Protein AF-0000000072276148 (afdb_homodimer)

Solvent-accessible surface area (backbone atoms only — not comparable to full-atom values): 43138 Å² total; per-residue (Å²): 123,101,56,58,67,70,31,41,59,42,46,55,75,47,72,65,39,39,53,39,23,54,68,40,35,65,61,44,64,75,42,45,64,61,46,51,49,53,49,53,50,50,36,64,71,32,66,78,55,33,60,55,54,71,42,72,66,45,47,52,51,50,51,52,50,47,49,47,44,43,62,66,23,56,39,57,48,39,60,72,63,38,56,58,48,28,49,54,49,24,50,54,32,53,76,50,64,52,43,68,56,45,54,50,20,49,49,49,41,50,49,34,50,49,51,30,50,59,47,56,46,83,88,65,53,46,66,56,46,18,48,37,50,32,32,53,51,37,49,53,49,53,52,50,48,52,24,48,54,41,52,56,51,51,54,40,50,54,40,30,51,53,41,46,52,52,43,52,54,47,52,53,51,53,52,54,50,43,50,53,47,44,52,42,31,51,51,46,45,53,46,29,53,53,48,48,53,49,39,52,53,49,53,54,47,43,52,52,49,51,52,39,38,52,51,38,54,53,34,48,51,50,34,53,53,27,50,50,51,35,49,54,30,48,52,51,38,52,52,37,38,51,49,46,44,49,43,33,52,52,47,47,53,52,49,53,52,46,54,53,46,42,52,51,44,51,53,33,39,49,51,34,49,53,34,37,50,51,35,37,52,47,22,53,51,43,28,50,52,18,50,52,40,34,52,53,17,59,71,52,48,83,83,13,54,70,48,31,52,52,19,50,50,46,28,53,49,20,52,50,38,39,51,31,34,51,51,34,51,53,35,39,52,52,40,50,54,46,44,53,52,45,51,52,52,50,53,52,46,53,54,45,36,54,51,44,48,53,36,36,51,52,37,52,51,31,50,52,52,32,51,54,28,48,52,52,34,56,54,32,50,52,52,39,54,53,38,40,53,50,49,52,51,47,45,53,50,52,49,55,49,40,52,53,49,46,52,45,32,52,51,46,43,53,41,33,52,52,45,47,52,48,39,54,49,48,55,52,50,52,52,53,44,44,54,50,45,52,54,45,41,98,126,102,58,58,66,69,30,41,60,42,46,53,75,46,75,65,38,39,53,39,25,54,68,41,35,66,60,46,63,75,43,44,64,60,48,52,48,55,48,52,50,52,35,64,70,31,63,78,55,32,61,55,52,70,43,71,67,46,46,52,50,50,52,51,50,49,49,48,43,44,60,68,22,56,40,56,49,38,60,72,65,38,56,59,48,28,47,53,47,25,51,52,30,55,76,49,65,53,42,70,55,45,54,51,18,48,49,49,41,51,50,33,49,50,54,30,49,59,47,55,47,84,90,64,52,45,66,59,47,19,49,38,50,33,32,53,52,39,49,53,49,55,52,51,47,52,25,48,54,40,52,56,52,52,53,42,52,54,38,30,52,53,39,46,54,51,41,52,55,47,51,53,51,52,52,53,50,42,50,53,47,45,52,43,32,51,50,46,45,52,46,30,52,51,48,49,52,49,40,52,53,48,51,55,48,43,52,52,48,52,52,38,38,51,51,38,53,53,34,47,51,50,33,52,54,26,51,50,51,35,50,52,30,48,52,50,38,52,52,37,38,52,50,44,44,50,45,31,53,52,46,46,53,51,49,53,53,46,53,51,47,42,53,53,43,51,53,33,40,50,51,34,49,52,34,39,51,51,35,36,51,49,22,52,51,42,29,50,52,17,50,52,40,34,52,53,17,56,73,50,46,84,81,13,54,72,49,31,52,50,20,50,50,44,28,52,48,20,52,51,37,39,51,30,35,51,52,32,50,52,34,40,52,49,40,51,52,48,44,52,52,43,52,54,51,49,54,53,46,52,54,45,36,54,50,44,47,53,36,38,52,52,38,53,53,30,50,54,51,34,52,56,28,50,53,51,34,54,54,32,49,53,51,38,54,53,38,39,50,50,48,52,52,47,43,54,50,52,50,53,48,39,52,53,48,47,53,46,33,52,52,44,42,52,41,36,52,51,45,46,52,48,40,52,49,50,54,52,50,52,52,52,43,44,53,50,46,52,55,46,41,97

Radius of gyration: 80.83 Å; Cα contacts (8 Å, |Δi|>4): 989; chains: 2; bounding box: 40×241×129 Å

Secondary structure (DSSP, 8-state):
--S-HHHHHHHT-SHHHHHHHHHHHHHHHHHHHHHHHHHHHHHHHSHHHHHHH-SHHHHHHHHHHHHHHIIIIITTT-HHHHHHHHHHHHHHHHHHT--HHHHHHHHHHHHHHHHHHHHH-TT--HHHHHHHHHHHHHHHHHHHHHHHHHHHHHHHHHHHHHHHHHHHHHHHHHHHHHHHHHHHHHHHHHHHHHHHHHHHHHHHHHHHHHHHHHHHHHHHHHHHHHHHHHHHHHHHHHHHHHHHHHHHHHHHHHHHHHHHHHHHHHHHHHHHHHHHHHHHHHHHHHHHHHHHHHHHHHHTGGGGHHHHHHHHHHHHHHHHHHHHHHHHHHHHHHHHHHHHHHHHHHHHHHHHHHHHHHHHHHHHHHHHHHHHHHHHHHHHHHHHHHHHHHHHHHHHHHHHHHHHHHHHHHHHHHHHHHHHHHHHHHHHHHHHHHHHHHHHH-/--S-HHHHHHHT-SHHHHHHHHHHHHHHHHHHHHHHHHHHHHHHHSHHHHHHH-SHHHHHHHHHHHHHHIIIIITTT-HHHHHHHHHHHHHHHHHHT--HHHHHHHHHHHHHHHHHHHHH-TT--HHHHHHHHHHHHHHHHHHHHHHHHHHHHHHHHHHHHHHHHHHHHHHHHHHHHHHHHHHHHHHHHHHHHHHHHHHHHHHHHHHHHHHHHHHHHHHHHHHHHHHHHHHHHHHHHHHHHHHHHHHHHHHHHHHHHHHHHHHHHHHHHHHHHHHHHHHHHHHHHHHHHHHHHHHHHHHTGGGGHHHHHHHHHHHHHHHHHHHHHHHHHHHHHHHHHHHHHHHHHHHHHHHHHHHHHHHHHHHHHHHHHHHHHHHHHHHHHHHHHHHHHHHHHHHHHHHHHHHHHHHHHHHHHHHHHHHHHHHHHHHHHHHHHHHHHHHHH-

Sequence (884 aa):
MYMPNPTLSLLKADARLTEDLNEIHPLMVSMIDDLLGEFYDTVSRTPELYAMFGSAQSVERARLAQRRHWVEVLFKGDWKAHASQAQRIGKAHVDRGITPSIYFAAYSHVLCGLTGRMAQAKGLRSEALARGLRAAIRAVYIDMLAVLDVYFAEERDRASIKITGHANSFQDTVLTLTGEVAEAGTTLDQTAGAMARDAETLEARLHDLEQNATETAMAMNTVAGATEEISASMGEIARQNSLAAEIASEASERTGALAGVVAKLTEAAKGISDATRFIDTISRQTHLLALNATIEAARAGEAGRGFAVVAGEVKTLAQQTAGGTAQVEEKVANIQKTVAEAALSIGEIIGTVQKLDLVTEQVAAAVTEQQAAQGEIMRNIGQVATSVDAISQATADVRALSRTSSASVGLMSRATTSLVERIGSLRANAGCFLSAVLAAAKMYMPNPTLSLLKADARLTEDLNEIHPLMVSMIDDLLGEFYDTVSRTPELYAMFGSAQSVERARLAQRRHWVEVLFKGDWKAHASQAQRIGKAHVDRGITPSIYFAAYSHVLCGLTGRMAQAKGLRSEALARGLRAAIRAVYIDMLAVLDVYFAEERDRASIKITGHANSFQDTVLTLTGEVAEAGTTLDQTAGAMARDAETLEARLHDLEQNATETAMAMNTVAGATEEISASMGEIARQNSLAAEIASEASERTGALAGVVAKLTEAAKGISDATRFIDTISRQTHLLALNATIEAARAGEAGRGFAVVAGEVKTLAQQTAGGTAQVEEKVANIQKTVAEAALSIGEIIGTVQKLDLVTEQVAAAVTEQQAAQGEIMRNIGQVATSVDAISQATADVRALSRTSSASVGLMSRATTSLVERIGSLRANAGCFLSAVLAAAK

Organism: Rhodospirillum rubrum (strain ATCC 11170 / ATH 1.1.1 / DSM 467 / LMG 4362 / NCIMB 8255 / S1) (NCBI:txid269796)

Structure (mmCIF, N/CA/C/O backbone):
data_AF-0000000072276148-model_v1
#
loop_
_entity.id
_entity.type
_entity.pdbx_description
1 polymer 'Chemotaxis sensory transducer'
#
loop_
_atom_site.group_PDB
_atom_site.id
_atom_site.type_symbol
_atom_site.label_atom_id
_atom_site.label_alt_id
_atom_site.label_comp_id
_atom_site.label_asym_id
_atom_site.label_entity_id
_atom_site.label_seq_id
_atom_site.pdbx_PDB_ins_code
_atom_site.Cartn_x
_atom_site.Cartn_y
_atom_site.Cartn_z
_atom_site.occupancy
_atom_site.B_iso_or_equiv
_atom_site.auth_seq_id
_atom_site.auth_comp_id
_atom_site.auth_asym_id
_atom_site.auth_atom_id
_atom_site.pdbx_PDB_model_num
ATOM 1 N N . MET A 1 1 ? 15.719 76.375 35.781 1 50.19 1 MET A N 1
ATOM 2 C CA . MET A 1 1 ? 14.273 76.188 35.969 1 50.19 1 MET A CA 1
ATOM 3 C C . MET A 1 1 ? 13.695 75.125 35.062 1 50.19 1 MET A C 1
ATOM 5 O O . MET A 1 1 ? 14.203 74.938 33.969 1 50.19 1 MET A O 1
ATOM 9 N N . TYR A 1 2 ? 12.961 74.25 35.75 1 66.31 2 TYR A N 1
ATOM 10 C CA . TYR A 1 2 ? 12.484 73 35.25 1 66.31 2 TYR A CA 1
ATOM 11 C C . TYR A 1 2 ? 11.312 73.188 34.281 1 66.31 2 TYR A C 1
ATOM 13 O O . TYR A 1 2 ? 10.555 72.25 34.031 1 66.31 2 TYR A O 1
ATOM 21 N N . MET A 1 3 ? 11.18 74.438 33.875 1 73.38 3 MET A N 1
ATOM 22 C CA . MET A 1 3 ? 10.102 74.75 32.938 1 73.38 3 MET A CA 1
ATOM 23 C C . MET A 1 3 ? 10.664 75.25 31.609 1 73.38 3 MET A C 1
ATOM 25 O O . MET A 1 3 ? 11.758 75.812 31.562 1 73.38 3 MET A O 1
ATOM 29 N N . PRO A 1 4 ? 10.008 75 30.562 1 75.19 4 PRO A N 1
ATOM 30 C CA . PRO A 1 4 ? 10.508 75.5 29.266 1 75.19 4 PRO A CA 1
ATOM 31 C C . PRO A 1 4 ? 10.672 77 29.188 1 75.19 4 PRO A C 1
ATOM 33 O O . PRO A 1 4 ? 9.961 77.75 29.875 1 75.19 4 PRO A O 1
ATOM 36 N N . ASN A 1 5 ? 11.57 77.438 28.359 1 73.88 5 ASN A N 1
ATOM 37 C CA . ASN A 1 5 ? 12.008 78.812 28.234 1 73.88 5 ASN A CA 1
ATOM 38 C C . ASN A 1 5 ? 10.836 79.75 27.984 1 73.88 5 ASN A C 1
ATOM 40 O O . ASN A 1 5 ? 10.711 80.812 28.641 1 73.88 5 ASN A O 1
ATOM 44 N N . PRO A 1 6 ? 9.906 79.312 27.109 1 79.06 6 PRO A N 1
ATOM 45 C CA . PRO A 1 6 ? 8.812 80.312 26.859 1 79.06 6 PRO A CA 1
ATOM 46 C C . PRO A 1 6 ? 7.926 80.5 28.094 1 79.06 6 PRO A C 1
ATOM 48 O O . PRO A 1 6 ? 7.438 81.625 28.312 1 79.06 6 PRO A O 1
ATOM 51 N N . THR A 1 7 ? 7.793 79.5 28.797 1 84.19 7 THR A N 1
ATOM 52 C CA . THR A 1 7 ? 6.988 79.562 30.016 1 84.19 7 THR A CA 1
ATOM 53 C C . THR A 1 7 ? 7.66 80.5 31.062 1 84.19 7 THR A C 1
ATOM 55 O O . THR A 1 7 ? 7.012 81.375 31.656 1 84.19 7 THR A O 1
ATOM 58 N N . LEU A 1 8 ? 8.891 80.375 31.156 1 81.5 8 LEU A N 1
ATOM 59 C CA . LEU A 1 8 ? 9.648 81.125 32.125 1 81.5 8 LEU A CA 1
ATOM 60 C C . LEU A 1 8 ? 9.656 82.625 31.75 1 81.5 8 LEU A C 1
ATOM 62 O O . LEU A 1 8 ? 9.594 83.5 32.625 1 81.5 8 LEU A O 1
ATOM 66 N N . SER A 1 9 ? 9.75 82.875 30.5 1 82.06 9 SER A N 1
ATOM 67 C CA . SER A 1 9 ? 9.766 84.25 30.016 1 82.06 9 SER A CA 1
ATOM 68 C C . SER A 1 9 ? 8.438 84.938 30.281 1 82.06 9 SER A C 1
ATOM 70 O O . SER A 1 9 ? 8.414 86.062 30.719 1 82.06 9 SER A O 1
ATOM 72 N N . LEU A 1 10 ? 7.465 84.125 30.109 1 87.75 10 LEU A N 1
ATOM 73 C CA . LEU A 1 10 ? 6.137 84.75 30.312 1 87.75 10 LEU A CA 1
ATOM 74 C C . LEU A 1 10 ? 5.855 84.938 31.781 1 87.75 10 LEU A C 1
ATOM 76 O O . LEU A 1 10 ? 5.168 85.938 32.156 1 87.75 10 LEU A O 1
ATOM 80 N N . LEU A 1 11 ? 6.465 84.188 32.594 1 86.56 11 LEU A N 1
ATOM 81 C CA . LEU A 1 11 ? 6.262 84.25 34.031 1 86.56 11 LEU A CA 1
ATOM 82 C C . LEU A 1 11 ? 7.195 85.312 34.625 1 86.56 11 LEU A C 1
ATOM 84 O O . LEU A 1 11 ? 7.055 85.688 35.812 1 86.56 11 LEU A O 1
ATOM 88 N N . LYS A 1 12 ? 8.102 85.875 33.875 1 85.62 12 LYS A N 1
ATOM 89 C CA . LYS A 1 12 ? 9.133 86.812 34.344 1 85.62 12 LYS A CA 1
ATOM 90 C C . LYS A 1 12 ? 9.789 86.25 35.625 1 85.62 12 LYS A C 1
ATOM 92 O O . LYS A 1 12 ? 9.914 87 36.594 1 85.62 12 LYS A O 1
ATOM 97 N N . ALA A 1 13 ? 10.094 85 35.562 1 82.12 13 ALA A N 1
ATOM 98 C CA . ALA A 1 13 ? 10.758 84.375 36.688 1 82.12 13 ALA A CA 1
ATOM 99 C C . ALA A 1 13 ? 12.25 84.688 36.719 1 82.12 13 ALA A C 1
ATOM 101 O O . ALA A 1 13 ? 13.07 83.875 36.312 1 82.12 13 ALA A O 1
ATOM 102 N N . ASP A 1 14 ? 12.547 85.875 37.156 1 84.12 14 ASP A N 1
ATOM 103 C CA . ASP A 1 14 ? 13.93 86.375 37.156 1 84.12 14 ASP A CA 1
ATOM 104 C C . ASP A 1 14 ? 14.32 86.812 38.562 1 84.12 14 ASP A C 1
ATOM 106 O O . ASP A 1 14 ? 13.617 86.562 39.531 1 84.12 14 ASP A O 1
ATOM 110 N N . ALA A 1 15 ? 15.516 87.438 38.625 1 86.56 15 ALA A N 1
ATOM 111 C CA . ALA A 1 15 ? 16.078 87.875 39.875 1 86.56 15 ALA A CA 1
ATOM 112 C C . ALA A 1 15 ? 15.203 88.938 40.531 1 86.56 15 ALA A C 1
ATOM 114 O O . ALA A 1 15 ? 15.109 89.062 41.75 1 86.56 15 ALA A O 1
ATOM 115 N N . ARG A 1 16 ? 14.562 89.688 39.75 1 91.69 16 ARG A N 1
ATOM 116 C CA . ARG A 1 16 ? 13.688 90.75 40.281 1 91.69 16 ARG A CA 1
ATOM 117 C C . ARG A 1 16 ? 12.5 90.125 41 1 91.69 16 ARG A C 1
ATOM 119 O O . ARG A 1 16 ? 12.039 90.688 42 1 91.69 16 ARG A O 1
ATOM 126 N N . LEU A 1 17 ? 12.031 89.062 40.5 1 92.31 17 LEU A N 1
ATOM 127 C CA . LEU A 1 17 ? 10.922 88.375 41.156 1 92.31 17 LEU A CA 1
ATOM 128 C C . LEU A 1 17 ? 11.32 87.938 42.562 1 92.31 17 LEU A C 1
ATOM 130 O O . LEU A 1 17 ? 10.562 88.188 43.531 1 92.31 17 LEU A O 1
ATOM 134 N N . THR A 1 18 ? 12.469 87.438 42.719 1 92 18 THR A N 1
ATOM 135 C CA . THR A 1 18 ? 12.945 87 44.031 1 92 18 THR A CA 1
ATOM 136 C C . THR A 1 18 ? 13.07 88.188 44.969 1 92 18 THR A C 1
ATOM 138 O O . THR A 1 18 ? 12.734 88.062 46.156 1 92 18 THR A O 1
ATOM 141 N N . GLU A 1 19 ? 13.484 89.25 44.438 1 92.94 19 GLU A N 1
ATOM 142 C CA . GLU A 1 19 ? 13.609 90.438 45.281 1 92.94 19 GLU A CA 1
ATOM 143 C C . GLU A 1 19 ? 12.242 90.938 45.75 1 92.94 19 GLU A C 1
ATOM 145 O O . GLU A 1 19 ? 12.078 91.312 46.906 1 92.94 19 GLU A O 1
ATOM 150 N N . ASP A 1 20 ? 11.359 90.938 44.812 1 93.81 20 ASP A N 1
ATOM 151 C CA . ASP A 1 20 ? 10.008 91.438 45.125 1 93.81 20 ASP A CA 1
ATOM 152 C C . ASP A 1 20 ? 9.352 90.438 46.156 1 93.81 20 ASP A C 1
ATOM 154 O O . ASP A 1 20 ? 8.617 90.938 47.031 1 93.81 20 ASP A O 1
ATOM 158 N N . LEU A 1 21 ? 9.586 89.188 46.062 1 93.69 21 LEU A N 1
ATOM 159 C CA . LEU A 1 21 ? 9.023 88.188 46.969 1 93.69 21 LEU A CA 1
ATOM 160 C C . LEU A 1 21 ? 9.586 88.375 48.375 1 93.69 21 LEU A C 1
ATOM 162 O O . LEU A 1 21 ? 8.859 88.25 49.375 1 93.69 21 LEU A O 1
ATOM 166 N N . ASN A 1 22 ? 10.805 88.688 48.406 1 91.62 22 ASN A N 1
ATOM 167 C CA . ASN A 1 22 ? 11.43 88.938 49.688 1 91.62 22 ASN A CA 1
ATOM 168 C C . ASN A 1 22 ? 10.836 90.125 50.375 1 91.62 22 ASN A C 1
ATOM 170 O O . ASN A 1 22 ? 10.711 90.188 51.625 1 91.62 22 ASN A O 1
ATOM 174 N N . GLU A 1 23 ? 10.5 91.062 49.594 1 90.81 23 GLU A N 1
ATOM 175 C CA . GLU A 1 23 ? 9.93 92.312 50.125 1 90.81 23 GLU A CA 1
ATOM 176 C C . GLU A 1 23 ? 8.547 92.062 50.75 1 90.81 23 GLU A C 1
ATOM 178 O O . GLU A 1 23 ? 8.18 92.625 51.75 1 90.81 23 GLU A O 1
ATOM 183 N N . ILE A 1 24 ? 7.844 91.188 50.156 1 89.75 24 ILE A N 1
ATOM 184 C CA . ILE A 1 24 ? 6.48 91 50.625 1 89.75 24 ILE A CA 1
ATOM 185 C C . ILE A 1 24 ? 6.441 89.812 51.594 1 89.75 24 ILE A C 1
ATOM 187 O O . ILE A 1 24 ? 5.398 89.5 52.188 1 89.75 24 ILE A O 1
ATOM 191 N N . HIS A 1 25 ? 7.5 89.188 51.812 1 93 25 HIS A N 1
ATOM 192 C CA . HIS A 1 25 ? 7.578 87.938 52.594 1 93 25 HIS A CA 1
ATOM 193 C C . HIS A 1 25 ? 7.059 88.188 54.031 1 93 25 HIS A C 1
ATOM 195 O O . HIS A 1 25 ? 6.258 87.375 54.531 1 93 25 HIS A O 1
ATOM 201 N N . PRO A 1 26 ? 7.492 89.25 54.688 1 90.06 26 PRO A N 1
ATOM 202 C CA . PRO A 1 26 ? 6.977 89.5 56.031 1 90.06 26 PRO A CA 1
ATOM 203 C C . PRO A 1 26 ? 5.461 89.688 56.062 1 90.06 26 PRO A C 1
ATOM 205 O O . PRO A 1 26 ? 4.801 89.25 57 1 90.06 26 PRO A O 1
ATOM 208 N N . LEU A 1 27 ? 5.027 90.312 55.031 1 88.81 27 LEU A N 1
ATOM 209 C CA . LEU A 1 27 ? 3.586 90.5 54.938 1 88.81 27 LEU A CA 1
ATOM 210 C C . LEU A 1 27 ? 2.875 89.188 54.75 1 88.81 27 LEU A C 1
ATOM 212 O O . LEU A 1 27 ? 1.823 88.938 55.344 1 88.81 27 LEU A O 1
ATOM 216 N N . MET A 1 28 ? 3.43 88.312 54.031 1 89.19 28 MET A N 1
ATOM 217 C CA . MET A 1 28 ? 2.869 87 53.781 1 89.19 28 MET A CA 1
ATOM 218 C C . MET A 1 28 ? 2.859 86.188 55.062 1 89.19 28 MET A C 1
ATOM 220 O O . MET A 1 28 ? 1.877 85.5 55.375 1 89.19 28 MET A O 1
ATOM 224 N N . VAL A 1 29 ? 3.844 86.25 55.781 1 92.44 29 VAL A N 1
ATOM 225 C CA . VAL A 1 29 ? 3.963 85.5 57 1 92.44 29 VAL A CA 1
ATOM 226 C C . VAL A 1 29 ? 2.881 85.938 58 1 92.44 29 VAL A C 1
ATOM 228 O O . VAL A 1 29 ? 2.316 85.125 58.719 1 92.44 29 VAL A O 1
ATOM 231 N N . SER A 1 30 ? 2.635 87.188 58 1 91.62 30 SER A N 1
ATOM 232 C CA . SER A 1 30 ? 1.673 87.688 58.969 1 91.62 30 SER A CA 1
ATOM 233 C C . SER A 1 30 ? 0.248 87.312 58.594 1 91.62 30 SER A C 1
ATOM 235 O O . SER A 1 30 ? -0.635 87.312 59.469 1 91.62 30 SER A O 1
ATOM 237 N N . MET A 1 31 ? -0.001 86.875 57.344 1 91 31 MET A N 1
ATOM 238 C CA . MET A 1 31 ? -1.38 86.625 56.938 1 91 31 MET A CA 1
ATOM 239 C C . MET A 1 31 ? -1.627 85.125 56.656 1 91 31 MET A C 1
ATOM 241 O O . MET A 1 31 ? -2.777 84.688 56.594 1 91 31 MET A O 1
ATOM 245 N N . ILE A 1 32 ? -0.605 84.438 56.5 1 91.5 32 ILE A N 1
ATOM 246 C CA . ILE A 1 32 ? -0.695 83.125 55.906 1 91.5 32 ILE A CA 1
ATOM 247 C C . ILE A 1 32 ? -1.515 82.188 56.812 1 91.5 32 ILE A C 1
ATOM 249 O O . ILE A 1 32 ? -2.279 81.375 56.344 1 91.5 32 ILE A O 1
ATOM 253 N N . ASP A 1 33 ? -1.357 82.312 58.031 1 93.69 33 ASP A N 1
ATOM 254 C CA . ASP A 1 33 ? -2.064 81.375 58.969 1 93.69 33 ASP A CA 1
ATOM 255 C C . ASP A 1 33 ? -3.574 81.625 58.875 1 93.69 33 ASP A C 1
ATOM 257 O O . ASP A 1 33 ? -4.348 80.688 58.875 1 93.69 33 ASP A O 1
ATOM 261 N N . ASP A 1 34 ? -3.943 82.812 58.812 1 93.56 34 ASP A N 1
ATOM 262 C CA . ASP A 1 34 ? -5.363 83.125 58.656 1 93.56 34 ASP A CA 1
ATOM 263 C C . ASP A 1 34 ? -5.906 82.688 57.312 1 93.56 34 ASP A C 1
ATOM 265 O O . ASP A 1 34 ? -7.016 82.125 57.25 1 93.56 34 ASP A O 1
ATOM 269 N N . LEU A 1 35 ? -5.125 82.875 56.375 1 92.38 35 LEU A N 1
ATOM 270 C CA . LEU A 1 35 ? -5.523 82.5 55.031 1 92.38 35 LEU A CA 1
ATOM 271 C C . LEU A 1 35 ? -5.73 81 54.938 1 92.38 35 LEU A C 1
ATOM 273 O O . LEU A 1 35 ? -6.758 80.562 54.406 1 92.38 35 LEU A O 1
ATOM 277 N N . LEU A 1 36 ? -4.816 80.312 55.375 1 94.38 36 LEU A N 1
ATOM 278 C CA . LEU A 1 36 ? -4.891 78.875 55.312 1 94.38 36 LEU A CA 1
ATOM 279 C C . LEU A 1 36 ? -5.961 78.312 56.25 1 94.38 36 LEU A C 1
ATOM 281 O O . LEU A 1 36 ? -6.598 77.312 55.969 1 94.38 36 LEU A O 1
ATOM 285 N N . GLY A 1 37 ? -6.051 79.062 57.344 1 93.62 37 GLY A N 1
ATOM 286 C CA . GLY A 1 37 ? -7.133 78.688 58.25 1 93.62 37 GLY A CA 1
ATOM 287 C C . GLY A 1 37 ? -8.5 78.75 57.594 1 93.62 37 GLY A C 1
ATOM 288 O O . GLY A 1 37 ? -9.305 77.812 57.719 1 93.62 37 GLY A O 1
ATOM 289 N N . GLU A 1 38 ? -8.781 79.75 56.875 1 92.25 38 GLU A N 1
ATOM 290 C CA . GLU A 1 38 ? -10.055 79.938 56.188 1 92.25 38 GLU A CA 1
ATOM 291 C C . GLU A 1 38 ? -10.227 78.875 55.094 1 92.25 38 GLU A C 1
ATOM 293 O O . GLU A 1 38 ? -11.32 78.312 54.906 1 92.25 38 GLU A O 1
ATOM 298 N N . PHE A 1 39 ? -9.242 78.625 54.438 1 91.5 39 PHE A N 1
ATOM 299 C CA . PHE A 1 39 ? -9.281 77.688 53.344 1 91.5 39 PHE A CA 1
ATOM 300 C C . PHE A 1 39 ? -9.602 76.312 53.875 1 91.5 39 PHE A C 1
ATOM 302 O O . PHE A 1 39 ? -10.508 75.625 53.375 1 91.5 39 PHE A O 1
ATOM 309 N N . TYR A 1 40 ? -8.883 75.875 54.812 1 93.88 40 TYR A N 1
ATOM 310 C CA . TYR A 1 40 ? -9.055 74.5 55.281 1 93.88 40 TYR A CA 1
ATOM 311 C C . TYR A 1 40 ? -10.336 74.375 56.094 1 93.88 40 TYR A C 1
ATOM 313 O O . TYR A 1 40 ? -10.852 73.25 56.25 1 93.88 40 TYR A O 1
ATOM 321 N N . ASP A 1 41 ? -10.844 75.562 56.531 1 91.94 41 ASP A N 1
ATOM 322 C CA . ASP A 1 41 ? -12.203 75.5 57.094 1 91.94 41 ASP A CA 1
ATOM 323 C C . ASP A 1 41 ? -13.219 75.188 56 1 91.94 41 ASP A C 1
ATOM 325 O O . ASP A 1 41 ? -14.156 74.438 56.219 1 91.94 41 ASP A O 1
ATOM 329 N N . THR A 1 42 ? -13.031 75.75 54.875 1 89.5 42 THR A N 1
ATOM 330 C CA . THR A 1 42 ? -13.891 75.5 53.75 1 89.5 42 THR A CA 1
ATOM 331 C C . THR A 1 42 ? -13.758 74.062 53.312 1 89.5 42 THR A C 1
ATOM 333 O O . THR A 1 42 ? -14.758 73.375 52.969 1 89.5 42 THR A O 1
ATOM 336 N N . VAL A 1 43 ? -12.531 73.562 53.281 1 90.81 43 VAL A N 1
ATOM 337 C CA . VAL A 1 43 ? -12.258 72.188 52.906 1 90.81 43 VAL A CA 1
ATOM 338 C C . VAL A 1 43 ? -12.984 71.25 53.844 1 90.81 43 VAL A C 1
ATOM 340 O O . VAL A 1 43 ? -13.586 70.25 53.438 1 90.81 43 VAL A O 1
ATOM 343 N N . SER A 1 44 ? -12.977 71.625 55.094 1 91.5 44 SER A N 1
ATOM 344 C CA . SER A 1 44 ? -13.578 70.75 56.125 1 91.5 44 SER A CA 1
ATOM 345 C C . SER A 1 44 ? -15.102 70.75 56.031 1 91.5 44 SER A C 1
ATOM 347 O O . SER A 1 44 ? -15.766 69.812 56.375 1 91.5 44 SER A O 1
ATOM 349 N N . ARG A 1 45 ? -15.641 71.812 55.5 1 89.38 45 ARG A N 1
ATOM 350 C CA . ARG A 1 45 ? -17.094 71.938 55.438 1 89.38 45 ARG A CA 1
ATOM 351 C C . ARG A 1 45 ? -17.641 71.375 54.125 1 89.38 45 ARG A C 1
ATOM 353 O O . ARG A 1 45 ? -18.859 71.25 53.969 1 89.38 45 ARG A O 1
ATOM 360 N N . THR A 1 46 ? -16.812 71.125 53.25 1 89.56 46 THR A N 1
ATOM 361 C CA . THR A 1 46 ? -17.219 70.562 51.969 1 89.56 46 THR A CA 1
ATOM 362 C C . THR A 1 46 ? -16.953 69.062 51.938 1 89.56 46 THR A C 1
ATOM 364 O O . THR A 1 46 ? -15.812 68.625 51.781 1 89.56 46 THR A O 1
ATOM 367 N N . PRO A 1 47 ? -17.922 68.312 51.906 1 89.69 47 PRO A N 1
ATOM 368 C CA . PRO A 1 47 ? -17.781 66.812 52.062 1 89.69 47 PRO A CA 1
ATOM 369 C C . PRO A 1 47 ? -16.875 66.188 51 1 89.69 47 PRO A C 1
ATOM 371 O O . PRO A 1 47 ? -16.031 65.375 51.344 1 89.69 47 PRO A O 1
ATOM 374 N N . GLU A 1 48 ? -16.953 66.625 49.812 1 88.88 48 GLU A N 1
ATOM 375 C CA . GLU A 1 48 ? -16.172 66.062 48.719 1 88.88 48 GLU A CA 1
ATOM 376 C C . GLU A 1 48 ? -14.68 66.375 48.906 1 88.88 48 GLU A C 1
ATOM 378 O O . GLU A 1 48 ? -13.844 65.5 48.594 1 88.88 48 GLU A O 1
ATOM 383 N N . LEU A 1 49 ? -14.391 67.438 49.406 1 89.31 49 LEU A N 1
ATOM 384 C CA . LEU A 1 49 ? -13.008 67.875 49.625 1 89.31 49 LEU A CA 1
ATOM 385 C C . LEU A 1 49 ? -12.438 67.188 50.875 1 89.31 49 LEU A C 1
ATOM 387 O O . LEU A 1 49 ? -11.297 66.75 50.875 1 89.31 49 LEU A O 1
ATOM 391 N N . TYR A 1 50 ? -13.32 67.188 51.844 1 91.5 50 TYR A N 1
ATOM 392 C CA . TYR A 1 50 ? -12.883 66.562 53.094 1 91.5 50 TYR A CA 1
ATOM 393 C C . TYR A 1 50 ? -12.555 65.125 52.906 1 91.5 50 TYR A C 1
ATOM 395 O O . TYR A 1 50 ? -11.609 64.562 53.531 1 91.5 50 TYR A O 1
ATOM 403 N N . ALA A 1 51 ? -13.297 64.438 52.094 1 91.81 51 ALA A N 1
ATOM 404 C CA . ALA A 1 51 ? -13.125 63 51.844 1 91.81 51 ALA A CA 1
ATOM 405 C C . ALA A 1 51 ? -11.75 62.719 51.25 1 91.81 51 ALA A C 1
ATOM 407 O O . ALA A 1 51 ? -11.203 61.625 51.406 1 91.81 51 ALA A O 1
ATOM 408 N N . MET A 1 52 ? -11.148 63.625 50.594 1 88.5 52 MET A N 1
ATOM 409 C CA . MET A 1 52 ? -9.852 63.469 49.938 1 88.5 52 MET A CA 1
ATOM 410 C C . MET A 1 52 ? -8.734 63.438 50.969 1 88.5 52 MET A C 1
ATOM 412 O O . MET A 1 52 ? -7.645 62.906 50.719 1 88.5 52 MET A O 1
ATOM 416 N N . PHE A 1 53 ? -8.961 63.938 52.125 1 88.94 53 PHE A N 1
ATOM 417 C CA . PHE A 1 53 ? -7.973 63.938 53.188 1 88.94 53 PHE A CA 1
ATOM 418 C C . PHE A 1 53 ? -8.242 62.812 54.188 1 88.94 53 PHE A C 1
ATOM 420 O O . PHE A 1 53 ? -7.312 62.281 54.781 1 88.94 53 PHE A O 1
ATOM 427 N N . GLY A 1 54 ? -9.547 62.531 54.5 1 86 54 GLY A N 1
ATOM 428 C CA . GLY A 1 54 ? -9.945 61.344 55.25 1 86 54 GLY A CA 1
ATOM 429 C C . GLY A 1 54 ? -10.055 61.594 56.75 1 86 54 GLY A C 1
ATOM 430 O O . GLY A 1 54 ? -10.727 60.875 57.438 1 86 54 GLY A O 1
ATOM 431 N N . SER A 1 55 ? -9.227 62.594 57.312 1 92 55 SER A N 1
ATOM 432 C CA . SER A 1 55 ? -9.266 62.812 58.75 1 92 55 SER A CA 1
ATOM 433 C C . SER A 1 55 ? -8.906 64.25 59.062 1 92 55 SER A C 1
ATOM 435 O O . SER A 1 55 ? -8.297 64.938 58.25 1 92 55 SER A O 1
ATOM 437 N N . ALA A 1 56 ? -9.258 64.688 60.219 1 92.44 56 ALA A N 1
ATOM 438 C CA . ALA A 1 56 ? -8.938 66 60.688 1 92.44 56 ALA A CA 1
ATOM 439 C C . ALA A 1 56 ? -7.434 66.188 60.875 1 92.44 56 ALA A C 1
ATOM 441 O O . ALA A 1 56 ? -6.895 67.25 60.625 1 92.44 56 ALA A O 1
ATOM 442 N N . GLN A 1 57 ? -6.879 65.125 61.219 1 93.31 57 GLN A N 1
ATOM 443 C CA . GLN A 1 57 ? -5.434 65.125 61.406 1 93.31 57 GLN A CA 1
ATOM 444 C C . GLN A 1 57 ? -4.719 65.312 60.062 1 93.31 57 GLN A C 1
ATOM 446 O O . GLN A 1 57 ? -3.742 66.062 60 1 93.31 57 GLN A O 1
ATOM 451 N N . SER A 1 58 ? -5.262 64.75 59.125 1 92.25 58 SER A N 1
ATOM 452 C CA . SER A 1 58 ? -4.672 64.875 57.781 1 92.25 58 SER A CA 1
ATOM 453 C C . SER A 1 58 ? -4.859 66.25 57.25 1 92.25 58 SER A C 1
ATOM 455 O O . SER A 1 58 ? -3.984 66.812 56.562 1 92.25 58 SER A O 1
ATOM 457 N N . VAL A 1 59 ? -5.93 66.812 57.531 1 93 59 VAL A N 1
ATOM 458 C CA . VAL A 1 59 ? -6.207 68.188 57.125 1 93 59 VAL A CA 1
ATOM 459 C C . VAL A 1 59 ? -5.223 69.125 57.812 1 93 59 VAL A C 1
ATOM 461 O O . VAL A 1 59 ? -4.676 70.062 57.156 1 93 59 VAL A O 1
ATOM 464 N N . GLU A 1 60 ? -5.051 68.938 59.062 1 93.81 60 GLU A N 1
ATOM 465 C CA . GLU A 1 60 ? -4.125 69.75 59.781 1 93.81 60 GLU A CA 1
AT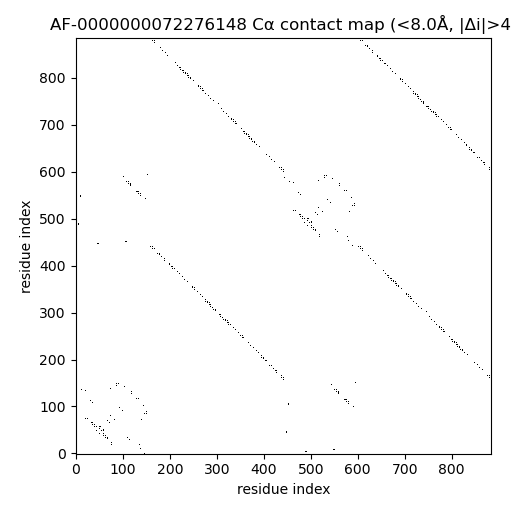OM 466 C C . GLU A 1 60 ? -2.691 69.562 59.312 1 93.81 60 GLU A C 1
ATOM 468 O O . GLU A 1 60 ? -1.936 70.562 59.219 1 93.81 60 GLU A O 1
ATOM 473 N N . ARG A 1 61 ? -2.316 68.375 59.031 1 93.5 61 ARG A N 1
ATOM 474 C CA . ARG A 1 61 ? -0.99 68.125 58.469 1 93.5 61 ARG A CA 1
ATOM 475 C C . ARG A 1 61 ? -0.812 68.812 57.125 1 93.5 61 ARG A C 1
ATOM 477 O O . ARG A 1 61 ? 0.253 69.375 56.844 1 93.5 61 ARG A O 1
ATOM 484 N N . ALA A 1 62 ? -1.81 68.75 56.312 1 92.12 62 ALA A N 1
ATOM 485 C CA . ALA A 1 62 ? -1.767 69.438 55 1 92.12 62 ALA A CA 1
ATOM 486 C C . ALA A 1 62 ? -1.642 70.938 55.156 1 92.12 62 ALA A C 1
ATOM 488 O O . ALA A 1 62 ? -0.916 71.562 54.406 1 92.12 62 ALA A O 1
ATOM 489 N N . ARG A 1 63 ? -2.344 71.438 56.094 1 93.88 63 ARG A N 1
ATOM 490 C CA . ARG A 1 63 ? -2.291 72.875 56.375 1 93.88 63 ARG A CA 1
ATOM 491 C C . ARG A 1 63 ? -0.882 73.312 56.781 1 93.88 63 ARG A C 1
ATOM 493 O O . ARG A 1 63 ? -0.362 74.312 56.25 1 93.88 63 ARG A O 1
ATOM 500 N N . LEU A 1 64 ? -0.301 72.562 57.625 1 93.38 64 LEU A N 1
ATOM 501 C CA . LEU A 1 64 ? 1.046 72.875 58.094 1 93.38 64 LEU A CA 1
ATOM 502 C C . LEU A 1 64 ? 2.062 72.688 56.969 1 93.38 64 LEU A C 1
ATOM 504 O O . LEU A 1 64 ? 2.994 73.5 56.844 1 93.38 64 LEU A O 1
ATOM 508 N N . ALA A 1 65 ? 1.881 71.688 56.25 1 92 65 ALA A N 1
ATOM 509 C CA . ALA A 1 65 ? 2.779 71.438 55.094 1 92 65 ALA A CA 1
ATOM 510 C C . ALA A 1 65 ? 2.682 72.625 54.094 1 92 65 ALA A C 1
ATOM 512 O O . ALA A 1 65 ? 3.693 73 53.531 1 92 65 ALA A O 1
ATOM 513 N N . GLN A 1 66 ? 1.507 73 53.812 1 91.56 66 GLN A N 1
ATOM 514 C CA . GLN A 1 66 ? 1.31 74.062 52.875 1 91.56 66 GLN A CA 1
ATOM 515 C C . GLN A 1 66 ? 1.923 75.375 53.406 1 91.56 66 GLN A C 1
ATOM 517 O O . GLN A 1 66 ? 2.508 76.125 52.625 1 91.56 66 GLN A O 1
ATOM 522 N N . ARG A 1 67 ? 1.717 75.625 54.656 1 94.12 67 ARG A N 1
ATOM 523 C CA . ARG A 1 67 ? 2.326 76.812 55.25 1 94.12 67 ARG A CA 1
ATOM 524 C C . ARG A 1 67 ? 3.84 76.812 55.094 1 94.12 67 ARG A C 1
ATOM 526 O O . ARG A 1 67 ? 4.426 77.812 54.656 1 94.12 67 ARG A O 1
ATOM 533 N N . ARG A 1 68 ? 4.402 75.688 55.375 1 92.5 68 ARG A N 1
ATOM 534 C CA . ARG A 1 68 ? 5.848 75.562 55.25 1 92.5 68 ARG A CA 1
ATOM 535 C C . ARG A 1 68 ? 6.27 75.75 53.781 1 92.5 68 ARG A C 1
ATOM 537 O O . ARG A 1 68 ? 7.27 76.438 53.5 1 92.5 68 ARG A O 1
ATOM 544 N N . HIS A 1 69 ? 5.543 75.188 52.906 1 92.19 69 HIS A N 1
ATOM 545 C CA . HIS A 1 69 ? 5.859 75.312 51.5 1 92.19 69 HIS A CA 1
ATOM 546 C C . HIS A 1 69 ? 5.789 76.75 51 1 92.19 69 HIS A C 1
ATOM 548 O O . HIS A 1 69 ? 6.703 77.25 50.344 1 92.19 69 HIS A O 1
ATOM 554 N N . TRP A 1 70 ? 4.77 77.375 51.344 1 90.88 70 TRP A N 1
ATOM 555 C CA . TRP A 1 70 ? 4.566 78.75 50.844 1 90.88 70 TRP A CA 1
ATOM 556 C C . TRP A 1 70 ? 5.535 79.75 51.5 1 90.88 70 TRP A C 1
ATOM 558 O O . TRP A 1 70 ? 6.164 80.562 50.812 1 90.88 70 TRP A O 1
ATOM 568 N N . VAL A 1 71 ? 5.691 79.562 52.781 1 92.06 71 VAL A N 1
ATOM 569 C CA . VAL A 1 71 ? 6.465 80.562 53.531 1 92.06 71 VAL A CA 1
ATOM 570 C C . VAL A 1 71 ? 7.957 80.25 53.375 1 92.06 71 VAL A C 1
ATOM 572 O O . VAL A 1 71 ? 8.75 81.188 53.188 1 92.06 71 VAL A O 1
ATOM 575 N N . GLU A 1 72 ? 8.305 79 53.312 1 92.12 72 GLU A N 1
ATOM 576 C CA . GLU A 1 72 ? 9.727 78.688 53.375 1 92.12 72 GLU A CA 1
ATOM 577 C C . GLU A 1 72 ? 10.305 78.438 52 1 92.12 72 GLU A C 1
ATOM 579 O O . GLU A 1 72 ? 11.523 78.438 51.844 1 92.12 72 GLU A O 1
ATOM 584 N N . VAL A 1 73 ? 9.5 78.25 51.125 1 91.75 73 VAL A N 1
ATOM 585 C CA . VAL A 1 73 ? 10.062 77.875 49.844 1 91.75 73 VAL A CA 1
ATOM 586 C C . VAL A 1 73 ? 9.578 78.812 48.75 1 91.75 73 VAL A C 1
ATOM 588 O O . VAL A 1 73 ? 10.367 79.562 48.188 1 91.75 73 VAL A O 1
ATOM 591 N N . LEU A 1 74 ? 8.273 78.875 48.5 1 89.44 74 LEU A N 1
ATOM 592 C CA . LEU A 1 74 ? 7.707 79.562 47.375 1 89.44 74 LEU A CA 1
ATOM 593 C C . LEU A 1 74 ? 7.988 81.062 47.469 1 89.44 74 LEU A C 1
ATOM 595 O O . LEU A 1 74 ? 8.562 81.625 46.562 1 89.44 74 LEU A O 1
ATOM 599 N N . PHE A 1 75 ? 7.684 81.625 48.625 1 91 75 PHE A N 1
ATOM 600 C CA . PHE A 1 75 ? 7.781 83.062 48.719 1 91 75 PHE A CA 1
ATOM 601 C C . PHE A 1 75 ? 9.18 83.5 49.156 1 91 75 PHE A C 1
ATOM 603 O O . PHE A 1 75 ? 9.492 84.688 49.188 1 91 75 PHE A O 1
ATOM 610 N N . LYS A 1 76 ? 9.977 82.5 49.406 1 89.69 76 LYS A N 1
ATOM 611 C CA . LYS A 1 76 ? 11.391 82.812 49.625 1 89.69 76 LYS A CA 1
ATOM 612 C C . LYS A 1 76 ? 12.156 82.75 48.312 1 89.69 76 LYS A C 1
ATOM 614 O O . LYS A 1 76 ? 13.32 83.188 48.25 1 89.69 76 LYS A O 1
ATOM 619 N N . GLY A 1 77 ? 11.539 82.312 47.344 1 87.81 77 GLY A N 1
ATOM 620 C CA . GLY A 1 77 ? 12.148 82.25 46.031 1 87.81 77 GLY A CA 1
ATOM 621 C C . GLY A 1 77 ? 13.195 81.125 45.906 1 87.81 77 GLY A C 1
ATOM 622 O O . GLY A 1 77 ? 14.148 81.312 45.156 1 87.81 77 GLY A O 1
ATOM 623 N N . ASP A 1 78 ? 13.164 80.125 46.656 1 88 78 ASP A N 1
ATOM 624 C CA . ASP A 1 78 ? 14.055 79 46.531 1 88 78 ASP A CA 1
ATOM 625 C C . ASP A 1 78 ? 13.586 78.062 45.469 1 88 78 ASP A C 1
ATOM 627 O O . ASP A 1 78 ? 12.953 77 45.75 1 88 78 ASP A O 1
ATOM 631 N N . TRP A 1 79 ? 14 78.375 44.344 1 86 79 TRP A N 1
ATOM 632 C CA . TRP A 1 79 ? 13.445 77.688 43.188 1 86 79 TRP A CA 1
ATOM 633 C C . TRP A 1 79 ? 14.008 76.25 43.094 1 86 79 TRP A C 1
ATOM 635 O O . TRP A 1 79 ? 13.359 75.375 42.531 1 86 79 TRP A O 1
ATOM 645 N N . LYS A 1 80 ? 15.18 76.062 43.562 1 87.19 80 LYS A N 1
ATOM 646 C CA . LYS A 1 80 ? 15.734 74.688 43.562 1 87.19 80 LYS A CA 1
ATOM 647 C C . LYS A 1 80 ? 14.914 73.75 44.469 1 87.19 80 LYS A C 1
ATOM 649 O O . LYS A 1 80 ? 14.539 72.688 44.062 1 87.19 80 LYS A O 1
ATOM 654 N N . ALA A 1 81 ? 14.742 74.188 45.594 1 88.75 81 ALA A N 1
ATOM 655 C CA . ALA A 1 81 ? 13.93 73.438 46.531 1 88.75 81 ALA A CA 1
ATOM 656 C C . ALA A 1 81 ? 12.492 73.312 46.031 1 88.75 81 ALA A C 1
ATOM 658 O O . ALA A 1 81 ? 11.844 72.312 46.25 1 88.75 81 ALA A O 1
ATOM 659 N N . HIS A 1 82 ? 12.07 74.25 45.375 1 90.19 82 HIS A N 1
ATOM 660 C CA . HIS A 1 82 ? 10.695 74.312 44.875 1 90.19 82 HIS A CA 1
ATOM 661 C C . HIS A 1 82 ? 10.453 73.188 43.844 1 90.19 82 HIS A C 1
ATOM 663 O O . HIS A 1 82 ? 9.406 72.562 43.875 1 90.19 82 HIS A O 1
ATOM 669 N N . ALA A 1 83 ? 11.352 73.062 43.031 1 87.25 83 ALA A N 1
ATOM 670 C CA . ALA A 1 83 ? 11.203 72.062 41.969 1 87.25 83 ALA A CA 1
ATOM 671 C C . ALA A 1 83 ? 11.016 70.625 42.562 1 87.25 83 ALA A C 1
ATOM 673 O O . ALA A 1 83 ? 10.141 69.875 42.125 1 87.25 83 ALA A O 1
ATOM 674 N N . SER A 1 84 ? 11.805 70.375 43.469 1 88.88 84 SER A N 1
ATOM 675 C CA . SER A 1 84 ? 11.734 69.062 44.125 1 88.88 84 SER A CA 1
ATOM 676 C C . SER A 1 84 ? 10.438 68.875 44.906 1 88.88 84 SER A C 1
ATOM 678 O O . SER A 1 84 ? 9.812 67.812 44.875 1 88.88 84 SER A O 1
ATOM 680 N N . GLN A 1 85 ? 10.062 69.875 45.531 1 89.56 85 GLN A N 1
ATOM 681 C CA . GLN A 1 85 ? 8.859 69.875 46.344 1 89.56 85 GLN A CA 1
ATOM 682 C C . GLN A 1 85 ? 7.602 69.75 45.469 1 89.56 85 GLN A C 1
ATOM 684 O O . GLN A 1 85 ? 6.641 69.062 45.844 1 89.56 85 GLN A O 1
ATOM 689 N N . ALA A 1 86 ? 7.68 70.438 44.406 1 87.88 86 ALA A N 1
ATOM 690 C CA . ALA A 1 86 ? 6.539 70.438 43.5 1 87.88 86 ALA A CA 1
ATOM 691 C C . ALA A 1 86 ? 6.289 69.062 42.938 1 87.88 86 ALA A C 1
ATOM 693 O O . ALA A 1 86 ? 5.137 68.625 42.812 1 87.88 86 ALA A O 1
ATOM 694 N N . GLN A 1 87 ? 7.309 68.375 42.688 1 88.81 87 GLN A N 1
ATOM 695 C CA . GLN A 1 87 ? 7.203 67 42.219 1 88.81 87 GLN A CA 1
ATOM 696 C C . GLN A 1 87 ? 6.539 66.125 43.281 1 88.81 87 GLN A C 1
ATOM 698 O O . GLN A 1 87 ? 5.656 65.312 42.969 1 88.81 87 GLN A O 1
ATOM 703 N N . ARG A 1 88 ? 7.016 66.312 44.469 1 89.88 88 ARG A N 1
ATOM 704 C CA . ARG A 1 88 ? 6.473 65.5 45.594 1 89.88 88 ARG A CA 1
ATOM 705 C C . ARG A 1 88 ? 5.008 65.875 45.844 1 89.88 88 ARG A C 1
ATOM 707 O O . ARG A 1 88 ? 4.188 64.938 46.062 1 89.88 88 ARG A O 1
ATOM 714 N N . ILE A 1 89 ? 4.68 67 45.688 1 89.31 89 ILE A N 1
ATOM 715 C CA . ILE A 1 89 ? 3.316 67.5 45.906 1 89.31 89 ILE A CA 1
ATOM 716 C C . ILE A 1 89 ? 2.408 67 44.812 1 89.31 89 ILE A C 1
ATOM 718 O O . ILE A 1 89 ? 1.328 66.438 45.062 1 89.31 89 ILE A O 1
ATOM 722 N N . GLY A 1 90 ? 2.865 67.125 43.625 1 87.75 90 GLY A N 1
ATOM 723 C CA . GLY A 1 90 ? 2.096 66.625 42.5 1 87.75 90 GLY A CA 1
ATOM 724 C C . GLY A 1 90 ? 1.768 65.125 42.594 1 87.75 90 GLY A C 1
ATOM 725 O O . GLY A 1 90 ? 0.619 64.75 42.406 1 87.75 90 GLY A O 1
ATOM 726 N N . LYS A 1 91 ? 2.75 64.438 42.969 1 89.88 91 LYS A N 1
ATOM 727 C CA . LYS A 1 91 ? 2.559 63 43.094 1 89.88 91 LYS A CA 1
ATOM 728 C C . LYS A 1 91 ? 1.591 62.656 44.219 1 89.88 91 LYS A C 1
ATOM 730 O O . LYS A 1 91 ? 0.725 61.812 44.094 1 89.88 91 LYS A O 1
ATOM 735 N N . ALA A 1 92 ? 1.759 63.312 45.281 1 88.56 92 ALA A N 1
ATOM 736 C CA . ALA A 1 92 ? 0.882 63.094 46.438 1 88.56 92 ALA A CA 1
ATOM 737 C C . ALA A 1 92 ? -0.567 63.438 46.094 1 88.56 92 ALA A C 1
ATOM 739 O O . ALA A 1 92 ? -1.49 62.75 46.531 1 88.56 92 ALA A O 1
ATOM 740 N N . HIS A 1 93 ? -0.814 64.375 45.281 1 89.38 93 HIS A N 1
ATOM 741 C CA . HIS A 1 93 ? -2.164 64.812 44.906 1 89.38 93 HIS A CA 1
ATOM 742 C C . HIS A 1 93 ? -2.795 63.781 43.969 1 89.38 93 HIS A C 1
ATOM 744 O O . HIS A 1 93 ? -3.973 63.438 44.094 1 89.38 93 HIS A O 1
ATOM 750 N N . VAL A 1 94 ? -1.937 63.406 43.125 1 88.25 94 VAL A N 1
ATOM 751 C CA . VAL A 1 94 ? -2.43 62.375 42.219 1 88.25 94 VAL A CA 1
ATOM 752 C C . VAL A 1 94 ? -2.832 61.125 42.969 1 88.25 94 VAL A C 1
ATOM 754 O O . VAL A 1 94 ? -3.895 60.562 42.75 1 88.25 94 VAL A O 1
ATOM 757 N N . ASP A 1 95 ? -2.053 60.719 43.938 1 86.69 95 ASP A N 1
ATOM 758 C CA . ASP A 1 95 ? -2.309 59.531 44.719 1 86.69 95 ASP A CA 1
ATOM 759 C C . ASP A 1 95 ? -3.592 59.688 45.562 1 86.69 95 ASP A C 1
ATOM 761 O O . ASP A 1 95 ? -4.301 58.688 45.781 1 86.69 95 ASP A O 1
ATOM 765 N N . ARG A 1 96 ? -3.949 60.875 45.906 1 86.56 96 ARG A N 1
ATOM 766 C CA . ARG A 1 96 ? -5.109 61.125 46.75 1 86.56 96 ARG A CA 1
ATOM 767 C C . ARG A 1 96 ? -6.348 61.406 45.906 1 86.56 96 ARG A C 1
ATOM 769 O O . ARG A 1 96 ? -7.438 61.625 46.438 1 86.56 96 ARG A O 1
ATOM 776 N N . GLY A 1 97 ? -6.094 61.562 44.625 1 86.12 97 GLY A N 1
ATOM 777 C CA . GLY A 1 97 ? -7.23 61.75 43.719 1 86.12 97 GLY A CA 1
ATOM 778 C C . GLY A 1 97 ? -7.613 63.219 43.562 1 86.12 97 GLY A C 1
ATOM 779 O O . GLY A 1 97 ? -8.734 63.531 43.188 1 86.12 97 GLY A O 1
ATOM 780 N N . ILE A 1 98 ? -6.773 64.062 43.938 1 88.5 98 ILE A N 1
ATOM 781 C CA . ILE A 1 98 ? -7.023 65.5 43.75 1 88.5 98 ILE A CA 1
ATOM 782 C C . ILE A 1 98 ? -6.773 65.875 42.281 1 88.5 98 ILE A C 1
ATOM 784 O O . ILE A 1 98 ? -5.645 65.75 41.812 1 88.5 98 ILE A O 1
ATOM 788 N N . THR A 1 99 ? -7.762 66.25 41.719 1 88.88 99 THR A N 1
ATOM 789 C CA . THR A 1 99 ? -7.648 66.625 40.312 1 88.88 99 THR A CA 1
ATOM 790 C C . THR A 1 99 ? -7 68 40.156 1 88.88 99 THR A C 1
ATOM 792 O O . THR A 1 99 ? -7.012 68.812 41.094 1 88.88 99 THR A O 1
ATOM 795 N N . PRO A 1 100 ? -6.387 68.188 38.969 1 88.25 100 PRO A N 1
ATOM 796 C CA . PRO A 1 100 ? -5.801 69.5 38.719 1 88.25 100 PRO A CA 1
ATOM 797 C C . PRO A 1 100 ? -6.816 70.625 38.875 1 88.25 100 PRO A C 1
ATOM 799 O O . PRO A 1 100 ? -6.469 71.688 39.375 1 88.25 100 PRO A O 1
ATOM 802 N N . SER A 1 101 ? -8.016 70.312 38.531 1 89.5 101 SER A N 1
ATOM 803 C CA . SER A 1 101 ? -9.047 71.375 38.625 1 89.5 101 SER A CA 1
ATOM 804 C C . SER A 1 101 ? -9.281 71.75 40.094 1 89.5 101 SER A C 1
ATOM 806 O O . SER A 1 101 ? -9.391 72.938 40.406 1 89.5 101 SER A O 1
ATOM 808 N N . ILE A 1 102 ? -9.328 70.75 40.969 1 90 102 ILE A N 1
ATOM 809 C CA . ILE A 1 102 ? -9.523 71 42.375 1 90 102 ILE A CA 1
ATOM 810 C C . ILE A 1 102 ? -8.305 71.75 42.969 1 90 102 ILE A C 1
ATOM 812 O O . ILE A 1 102 ? -8.453 72.75 43.688 1 90 102 ILE A O 1
ATOM 816 N N . TYR A 1 103 ? -7.184 71.25 42.531 1 90.62 103 TYR A N 1
ATOM 817 C CA . TYR A 1 103 ? -5.938 71.812 43.031 1 90.62 103 TYR A CA 1
ATOM 818 C C . TYR A 1 103 ? -5.844 73.25 42.594 1 90.62 103 TYR A C 1
ATOM 820 O O . TYR A 1 103 ? -5.539 74.125 43.438 1 90.62 103 TYR A O 1
ATOM 828 N N . PHE A 1 104 ? -6.141 73.562 41.406 1 91.75 104 PHE A N 1
ATOM 829 C CA . PHE A 1 104 ? -6.02 74.938 40.906 1 91.75 104 PHE A CA 1
ATOM 830 C C . PHE A 1 104 ? -7.117 75.812 41.469 1 91.75 104 PHE A C 1
ATOM 832 O O . PHE A 1 104 ? -6.895 77 41.719 1 91.75 104 PHE A O 1
ATOM 839 N N . ALA A 1 105 ? -8.266 75.312 41.719 1 91.56 105 ALA A N 1
ATOM 840 C CA . ALA A 1 105 ? -9.328 76.062 42.375 1 91.56 105 ALA A CA 1
ATOM 841 C C . ALA A 1 105 ? -8.938 76.438 43.781 1 91.56 105 ALA A C 1
ATOM 843 O O . ALA A 1 105 ? -9.25 77.562 44.25 1 91.56 105 ALA A O 1
ATOM 844 N N . ALA A 1 106 ? -8.289 75.5 44.406 1 91.38 106 ALA A N 1
ATOM 845 C CA . ALA A 1 106 ? -7.797 75.812 45.75 1 91.38 106 ALA A CA 1
ATOM 846 C C . ALA A 1 106 ? -6.805 76.938 45.75 1 91.38 106 ALA A C 1
ATOM 848 O O . ALA A 1 106 ? -6.859 77.812 46.625 1 91.38 106 ALA A O 1
ATOM 849 N N . TYR A 1 107 ? -5.996 76.938 44.781 1 92.31 107 TYR A N 1
ATOM 850 C CA . TYR A 1 107 ? -5 78 44.688 1 92.31 107 TYR A CA 1
ATOM 851 C C . TYR A 1 107 ? -5.664 79.312 44.375 1 92.31 107 TYR A C 1
ATOM 853 O O . TYR A 1 107 ? -5.219 80.375 44.875 1 92.31 107 TYR A O 1
ATOM 861 N N . SER A 1 108 ? -6.66 79.312 43.594 1 91.44 108 SER A N 1
ATOM 862 C CA . SER A 1 108 ? -7.43 80.5 43.375 1 91.44 108 SER A CA 1
ATOM 863 C C . SER A 1 108 ? -7.996 81.062 44.656 1 91.44 108 SER A C 1
ATOM 865 O O . SER A 1 108 ? -7.957 82.25 44.875 1 91.44 108 SER A O 1
ATOM 867 N N . HIS A 1 109 ? -8.477 80.25 45.469 1 89.88 109 HIS A N 1
ATOM 868 C CA . HIS A 1 109 ? -9.062 80.688 46.75 1 89.88 109 HIS A CA 1
ATOM 869 C C . HIS A 1 109 ? -8.031 81.375 47.625 1 89.88 109 HIS A C 1
ATOM 871 O O . HIS A 1 109 ? -8.297 82.438 48.188 1 89.88 109 HIS A O 1
ATOM 877 N N . VAL A 1 110 ? -6.934 80.75 47.719 1 87.75 110 VAL A N 1
ATOM 878 C CA . VAL A 1 110 ? -5.891 81.312 48.594 1 87.75 110 VAL A CA 1
ATOM 879 C C . VAL A 1 110 ? -5.348 82.625 48 1 87.75 110 VAL A C 1
ATOM 881 O O . VAL A 1 110 ? -5.086 83.562 48.719 1 87.75 110 VAL A O 1
ATOM 884 N N . LEU A 1 111 ? -5.184 82.562 46.719 1 90.69 111 LEU A N 1
ATOM 885 C CA . LEU A 1 111 ? -4.676 83.75 46.062 1 90.69 111 LEU A CA 1
ATOM 886 C C . LEU A 1 111 ? -5.648 84.938 46.219 1 90.69 111 LEU A C 1
ATOM 888 O O . LEU A 1 111 ? -5.23 86.062 46.438 1 90.69 111 LEU A O 1
ATOM 892 N N . CYS A 1 112 ? -6.902 84.688 46.125 1 92 112 CYS A N 1
ATOM 893 C CA . CYS A 1 112 ? -7.922 85.688 46.375 1 92 112 CYS A CA 1
ATOM 894 C C . CYS A 1 112 ? -7.824 86.25 47.781 1 92 112 CYS A C 1
ATOM 896 O O . CYS A 1 112 ? -7.902 87.5 47.969 1 92 112 CYS A O 1
ATOM 898 N N . GLY A 1 113 ? -7.633 85.375 48.719 1 89.5 113 GLY A N 1
ATOM 899 C CA . GLY A 1 113 ? -7.461 85.812 50.094 1 89.5 113 GLY A CA 1
ATOM 900 C C . GLY A 1 113 ? -6.223 86.688 50.281 1 89.5 113 GLY A C 1
ATOM 901 O O . GLY A 1 113 ? -6.273 87.688 50.969 1 89.5 113 GLY A O 1
ATOM 902 N N . LEU A 1 114 ? -5.211 86.25 49.656 1 89.94 114 LEU A N 1
ATOM 903 C CA . LEU A 1 114 ? -3.934 86.938 49.781 1 89.94 114 LEU A CA 1
ATOM 904 C C . LEU A 1 114 ? -4.008 88.375 49.188 1 89.94 114 LEU A C 1
ATOM 906 O O . LEU A 1 114 ? -3.646 89.312 49.812 1 89.94 114 LEU A O 1
ATOM 910 N N . THR A 1 115 ? -4.496 88.438 48 1 91.5 115 THR A N 1
ATOM 911 C CA . THR A 1 115 ? -4.551 89.688 47.281 1 91.5 115 THR A CA 1
ATOM 912 C C . THR A 1 115 ? -5.559 90.688 47.938 1 91.5 115 THR A C 1
ATOM 914 O O . THR A 1 115 ? -5.328 91.875 48 1 91.5 115 THR A O 1
ATOM 917 N N . GLY A 1 116 ? -6.652 90.125 48.438 1 89.69 116 GLY A N 1
ATOM 918 C CA . GLY A 1 116 ? -7.609 90.938 49.156 1 89.69 116 GLY A CA 1
ATOM 919 C C . GLY A 1 116 ? -7.035 91.562 50.438 1 89.69 116 GLY A C 1
ATOM 920 O O . GLY A 1 116 ? -7.234 92.75 50.688 1 89.69 116 GLY A O 1
ATOM 921 N N . ARG A 1 117 ? -6.293 90.812 51.094 1 90.44 117 ARG A N 1
ATOM 922 C CA . ARG A 1 117 ? -5.691 91.312 52.344 1 90.44 117 ARG A CA 1
ATOM 923 C C . ARG A 1 117 ? -4.57 92.312 52.062 1 90.44 117 ARG A C 1
ATOM 925 O O . ARG A 1 117 ? -4.391 93.25 52.812 1 90.44 117 ARG A O 1
ATOM 932 N N . MET A 1 118 ? -3.842 92.062 51.062 1 90.75 118 MET A N 1
ATOM 933 C CA . MET A 1 118 ? -2.797 93 50.656 1 90.75 118 MET A CA 1
ATOM 934 C C . MET A 1 118 ? -3.395 94.312 50.25 1 90.75 118 MET A C 1
ATOM 936 O O . MET A 1 118 ? -2.852 95.375 50.594 1 90.75 118 MET A O 1
ATOM 940 N N . ALA A 1 119 ? -4.508 94.25 49.562 1 90.12 119 ALA A N 1
ATOM 941 C CA . ALA A 1 119 ? -5.176 95.5 49.125 1 90.12 119 ALA A CA 1
ATOM 942 C C . ALA A 1 119 ? -5.711 96.312 50.312 1 90.12 119 ALA A C 1
ATOM 944 O O . ALA A 1 119 ? -5.855 97.5 50.219 1 90.12 119 ALA A O 1
ATOM 945 N N . GLN A 1 120 ? -5.891 95.562 51.375 1 87.62 120 GLN A N 1
ATOM 946 C CA . GLN A 1 120 ? -6.477 96.25 52.531 1 87.62 120 GLN A CA 1
ATOM 947 C C . GLN A 1 120 ? -5.418 96.562 53.594 1 87.62 120 GLN A C 1
ATOM 949 O O . GLN A 1 120 ? -5.715 97.188 54.625 1 87.62 120 GLN A O 1
ATOM 954 N N . ALA A 1 121 ? -4.246 96.125 53.312 1 84.38 121 ALA A N 1
ATOM 955 C CA . ALA A 1 121 ? -3.164 96.375 54.281 1 84.38 121 ALA A CA 1
ATOM 956 C C . ALA A 1 121 ? -2.842 97.812 54.375 1 84.38 121 ALA A C 1
ATOM 958 O O . ALA A 1 121 ? -2.82 98.562 53.375 1 84.38 121 ALA A O 1
ATOM 959 N N . LYS A 1 122 ? -2.715 98.438 55.594 1 78.25 122 LYS A N 1
ATOM 960 C CA . LYS A 1 122 ? -2.473 99.812 55.844 1 78.25 122 LYS A CA 1
ATOM 961 C C . LYS A 1 122 ? -1.013 100.188 55.594 1 78.25 122 LYS A C 1
ATOM 963 O O . LYS A 1 122 ? -0.115 99.375 55.844 1 78.25 122 LYS A O 1
ATOM 968 N N . GLY A 1 123 ? -0.784 101.25 54.969 1 74.06 123 GLY A N 1
ATOM 969 C CA . GLY A 1 123 ? 0.547 101.812 54.875 1 74.06 123 GLY A CA 1
ATOM 970 C C . GLY A 1 123 ? 1.262 101.5 53.594 1 74.06 123 GLY A C 1
ATOM 971 O O . GLY A 1 123 ? 2.396 101.938 53.375 1 74.06 123 GLY A O 1
ATOM 972 N N . LEU A 1 124 ? 0.687 100.688 52.656 1 78.06 124 LEU A N 1
ATOM 973 C CA . LEU A 1 124 ? 1.365 100.312 51.406 1 78.06 124 LEU A CA 1
ATOM 974 C C . LEU A 1 124 ? 1.053 101.375 50.312 1 78.06 124 LEU A C 1
ATOM 976 O O . LEU A 1 124 ? -0.116 101.625 50.031 1 78.06 124 LEU A O 1
ATOM 980 N N . ARG A 1 125 ? 2.164 102 49.844 1 87.62 125 ARG A N 1
ATOM 981 C CA . ARG A 1 125 ? 1.979 102.875 48.688 1 87.62 125 ARG A CA 1
ATOM 982 C C . ARG A 1 125 ? 1.483 102.062 47.469 1 87.62 125 ARG A C 1
ATOM 984 O O . ARG A 1 125 ? 1.741 100.875 47.344 1 87.62 125 ARG A O 1
ATOM 991 N N . SER A 1 126 ? 0.751 102.688 46.562 1 87.88 126 SER A N 1
ATOM 992 C CA . SER A 1 126 ? 0.121 102.125 45.406 1 87.88 126 SER A CA 1
ATOM 993 C C . SER A 1 126 ? 1.142 101.375 44.562 1 87.88 126 SER A C 1
ATOM 995 O O . SER A 1 126 ? 0.864 100.25 44.062 1 87.88 126 SER A O 1
ATOM 997 N N . GLU A 1 127 ? 2.307 101.812 44.438 1 89.62 127 GLU A N 1
ATOM 998 C CA . GLU A 1 127 ? 3.344 101.188 43.625 1 89.62 127 GLU A CA 1
ATOM 999 C C . GLU A 1 127 ? 3.881 99.938 44.312 1 89.62 127 GLU A C 1
ATOM 1001 O O . GLU A 1 127 ? 4.148 98.938 43.656 1 89.62 127 GLU A O 1
ATOM 1006 N N . ALA A 1 128 ? 4.062 100 45.531 1 89.44 128 ALA A N 1
ATOM 1007 C CA . ALA A 1 128 ? 4.535 98.875 46.312 1 89.44 128 ALA A CA 1
ATOM 1008 C C . ALA A 1 128 ? 3.492 97.75 46.312 1 89.44 128 ALA A C 1
ATOM 1010 O O . ALA A 1 128 ? 3.838 96.562 46.219 1 89.44 128 ALA A O 1
ATOM 1011 N N . LEU A 1 129 ? 2.258 98.125 46.438 1 91.88 129 LEU A N 1
ATOM 1012 C CA . LEU A 1 129 ? 1.172 97.188 46.375 1 91.88 129 LEU A CA 1
ATOM 1013 C C . LEU A 1 129 ? 1.146 96.438 45 1 91.88 129 LEU A C 1
ATOM 1015 O O . LEU A 1 129 ? 1.031 95.25 44.938 1 91.88 129 LEU A O 1
ATOM 1019 N N . ALA A 1 130 ? 1.26 97.25 43.969 1 93.12 130 ALA A N 1
ATOM 1020 C CA . ALA A 1 130 ? 1.255 96.688 42.625 1 93.12 130 ALA A CA 1
ATOM 1021 C C . ALA A 1 130 ? 2.395 95.688 42.438 1 93.12 130 ALA A C 1
ATOM 1023 O O . ALA A 1 130 ? 2.197 94.625 41.875 1 93.12 130 ALA A O 1
ATOM 1024 N N . ARG A 1 131 ? 3.531 96 42.906 1 92.81 131 ARG A N 1
ATOM 1025 C CA . ARG A 1 131 ? 4.699 95.125 42.812 1 92.81 131 ARG A CA 1
ATOM 1026 C C . ARG A 1 131 ? 4.508 93.875 43.594 1 92.81 131 ARG A C 1
ATOM 1028 O O . ARG A 1 131 ? 4.867 92.812 43.156 1 92.81 131 ARG A O 1
ATOM 1035 N N . GLY A 1 132 ? 4.008 94 44.75 1 92.19 132 GLY A N 1
ATOM 1036 C CA . GLY A 1 132 ? 3.748 92.875 45.594 1 92.19 132 GLY A CA 1
ATOM 1037 C C . GLY A 1 132 ? 2.713 91.938 45 1 92.19 132 GLY A C 1
ATOM 1038 O O . GLY A 1 132 ? 2.879 90.688 45.062 1 92.19 132 GLY A O 1
ATOM 1039 N N . LEU A 1 133 ? 1.664 92.438 44.469 1 93.19 133 LEU A N 1
ATOM 1040 C CA . LEU A 1 133 ? 0.62 91.625 43.844 1 93.19 133 LEU A CA 1
ATOM 1041 C C . LEU A 1 133 ? 1.179 90.875 42.656 1 93.19 133 LEU A C 1
ATOM 1043 O O . LEU A 1 133 ? 0.921 89.625 42.562 1 93.19 133 LEU A O 1
ATOM 1047 N N . ARG A 1 134 ? 1.926 91.5 41.875 1 94 134 ARG A N 1
ATOM 1048 C CA . ARG A 1 134 ? 2.535 90.812 40.719 1 94 134 ARG A CA 1
ATOM 1049 C C . ARG A 1 134 ? 3.428 89.688 41.188 1 94 134 ARG A C 1
ATOM 1051 O O . ARG A 1 134 ? 3.373 88.562 40.625 1 94 134 ARG A O 1
ATOM 1058 N N . ALA A 1 135 ? 4.199 89.938 42.156 1 94.19 135 ALA A N 1
ATOM 1059 C CA . ALA A 1 135 ? 5.117 88.938 42.656 1 94.19 135 ALA A CA 1
ATOM 1060 C C . ALA A 1 135 ? 4.355 87.75 43.219 1 94.19 135 ALA A C 1
ATOM 1062 O O . ALA A 1 135 ? 4.719 86.562 42.938 1 94.19 135 ALA A O 1
ATOM 1063 N N . ALA A 1 136 ? 3.303 87.938 43.969 1 92.75 136 ALA A N 1
ATOM 1064 C CA . ALA A 1 136 ? 2.498 86.875 44.531 1 92.75 136 ALA A CA 1
ATOM 1065 C C . ALA A 1 136 ? 1.84 86.062 43.438 1 92.75 136 ALA A C 1
ATOM 1067 O O . ALA A 1 136 ? 1.879 84.812 43.5 1 92.75 136 ALA A O 1
ATOM 1068 N N . ILE A 1 137 ? 1.302 86.688 42.5 1 93.81 137 ILE A N 1
ATOM 1069 C CA . ILE A 1 137 ? 0.62 86 41.406 1 93.81 137 ILE A CA 1
ATOM 1070 C C . ILE A 1 137 ? 1.617 85.125 40.625 1 93.81 137 ILE A C 1
ATOM 1072 O O . ILE A 1 137 ? 1.366 83.938 40.375 1 93.81 137 ILE A O 1
ATOM 1076 N N . ARG A 1 138 ? 2.693 85.75 40.312 1 93.81 138 ARG A N 1
ATOM 1077 C CA . ARG A 1 138 ? 3.705 85 39.562 1 93.81 138 ARG A CA 1
ATOM 1078 C C . ARG A 1 138 ? 4.184 83.75 40.344 1 93.81 138 ARG A C 1
ATOM 1080 O O . ARG A 1 138 ? 4.328 82.688 39.781 1 93.81 138 ARG A O 1
ATOM 1087 N N . ALA A 1 139 ? 4.438 83.938 41.594 1 92.5 139 ALA A N 1
ATOM 1088 C CA . ALA A 1 139 ? 4.898 82.812 42.406 1 92.5 139 ALA A CA 1
ATOM 1089 C C . ALA A 1 139 ? 3.879 81.688 42.438 1 92.5 139 ALA A C 1
ATOM 1091 O O . ALA A 1 139 ? 4.238 80.5 42.281 1 92.5 139 ALA A O 1
ATOM 1092 N N . VAL A 1 140 ? 2.654 82 42.594 1 92.69 140 VAL A N 1
ATOM 1093 C CA . VAL A 1 140 ? 1.586 81 42.656 1 92.69 140 VAL A CA 1
ATOM 1094 C C . VAL A 1 140 ? 1.476 80.25 41.312 1 92.69 140 VAL A C 1
ATOM 1096 O O . VAL A 1 140 ? 1.321 79.062 41.281 1 92.69 140 VAL A O 1
ATOM 1099 N N . TYR A 1 141 ? 1.604 81 40.281 1 93.25 141 TYR A N 1
ATOM 1100 C CA . TYR A 1 141 ? 1.514 80.375 38.969 1 93.25 141 TYR A CA 1
ATOM 1101 C C . TYR A 1 141 ? 2.705 79.438 38.688 1 93.25 141 TYR A C 1
ATOM 1103 O O . TYR A 1 141 ? 2.559 78.375 38.094 1 93.25 141 TYR A O 1
ATOM 1111 N N . ILE A 1 142 ? 3.869 79.875 39.125 1 91.75 142 ILE A N 1
ATOM 1112 C CA . ILE A 1 142 ? 5.039 79.062 38.969 1 91.75 142 ILE A CA 1
ATOM 1113 C C . ILE A 1 142 ? 4.812 77.75 39.719 1 91.75 142 ILE A C 1
ATOM 1115 O O . ILE A 1 142 ? 5.109 76.688 39.188 1 91.75 142 ILE A O 1
ATOM 1119 N N . ASP A 1 143 ? 4.234 77.812 40.844 1 92 143 ASP A N 1
ATOM 1120 C CA . ASP A 1 143 ? 3.936 76.625 41.656 1 92 143 ASP A CA 1
ATOM 1121 C C . ASP A 1 143 ? 2.914 75.75 40.969 1 92 143 ASP A C 1
ATOM 1123 O O . ASP A 1 143 ? 3.121 74.5 40.844 1 92 143 ASP A O 1
ATOM 1127 N N . MET A 1 144 ? 1.908 76.312 40.438 1 91.69 144 MET A N 1
ATOM 1128 C CA . MET A 1 144 ? 0.818 75.562 39.812 1 91.69 144 MET A CA 1
ATOM 1129 C C . MET A 1 144 ? 1.311 74.812 38.562 1 91.69 144 MET A C 1
ATOM 1131 O O . MET A 1 144 ? 0.971 73.688 38.344 1 91.69 144 MET A O 1
ATOM 1135 N N . LEU A 1 145 ? 2.096 75.5 37.812 1 91.06 145 LEU A N 1
ATOM 1136 C CA . LEU A 1 145 ? 2.564 74.938 36.531 1 91.06 145 LEU A CA 1
ATOM 1137 C C . LEU A 1 145 ? 3.521 73.75 36.781 1 91.06 145 LEU A C 1
ATOM 1139 O O . LEU A 1 145 ? 3.52 72.812 36.031 1 91.06 145 LEU A O 1
ATOM 1143 N N . ALA A 1 146 ? 4.359 73.875 37.844 1 90.06 146 ALA A N 1
ATOM 1144 C CA . ALA A 1 146 ? 5.266 72.812 38.188 1 90.06 146 ALA A CA 1
ATOM 1145 C C . ALA A 1 146 ? 4.488 71.562 38.562 1 90.06 146 ALA A C 1
ATOM 1147 O O . ALA A 1 146 ? 4.871 70.438 38.156 1 90.06 146 ALA A O 1
ATOM 1148 N N . VAL A 1 147 ? 3.379 71.688 39.188 1 90.62 147 VAL A N 1
ATOM 1149 C CA . VAL A 1 147 ? 2.57 70.562 39.656 1 90.62 147 VAL A CA 1
ATOM 1150 C C . VAL A 1 147 ? 1.756 70 38.469 1 90.62 147 VAL A C 1
ATOM 1152 O O . VAL A 1 147 ? 1.539 68.812 38.375 1 90.62 147 VAL A O 1
ATOM 1155 N N . LEU A 1 148 ? 1.341 70.875 37.562 1 89.56 148 LEU A N 1
ATOM 1156 C CA . LEU A 1 148 ? 0.565 70.438 36.406 1 89.56 148 LEU A CA 1
ATOM 1157 C C . LEU A 1 148 ? 1.348 69.5 35.531 1 89.56 148 LEU A C 1
ATOM 1159 O O . LEU A 1 148 ? 0.791 68.5 35.062 1 89.56 148 LEU A O 1
ATOM 1163 N N . ASP A 1 149 ? 2.584 69.75 35.344 1 87 149 ASP A N 1
ATOM 1164 C CA . ASP A 1 149 ? 3.449 68.875 34.562 1 87 149 ASP A CA 1
ATOM 1165 C C . ASP A 1 149 ? 3.498 67.438 35.156 1 87 149 ASP A C 1
ATOM 1167 O O . ASP A 1 149 ? 3.566 66.5 34.438 1 87 149 ASP A O 1
ATOM 1171 N N . VAL A 1 150 ? 3.467 67.5 36.469 1 87.88 150 VAL A N 1
ATOM 1172 C CA . VAL A 1 150 ? 3.504 66.188 37.156 1 87.88 150 VAL A CA 1
ATOM 1173 C C . VAL A 1 150 ? 2.205 65.438 36.906 1 87.88 150 VAL A C 1
ATOM 1175 O O . VAL A 1 150 ? 2.223 64.188 36.688 1 87.88 150 VAL A O 1
ATOM 1178 N N . TYR A 1 151 ? 1.014 66.062 36.844 1 86.62 151 TYR A N 1
ATOM 1179 C CA . TYR A 1 151 ? -0.278 65.438 36.562 1 86.62 151 TYR A CA 1
ATOM 1180 C C . TYR A 1 151 ? -0.293 64.812 35.188 1 86.62 151 TYR A C 1
ATOM 1182 O O . TYR A 1 151 ? -0.743 63.656 35.031 1 86.62 151 TYR A O 1
ATOM 1190 N N . PHE A 1 152 ? 0.264 65.438 34.219 1 83 152 PHE A N 1
ATOM 1191 C CA . PHE A 1 152 ? 0.294 64.938 32.844 1 83 152 PHE A CA 1
ATOM 1192 C C . PHE A 1 152 ? 1.211 63.719 32.75 1 83 152 PHE A C 1
ATOM 1194 O O . PHE A 1 152 ? 0.862 62.75 32.094 1 83 152 PHE A O 1
ATOM 1201 N N . ALA A 1 153 ? 2.332 63.844 33.406 1 84 153 ALA A N 1
ATOM 1202 C CA . ALA A 1 153 ? 3.303 62.75 33.375 1 84 153 ALA A CA 1
ATOM 1203 C C . ALA A 1 153 ? 2.744 61.5 34.031 1 84 153 ALA A C 1
ATOM 1205 O O . ALA A 1 153 ? 2.9 60.406 33.531 1 84 153 ALA A O 1
ATOM 1206 N N . GLU A 1 154 ? 2.045 61.656 35.156 1 85.06 154 GLU A N 1
ATOM 1207 C CA . GLU A 1 154 ? 1.503 60.531 35.906 1 85.06 154 GLU A CA 1
ATOM 1208 C C . GLU A 1 154 ? 0.369 59.844 35.125 1 85.06 154 GLU A C 1
ATOM 1210 O O . GLU A 1 154 ? 0.22 58.625 35.188 1 85.06 154 GLU A O 1
ATOM 1215 N N . GLU A 1 155 ? -0.453 60.531 34.469 1 80.31 155 GLU A N 1
ATOM 1216 C CA . GLU A 1 155 ? -1.536 59.969 33.688 1 80.31 155 GLU A CA 1
ATOM 1217 C C . GLU A 1 155 ? -0.993 59.125 32.531 1 80.31 155 GLU A C 1
ATOM 1219 O O . GLU A 1 155 ? -1.517 58.062 32.25 1 80.31 155 GLU A O 1
ATOM 1224 N N . ARG A 1 156 ? 0.023 59.656 31.906 1 79.62 156 ARG A N 1
ATOM 1225 C CA . ARG A 1 156 ? 0.664 58.938 30.828 1 79.62 156 ARG A CA 1
ATOM 1226 C C . ARG A 1 156 ? 1.281 57.625 31.328 1 79.62 156 ARG A C 1
ATOM 1228 O O . ARG A 1 156 ? 1.166 56.594 30.672 1 79.62 156 ARG A O 1
ATOM 1235 N N . ASP A 1 157 ? 1.919 57.75 32.438 1 82.75 157 ASP A N 1
ATOM 1236 C CA . ASP A 1 157 ? 2.588 56.594 33.031 1 82.75 157 ASP A CA 1
ATOM 1237 C C . ASP A 1 157 ? 1.578 55.5 33.406 1 82.75 157 ASP A C 1
ATOM 1239 O O . ASP A 1 157 ? 1.819 54.312 33.188 1 82.75 157 ASP A O 1
ATOM 1243 N N . ARG A 1 158 ? 0.429 55.875 33.969 1 79.56 158 ARG A N 1
ATOM 1244 C CA . ARG A 1 158 ? -0.591 54.906 34.375 1 79.56 158 ARG A CA 1
ATOM 1245 C C . ARG A 1 158 ? -1.188 54.219 33.156 1 79.56 158 ARG A C 1
ATOM 1247 O O . ARG A 1 158 ? -1.41 53 33.188 1 79.56 158 ARG A O 1
ATOM 1254 N N . ALA A 1 159 ? -1.442 54.875 32.094 1 75.75 159 ALA A N 1
ATOM 1255 C CA . ALA A 1 15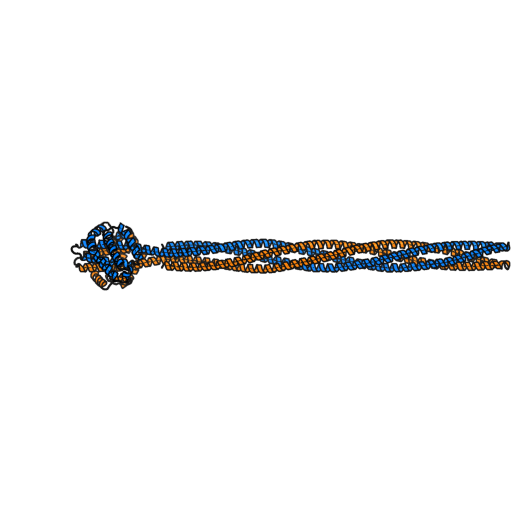9 ? -1.946 54.281 30.844 1 75.75 159 ALA A CA 1
ATOM 1256 C C . ALA A 1 159 ? -0.924 53.344 30.25 1 75.75 159 ALA A C 1
ATOM 1258 O O . ALA A 1 159 ? -1.281 52.25 29.781 1 75.75 159 ALA A O 1
ATOM 1259 N N . SER A 1 160 ? 0.316 53.75 30.266 1 79.31 160 SER A N 1
ATOM 1260 C CA . SER A 1 160 ? 1.397 52.938 29.719 1 79.31 160 SER A CA 1
ATOM 1261 C C . SER A 1 160 ? 1.534 51.625 30.469 1 79.31 160 SER A C 1
ATOM 1263 O O . SER A 1 160 ? 1.734 50.562 29.844 1 79.31 160 SER A O 1
ATOM 1265 N N . ILE A 1 161 ? 1.365 51.656 31.781 1 80.94 161 ILE A N 1
ATOM 1266 C CA . ILE A 1 161 ? 1.507 50.469 32.594 1 80.94 161 ILE A CA 1
ATOM 1267 C C . ILE A 1 161 ? 0.38 49.469 32.281 1 80.94 161 ILE A C 1
ATOM 1269 O O . ILE A 1 161 ? 0.619 48.281 32.125 1 80.94 161 ILE A O 1
ATOM 1273 N N . LYS A 1 162 ? -0.84 49.938 32.156 1 79.44 162 LYS A N 1
ATOM 1274 C CA . LYS A 1 162 ? -1.981 49.094 31.828 1 79.44 162 LYS A CA 1
ATOM 1275 C C . LYS A 1 162 ? -1.827 48.469 30.453 1 79.44 162 LYS A C 1
ATOM 1277 O O . LYS A 1 162 ? -2.047 47.25 30.297 1 79.44 162 LYS A O 1
ATOM 1282 N N . ILE A 1 163 ? -1.403 49.188 29.516 1 76.81 163 ILE A N 1
ATOM 1283 C CA . ILE A 1 163 ? -1.252 48.719 28.156 1 76.81 163 ILE A CA 1
ATOM 1284 C C . ILE A 1 163 ? -0.117 47.688 28.078 1 76.81 163 ILE A C 1
ATOM 1286 O O . ILE A 1 163 ? -0.241 46.656 27.422 1 76.81 163 ILE A O 1
ATOM 1290 N N . THR A 1 164 ? 0.954 48 28.828 1 79.56 164 THR A N 1
ATOM 1291 C CA . THR A 1 164 ? 2.092 47.094 28.875 1 79.56 164 THR A CA 1
ATOM 1292 C C . THR A 1 164 ? 1.69 45.75 29.469 1 79.56 164 THR A C 1
ATOM 1294 O O . THR A 1 164 ? 2.107 44.688 28.984 1 79.56 164 THR A O 1
ATOM 1297 N N . GLY A 1 165 ? 0.876 45.781 30.5 1 82.12 165 GLY A N 1
ATOM 1298 C CA . GLY A 1 165 ? 0.398 44.562 31.109 1 82.12 165 GLY A CA 1
ATOM 1299 C C . GLY A 1 165 ? -0.405 43.688 30.156 1 82.12 165 GLY A C 1
ATOM 1300 O O . GLY A 1 165 ? -0.163 42.5 30.047 1 82.12 165 GLY A O 1
ATOM 1301 N N . HIS A 1 166 ? -1.285 44.25 29.391 1 76.38 166 HIS A N 1
ATOM 1302 C CA . HIS A 1 166 ? -2.092 43.531 28.406 1 76.38 166 HIS A CA 1
ATOM 1303 C C . HIS A 1 166 ? -1.237 43.031 27.25 1 76.38 166 HIS A C 1
ATOM 1305 O O . HIS A 1 166 ? -1.46 41.906 26.75 1 76.38 166 HIS A O 1
ATOM 1311 N N . ALA A 1 167 ? -0.278 43.844 26.875 1 74.31 167 ALA A N 1
ATOM 1312 C CA . ALA A 1 167 ? 0.617 43.469 25.766 1 74.31 167 ALA A CA 1
ATOM 1313 C C . ALA A 1 167 ? 1.463 42.25 26.141 1 74.31 167 ALA A C 1
ATOM 1315 O O . ALA A 1 167 ? 1.639 41.344 25.328 1 74.31 167 ALA A O 1
ATOM 1316 N N . ASN A 1 168 ? 1.913 42.219 27.375 1 80.06 168 ASN A N 1
ATOM 1317 C CA . ASN A 1 168 ? 2.719 41.094 27.828 1 80.06 168 ASN A CA 1
ATOM 1318 C C . ASN A 1 168 ? 1.904 39.812 27.875 1 80.06 168 ASN A C 1
ATOM 1320 O O . ASN A 1 168 ? 2.383 38.75 27.469 1 80.06 168 ASN A O 1
ATOM 1324 N N . SER A 1 169 ? 0.732 39.969 28.328 1 80.44 169 SER A N 1
ATOM 1325 C CA . SER A 1 169 ? -0.143 38.781 28.391 1 80.44 169 SER A CA 1
ATOM 1326 C C . SER A 1 169 ? -0.445 38.25 27 1 80.44 169 SER A C 1
ATOM 1328 O O . SER A 1 169 ? -0.458 37.031 26.781 1 80.44 169 SER A O 1
ATOM 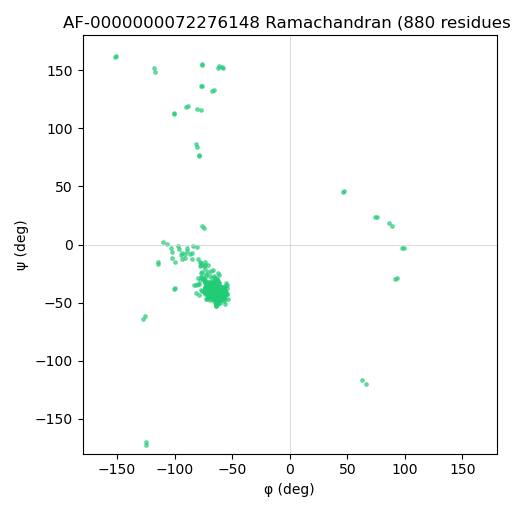1330 N N . PHE A 1 170 ? -0.603 39.062 26.094 1 77.75 170 PHE A N 1
ATOM 1331 C CA . PHE A 1 170 ? -0.875 38.656 24.719 1 77.75 170 PHE A CA 1
ATOM 1332 C C . PHE A 1 170 ? 0.35 38 24.078 1 77.75 170 PHE A C 1
ATOM 1334 O O . PHE A 1 170 ? 0.232 37 23.391 1 77.75 170 PHE A O 1
ATOM 1341 N N . GLN A 1 171 ? 1.474 38.625 24.312 1 77.12 171 GLN A N 1
ATOM 1342 C CA . GLN A 1 171 ? 2.721 38.062 23.812 1 77.12 171 GLN A CA 1
ATOM 1343 C C . GLN A 1 171 ? 2.922 36.625 24.297 1 77.12 171 GLN A C 1
ATOM 1345 O O . GLN A 1 171 ? 3.32 35.75 23.531 1 77.12 171 GLN A O 1
ATOM 1350 N N . ASP A 1 172 ? 2.611 36.375 25.516 1 83.56 172 ASP A N 1
ATOM 1351 C CA . ASP A 1 172 ? 2.748 35.031 26.094 1 83.56 172 ASP A CA 1
ATOM 1352 C C . ASP A 1 172 ? 1.806 34.062 25.422 1 83.56 172 ASP A C 1
ATOM 1354 O O . ASP A 1 172 ? 2.189 32.906 25.141 1 83.56 172 ASP A O 1
ATOM 1358 N N . THR A 1 173 ? 0.675 34.5 25.156 1 75.69 173 THR A N 1
ATOM 1359 C CA . THR A 1 173 ? -0.318 33.656 24.5 1 75.69 173 THR A CA 1
ATOM 1360 C C . THR A 1 173 ? 0.119 33.312 23.094 1 75.69 173 THR A C 1
ATOM 1362 O O . THR A 1 173 ? 0.019 32.156 22.672 1 75.69 173 THR A O 1
ATOM 1365 N N . VAL A 1 174 ? 0.619 34.281 22.359 1 75.62 174 VAL A N 1
ATOM 1366 C CA . VAL A 1 174 ? 1.066 34.062 21 1 75.62 174 VAL A CA 1
ATOM 1367 C C . VAL A 1 174 ? 2.25 33.094 20.984 1 75.62 174 VAL A C 1
ATOM 1369 O O . VAL A 1 174 ? 2.309 32.188 20.141 1 75.62 174 VAL A O 1
ATOM 1372 N N . LEU A 1 175 ? 3.115 33.281 21.938 1 80.06 175 LEU A N 1
ATOM 1373 C CA . LEU A 1 175 ? 4.293 32.406 22.016 1 80.06 175 LEU A CA 1
ATOM 1374 C C . LEU A 1 175 ? 3.893 30.969 22.281 1 80.06 175 LEU A C 1
ATOM 1376 O O . LEU A 1 175 ? 4.43 30.047 21.672 1 80.06 175 LEU A O 1
ATOM 1380 N N . THR A 1 176 ? 3.02 30.781 23.156 1 80.69 176 THR A N 1
ATOM 1381 C CA . THR A 1 176 ? 2.555 29.438 23.5 1 80.69 176 THR A CA 1
ATOM 1382 C C . THR A 1 176 ? 1.879 28.781 22.297 1 80.69 176 THR A C 1
ATOM 1384 O O . THR A 1 176 ? 2.188 27.641 21.938 1 80.69 176 THR A O 1
ATOM 1387 N N . LEU A 1 177 ? 1.061 29.516 21.672 1 72.31 177 LEU A N 1
ATOM 1388 C CA . LEU A 1 177 ? 0.306 28.969 20.547 1 72.31 177 LEU A CA 1
ATOM 1389 C C . LEU A 1 177 ? 1.225 28.688 19.359 1 72.31 177 LEU A C 1
ATOM 1391 O O . LEU A 1 177 ? 1.084 27.656 18.688 1 72.31 177 LEU A O 1
ATOM 1395 N N . THR A 1 178 ? 2.143 29.531 19.078 1 74.19 178 THR A N 1
ATOM 1396 C CA . THR A 1 178 ? 3.068 29.328 17.969 1 74.19 178 THR A CA 1
ATOM 1397 C C . THR A 1 178 ? 3.99 28.141 18.25 1 74.19 178 THR A C 1
ATOM 1399 O O . THR A 1 178 ? 4.367 27.406 17.328 1 74.19 178 THR A O 1
ATOM 1402 N N . GLY A 1 179 ? 4.316 27.969 19.469 1 79.19 179 GLY A N 1
ATOM 1403 C CA . GLY A 1 179 ? 5.086 26.781 19.859 1 79.19 179 GLY A CA 1
ATOM 1404 C C . GLY A 1 179 ? 4.344 25.484 19.609 1 79.19 179 GLY A C 1
ATOM 1405 O O . GLY A 1 179 ? 4.918 24.531 19.094 1 79.19 179 GLY A O 1
ATOM 1406 N N . GLU A 1 180 ? 3.143 25.438 19.938 1 74.38 180 GLU A N 1
ATOM 1407 C CA . GLU A 1 180 ? 2.316 24.25 19.75 1 74.38 180 GLU A CA 1
ATOM 1408 C C . GLU A 1 180 ? 2.133 23.953 18.266 1 74.38 180 GLU A C 1
ATOM 1410 O O . GLU A 1 180 ? 2.17 22.781 17.859 1 74.38 180 GLU A O 1
ATOM 1415 N N . VAL A 1 181 ? 1.94 24.922 17.484 1 71.06 181 VAL A N 1
ATOM 1416 C CA . VAL A 1 181 ? 1.775 24.75 16.047 1 71.06 181 VAL A CA 1
ATOM 1417 C C . VAL A 1 181 ? 3.08 24.234 15.43 1 71.06 181 VAL A C 1
ATOM 1419 O O . VAL A 1 181 ? 3.064 23.359 14.555 1 71.06 181 VAL A O 1
ATOM 1422 N N . ALA A 1 182 ? 4.176 24.781 15.93 1 72.94 182 ALA A N 1
ATOM 1423 C CA . ALA A 1 182 ? 5.48 24.328 15.453 1 72.94 182 ALA A CA 1
ATOM 1424 C C . ALA A 1 182 ? 5.691 22.859 15.75 1 72.94 182 ALA A C 1
ATOM 1426 O O . ALA A 1 182 ? 6.203 22.109 14.914 1 72.94 182 ALA A O 1
ATOM 1427 N N . GLU A 1 183 ? 5.293 22.406 16.875 1 78.81 183 GLU A N 1
ATOM 1428 C CA . GLU A 1 183 ? 5.414 21 17.266 1 78.81 183 GLU A CA 1
ATOM 1429 C C . GLU A 1 183 ? 4.535 20.109 16.391 1 78.81 183 GLU A C 1
ATOM 1431 O O . GLU A 1 183 ? 4.969 19.047 15.945 1 78.81 183 GLU A O 1
ATOM 1436 N N . ALA A 1 184 ? 3.352 20.547 16.203 1 71.5 184 ALA A N 1
ATOM 1437 C CA . ALA A 1 184 ? 2.445 19.812 15.328 1 71.5 184 ALA A CA 1
ATOM 1438 C C . ALA A 1 184 ? 3.006 19.719 13.906 1 71.5 184 ALA A C 1
ATOM 1440 O O . ALA A 1 184 ? 2.908 18.672 13.266 1 71.5 184 ALA A O 1
ATOM 1441 N N . GLY A 1 185 ? 3.605 20.812 13.453 1 71.31 185 GLY A N 1
ATOM 1442 C CA . GLY A 1 185 ? 4.234 20.812 12.148 1 71.31 185 GLY A CA 1
ATOM 1443 C C . GLY A 1 185 ? 5.383 19.828 12.031 1 71.31 185 GLY A C 1
ATOM 1444 O O . GLY A 1 185 ? 5.512 19.141 11.023 1 71.31 185 GLY A O 1
ATOM 1445 N N . THR A 1 186 ? 6.133 19.75 13.047 1 76.94 186 THR A N 1
ATOM 1446 C CA . THR A 1 186 ? 7.258 18.828 13.062 1 76.94 186 THR A CA 1
ATOM 1447 C C . THR A 1 186 ? 6.762 17.375 13.023 1 76.94 186 THR A C 1
ATOM 1449 O O . THR A 1 186 ? 7.309 16.547 12.289 1 76.94 186 THR A O 1
ATOM 1452 N N . THR A 1 187 ? 5.777 17.094 13.75 1 74.94 187 THR A N 1
ATOM 1453 C CA . THR A 1 187 ? 5.195 15.766 13.773 1 74.94 187 THR A CA 1
ATOM 1454 C C . THR A 1 187 ? 4.652 15.391 12.406 1 74.94 187 THR A C 1
ATOM 1456 O O . THR A 1 187 ? 4.867 14.273 11.93 1 74.94 187 THR A O 1
ATOM 1459 N N . LEU A 1 188 ? 3.957 16.281 11.773 1 71.62 188 LEU A N 1
ATOM 1460 C CA . LEU A 1 188 ? 3.402 16.047 10.445 1 71.62 188 LEU A CA 1
ATOM 1461 C C . LEU A 1 188 ? 4.512 15.797 9.43 1 71.62 188 LEU A C 1
ATOM 1463 O O . LEU A 1 188 ? 4.398 14.914 8.578 1 71.62 188 LEU A O 1
ATOM 1467 N N . ASP A 1 189 ? 5.559 16.547 9.562 1 75.38 189 ASP A N 1
ATOM 1468 C CA . ASP A 1 189 ? 6.703 16.391 8.672 1 75.38 189 ASP A CA 1
ATOM 1469 C C . ASP A 1 189 ? 7.328 15 8.828 1 75.38 189 ASP A C 1
ATOM 1471 O O . ASP A 1 189 ? 7.648 14.344 7.84 1 75.38 189 ASP A O 1
ATOM 1475 N N . GLN A 1 190 ? 7.484 14.555 10 1 79 190 GLN A N 1
ATOM 1476 C CA . GLN A 1 190 ? 8.055 13.234 10.273 1 79 190 GLN A CA 1
ATOM 1477 C C . GLN A 1 190 ? 7.152 12.125 9.75 1 79 190 GLN A C 1
ATOM 1479 O O . GLN A 1 190 ? 7.633 11.148 9.164 1 79 190 GLN A O 1
ATOM 1484 N N . THR A 1 191 ? 5.918 12.305 9.977 1 71.81 191 THR A N 1
ATOM 1485 C CA . THR A 1 191 ? 4.949 11.32 9.516 1 71.81 191 THR A CA 1
ATOM 1486 C C . THR A 1 191 ? 4.934 11.25 7.992 1 71.81 191 THR A C 1
ATOM 1488 O O . THR A 1 191 ? 4.914 10.156 7.418 1 71.81 191 THR A O 1
ATOM 1491 N N . ALA A 1 192 ? 4.965 12.383 7.34 1 70.81 192 ALA A N 1
ATOM 1492 C CA . ALA A 1 192 ? 5.008 12.43 5.883 1 70.81 192 ALA A CA 1
ATOM 1493 C C . ALA A 1 192 ? 6.273 11.758 5.348 1 70.81 192 ALA A C 1
ATOM 1495 O O . ALA A 1 192 ? 6.219 11.023 4.359 1 70.81 192 ALA A O 1
ATOM 1496 N N . GLY A 1 193 ? 7.383 12.039 6 1 74.44 193 GLY A N 1
ATOM 1497 C CA . GLY A 1 193 ? 8.625 11.391 5.613 1 74.44 193 GLY A CA 1
ATOM 1498 C C . GLY A 1 193 ? 8.57 9.875 5.727 1 74.44 193 GLY A C 1
ATOM 1499 O O . GLY A 1 193 ? 9.031 9.164 4.836 1 74.44 193 GLY A O 1
ATOM 1500 N N . ALA A 1 194 ? 8.039 9.367 6.746 1 74.25 194 ALA A N 1
ATOM 1501 C CA . ALA A 1 194 ? 7.887 7.93 6.953 1 74.25 194 ALA A CA 1
ATOM 1502 C C . ALA A 1 194 ? 6.973 7.32 5.895 1 74.25 194 ALA A C 1
ATOM 1504 O O . ALA A 1 194 ? 7.266 6.25 5.355 1 74.25 194 ALA A O 1
ATOM 1505 N N . MET A 1 195 ? 5.961 7.945 5.57 1 69 195 MET A N 1
ATOM 1506 C CA . MET A 1 195 ? 5.016 7.469 4.566 1 69 195 MET A CA 1
ATOM 1507 C C . MET A 1 195 ? 5.66 7.43 3.186 1 69 195 MET A C 1
ATOM 1509 O O . MET A 1 195 ? 5.406 6.512 2.402 1 69 195 MET A O 1
ATOM 1513 N N . ALA A 1 196 ? 6.449 8.43 2.924 1 70.94 196 ALA A N 1
ATOM 1514 C CA . ALA A 1 196 ? 7.168 8.445 1.65 1 70.94 196 ALA A CA 1
ATOM 1515 C C . ALA A 1 196 ? 8.094 7.238 1.528 1 70.94 196 ALA A C 1
ATOM 1517 O O . ALA A 1 196 ? 8.156 6.602 0.474 1 70.94 196 ALA A O 1
ATOM 1518 N N . ARG A 1 197 ? 8.758 6.844 2.525 1 79.81 197 ARG A N 1
ATOM 1519 C CA . ARG A 1 197 ? 9.641 5.68 2.541 1 79.81 197 ARG A CA 1
ATOM 1520 C C . ARG A 1 197 ? 8.844 4.391 2.389 1 79.81 197 ARG A C 1
ATOM 1522 O O . ARG A 1 197 ? 9.25 3.482 1.661 1 79.81 197 ARG A O 1
ATOM 1529 N N . ASP A 1 198 ? 7.742 4.387 3.086 1 70.25 198 ASP A N 1
ATOM 1530 C CA . ASP A 1 198 ? 6.867 3.221 2.982 1 70.25 198 ASP A CA 1
ATOM 1531 C C . ASP A 1 198 ? 6.363 3.039 1.553 1 70.25 198 ASP A C 1
ATOM 1533 O O . ASP A 1 198 ? 6.297 1.915 1.051 1 70.25 198 ASP A O 1
ATOM 1537 N N . ALA A 1 199 ? 6.047 4.094 0.923 1 69.25 199 ALA A N 1
ATOM 1538 C CA . ALA A 1 199 ? 5.566 4.051 -0.456 1 69.25 199 ALA A CA 1
ATOM 1539 C C . ALA A 1 199 ? 6.652 3.551 -1.4 1 69.25 199 ALA A C 1
ATOM 1541 O O . ALA A 1 199 ? 6.375 2.783 -2.326 1 69.25 199 ALA A O 1
ATOM 1542 N N . GLU A 1 200 ? 7.84 3.938 -1.149 1 75.06 200 GLU A N 1
ATOM 1543 C CA . GLU A 1 200 ? 8.961 3.475 -1.962 1 75.06 200 GLU A CA 1
ATOM 1544 C C . GLU A 1 200 ? 9.18 1.974 -1.799 1 75.06 200 GLU A C 1
ATOM 1546 O O . GLU A 1 200 ? 9.383 1.26 -2.783 1 75.06 200 GLU A O 1
ATOM 1551 N N . THR A 1 201 ? 9.156 1.55 -0.645 1 76.25 201 THR A N 1
ATOM 1552 C CA . THR A 1 201 ? 9.305 0.127 -0.359 1 76.25 201 THR A CA 1
ATOM 1553 C C . THR A 1 201 ? 8.18 -0.675 -1.005 1 76.25 201 THR A C 1
ATOM 1555 O O . THR A 1 201 ? 8.414 -1.737 -1.582 1 76.25 201 THR A O 1
ATOM 1558 N N . LEU A 1 202 ? 6.988 -0.176 -0.946 1 70.19 202 LEU A N 1
ATOM 1559 C CA . LEU A 1 202 ? 5.824 -0.824 -1.544 1 70.19 202 LEU A CA 1
ATOM 1560 C C . LEU A 1 202 ? 5.988 -0.942 -3.057 1 70.19 202 LEU A C 1
ATOM 1562 O O . LEU A 1 202 ? 5.676 -1.984 -3.637 1 70.19 202 LEU A O 1
ATOM 1566 N N . GLU A 1 203 ? 6.508 0.093 -3.619 1 74.62 203 GLU A N 1
ATOM 1567 C CA . GLU A 1 203 ? 6.727 0.072 -5.062 1 74.62 203 GLU A CA 1
ATOM 1568 C C . GLU A 1 203 ? 7.703 -1.032 -5.457 1 74.62 203 GLU A C 1
ATOM 1570 O O . GLU A 1 203 ? 7.488 -1.736 -6.445 1 74.62 203 GLU A O 1
ATOM 1575 N N . ALA A 1 204 ? 8.703 -1.171 -4.754 1 78.62 204 ALA A N 1
ATOM 1576 C CA . ALA A 1 204 ? 9.688 -2.215 -5.027 1 78.62 204 ALA A CA 1
ATOM 1577 C C . ALA A 1 204 ? 9.07 -3.604 -4.875 1 78.62 204 ALA A C 1
ATOM 1579 O O . ALA A 1 204 ? 9.305 -4.488 -5.703 1 78.62 204 ALA A O 1
ATOM 1580 N N . ARG A 1 205 ? 8.281 -3.775 -3.875 1 74.94 205 ARG A N 1
ATOM 1581 C CA . ARG A 1 205 ? 7.633 -5.059 -3.619 1 74.94 205 ARG A CA 1
ATOM 1582 C C . ARG A 1 205 ? 6.621 -5.387 -4.707 1 74.94 205 ARG A C 1
ATOM 1584 O O . ARG A 1 205 ? 6.477 -6.547 -5.098 1 74.94 205 ARG A O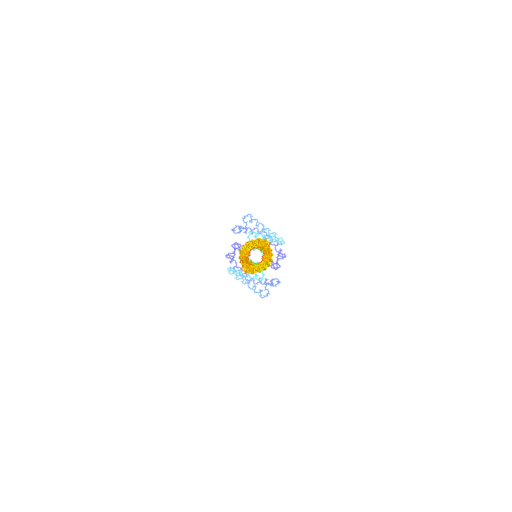 1
ATOM 1591 N N . LEU A 1 206 ? 5.957 -4.441 -5.191 1 73.94 206 LEU A N 1
ATOM 1592 C CA . LEU A 1 206 ? 4.98 -4.629 -6.262 1 73.94 206 LEU A CA 1
ATOM 1593 C C . LEU A 1 206 ? 5.672 -5.035 -7.559 1 73.94 206 LEU A C 1
ATOM 1595 O O . LEU A 1 206 ? 5.148 -5.855 -8.312 1 73.94 206 LEU A O 1
ATOM 1599 N N . HIS A 1 207 ? 6.797 -4.48 -7.77 1 81.19 207 HIS A N 1
ATOM 1600 C CA . HIS A 1 207 ? 7.578 -4.883 -8.938 1 81.19 207 HIS A CA 1
ATOM 1601 C C . HIS A 1 207 ? 7.973 -6.352 -8.859 1 81.19 207 HIS A C 1
ATOM 1603 O O . HIS A 1 207 ? 7.836 -7.09 -9.836 1 81.19 207 HIS A O 1
ATOM 1609 N N . ASP A 1 208 ? 8.375 -6.758 -7.738 1 80.81 208 ASP A N 1
ATOM 1610 C CA . ASP A 1 208 ? 8.742 -8.156 -7.516 1 80.81 208 ASP A CA 1
ATOM 1611 C C . ASP A 1 208 ? 7.535 -9.07 -7.719 1 80.81 208 ASP A C 1
ATOM 1613 O O . ASP A 1 208 ? 7.656 -10.141 -8.328 1 80.81 208 ASP A O 1
ATOM 1617 N N . LEU A 1 209 ? 6.441 -8.695 -7.23 1 75.5 209 LEU A N 1
ATOM 1618 C CA . LEU A 1 209 ? 5.215 -9.477 -7.355 1 75.5 209 LEU A CA 1
ATOM 1619 C C . LEU A 1 209 ? 4.812 -9.625 -8.82 1 75.5 209 LEU A C 1
ATOM 1621 O O . LEU A 1 209 ? 4.414 -10.711 -9.25 1 75.5 209 LEU A O 1
ATOM 1625 N N . GLU A 1 210 ? 4.941 -8.602 -9.523 1 80.88 210 GLU A N 1
ATOM 1626 C CA . GLU A 1 210 ? 4.617 -8.641 -10.953 1 80.88 210 GLU A CA 1
ATOM 1627 C C . GLU A 1 210 ? 5.531 -9.609 -11.695 1 80.88 210 GLU A C 1
ATOM 1629 O O . GLU A 1 210 ? 5.07 -10.383 -12.539 1 80.88 210 GLU A O 1
ATOM 1634 N N . GLN A 1 211 ? 6.77 -9.547 -11.391 1 83.56 211 GLN A N 1
ATOM 1635 C CA . GLN A 1 211 ? 7.734 -10.445 -12.016 1 83.56 211 GLN A CA 1
ATOM 1636 C C . GLN A 1 211 ? 7.438 -11.906 -11.656 1 83.56 211 GLN A C 1
ATOM 1638 O O . GLN A 1 211 ? 7.461 -12.773 -12.531 1 83.56 211 GLN A O 1
ATOM 1643 N N . ASN A 1 212 ? 7.121 -12.109 -10.422 1 80.81 212 ASN A N 1
ATOM 1644 C CA . ASN A 1 212 ? 6.797 -13.453 -9.969 1 80.81 212 ASN A CA 1
ATOM 1645 C C . ASN A 1 212 ? 5.523 -13.977 -10.617 1 80.81 212 ASN A C 1
ATOM 1647 O O . ASN A 1 212 ? 5.438 -15.156 -10.969 1 80.81 212 ASN A O 1
ATOM 1651 N N . ALA A 1 213 ? 4.562 -13.148 -10.766 1 79.56 213 ALA A N 1
ATOM 1652 C CA . ALA A 1 213 ? 3.32 -13.531 -11.43 1 79.56 213 ALA A CA 1
ATOM 1653 C C . ALA A 1 213 ? 3.572 -13.922 -12.883 1 79.56 213 ALA A C 1
ATOM 1655 O O . ALA A 1 213 ? 3.043 -14.922 -13.367 1 79.56 213 ALA A O 1
ATOM 1656 N N . THR A 1 214 ? 4.398 -13.148 -13.5 1 83 214 THR A N 1
ATOM 1657 C CA . THR A 1 214 ? 4.738 -13.43 -14.891 1 83 214 THR A CA 1
ATOM 1658 C C . THR A 1 214 ? 5.473 -14.758 -15.008 1 83 214 THR A C 1
ATOM 1660 O O . THR A 1 214 ? 5.16 -15.57 -15.883 1 83 214 THR A O 1
ATOM 1663 N N . GLU A 1 215 ? 6.383 -14.977 -14.141 1 83.62 215 GLU A N 1
ATOM 1664 C CA . GLU A 1 215 ? 7.145 -16.219 -14.141 1 83.62 215 GLU A CA 1
ATOM 1665 C C . GLU A 1 215 ? 6.246 -17.422 -13.852 1 83.62 215 GLU A C 1
ATOM 1667 O O . GLU A 1 215 ? 6.391 -18.469 -14.477 1 83.62 215 GLU A O 1
ATOM 1672 N N . THR A 1 216 ? 5.371 -17.25 -12.961 1 82.81 216 THR A N 1
ATOM 1673 C CA . THR A 1 216 ? 4.422 -18.312 -12.633 1 82.81 216 THR A CA 1
ATOM 1674 C C . THR A 1 216 ? 3.543 -18.641 -13.844 1 82.81 216 THR A C 1
ATOM 1676 O O . THR A 1 216 ? 3.338 -19.812 -14.172 1 82.81 216 THR A O 1
ATOM 1679 N N . ALA A 1 217 ? 3.08 -17.625 -14.508 1 82.44 217 ALA A N 1
ATOM 1680 C CA . ALA A 1 217 ? 2.258 -17.828 -15.703 1 82.44 217 ALA A CA 1
ATOM 1681 C C . ALA A 1 217 ? 3.02 -18.609 -16.766 1 82.44 217 ALA A C 1
ATOM 1683 O O . ALA A 1 217 ? 2.479 -19.531 -17.391 1 82.44 217 ALA A O 1
ATOM 1684 N N . MET A 1 218 ? 4.266 -18.281 -16.969 1 87.88 218 MET A N 1
ATOM 1685 C CA . MET A 1 218 ? 5.098 -18.953 -17.953 1 87.88 218 MET A CA 1
ATOM 1686 C C . MET A 1 218 ? 5.336 -20.406 -17.578 1 87.88 218 MET A C 1
ATOM 1688 O O . MET A 1 218 ? 5.262 -21.297 -18.422 1 87.88 218 MET A O 1
ATOM 1692 N N . ALA A 1 219 ? 5.59 -20.578 -16.281 1 85.75 219 ALA A N 1
ATOM 1693 C CA . ALA A 1 219 ? 5.797 -21.938 -15.773 1 85.75 219 ALA A CA 1
ATOM 1694 C C . ALA A 1 219 ? 4.547 -22.797 -15.977 1 85.75 219 ALA A C 1
ATOM 1696 O O . ALA A 1 219 ? 4.641 -23.953 -16.391 1 85.75 219 ALA A O 1
ATOM 1697 N N . MET A 1 220 ? 3.428 -22.266 -15.836 1 84.25 220 MET A N 1
ATOM 1698 C CA . MET A 1 220 ? 2.17 -22.984 -15.977 1 84.25 220 MET A CA 1
ATOM 1699 C C . MET A 1 220 ? 1.892 -23.328 -17.438 1 84.25 220 MET A C 1
ATOM 1701 O O . MET A 1 220 ? 1.35 -24.391 -17.734 1 84.25 220 MET A O 1
ATOM 1705 N N . ASN A 1 221 ? 2.279 -22.422 -18.266 1 89.5 221 ASN A N 1
ATOM 1706 C CA . ASN A 1 221 ? 2.154 -22.703 -19.688 1 89.5 221 ASN A CA 1
ATOM 1707 C C . ASN A 1 221 ? 3.029 -23.875 -20.109 1 89.5 221 ASN A C 1
ATOM 1709 O O . ASN A 1 221 ? 2.607 -24.719 -20.891 1 89.5 221 ASN A O 1
ATOM 1713 N N . THR A 1 222 ? 4.156 -23.891 -19.594 1 90.62 222 THR A N 1
ATOM 1714 C CA . THR A 1 222 ? 5.062 -25 -19.875 1 90.62 222 THR A CA 1
ATOM 1715 C C . THR A 1 222 ? 4.5 -26.312 -19.328 1 90.62 222 THR A C 1
ATOM 1717 O O . THR A 1 222 ? 4.543 -27.344 -20 1 90.62 222 THR A O 1
ATOM 1720 N N . VAL A 1 223 ? 3.953 -26.297 -18.125 1 89.12 223 VAL A N 1
ATOM 1721 C CA . VAL A 1 223 ? 3.34 -27.484 -17.547 1 89.12 223 VAL A CA 1
ATOM 1722 C C . VAL A 1 223 ? 2.176 -27.953 -18.406 1 89.12 223 VAL A C 1
ATOM 1724 O O . VAL A 1 223 ? 2.025 -29.141 -18.656 1 89.12 223 VAL A O 1
ATOM 1727 N N . ALA A 1 224 ? 1.367 -26.984 -18.828 1 89.06 224 ALA A N 1
ATOM 1728 C CA . ALA A 1 224 ? 0.246 -27.328 -19.703 1 89.06 224 ALA A CA 1
ATOM 1729 C C . ALA A 1 224 ? 0.73 -28.016 -20.984 1 89.06 224 ALA A C 1
ATOM 1731 O O . ALA A 1 224 ? 0.173 -29.047 -21.391 1 89.06 224 ALA A O 1
ATOM 1732 N N . GLY A 1 225 ? 1.74 -27.469 -21.594 1 92.44 225 GLY A N 1
ATOM 1733 C CA . GLY A 1 225 ? 2.309 -28.078 -22.797 1 92.44 225 GLY A CA 1
ATOM 1734 C C . GLY A 1 225 ? 2.861 -29.469 -22.562 1 92.44 225 GLY A C 1
ATOM 1735 O O . GLY A 1 225 ? 2.613 -30.391 -23.344 1 92.44 225 GLY A O 1
ATOM 1736 N N . ALA A 1 226 ? 3.578 -29.609 -21.469 1 92.31 226 ALA A N 1
ATOM 1737 C CA . ALA A 1 226 ? 4.145 -30.906 -21.109 1 92.31 226 ALA A CA 1
ATOM 1738 C C . ALA A 1 226 ? 3.049 -31.938 -20.828 1 92.31 226 ALA A C 1
ATOM 1740 O O . ALA A 1 226 ? 3.18 -33.094 -21.172 1 92.31 226 ALA A O 1
ATOM 1741 N N . THR A 1 227 ? 2.035 -31.516 -20.219 1 91.12 227 THR A N 1
ATOM 1742 C CA . THR A 1 227 ? 0.915 -32.406 -19.922 1 91.12 227 THR A CA 1
ATOM 1743 C C . THR A 1 227 ? 0.232 -32.875 -21.219 1 91.12 227 THR A C 1
ATOM 1745 O O . THR A 1 227 ? -0.187 -34.031 -21.328 1 91.12 227 THR A O 1
ATOM 1748 N N . GLU A 1 228 ? 0.128 -32 -22.172 1 92.25 228 GLU A N 1
ATOM 1749 C CA . GLU A 1 228 ? -0.419 -32.375 -23.469 1 92.25 228 GLU A CA 1
ATOM 1750 C C . GLU A 1 228 ? 0.456 -33.406 -24.156 1 92.25 228 GLU A C 1
ATOM 1752 O O . GLU A 1 228 ? -0.056 -34.344 -24.797 1 92.25 228 GLU A O 1
ATOM 1757 N N . GLU A 1 229 ? 1.706 -33.219 -24.031 1 92.75 229 GLU A N 1
ATOM 1758 C CA . GLU A 1 229 ? 2.635 -34.188 -24.594 1 92.75 229 GLU A CA 1
ATOM 1759 C C . GLU A 1 229 ? 2.457 -35.562 -23.953 1 92.75 229 GLU A C 1
ATOM 1761 O O . GLU A 1 229 ? 2.455 -36.594 -24.641 1 92.75 229 GLU A O 1
ATOM 1766 N N . ILE A 1 230 ? 2.316 -35.594 -22.656 1 92 230 ILE A N 1
ATOM 1767 C CA . ILE A 1 230 ? 2.076 -36.844 -21.938 1 92 230 ILE A CA 1
ATOM 1768 C C . ILE A 1 230 ? 0.773 -37.469 -22.422 1 92 230 ILE A C 1
ATOM 1770 O O . ILE A 1 230 ? 0.708 -38.688 -22.641 1 92 230 ILE A O 1
ATOM 1774 N N . SER A 1 231 ? -0.209 -36.656 -22.609 1 92.81 231 SER A N 1
ATOM 1775 C CA . SER A 1 231 ? -1.497 -37.156 -23.094 1 92.81 231 SER A CA 1
ATOM 1776 C C . SER A 1 231 ? -1.355 -37.812 -24.453 1 92.81 231 SER A C 1
ATOM 1778 O O . SER A 1 231 ? -1.891 -38.906 -24.672 1 92.81 231 SER A O 1
ATOM 1780 N N . ALA A 1 232 ? -0.657 -37.188 -25.344 1 93.94 232 ALA A N 1
ATOM 1781 C CA . ALA A 1 232 ? -0.432 -37.75 -26.672 1 93.94 232 ALA A CA 1
ATOM 1782 C C . ALA A 1 232 ? 0.311 -39.094 -26.594 1 93.94 232 ALA A C 1
ATOM 1784 O O . ALA A 1 232 ? -0.045 -40.062 -27.281 1 93.94 232 ALA A O 1
ATOM 1785 N N . SER A 1 233 ? 1.293 -39.062 -25.766 1 93.88 233 SER A N 1
ATOM 1786 C CA . SER A 1 233 ? 2.082 -40.25 -25.594 1 93.88 233 SER A CA 1
ATOM 1787 C C . SER A 1 233 ? 1.244 -41.375 -24.984 1 93.88 233 SER A C 1
ATOM 1789 O O . SER A 1 233 ? 1.396 -42.562 -25.359 1 93.88 233 SER A O 1
ATOM 1791 N N . MET A 1 234 ? 0.377 -41.062 -24.078 1 92.94 234 MET A N 1
ATOM 1792 C CA . MET A 1 234 ? -0.542 -42.031 -23.5 1 92.94 234 MET A CA 1
ATOM 1793 C C . MET A 1 234 ? -1.452 -42.625 -24.578 1 92.94 234 MET A C 1
ATOM 1795 O O . MET A 1 234 ? -1.719 -43.844 -24.562 1 92.94 234 MET A O 1
ATOM 1799 N N . GLY A 1 235 ? -1.934 -41.781 -25.453 1 93.38 235 GLY A N 1
ATOM 1800 C CA . GLY A 1 235 ? -2.74 -42.281 -26.562 1 93.38 235 GLY A CA 1
ATOM 1801 C C . GLY A 1 235 ? -2.004 -43.25 -27.438 1 93.38 235 GLY A C 1
ATOM 1802 O O . GLY A 1 235 ? -2.566 -44.281 -27.844 1 93.38 235 GLY A O 1
ATOM 1803 N N . GLU A 1 236 ? -0.789 -42.938 -27.703 1 94.81 236 GLU A N 1
ATOM 1804 C CA . GLU A 1 236 ? 0.038 -43.844 -28.5 1 94.81 236 GLU A CA 1
ATOM 1805 C C . GLU A 1 236 ? 0.252 -45.188 -27.797 1 94.81 236 GLU A C 1
ATOM 1807 O O . GLU A 1 236 ? 0.137 -46.219 -28.422 1 94.81 236 GLU A O 1
ATOM 1812 N N . ILE A 1 237 ? 0.507 -45.156 -26.547 1 95.19 237 ILE A N 1
ATOM 1813 C CA . ILE A 1 237 ? 0.702 -46.375 -25.766 1 95.19 237 ILE A CA 1
ATOM 1814 C C . ILE A 1 237 ? -0.578 -47.219 -25.781 1 95.19 237 ILE A C 1
ATOM 1816 O O . ILE A 1 237 ? -0.531 -48.438 -25.969 1 95.19 237 ILE A O 1
ATOM 1820 N N . ALA A 1 238 ? -1.663 -46.531 -25.594 1 93.69 238 ALA A N 1
ATOM 1821 C CA . ALA A 1 238 ? -2.945 -47.219 -25.609 1 93.69 238 ALA A CA 1
ATOM 1822 C C . ALA A 1 238 ? -3.184 -47.906 -26.953 1 93.69 238 ALA A C 1
ATOM 1824 O O . ALA A 1 238 ? -3.617 -49.062 -27 1 93.69 238 ALA A O 1
ATOM 1825 N N . ARG A 1 239 ? -2.924 -47.25 -28.047 1 95.12 239 ARG A N 1
ATOM 1826 C CA . ARG A 1 239 ? -3.088 -47.812 -29.391 1 95.12 239 ARG A CA 1
ATOM 1827 C C . ARG A 1 239 ? -2.182 -49 -29.594 1 95.12 239 ARG A C 1
ATOM 1829 O O . ARG A 1 239 ? -2.631 -50.062 -30.078 1 95.12 239 ARG A O 1
ATOM 1836 N N . GLN A 1 240 ? -0.963 -48.812 -29.234 1 94 240 GLN A N 1
ATOM 1837 C CA . GLN A 1 240 ? -0.001 -49.906 -29.375 1 94 240 GLN A CA 1
ATOM 1838 C C . GLN A 1 240 ? -0.384 -51.094 -28.516 1 94 240 GLN A C 1
ATOM 1840 O O . GLN A 1 240 ? -0.21 -52.25 -28.906 1 94 240 GLN A O 1
ATOM 1845 N N . ASN A 1 241 ? -0.81 -50.844 -27.359 1 94.56 241 ASN A N 1
ATOM 1846 C CA . ASN A 1 241 ? -1.252 -51.906 -26.453 1 94.56 241 ASN A CA 1
ATOM 1847 C C . ASN A 1 241 ? -2.434 -52.656 -27.031 1 94.56 241 ASN A C 1
ATOM 1849 O O . ASN A 1 241 ? -2.504 -53.875 -26.906 1 94.56 241 ASN A O 1
ATOM 1853 N N . SER A 1 242 ? -3.385 -52 -27.625 1 94.75 242 SER A N 1
ATOM 1854 C CA . SER A 1 242 ? -4.512 -52.656 -28.281 1 94.75 242 SER A CA 1
ATOM 1855 C C . SER A 1 242 ? -4.035 -53.562 -29.406 1 94.75 242 SER A C 1
ATOM 1857 O O . SER A 1 242 ? -4.523 -54.688 -29.562 1 94.75 242 SER A O 1
ATOM 1859 N N . LEU A 1 243 ? -3.094 -53.094 -30.156 1 93.62 243 LEU A N 1
ATOM 1860 C CA . LEU A 1 243 ? -2.512 -53.906 -31.219 1 93.62 243 LEU A CA 1
ATOM 1861 C C . LEU A 1 243 ? -1.832 -55.125 -30.641 1 93.62 243 LEU A C 1
ATOM 1863 O O . LEU A 1 243 ? -1.988 -56.25 -31.172 1 93.62 243 LEU A O 1
ATOM 1867 N N . ALA A 1 244 ? -1.121 -54.906 -29.594 1 92.5 244 ALA A N 1
ATOM 1868 C CA . ALA A 1 244 ? -0.459 -56.031 -28.938 1 92.5 244 ALA A CA 1
ATOM 1869 C C . ALA A 1 244 ? -1.476 -57.062 -28.469 1 92.5 244 ALA A C 1
ATOM 1871 O O . ALA A 1 244 ? -1.25 -58.281 -28.594 1 92.5 244 ALA A O 1
ATOM 1872 N N . ALA A 1 245 ? -2.559 -56.594 -27.922 1 91.31 245 ALA A N 1
ATOM 1873 C CA . ALA A 1 245 ? -3.623 -57.5 -27.484 1 91.31 245 ALA A CA 1
ATOM 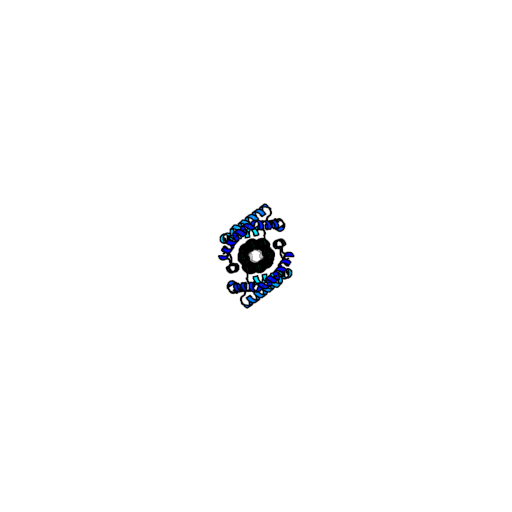1874 C C . ALA A 1 245 ? -4.207 -58.281 -28.656 1 91.31 245 ALA A C 1
ATOM 1876 O O . ALA A 1 245 ? -4.473 -59.469 -28.531 1 91.31 245 ALA A O 1
ATOM 1877 N N . GLU A 1 246 ? -4.387 -57.688 -29.781 1 92.56 246 GLU A N 1
ATOM 1878 C CA . GLU A 1 246 ? -4.871 -58.375 -30.984 1 92.56 246 GLU A CA 1
ATOM 1879 C C . GLU A 1 246 ? -3.879 -59.406 -31.469 1 92.56 246 GLU A C 1
ATOM 1881 O O . GLU A 1 246 ? -4.273 -60.531 -31.844 1 92.56 246 GLU A O 1
ATOM 1886 N N . ILE A 1 247 ? -2.654 -59 -31.453 1 88.44 247 ILE A N 1
ATOM 1887 C CA . ILE A 1 247 ? -1.586 -59.906 -31.859 1 88.44 247 ILE A CA 1
ATOM 1888 C C . ILE A 1 247 ? -1.598 -61.156 -30.969 1 88.44 247 ILE A C 1
ATOM 1890 O O . ILE A 1 247 ? -1.481 -62.281 -31.453 1 88.44 247 ILE A O 1
ATOM 1894 N N . ALA A 1 248 ? -1.753 -60.906 -29.688 1 87.5 248 ALA A N 1
ATOM 1895 C CA . ALA A 1 248 ? -1.807 -62.031 -28.734 1 87.5 248 ALA A CA 1
ATOM 1896 C C . ALA A 1 248 ? -2.99 -62.938 -29.031 1 87.5 248 ALA A C 1
ATOM 1898 O O . ALA A 1 248 ? -2.852 -64.188 -29.016 1 87.5 248 ALA A O 1
ATOM 1899 N N . SER A 1 249 ? -4.129 -62.406 -29.312 1 90.62 249 SER A N 1
ATOM 1900 C CA . SER A 1 249 ? -5.328 -63.188 -29.625 1 90.62 249 SER A CA 1
ATOM 1901 C C . SER A 1 249 ? -5.145 -64 -30.906 1 90.62 249 SER A C 1
ATOM 1903 O O . SER A 1 249 ? -5.473 -65.188 -30.938 1 90.62 249 SER A O 1
ATOM 1905 N N . GLU A 1 250 ? -4.609 -63.438 -31.906 1 88.75 250 GLU A N 1
ATOM 1906 C CA . GLU A 1 250 ? -4.344 -64.125 -33.156 1 88.75 250 GLU A CA 1
ATOM 1907 C C . GLU A 1 250 ? -3.342 -65.25 -32.969 1 88.75 250 GLU A C 1
ATOM 1909 O O . GLU A 1 250 ? -3.527 -66.375 -33.5 1 88.75 250 GLU A O 1
ATOM 1914 N N . ALA A 1 251 ? -2.344 -64.938 -32.219 1 84.81 251 ALA A N 1
ATOM 1915 C CA . ALA A 1 251 ? -1.327 -65.938 -31.953 1 84.81 251 ALA A CA 1
ATOM 1916 C C . ALA A 1 251 ? -1.925 -67.125 -31.203 1 84.81 251 ALA A C 1
ATOM 1918 O O . ALA A 1 251 ? -1.591 -68.25 -31.484 1 84.81 251 ALA A O 1
ATOM 1919 N N . SER A 1 252 ? -2.775 -66.875 -30.266 1 87 252 SER A N 1
ATOM 1920 C CA . SER A 1 252 ? -3.451 -67.875 -29.516 1 87 252 SER A CA 1
ATOM 1921 C C . SER A 1 252 ? -4.27 -68.812 -30.438 1 87 252 SER A C 1
ATOM 1923 O O . SER A 1 252 ? -4.195 -70 -30.344 1 87 252 SER A O 1
ATOM 1925 N N . GLU A 1 253 ? -4.992 -68.312 -31.359 1 88.88 253 GLU A N 1
ATOM 1926 C CA . GLU A 1 253 ? -5.816 -69.062 -32.312 1 88.88 253 GLU A CA 1
ATOM 1927 C C . GLU A 1 253 ? -4.953 -69.875 -33.219 1 88.88 253 GLU A C 1
ATOM 1929 O O . GLU A 1 253 ? -5.246 -71.062 -33.438 1 88.88 253 GLU A O 1
ATOM 1934 N N . ARG A 1 254 ? -3.936 -69.312 -33.688 1 84.94 254 ARG A N 1
ATOM 1935 C CA . ARG A 1 254 ? -3.068 -70.062 -34.625 1 84.94 254 ARG A CA 1
ATOM 1936 C C . ARG A 1 254 ? -2.334 -71.188 -33.938 1 84.94 254 ARG A C 1
ATOM 1938 O O . ARG A 1 254 ? -2.156 -72.25 -34.531 1 84.94 254 ARG A O 1
ATOM 1945 N N . THR A 1 255 ? -1.948 -70.875 -32.75 1 85.06 255 THR A N 1
ATOM 1946 C CA . THR A 1 255 ? -1.261 -71.938 -31.984 1 85.06 255 THR A CA 1
ATOM 1947 C C . THR A 1 255 ? -2.213 -73.062 -31.641 1 85.06 255 THR A C 1
ATOM 1949 O O . THR A 1 255 ? -1.82 -74.25 -31.656 1 85.06 255 THR A O 1
ATOM 1952 N N . GLY A 1 256 ? -3.465 -72.75 -31.359 1 85.69 256 GLY A N 1
ATOM 1953 C CA . GLY A 1 256 ? -4.473 -73.812 -31.172 1 85.69 256 GLY A CA 1
ATOM 1954 C C . GLY A 1 256 ? -4.676 -74.625 -32.406 1 85.69 256 GLY A C 1
ATOM 1955 O O . GLY A 1 256 ? -4.762 -75.875 -32.312 1 85.69 256 GLY A O 1
ATOM 1956 N N . ALA A 1 257 ? -4.688 -74.062 -33.531 1 87 257 ALA A N 1
ATOM 1957 C CA . ALA A 1 257 ? -4.828 -74.812 -34.781 1 87 257 ALA A CA 1
ATOM 1958 C C . ALA A 1 257 ? -3.637 -75.688 -35.031 1 87 257 ALA A C 1
ATOM 1960 O O . ALA A 1 257 ? -3.801 -76.812 -35.469 1 87 257 ALA A O 1
ATOM 1961 N N . LEU A 1 258 ? -2.488 -75.25 -34.656 1 87.75 258 LEU A N 1
ATOM 1962 C CA . LEU A 1 258 ? -1.272 -76 -34.844 1 87.75 258 LEU A CA 1
ATOM 1963 C C . LEU A 1 258 ? -1.285 -77.25 -33.938 1 87.75 258 LEU A C 1
ATOM 1965 O O . LEU A 1 258 ? -0.802 -78.312 -34.344 1 87.75 258 LEU A O 1
ATOM 1969 N N . ALA A 1 259 ? -1.868 -77.062 -32.75 1 87.5 259 ALA A N 1
ATOM 1970 C CA . ALA A 1 259 ? -2.014 -78.188 -31.844 1 87.5 259 ALA A CA 1
ATOM 1971 C C . ALA A 1 259 ? -2.871 -79.312 -32.469 1 87.5 259 ALA A C 1
ATOM 1973 O O . ALA A 1 259 ? -2.568 -80.5 -32.344 1 87.5 259 ALA A O 1
ATOM 1974 N N . GLY A 1 260 ? -3.881 -78.938 -33.219 1 89.19 260 GLY A N 1
ATOM 1975 C CA . GLY A 1 260 ? -4.711 -79.875 -33.938 1 89.19 260 GLY A CA 1
ATOM 1976 C C . GLY A 1 260 ? -3.971 -80.562 -35.062 1 89.19 260 GLY A C 1
ATOM 1977 O O . GLY A 1 260 ? -4.145 -81.812 -35.25 1 89.19 260 GLY A O 1
ATOM 1978 N N . VAL A 1 261 ? -3.176 -79.812 -35.688 1 88.5 261 VAL A N 1
ATOM 1979 C CA . VAL A 1 261 ? -2.381 -80.375 -36.781 1 88.5 261 VAL A CA 1
ATOM 1980 C C . VAL A 1 261 ? -1.439 -81.438 -36.25 1 88.5 261 VAL A C 1
ATOM 1982 O O . VAL A 1 261 ? -1.317 -82.5 -36.812 1 88.5 261 VAL A O 1
ATOM 1985 N N . VAL A 1 262 ? -0.87 -81.25 -35.094 1 88.19 262 VAL A N 1
ATOM 1986 C CA . VAL A 1 262 ? 0.056 -82.188 -34.469 1 88.19 262 VAL A CA 1
ATOM 1987 C C . VAL A 1 262 ? -0.687 -83.438 -34.062 1 88.19 262 VAL A C 1
ATOM 1989 O O . VAL A 1 262 ? -0.171 -84.562 -34.25 1 88.19 262 VAL A O 1
ATOM 1992 N N . ALA A 1 263 ? -1.865 -83.312 -33.656 1 89.81 263 ALA A N 1
ATOM 1993 C CA . ALA A 1 263 ? -2.68 -84.438 -33.312 1 89.81 263 ALA A CA 1
ATOM 1994 C C . ALA A 1 263 ? -2.98 -85.312 -34.531 1 89.81 263 ALA A C 1
ATOM 1996 O O . ALA A 1 263 ? -2.891 -86.562 -34.469 1 89.81 263 ALA A O 1
ATOM 1997 N N . LYS A 1 264 ? -3.238 -84.75 -35.625 1 91.69 264 LYS A N 1
ATOM 1998 C CA . LYS A 1 264 ? -3.498 -85.438 -36.875 1 91.69 264 LYS A CA 1
ATOM 1999 C C . LYS A 1 264 ? -2.256 -86.188 -37.344 1 91.69 264 LYS A C 1
ATOM 2001 O O . LYS A 1 264 ? -2.352 -87.312 -37.844 1 91.69 264 LYS A O 1
ATOM 2006 N N . LEU A 1 265 ? -1.18 -85.5 -37.156 1 90.94 265 LEU A N 1
ATOM 2007 C CA . LEU A 1 265 ? 0.079 -86.125 -37.562 1 90.94 265 LEU A CA 1
ATOM 2008 C C . LEU A 1 265 ? 0.399 -87.375 -36.719 1 90.94 265 LEU A C 1
ATOM 2010 O O . LEU A 1 265 ? 0.881 -88.375 -37.25 1 90.94 265 LEU A O 1
ATOM 2014 N N . THR A 1 266 ? 0.106 -87.25 -35.469 1 90.38 266 THR A N 1
ATOM 2015 C CA . THR A 1 266 ? 0.314 -88.375 -34.594 1 90.38 266 THR A CA 1
ATOM 2016 C C . THR A 1 266 ? -0.537 -89.562 -35 1 90.38 266 THR A C 1
ATOM 2018 O O . THR A 1 266 ? -0.039 -90.688 -35.094 1 90.38 266 THR A O 1
ATOM 2021 N N . GLU A 1 267 ? -1.753 -89.375 -35.375 1 92.81 267 GLU A N 1
ATOM 2022 C CA . GLU A 1 267 ? -2.666 -90.375 -35.781 1 92.81 267 GLU A CA 1
ATOM 2023 C C . GLU A 1 267 ? -2.234 -91 -37.125 1 92.81 267 GLU A C 1
ATOM 2025 O O . GLU A 1 267 ? -2.271 -92.188 -37.312 1 92.81 267 GLU A O 1
ATOM 2030 N N . ALA A 1 268 ? -1.832 -90.125 -37.969 1 91 268 ALA A N 1
ATOM 2031 C CA . ALA A 1 268 ? -1.388 -90.562 -39.281 1 91 268 ALA A CA 1
ATOM 2032 C C . ALA A 1 268 ? -0.142 -91.438 -39.156 1 91 268 ALA A C 1
ATOM 2034 O O . ALA A 1 268 ? -0.041 -92.5 -39.812 1 91 268 ALA A O 1
ATOM 2035 N N . ALA A 1 269 ? 0.744 -91 -38.312 1 91.94 269 ALA A N 1
ATOM 2036 C CA . ALA A 1 269 ? 1.971 -91.812 -38.125 1 91.94 269 ALA A CA 1
ATOM 2037 C C . ALA A 1 269 ? 1.666 -93.188 -37.531 1 91.94 269 ALA A C 1
ATOM 2039 O O . ALA A 1 269 ? 2.258 -94.188 -37.938 1 91.94 269 ALA A O 1
ATOM 2040 N N . LYS A 1 270 ? 0.734 -93.25 -36.688 1 93.75 270 LYS A N 1
ATOM 2041 C CA . LYS A 1 270 ? 0.304 -94.5 -36.125 1 93.75 270 LYS A CA 1
ATOM 2042 C C . LYS A 1 270 ? -0.307 -95.438 -37.188 1 93.75 270 LYS A C 1
ATOM 2044 O O . LYS A 1 270 ? -0.048 -96.625 -37.219 1 93.75 270 LYS A O 1
ATOM 2049 N N . GLY A 1 271 ? -1.07 -94.875 -38.031 1 93.81 271 GLY A N 1
ATOM 2050 C CA . GLY A 1 271 ? -1.656 -95.625 -39.125 1 93.81 271 GLY A CA 1
ATOM 2051 C C . GLY A 1 271 ? -0.621 -96.188 -40.094 1 93.81 271 GLY A C 1
ATOM 2052 O O . GLY A 1 271 ? -0.761 -97.312 -40.531 1 93.81 271 GLY A O 1
ATOM 2053 N N . ILE A 1 272 ? 0.384 -95.438 -40.25 1 95.31 272 ILE A N 1
ATOM 2054 C CA . ILE A 1 272 ? 1.463 -95.938 -41.094 1 95.31 272 ILE A CA 1
ATOM 2055 C C . ILE A 1 272 ? 2.178 -97.062 -40.438 1 95.31 272 ILE A C 1
ATOM 2057 O O . ILE A 1 272 ? 2.48 -98.125 -41.062 1 95.31 272 ILE A O 1
ATOM 2061 N N . SER A 1 273 ? 2.391 -96.875 -39.219 1 94.81 273 SER A N 1
ATOM 2062 C CA . SER A 1 273 ? 3.035 -97.938 -38.469 1 94.81 273 SER A CA 1
ATOM 2063 C C . SER A 1 273 ? 2.232 -99.25 -38.5 1 94.81 273 SER A C 1
ATOM 2065 O O . SER A 1 273 ? 2.791 -100.312 -38.75 1 94.81 273 SER A O 1
ATOM 2067 N N . ASP A 1 274 ? 0.982 -99.188 -38.406 1 95.38 274 ASP A N 1
ATOM 2068 C CA . ASP A 1 274 ? 0.11 -100.375 -38.438 1 95.38 274 ASP A CA 1
ATOM 2069 C C . ASP A 1 274 ? 0.125 -101 -39.812 1 95.38 274 ASP A C 1
ATOM 2071 O O . ASP A 1 274 ? 0.25 -102.25 -39.906 1 95.38 274 ASP A O 1
ATOM 2075 N N . ALA A 1 275 ? 0.033 -100.188 -40.75 1 95.31 275 ALA A N 1
ATOM 2076 C CA . ALA A 1 275 ? 0.036 -100.75 -42.094 1 95.31 275 ALA A CA 1
ATOM 2077 C C . ALA A 1 275 ? 1.37 -101.375 -42.438 1 95.31 275 ALA A C 1
ATOM 2079 O O . ALA A 1 275 ? 1.407 -102.438 -43.094 1 95.31 275 ALA A O 1
ATOM 2080 N N . THR A 1 276 ? 2.363 -100.812 -41.938 1 96.06 276 THR A N 1
ATOM 2081 C CA . THR A 1 276 ? 3.699 -101.375 -42.188 1 96.06 276 THR A CA 1
ATOM 2082 C C . THR A 1 276 ? 3.904 -102.688 -41.469 1 96.06 276 THR A C 1
ATOM 2084 O O . THR A 1 276 ? 4.492 -103.625 -42.031 1 96.06 276 THR A O 1
ATOM 2087 N N . ARG A 1 277 ? 3.391 -102.812 -40.375 1 95.06 277 ARG A N 1
ATOM 2088 C CA . ARG A 1 277 ? 3.459 -104.062 -39.625 1 95.06 277 ARG A CA 1
ATOM 2089 C C . ARG A 1 277 ? 2.684 -105.188 -40.344 1 95.06 277 ARG A C 1
ATOM 2091 O O . ARG A 1 277 ? 3.102 -106.312 -40.312 1 95.06 277 ARG A O 1
ATOM 2098 N N . PHE A 1 278 ? 1.648 -104.812 -40.906 1 94.56 278 PHE A N 1
ATOM 2099 C CA . PHE A 1 278 ? 0.854 -105.75 -41.688 1 94.56 278 PHE A CA 1
ATOM 2100 C C . PHE A 1 278 ? 1.641 -106.25 -42.875 1 94.56 278 PHE A C 1
ATOM 2102 O O . PHE A 1 278 ? 1.714 -107.5 -43.125 1 94.56 278 PHE A O 1
ATOM 2109 N N . ILE A 1 279 ? 2.293 -105.375 -43.438 1 96.56 279 ILE A N 1
ATOM 2110 C CA . ILE A 1 279 ? 3.09 -105.688 -44.594 1 96.56 279 ILE A CA 1
ATOM 2111 C C . ILE A 1 279 ? 4.25 -106.625 -44.188 1 96.56 279 ILE A C 1
ATOM 2113 O O . ILE A 1 279 ? 4.594 -107.562 -44.875 1 96.56 279 ILE A O 1
ATOM 2117 N N . ASP A 1 280 ? 4.777 -106.25 -43.156 1 96.12 280 ASP A N 1
ATOM 2118 C CA . ASP A 1 280 ? 5.887 -107.062 -42.625 1 96.12 280 ASP A CA 1
ATOM 2119 C C . ASP A 1 280 ? 5.445 -108.5 -42.312 1 96.12 280 ASP A C 1
ATOM 2121 O O . ASP A 1 280 ? 6.172 -109.438 -42.594 1 96.12 280 ASP A O 1
ATOM 2125 N N . THR A 1 281 ? 4.328 -108.625 -41.781 1 96.5 281 THR A N 1
ATOM 2126 C CA . THR A 1 281 ? 3.777 -109.938 -41.5 1 96.5 281 THR A CA 1
ATOM 2127 C C . THR A 1 281 ? 3.574 -110.75 -42.781 1 96.5 281 THR A C 1
ATOM 2129 O O . THR A 1 281 ? 3.896 -111.938 -42.844 1 96.5 281 THR A O 1
ATOM 2132 N N . ILE A 1 282 ? 3.123 -110.062 -43.656 1 96.25 282 ILE A N 1
ATOM 2133 C CA . ILE A 1 282 ? 2.891 -110.688 -44.969 1 96.25 282 ILE A CA 1
ATOM 2134 C C . ILE A 1 282 ? 4.223 -111.125 -45.562 1 96.25 282 ILE A C 1
ATOM 2136 O O . ILE A 1 282 ? 4.328 -112.25 -46.125 1 96.25 282 ILE A O 1
ATOM 2140 N N . SER A 1 283 ? 5.141 -110.375 -45.438 1 95.88 283 SER A N 1
ATOM 2141 C CA . SER A 1 283 ? 6.465 -110.688 -45.969 1 95.88 283 SER A CA 1
ATOM 2142 C C . SER A 1 283 ? 7.07 -111.938 -45.312 1 95.88 283 SER A C 1
ATOM 2144 O O . SER A 1 283 ? 7.676 -112.75 -45.969 1 95.88 283 SER A O 1
ATOM 2146 N N . ARG A 1 284 ? 6.914 -112.188 -44.094 1 94.44 284 ARG A N 1
ATOM 2147 C CA . ARG A 1 284 ? 7.43 -113.312 -43.375 1 94.44 284 ARG A CA 1
ATOM 2148 C C . ARG A 1 284 ? 6.703 -114.562 -43.781 1 94.44 284 ARG A C 1
ATOM 2150 O O . ARG A 1 284 ? 7.324 -115.625 -43.875 1 94.44 284 ARG A O 1
ATOM 2157 N N . GLN A 1 285 ? 5.48 -114.25 -43.938 1 96.25 285 GLN A N 1
ATOM 2158 C CA . GLN A 1 285 ? 4.688 -115.375 -44.406 1 96.25 285 GLN A CA 1
ATOM 2159 C C . GLN A 1 285 ? 5.09 -115.812 -45.812 1 96.25 285 GLN A C 1
ATOM 2161 O O . GLN A 1 285 ? 5.199 -117 -46.062 1 96.25 285 GLN A O 1
ATOM 2166 N N . THR A 1 286 ? 5.336 -114.812 -46.562 1 95.81 286 THR A N 1
ATOM 2167 C CA . THR A 1 286 ? 5.777 -115.125 -47.938 1 95.81 286 THR A CA 1
ATOM 2168 C C . THR A 1 286 ? 7.152 -115.75 -47.938 1 95.81 286 THR A C 1
ATOM 2170 O O . THR A 1 286 ? 7.398 -116.688 -48.719 1 95.81 286 THR A O 1
ATOM 2173 N N . HIS A 1 287 ? 7.945 -115.312 -47.125 1 95 287 HIS A N 1
ATOM 2174 C CA . HIS A 1 287 ? 9.281 -115.938 -47 1 95 287 HIS A CA 1
ATOM 2175 C C . HIS A 1 287 ? 9.203 -117.375 -46.562 1 95 287 HIS A C 1
ATOM 2177 O O . HIS A 1 287 ? 9.898 -118.25 -47.125 1 95 287 HIS A O 1
ATOM 2183 N N . LEU A 1 288 ? 8.383 -117.688 -45.719 1 95.25 288 LEU A N 1
ATOM 2184 C CA . LEU A 1 288 ? 8.211 -119.062 -45.219 1 95.25 288 LEU A CA 1
ATOM 2185 C C . LEU A 1 288 ? 7.617 -120 -46.281 1 95.25 288 LEU A C 1
ATOM 2187 O O . LEU A 1 288 ? 8.031 -121.125 -46.438 1 95.25 288 LEU A O 1
ATOM 2191 N N . LEU A 1 289 ? 6.734 -119.438 -46.938 1 94.56 289 LEU A N 1
ATOM 2192 C CA . LEU A 1 289 ? 6.125 -120.188 -48.031 1 94.56 289 LEU A CA 1
ATOM 2193 C C . LEU A 1 289 ? 7.152 -120.5 -49.125 1 94.56 289 LEU A C 1
ATOM 2195 O O . LEU A 1 289 ? 7.18 -121.625 -49.656 1 94.56 289 LEU A O 1
ATOM 2199 N N . ALA A 1 290 ? 7.957 -119.5 -49.375 1 93.94 290 ALA A N 1
ATOM 2200 C CA . ALA A 1 290 ? 9.008 -119.688 -50.375 1 93.94 290 ALA A CA 1
ATOM 2201 C C . ALA A 1 290 ? 10.055 -120.688 -49.906 1 93.94 290 ALA A C 1
ATOM 2203 O O . ALA A 1 290 ? 10.547 -121.5 -50.688 1 93.94 290 ALA A O 1
ATOM 2204 N N . LEU A 1 291 ? 10.344 -120.75 -48.719 1 92.88 291 LEU A N 1
ATOM 2205 C CA . LEU A 1 291 ? 11.297 -121.688 -48.156 1 92.88 291 LEU A CA 1
ATOM 2206 C C . LEU A 1 291 ? 10.758 -123.125 -48.25 1 92.88 291 LEU A C 1
ATOM 2208 O O . LEU A 1 291 ? 11.469 -124.062 -48.688 1 92.88 291 LEU A O 1
ATOM 2212 N N . ASN A 1 292 ? 9.625 -123.25 -47.938 1 91 292 ASN A N 1
ATOM 2213 C CA . ASN A 1 292 ? 9 -124.562 -48.031 1 91 292 ASN A CA 1
ATOM 2214 C C . ASN A 1 292 ? 8.891 -125.062 -49.469 1 91 292 ASN A C 1
ATOM 2216 O O . ASN A 1 292 ? 9.07 -126.25 -49.75 1 91 292 ASN A O 1
ATOM 2220 N N . ALA A 1 293 ? 8.617 -124.062 -50.25 1 89.94 293 ALA A N 1
ATOM 2221 C CA . ALA A 1 293 ? 8.531 -124.375 -51.688 1 89.94 293 ALA A CA 1
ATOM 2222 C C . ALA A 1 293 ? 9.891 -124.812 -52.25 1 89.94 293 ALA A C 1
ATOM 2224 O O . ALA A 1 293 ? 9.977 -125.688 -53.094 1 89.94 293 ALA A O 1
ATOM 2225 N N . THR A 1 294 ? 10.875 -124.25 -51.75 1 89.5 294 THR A N 1
ATOM 2226 C CA . THR A 1 294 ? 12.227 -124.625 -52.156 1 89.5 294 THR A CA 1
ATOM 2227 C C . THR A 1 294 ? 12.547 -126 -51.719 1 89.5 294 THR A C 1
ATOM 2229 O O . THR A 1 294 ? 13.156 -126.812 -52.469 1 89.5 294 THR A O 1
ATOM 2232 N N . ILE A 1 295 ? 12.109 -126.438 -50.688 1 86.44 295 ILE A N 1
ATOM 2233 C CA . ILE A 1 295 ? 12.352 -127.75 -50.156 1 86.44 295 ILE A CA 1
ATOM 2234 C C . ILE A 1 295 ? 11.578 -128.75 -50.969 1 86.44 295 ILE A C 1
ATOM 2236 O O . ILE A 1 295 ? 12.117 -129.875 -51.344 1 86.44 295 ILE A O 1
ATOM 2240 N N . GLU A 1 296 ? 10.383 -128.5 -51.219 1 82.94 296 GLU A N 1
ATOM 2241 C CA . GLU A 1 296 ? 9.539 -129.375 -52 1 82.94 296 GLU A CA 1
ATOM 2242 C C . GLU A 1 296 ? 10.047 -129.5 -53.406 1 82.94 296 GLU A C 1
ATOM 2244 O O . GLU A 1 296 ? 10.016 -130.625 -53.969 1 82.94 296 GLU A O 1
ATOM 2249 N N . ALA A 1 297 ? 10.508 -128.5 -53.938 1 85.88 297 ALA A N 1
ATOM 2250 C CA . ALA A 1 297 ? 11.062 -128.5 -55.281 1 85.88 297 ALA A CA 1
ATOM 2251 C C . ALA A 1 297 ? 12.312 -129.375 -55.344 1 85.88 297 ALA A C 1
ATOM 2253 O O . ALA A 1 297 ? 12.539 -130.125 -56.312 1 85.88 297 ALA A O 1
ATOM 2254 N N . ALA A 1 298 ? 13.07 -129.375 -54.375 1 85.06 298 ALA A N 1
ATOM 2255 C CA . ALA A 1 298 ? 14.266 -130.25 -54.281 1 85.06 298 ALA A CA 1
ATOM 2256 C C . ALA A 1 298 ? 13.891 -131.75 -54.156 1 85.06 298 ALA A C 1
ATOM 2258 O O . ALA A 1 298 ? 14.547 -132.625 -54.75 1 85.06 298 ALA A O 1
ATOM 2259 N N . ARG A 1 299 ? 12.93 -132 -53.531 1 83.06 299 ARG A N 1
ATOM 2260 C CA . ARG A 1 299 ? 12.461 -133.375 -53.312 1 83.06 299 ARG A CA 1
ATOM 2261 C C . ARG A 1 299 ? 11.922 -134 -54.594 1 83.06 299 ARG A C 1
ATOM 2263 O O . ARG A 1 299 ? 12.008 -135.125 -54.781 1 83.06 299 ARG A O 1
ATOM 2270 N N . ALA A 1 300 ? 11.438 -133 -55.438 1 81 300 ALA A N 1
ATOM 2271 C CA . ALA A 1 300 ? 10.82 -133.5 -56.688 1 81 300 ALA A CA 1
ATOM 2272 C C . ALA A 1 300 ? 11.867 -133.75 -57.75 1 81 300 ALA A C 1
ATOM 2274 O O . ALA A 1 300 ? 11.539 -134.25 -58.875 1 81 300 ALA A O 1
ATOM 2275 N N . GLY A 1 301 ? 13.164 -133.5 -57.5 1 80.69 301 GLY A N 1
ATOM 2276 C CA . GLY A 1 301 ? 14.281 -133.875 -58.375 1 80.69 301 GLY A CA 1
ATOM 2277 C C . GLY A 1 301 ? 14.266 -133.125 -59.688 1 80.69 301 GLY A C 1
ATOM 2278 O O . GLY A 1 301 ? 14.172 -131.875 -59.656 1 80.69 301 GLY A O 1
ATOM 2279 N N . GLU A 1 302 ? 14.18 -133.75 -60.875 1 79.88 302 GLU A N 1
ATOM 2280 C CA . GLU A 1 302 ? 14.281 -133.25 -62.188 1 79.88 302 GLU A CA 1
ATOM 2281 C C . GLU A 1 302 ? 12.992 -132.5 -62.562 1 79.88 302 GLU A C 1
ATOM 2283 O O . GLU A 1 302 ? 13.016 -131.5 -63.281 1 79.88 302 GLU A O 1
ATOM 2288 N N . ALA A 1 303 ? 11.93 -132.875 -62.031 1 75.88 303 ALA A N 1
ATOM 2289 C CA . ALA A 1 303 ? 10.625 -132.375 -62.344 1 75.88 303 ALA A CA 1
ATOM 2290 C C . ALA A 1 303 ? 10.422 -131 -61.594 1 75.88 303 ALA A C 1
ATOM 2292 O O . ALA A 1 303 ? 9.578 -130.125 -61.969 1 75.88 303 ALA A O 1
ATOM 2293 N N . GLY A 1 304 ? 11.352 -130.75 -60.656 1 81.12 304 GLY A N 1
ATOM 2294 C CA . GLY A 1 304 ? 11.156 -129.625 -59.812 1 81.12 304 GLY A CA 1
ATOM 2295 C C . GLY A 1 304 ? 12.156 -128.5 -60.094 1 81.12 304 GLY A C 1
ATOM 2296 O O . GLY A 1 304 ? 12.141 -127.5 -59.406 1 81.12 304 GLY A O 1
ATOM 2297 N N . ARG A 1 305 ? 12.938 -128.625 -60.969 1 85.81 305 ARG A N 1
ATOM 2298 C CA . ARG A 1 305 ? 14.023 -127.688 -61.188 1 85.81 305 ARG A CA 1
ATOM 2299 C C . ARG A 1 305 ? 13.469 -126.312 -61.531 1 85.81 305 ARG A C 1
ATOM 2301 O O . ARG A 1 305 ? 13.969 -125.312 -61 1 85.81 305 ARG A O 1
ATOM 2308 N N . GLY A 1 306 ? 12.469 -126.125 -62.375 1 82.19 306 GLY A N 1
ATOM 2309 C CA . GLY A 1 306 ? 11.867 -124.875 -62.688 1 82.19 306 GLY A CA 1
ATOM 2310 C C . GLY A 1 306 ? 11.195 -124.188 -61.531 1 82.19 306 GLY A C 1
ATOM 2311 O O . GLY A 1 306 ? 11.32 -123 -61.344 1 82.19 306 GLY A O 1
ATOM 2312 N N . PHE A 1 307 ? 10.68 -125.062 -60.656 1 85.25 307 PHE A N 1
ATOM 2313 C CA . PHE A 1 307 ? 9.969 -124.5 -59.469 1 85.25 307 PHE A CA 1
ATOM 2314 C C . PHE A 1 307 ? 10.961 -124.062 -58.406 1 85.25 307 PHE A C 1
ATOM 2316 O O . PHE A 1 307 ? 10.688 -123.125 -57.688 1 85.25 307 PHE A O 1
ATOM 2323 N N . ALA A 1 308 ? 12.055 -124.688 -58.375 1 88.69 308 ALA A N 1
ATOM 2324 C CA . ALA A 1 308 ? 13.102 -124.312 -57.438 1 88.69 308 ALA A CA 1
ATOM 2325 C C . ALA A 1 308 ? 13.609 -122.938 -57.719 1 88.69 308 ALA A C 1
ATOM 2327 O O . ALA A 1 308 ? 13.883 -122.125 -56.812 1 88.69 308 ALA A O 1
ATOM 2328 N N . VAL A 1 309 ? 13.555 -122.5 -59 1 89.94 309 VAL A N 1
ATOM 2329 C CA . VAL A 1 309 ? 14.008 -121.188 -59.438 1 89.94 309 VAL A CA 1
ATOM 2330 C C . VAL A 1 309 ? 12.969 -120.125 -59.031 1 89.94 309 VAL A C 1
ATOM 2332 O O . VAL A 1 309 ? 13.32 -119.125 -58.469 1 89.94 309 VAL A O 1
ATOM 2335 N N . VAL A 1 310 ? 11.766 -120.5 -59.188 1 90.88 310 VAL A N 1
ATOM 2336 C CA . VAL A 1 310 ? 10.688 -119.562 -58.844 1 90.88 310 VAL A CA 1
ATOM 2337 C C . VAL A 1 310 ? 10.641 -119.375 -57.312 1 90.88 310 VAL A C 1
ATOM 2339 O O . VAL A 1 310 ? 10.531 -118.25 -56.844 1 90.88 310 VAL A O 1
ATOM 2342 N N . ALA A 1 311 ? 10.75 -120.438 -56.594 1 92.06 311 ALA A N 1
ATOM 2343 C CA . ALA A 1 311 ? 10.727 -120.375 -55.125 1 92.06 311 ALA A CA 1
ATOM 2344 C C . ALA A 1 311 ? 11.891 -119.562 -54.594 1 92.06 311 ALA A C 1
ATOM 2346 O O . ALA A 1 311 ? 11.727 -118.812 -53.625 1 92.06 311 ALA A O 1
ATOM 2347 N N . GLY A 1 312 ? 13.008 -119.688 -55.188 1 93.31 312 GLY A N 1
ATOM 2348 C CA . GLY A 1 312 ? 14.172 -118.938 -54.812 1 93.31 312 GLY A CA 1
ATOM 2349 C C . GLY A 1 312 ? 14 -117.438 -55.062 1 93.31 312 GLY A C 1
ATOM 2350 O O . GLY A 1 312 ? 14.406 -116.625 -54.219 1 93.31 312 GLY A O 1
ATOM 2351 N N . GLU A 1 313 ? 13.367 -117.125 -56.125 1 94.56 313 GLU A N 1
ATOM 2352 C CA . GLU A 1 313 ? 13.133 -115.75 -56.469 1 94.56 313 GLU A CA 1
ATOM 2353 C C . GLU A 1 313 ? 12.109 -115.125 -55.5 1 94.56 313 GLU A C 1
ATOM 2355 O O . GLU A 1 313 ? 12.289 -114 -55.062 1 94.56 313 GLU A O 1
ATOM 2360 N N . VAL A 1 314 ? 11.086 -115.812 -55.219 1 95 314 VAL A N 1
ATOM 2361 C CA . VAL A 1 314 ? 10.062 -115.312 -54.281 1 95 314 VAL A CA 1
ATOM 2362 C C . VAL A 1 314 ? 10.68 -115.125 -52.906 1 95 314 VAL A C 1
ATOM 2364 O O . VAL A 1 314 ? 10.344 -114.188 -52.188 1 95 314 VAL A O 1
ATOM 2367 N N . LYS A 1 315 ? 11.508 -116.062 -52.562 1 95 315 LYS A N 1
ATOM 2368 C CA . LYS A 1 315 ? 12.211 -115.938 -51.281 1 95 315 LYS A CA 1
ATOM 2369 C C . LYS A 1 315 ? 13.016 -114.625 -51.219 1 95 315 LYS A C 1
ATOM 2371 O O . LYS A 1 315 ? 12.961 -113.938 -50.219 1 95 315 LYS A O 1
ATOM 2376 N N . THR A 1 316 ? 13.695 -114.312 -52.281 1 95.38 316 THR A N 1
ATOM 2377 C CA . THR A 1 316 ? 14.516 -113.125 -52.344 1 95.38 316 THR A CA 1
ATOM 2378 C C . THR A 1 316 ? 13.641 -111.875 -52.312 1 95.38 316 THR A C 1
ATOM 2380 O O . THR A 1 316 ? 13.961 -110.875 -51.625 1 95.38 316 THR A O 1
ATOM 2383 N N . LEU A 1 317 ? 12.562 -111.938 -52.906 1 95.31 317 LEU A N 1
ATOM 2384 C CA . LEU A 1 317 ? 11.648 -110.75 -52.938 1 95.31 317 LEU A CA 1
ATOM 2385 C C . LEU A 1 317 ? 11 -110.562 -51.594 1 95.31 317 LEU A C 1
ATOM 2387 O O . LEU A 1 317 ? 10.805 -109.438 -51.156 1 95.31 317 LEU A O 1
ATOM 2391 N N . ALA A 1 318 ? 10.688 -111.562 -50.938 1 95.81 318 ALA A N 1
ATOM 2392 C CA . ALA A 1 318 ? 10.148 -111.438 -49.562 1 95.81 318 ALA A CA 1
ATOM 2393 C C . ALA A 1 318 ? 11.164 -110.812 -48.625 1 95.81 318 ALA A C 1
ATOM 2395 O O . ALA A 1 318 ? 10.797 -110 -47.781 1 95.81 318 ALA A O 1
ATOM 2396 N N . GLN A 1 319 ? 12.406 -111.188 -48.844 1 95.12 319 GLN A N 1
ATOM 2397 C CA . GLN A 1 319 ? 13.469 -110.562 -48.031 1 95.12 319 GLN A CA 1
ATOM 2398 C C . GLN A 1 319 ? 13.641 -109.062 -48.344 1 95.12 319 GLN A C 1
ATOM 2400 O O . GLN A 1 319 ? 13.875 -108.312 -47.438 1 95.12 319 GLN A O 1
ATOM 2405 N N . GLN A 1 320 ? 13.477 -108.75 -49.531 1 94.88 320 GLN A N 1
ATOM 2406 C CA . GLN A 1 320 ? 13.547 -107.375 -49.906 1 94.88 320 GLN A CA 1
ATOM 2407 C C . GLN A 1 320 ? 12.367 -106.562 -49.344 1 94.88 320 GLN A C 1
ATOM 2409 O O . GLN A 1 320 ? 12.531 -105.438 -48.906 1 94.88 320 GLN A O 1
ATOM 2414 N N . THR A 1 321 ? 11.219 -107.125 -49.312 1 95.38 321 THR A N 1
ATOM 2415 C CA . THR A 1 321 ? 10.047 -106.5 -48.719 1 95.38 321 THR A CA 1
ATOM 2416 C C . THR A 1 321 ? 10.25 -106.25 -47.219 1 95.38 321 THR A C 1
ATOM 2418 O O . THR A 1 321 ? 9.922 -105.188 -46.719 1 95.38 321 THR A O 1
ATOM 2421 N N . ALA A 1 322 ? 10.766 -107.312 -46.594 1 94.94 322 ALA A N 1
ATOM 2422 C CA . ALA A 1 322 ? 11.062 -107.188 -45.156 1 94.94 322 ALA A CA 1
ATOM 2423 C C . ALA A 1 322 ? 12.039 -106 -44.906 1 94.94 322 ALA A C 1
ATOM 2425 O O . ALA A 1 322 ? 11.891 -105.25 -43.938 1 94.94 322 ALA A O 1
ATOM 2426 N N . GLY A 1 323 ? 13.039 -105.875 -45.75 1 94.75 323 GLY A N 1
ATOM 2427 C CA . GLY A 1 323 ? 13.961 -104.75 -45.656 1 94.75 323 GLY A CA 1
ATOM 2428 C C . GLY A 1 323 ? 13.289 -103.375 -45.875 1 94.75 323 GLY A C 1
ATOM 2429 O O . GLY A 1 323 ? 13.562 -102.438 -45.188 1 94.75 323 GLY A O 1
ATOM 2430 N N . GLY A 1 324 ? 12.453 -103.375 -46.844 1 94.25 324 GLY A N 1
ATOM 2431 C CA . GLY A 1 324 ? 11.68 -102.125 -47.094 1 94.25 324 GLY A CA 1
ATOM 2432 C C . GLY A 1 324 ? 10.797 -101.75 -45.906 1 94.25 324 GLY A C 1
ATOM 2433 O O . GLY A 1 324 ? 10.711 -100.562 -45.562 1 94.25 324 GLY A O 1
ATOM 2434 N N . THR A 1 325 ? 10.102 -102.688 -45.312 1 96 325 THR A N 1
ATOM 2435 C CA . THR A 1 325 ? 9.219 -102.375 -44.188 1 96 325 THR A CA 1
ATOM 2436 C C . THR A 1 325 ? 10.016 -101.875 -42.969 1 96 325 THR A C 1
ATOM 2438 O O . THR A 1 325 ? 9.555 -101.062 -42.219 1 96 325 THR A O 1
ATOM 2441 N N . ALA A 1 326 ? 11.203 -102.5 -42.906 1 95.38 326 ALA A N 1
ATOM 2442 C CA . ALA A 1 326 ? 12.07 -102.062 -41.812 1 95.38 326 ALA A CA 1
ATOM 2443 C C . ALA A 1 326 ? 12.469 -100.625 -42 1 95.38 326 ALA A C 1
ATOM 2445 O O . ALA A 1 326 ? 12.523 -99.812 -41.031 1 95.38 326 ALA A O 1
ATOM 2446 N N . GLN A 1 327 ? 12.688 -100.188 -43.219 1 94.62 327 GLN A N 1
ATOM 2447 C CA . GLN A 1 327 ? 13.016 -98.812 -43.5 1 94.62 327 GLN A CA 1
ATOM 2448 C C . GLN A 1 327 ? 11.836 -97.875 -43.219 1 94.62 327 GLN A C 1
ATOM 2450 O O . GLN A 1 327 ? 12.008 -96.812 -42.656 1 94.62 327 GLN A O 1
ATOM 2455 N N . VAL A 1 328 ? 10.688 -98.25 -43.531 1 95.88 328 VAL A N 1
ATOM 2456 C CA . VAL A 1 328 ? 9.492 -97.438 -43.281 1 95.88 328 VAL A CA 1
ATOM 2457 C C . VAL A 1 328 ? 9.273 -97.312 -41.75 1 95.88 328 VAL A C 1
ATOM 2459 O O . VAL A 1 328 ? 8.984 -96.188 -41.281 1 95.88 328 VAL A O 1
ATOM 2462 N N . GLU A 1 329 ? 9.43 -98.438 -41.094 1 95.19 329 GLU A N 1
ATOM 2463 C CA . GLU A 1 329 ? 9.242 -98.375 -39.656 1 95.19 329 GLU A CA 1
ATOM 2464 C C . GLU A 1 329 ? 10.211 -97.375 -39 1 95.19 329 GLU A C 1
ATOM 2466 O O . GLU A 1 329 ? 9.828 -96.688 -38.062 1 95.19 329 GLU A O 1
ATOM 2471 N N . GLU A 1 330 ? 11.438 -97.312 -39.5 1 95 330 GLU A N 1
ATOM 2472 C CA . GLU A 1 330 ? 12.43 -96.375 -38.969 1 95 330 GLU A CA 1
ATOM 2473 C C . GLU A 1 330 ? 12.031 -94.938 -39.219 1 95 330 GLU A C 1
ATOM 2475 O O . GLU A 1 330 ? 12.125 -94.125 -38.344 1 95 330 GLU A O 1
ATOM 2480 N N . LYS A 1 331 ? 11.562 -94.688 -40.344 1 93.31 331 LYS A N 1
ATOM 2481 C CA . LYS A 1 331 ? 11.156 -93.312 -40.719 1 93.31 331 LYS A CA 1
ATOM 2482 C C . LYS A 1 331 ? 9.914 -92.938 -39.938 1 93.31 331 LYS A C 1
ATOM 2484 O O . LYS A 1 331 ? 9.805 -91.75 -39.531 1 93.31 331 LYS A O 1
ATOM 2489 N N . VAL A 1 332 ? 9.016 -93.812 -39.719 1 95.12 332 VAL A N 1
ATOM 2490 C CA . VAL A 1 332 ? 7.801 -93.5 -38.969 1 95.12 332 VAL A CA 1
ATOM 2491 C C . VAL A 1 332 ? 8.141 -93.188 -37.531 1 95.12 332 VAL A C 1
ATOM 2493 O O . VAL A 1 332 ? 7.566 -92.312 -36.906 1 95.12 332 VAL A O 1
ATOM 2496 N N . ALA A 1 333 ? 9.094 -94 -37.062 1 93.62 333 ALA A N 1
ATOM 2497 C CA . ALA A 1 333 ? 9.539 -93.75 -35.688 1 93.62 333 ALA A CA 1
ATOM 2498 C C . ALA A 1 333 ? 10.141 -92.375 -35.562 1 93.62 333 ALA A C 1
ATOM 2500 O O . ALA A 1 333 ? 9.906 -91.688 -34.562 1 93.62 333 ALA A O 1
ATOM 2501 N N . ASN A 1 334 ? 10.844 -91.938 -36.531 1 91.5 334 ASN A N 1
ATOM 2502 C CA . ASN A 1 334 ? 11.414 -90.562 -36.562 1 91.5 334 ASN A CA 1
ATOM 2503 C C . ASN A 1 334 ? 10.336 -89.5 -36.656 1 91.5 334 ASN A C 1
ATOM 2505 O O . ASN A 1 334 ? 10.422 -88.5 -35.969 1 91.5 334 ASN A O 1
ATOM 2509 N N . ILE A 1 335 ? 9.328 -89.75 -37.344 1 91.75 335 ILE A N 1
ATOM 2510 C CA . ILE A 1 335 ? 8.203 -88.812 -37.469 1 91.75 335 ILE A CA 1
ATOM 2511 C C . ILE A 1 335 ? 7.504 -88.688 -36.125 1 91.75 335 ILE A C 1
ATOM 2513 O O . ILE A 1 335 ? 7.195 -87.562 -35.688 1 91.75 335 ILE A O 1
ATOM 2517 N N . GLN A 1 336 ? 7.254 -89.875 -35.531 1 92.38 336 GLN A N 1
ATOM 2518 C CA . GLN A 1 336 ? 6.57 -89.812 -34.25 1 92.38 336 GLN A CA 1
ATOM 2519 C C . GLN A 1 336 ? 7.363 -89.062 -33.219 1 92.38 336 GLN A C 1
ATOM 2521 O O . GLN A 1 336 ? 6.793 -88.25 -32.469 1 92.38 336 GLN A O 1
ATOM 2526 N N . LYS A 1 337 ? 8.711 -89.125 -33.25 1 92.75 337 LYS A N 1
ATOM 2527 C CA . LYS A 1 337 ? 9.57 -88.375 -32.344 1 92.75 337 LYS A CA 1
ATOM 2528 C C . LYS A 1 337 ? 9.539 -86.938 -32.625 1 92.75 337 LYS A C 1
ATOM 2530 O O . LYS A 1 337 ? 9.414 -86.062 -31.719 1 92.75 337 LYS A O 1
ATOM 2535 N N . THR A 1 338 ? 9.57 -86.625 -33.844 1 90.44 338 THR A N 1
ATOM 2536 C CA . THR A 1 338 ? 9.594 -85.188 -34.281 1 90.44 338 THR A CA 1
ATOM 2537 C C . THR A 1 338 ? 8.258 -84.5 -33.969 1 90.44 338 THR A C 1
ATOM 2539 O O . THR A 1 338 ? 8.219 -83.375 -33.562 1 90.44 338 THR A O 1
ATOM 2542 N N . VAL A 1 339 ? 7.164 -85.188 -34.156 1 91.19 339 VAL A N 1
ATOM 2543 C CA . VAL A 1 339 ? 5.832 -84.688 -33.875 1 91.19 339 VAL A CA 1
ATOM 2544 C C . VAL A 1 339 ? 5.672 -84.438 -32.375 1 91.19 339 VAL A C 1
ATOM 2546 O O . VAL A 1 339 ? 5.086 -83.438 -31.969 1 91.19 339 VAL A O 1
ATOM 2549 N N . ALA A 1 340 ? 6.219 -85.312 -31.625 1 91.25 340 ALA A N 1
ATOM 2550 C CA . ALA A 1 340 ? 6.172 -85.125 -30.172 1 91.25 340 ALA A CA 1
ATOM 2551 C C . ALA A 1 340 ? 6.938 -83.875 -29.75 1 91.25 340 ALA A C 1
ATOM 2553 O O . ALA A 1 340 ? 6.488 -83.188 -28.875 1 91.25 340 ALA A O 1
ATOM 2554 N N . GLU A 1 341 ? 8.07 -83.625 -30.391 1 88.56 341 GLU A N 1
ATOM 2555 C CA . GLU A 1 341 ? 8.859 -82.438 -30.125 1 88.56 341 GLU A CA 1
ATOM 2556 C C . GLU A 1 341 ? 8.086 -81.188 -30.531 1 88.56 341 GLU A C 1
ATOM 2558 O O . GLU A 1 341 ? 8.117 -80.188 -29.812 1 88.56 341 GLU A O 1
ATOM 2563 N N . ALA A 1 342 ? 7.414 -81.25 -31.578 1 87.56 342 ALA A N 1
ATOM 2564 C CA . ALA A 1 342 ? 6.613 -80.125 -32.031 1 87.56 342 ALA A CA 1
ATOM 2565 C C . ALA A 1 342 ? 5.477 -79.812 -31.078 1 87.56 342 ALA A C 1
ATOM 2567 O O . ALA A 1 342 ? 5.203 -78.625 -30.781 1 87.56 342 ALA A O 1
ATOM 2568 N N . ALA A 1 343 ? 4.82 -80.875 -30.625 1 88.56 343 ALA A N 1
ATOM 2569 C CA . ALA A 1 343 ? 3.719 -80.75 -29.672 1 88.56 343 ALA A CA 1
ATOM 2570 C C . ALA A 1 343 ? 4.18 -80 -28.422 1 88.56 343 ALA A C 1
ATOM 2572 O O . ALA A 1 343 ? 3.488 -79.125 -27.906 1 88.56 343 ALA A O 1
ATOM 2573 N N . LEU A 1 344 ? 5.414 -80.25 -27.938 1 88.75 344 LEU A N 1
ATOM 2574 C CA . LEU A 1 344 ? 5.973 -79.625 -26.75 1 88.75 344 LEU A CA 1
ATOM 2575 C C . LEU A 1 344 ? 6.258 -78.188 -27.016 1 88.75 344 LEU A C 1
ATOM 2577 O O . LEU A 1 344 ? 5.945 -77.312 -26.188 1 88.75 344 LEU A O 1
ATOM 2581 N N . SER A 1 345 ? 6.812 -77.875 -28.172 1 86.06 345 SER A N 1
ATOM 2582 C CA . SER A 1 345 ? 7.137 -76.5 -28.531 1 86.06 345 SER A CA 1
ATOM 2583 C C . SER A 1 345 ? 5.875 -75.688 -28.656 1 86.06 345 SER A C 1
ATOM 2585 O O . SER A 1 345 ? 5.855 -74.5 -28.219 1 86.06 345 SER A O 1
ATOM 2587 N N . ILE A 1 346 ? 4.844 -76.25 -29.188 1 87.31 346 ILE A N 1
ATOM 2588 C CA . ILE A 1 346 ? 3.576 -75.562 -29.344 1 87.31 346 ILE A CA 1
ATOM 2589 C C . ILE A 1 346 ? 2.98 -75.25 -27.984 1 87.31 346 ILE A C 1
ATOM 2591 O O . ILE A 1 346 ? 2.453 -74.188 -27.75 1 87.31 346 ILE A O 1
ATOM 2595 N N . GLY A 1 347 ? 3.078 -76.188 -27.062 1 87.88 347 GLY A N 1
ATOM 2596 C CA . GLY A 1 347 ? 2.646 -75.938 -25.703 1 87.88 347 GLY A CA 1
ATOM 2597 C C . GLY A 1 347 ? 3.359 -74.75 -25.047 1 87.88 347 GLY A C 1
ATOM 2598 O O . GLY A 1 347 ? 2.734 -73.938 -24.359 1 87.88 347 GLY A O 1
ATOM 2599 N N . GLU A 1 348 ? 4.602 -74.625 -25.312 1 87.06 348 GLU A N 1
ATOM 2600 C CA . GLU A 1 348 ? 5.387 -73.5 -24.766 1 87.06 348 GLU A CA 1
ATOM 2601 C C . GLU A 1 348 ? 4.961 -72.188 -25.375 1 87.06 348 GLU A C 1
ATOM 2603 O O . GLU A 1 348 ? 4.93 -71.125 -24.688 1 87.06 348 GLU A O 1
ATOM 2608 N N . ILE A 1 349 ? 4.641 -72.188 -26.609 1 84.75 349 ILE A N 1
ATOM 2609 C CA . ILE A 1 349 ? 4.195 -71 -27.281 1 84.75 349 ILE A CA 1
ATOM 2610 C C . ILE A 1 349 ? 2.852 -70.562 -26.703 1 84.75 349 ILE A C 1
ATOM 2612 O O . ILE A 1 349 ? 2.623 -69.375 -26.516 1 84.75 349 ILE A O 1
ATOM 2616 N N . ILE A 1 350 ? 1.995 -71.5 -26.484 1 86.75 350 ILE A N 1
ATOM 2617 C CA . ILE A 1 350 ? 0.7 -71.188 -25.875 1 86.75 350 ILE A CA 1
ATOM 2618 C C . ILE A 1 350 ? 0.905 -70.438 -24.547 1 86.75 350 ILE A C 1
ATOM 2620 O O . ILE A 1 350 ? 0.25 -69.438 -24.266 1 86.75 350 ILE A O 1
ATOM 2624 N N . GLY A 1 351 ? 1.863 -70.875 -23.719 1 88.38 351 GLY A N 1
ATOM 2625 C CA . GLY A 1 351 ? 2.186 -70.25 -22.453 1 88.38 351 GLY A CA 1
ATOM 2626 C C . GLY A 1 351 ? 2.717 -68.875 -22.609 1 88.38 351 GLY A C 1
ATOM 2627 O O . GLY A 1 351 ? 2.352 -67.938 -21.859 1 88.38 351 GLY A O 1
ATOM 2628 N N . THR A 1 352 ? 3.502 -68.688 -23.562 1 86 352 THR A N 1
ATOM 2629 C CA . THR A 1 352 ? 4.09 -67.375 -23.828 1 86 352 THR A CA 1
ATOM 2630 C C . THR A 1 352 ? 3.012 -66.375 -24.25 1 86 352 THR A C 1
ATOM 2632 O O . THR A 1 352 ? 3.021 -65.188 -23.812 1 86 352 THR A O 1
ATOM 2635 N N . VAL A 1 353 ? 2.09 -66.75 -25.047 1 86.56 353 VAL A N 1
ATOM 2636 C CA . VAL A 1 353 ? 1.006 -65.875 -25.5 1 86.56 353 VAL A CA 1
ATOM 2637 C C . VAL A 1 353 ? 0.113 -65.5 -24.328 1 86.56 353 VAL A C 1
ATOM 2639 O O . VAL A 1 353 ? -0.351 -64.375 -24.25 1 86.56 353 VAL A O 1
ATOM 2642 N N . GLN A 1 354 ? -0.063 -66.375 -23.422 1 89.62 354 GLN A N 1
ATOM 2643 C CA . GLN A 1 354 ? -0.857 -66.125 -22.234 1 89.62 354 GLN A CA 1
ATOM 2644 C C . GLN A 1 354 ? -0.189 -65.062 -21.375 1 89.62 354 GLN A C 1
ATOM 2646 O O . GLN A 1 354 ? -0.864 -64.188 -20.812 1 89.62 354 GLN A O 1
ATOM 2651 N N . LYS A 1 355 ? 1.088 -65.062 -21.297 1 91.25 355 LYS A N 1
ATOM 2652 C CA . LYS A 1 355 ? 1.832 -64.062 -20.578 1 91.25 355 LYS A CA 1
ATOM 2653 C C . LYS A 1 355 ? 1.646 -62.688 -21.219 1 91.25 355 LYS A C 1
ATOM 2655 O O . LYS A 1 355 ? 1.516 -61.656 -20.531 1 91.25 355 LYS A O 1
ATOM 2660 N N . LEU A 1 356 ? 1.638 -62.656 -22.484 1 90.5 356 LEU A N 1
ATOM 2661 C CA . LEU A 1 356 ? 1.467 -61.406 -23.219 1 90.5 356 LEU A CA 1
ATOM 2662 C C . LEU A 1 356 ? 0.094 -60.812 -22.938 1 90.5 356 LEU A C 1
ATOM 2664 O O . LEU A 1 356 ? -0.036 -59.594 -22.812 1 90.5 356 LEU A O 1
ATOM 2668 N N . ASP A 1 357 ? -0.862 -61.625 -22.859 1 91 357 ASP A N 1
ATOM 2669 C CA . ASP A 1 357 ? -2.205 -61.156 -22.531 1 91 357 ASP A CA 1
ATOM 2670 C C . ASP A 1 357 ? -2.225 -60.438 -21.188 1 91 357 ASP A C 1
ATOM 2672 O O . ASP A 1 357 ? -2.842 -59.375 -21.047 1 91 357 ASP A O 1
ATOM 2676 N N . LEU A 1 358 ? -1.508 -60.969 -20.266 1 92.44 358 LEU A N 1
ATOM 2677 C CA . LEU A 1 358 ? -1.449 -60.344 -18.938 1 92.44 358 LEU A CA 1
ATOM 2678 C C . LEU A 1 358 ? -0.711 -59.031 -18.969 1 92.44 358 LEU A C 1
ATOM 2680 O O . LEU A 1 358 ? -1.12 -58.062 -18.312 1 92.44 358 LEU A O 1
ATOM 2684 N N . VAL A 1 359 ? 0.301 -59 -19.75 1 93.88 359 VAL A N 1
ATOM 2685 C CA . VAL A 1 359 ? 1.087 -57.781 -19.906 1 93.88 359 VAL A CA 1
ATOM 2686 C C . VAL A 1 359 ? 0.218 -56.656 -20.484 1 93.88 359 VAL A C 1
ATOM 2688 O O . VAL A 1 359 ? 0.21 -55.531 -19.984 1 93.88 359 VAL A O 1
ATOM 2691 N N . THR A 1 360 ? -0.492 -56.938 -21.5 1 94.06 360 THR A N 1
ATOM 2692 C CA . THR A 1 360 ? -1.324 -55.969 -22.156 1 94.06 360 THR A CA 1
ATOM 2693 C C . THR A 1 360 ? -2.414 -55.438 -21.219 1 94.06 360 THR A C 1
ATOM 2695 O O . THR A 1 360 ? -2.768 -54.25 -21.266 1 94.06 360 THR A O 1
ATOM 2698 N N . GLU A 1 361 ? -2.898 -56.312 -20.375 1 93.31 361 GLU A N 1
ATOM 2699 C CA . GLU A 1 361 ? -3.902 -55.906 -19.391 1 93.31 361 GLU A CA 1
ATOM 2700 C C . GLU A 1 361 ? -3.314 -54.938 -18.359 1 93.31 361 GLU A C 1
ATOM 2702 O O . GLU A 1 361 ? -3.949 -53.938 -18 1 93.31 361 GLU A O 1
ATOM 2707 N N . GLN A 1 362 ? -2.152 -55.219 -17.969 1 94.31 362 GLN A N 1
ATOM 2708 C CA . GLN A 1 362 ? -1.497 -54.375 -16.969 1 94.31 362 GLN A CA 1
ATOM 2709 C C . GLN A 1 362 ? -1.15 -53.031 -17.562 1 94.31 362 GLN A C 1
ATOM 2711 O O . GLN A 1 362 ? -1.273 -52 -16.875 1 94.31 362 GLN A O 1
ATOM 2716 N N . VAL A 1 363 ? -0.723 -52.969 -18.766 1 95.25 363 VAL A N 1
ATOM 2717 C CA . VAL A 1 363 ? -0.416 -51.688 -19.422 1 95.25 363 VAL A CA 1
ATOM 2718 C C . VAL A 1 363 ? -1.692 -50.875 -19.578 1 95.25 363 VAL A C 1
ATOM 2720 O O . VAL A 1 363 ? -1.691 -49.656 -19.328 1 95.25 363 VAL A O 1
ATOM 2723 N N . ALA A 1 364 ? -2.75 -51.531 -19.984 1 93.88 364 ALA A N 1
ATOM 2724 C CA . ALA A 1 364 ? -4.023 -50.812 -20.125 1 93.88 364 ALA A CA 1
ATOM 2725 C C . ALA A 1 364 ? -4.449 -50.188 -18.812 1 93.88 364 ALA A C 1
ATOM 2727 O O . ALA A 1 364 ? -4.895 -49.031 -18.797 1 93.88 364 ALA A O 1
ATOM 2728 N N . ALA A 1 365 ? -4.262 -50.906 -17.734 1 94.5 365 ALA A N 1
ATOM 2729 C CA . ALA A 1 365 ? -4.613 -50.375 -16.422 1 94.5 365 ALA A CA 1
ATOM 2730 C C . ALA A 1 365 ? -3.742 -49.156 -16.062 1 94.5 365 ALA A C 1
ATOM 2732 O O . ALA A 1 365 ? -4.238 -48.156 -15.539 1 94.5 365 ALA A O 1
ATOM 2733 N N . ALA A 1 366 ? -2.521 -49.281 -16.344 1 94.31 366 ALA A N 1
ATOM 2734 C CA . ALA A 1 366 ? -1.589 -48.188 -16.047 1 94.31 366 ALA A CA 1
ATOM 2735 C C . ALA A 1 366 ? -1.921 -46.938 -16.844 1 94.31 366 ALA A C 1
ATOM 2737 O O . ALA A 1 366 ? -1.856 -45.812 -16.328 1 94.31 366 ALA A O 1
ATOM 2738 N N . VAL A 1 367 ? -2.264 -47.094 -18.062 1 93.81 367 VAL A N 1
ATOM 2739 C CA . VAL A 1 367 ? -2.613 -45.969 -18.922 1 93.81 367 VAL A CA 1
ATOM 2740 C C . VAL A 1 367 ? -3.883 -45.312 -18.406 1 93.81 367 VAL A C 1
ATOM 2742 O O . VAL A 1 367 ? -3.986 -44.062 -18.391 1 93.81 367 VAL A O 1
ATOM 2745 N N . THR A 1 368 ? -4.785 -46.094 -17.938 1 93.69 368 THR A N 1
ATOM 2746 C CA . THR A 1 368 ? -6.012 -45.531 -17.375 1 93.69 368 THR A CA 1
ATOM 2747 C C . THR A 1 368 ? -5.699 -44.688 -16.125 1 93.69 368 THR A C 1
ATOM 2749 O O . THR A 1 368 ? -6.258 -43.625 -15.953 1 93.69 368 THR A O 1
ATOM 2752 N N . GLU A 1 369 ? -4.828 -45.156 -15.352 1 93.25 369 GLU A N 1
ATOM 2753 C CA . GLU A 1 369 ? -4.395 -44.406 -14.18 1 93.25 369 GLU A CA 1
ATOM 2754 C C . GLU A 1 369 ? -3.721 -43.125 -14.578 1 93.25 369 GLU A C 1
ATOM 2756 O O . GLU A 1 369 ? -3.965 -42.062 -13.969 1 93.25 369 GLU A O 1
ATOM 2761 N N . GLN A 1 370 ? -2.941 -43.125 -15.562 1 91.69 370 GLN A N 1
ATOM 2762 C CA . GLN A 1 370 ? -2.268 -41.938 -16.062 1 91.69 370 GLN A CA 1
ATOM 2763 C C . GLN A 1 370 ? -3.277 -40.906 -16.531 1 91.69 370 GLN A C 1
ATOM 2765 O O . GLN A 1 370 ? -3.111 -39.688 -16.281 1 91.69 370 GLN A O 1
ATOM 2770 N N . GLN A 1 371 ? -4.25 -41.375 -17.172 1 92.62 371 GLN A N 1
ATOM 2771 C CA . GLN A 1 371 ? -5.266 -40.469 -17.703 1 92.62 371 GLN A CA 1
ATOM 2772 C C . GLN A 1 371 ? -5.988 -39.75 -16.562 1 92.62 371 GLN A C 1
ATOM 2774 O O . GLN A 1 371 ? -6.27 -38.562 -16.672 1 92.62 371 GLN A O 1
ATOM 2779 N N . ALA A 1 372 ? -6.262 -40.438 -15.523 1 92.88 372 ALA A N 1
ATOM 2780 C CA . ALA A 1 372 ? -6.91 -39.812 -14.367 1 92.88 372 ALA A CA 1
ATOM 2781 C C . ALA A 1 372 ? -6.012 -38.75 -13.734 1 92.88 372 ALA A C 1
ATOM 2783 O O . ALA A 1 372 ? -6.465 -37.656 -13.422 1 92.88 372 ALA A O 1
ATOM 2784 N N . ALA A 1 373 ? -4.781 -39.094 -13.562 1 92.5 373 ALA A N 1
ATOM 2785 C CA . ALA A 1 373 ? -3.816 -38.188 -12.984 1 92.5 373 ALA A CA 1
ATOM 2786 C C . ALA A 1 373 ? -3.633 -36.938 -13.875 1 92.5 373 ALA A C 1
ATOM 2788 O O . ALA A 1 373 ? -3.514 -35.812 -13.375 1 92.5 373 ALA A O 1
ATOM 2789 N N . GLN A 1 374 ? -3.605 -37.156 -15.133 1 91.56 374 GLN A N 1
ATOM 2790 C CA . GLN A 1 374 ? -3.48 -36.062 -16.094 1 91.56 374 GLN A CA 1
ATOM 2791 C C . GLN A 1 374 ? -4.664 -35.094 -16 1 91.56 374 GLN A C 1
ATOM 2793 O O . GLN A 1 374 ? -4.492 -33.875 -16.094 1 91.56 374 GLN A O 1
ATOM 2798 N N . GLY A 1 375 ? -5.82 -35.656 -15.859 1 91.75 375 GLY A N 1
ATOM 2799 C CA . GLY A 1 375 ? -6.992 -34.812 -15.656 1 91.75 375 GLY A CA 1
ATOM 2800 C C . GLY A 1 375 ? -6.883 -33.906 -14.445 1 91.75 375 GLY A C 1
ATOM 2801 O O . GLY A 1 375 ? -7.27 -32.75 -14.492 1 91.75 375 GLY A O 1
ATOM 2802 N N . GLU A 1 376 ? -6.371 -34.438 -13.406 1 92.06 376 GLU A N 1
ATOM 2803 C CA . GLU A 1 376 ? -6.156 -33.656 -12.188 1 92.06 376 GLU A CA 1
ATOM 2804 C C . GLU A 1 376 ? -5.156 -32.531 -12.422 1 92.06 376 GLU A C 1
ATOM 2806 O O . GLU A 1 376 ? -5.371 -31.391 -11.969 1 92.06 376 GLU A O 1
ATOM 2811 N N . ILE A 1 377 ? -4.129 -32.812 -13.109 1 91.12 377 ILE A N 1
ATOM 2812 C CA . ILE A 1 377 ? -3.111 -31.797 -13.414 1 91.12 377 ILE A CA 1
ATOM 2813 C C . ILE A 1 377 ? -3.736 -30.656 -14.219 1 91.12 377 ILE A C 1
ATOM 2815 O O . ILE A 1 377 ? -3.566 -29.484 -13.875 1 91.12 377 ILE A O 1
ATOM 2819 N N . MET A 1 378 ? -4.504 -30.969 -15.203 1 90.56 378 MET A N 1
ATOM 2820 C CA . MET A 1 378 ? -5.105 -29.953 -16.078 1 90.56 378 MET A CA 1
ATOM 2821 C C . MET A 1 378 ? -6.066 -29.062 -15.289 1 90.56 378 MET A C 1
ATOM 2823 O O . MET A 1 378 ? -6.094 -27.859 -15.492 1 90.56 378 MET A O 1
ATOM 2827 N N . ARG A 1 379 ? -6.793 -29.594 -14.367 1 92.31 379 ARG A N 1
ATOM 2828 C CA . ARG A 1 379 ? -7.715 -28.828 -13.539 1 92.31 379 ARG A CA 1
ATOM 2829 C C . ARG A 1 379 ? -6.957 -27.844 -12.648 1 92.31 379 ARG A C 1
ATOM 2831 O O . ARG A 1 379 ? -7.336 -26.688 -12.531 1 92.31 379 ARG A O 1
ATOM 2838 N N . ASN A 1 380 ? -5.945 -28.375 -12.141 1 89.81 380 ASN A N 1
ATOM 2839 C CA . ASN A 1 380 ? -5.199 -27.547 -11.203 1 89.81 380 ASN A CA 1
ATOM 2840 C C . ASN A 1 380 ? -4.402 -26.453 -11.922 1 89.81 380 ASN A C 1
ATOM 2842 O O . ASN A 1 380 ? -4.234 -25.344 -11.398 1 89.81 380 ASN A O 1
ATOM 2846 N N . ILE A 1 381 ? -3.953 -26.703 -13.117 1 88.31 381 ILE A N 1
ATOM 2847 C CA . ILE A 1 381 ? -3.309 -25.688 -13.945 1 88.31 381 ILE A CA 1
ATOM 2848 C C . ILE A 1 381 ? -4.297 -24.562 -14.242 1 88.31 381 ILE A C 1
ATOM 2850 O O . ILE A 1 381 ? -3.932 -23.391 -14.211 1 88.31 381 ILE A O 1
ATOM 2854 N N . GLY A 1 382 ? -5.508 -24.953 -14.531 1 88.06 382 GLY A N 1
ATOM 2855 C CA . GLY A 1 382 ? -6.543 -23.938 -14.711 1 88.06 382 GLY A CA 1
ATOM 2856 C C . GLY A 1 382 ? -6.746 -23.062 -13.492 1 88.06 382 GLY A C 1
ATOM 2857 O O . GLY A 1 382 ? -6.875 -21.844 -13.609 1 88.06 382 GLY A O 1
ATOM 2858 N N . GLN A 1 383 ? -6.742 -23.656 -12.406 1 87.06 383 GLN A N 1
ATOM 2859 C CA . GLN A 1 383 ? -6.906 -22.938 -11.148 1 87.06 383 GLN A CA 1
ATOM 2860 C C . GLN A 1 383 ? -5.734 -21.984 -10.914 1 87.06 383 GLN A C 1
ATOM 2862 O O . GLN A 1 383 ? -5.934 -20.844 -10.492 1 87.06 383 GLN A O 1
ATOM 2867 N N . VAL A 1 384 ? -4.527 -22.344 -11.164 1 85 384 VAL A N 1
ATOM 2868 C CA . VAL A 1 384 ? -3.344 -21.516 -10.984 1 85 384 VAL A CA 1
ATOM 2869 C C . VAL A 1 384 ? -3.387 -20.328 -11.945 1 85 384 VAL A C 1
ATOM 2871 O O . VAL A 1 384 ? -3.055 -19.203 -11.57 1 85 384 VAL A O 1
ATOM 2874 N N . ALA A 1 385 ? -3.822 -20.641 -13.164 1 84.94 385 ALA A N 1
ATOM 2875 C CA . ALA A 1 385 ? -3.959 -19.562 -14.141 1 84.94 385 ALA A CA 1
ATOM 2876 C C . ALA A 1 385 ? -4.898 -18.469 -13.633 1 84.94 385 ALA A C 1
ATOM 2878 O O . ALA A 1 385 ? -4.59 -17.281 -13.734 1 84.94 385 ALA A O 1
ATOM 2879 N N . THR A 1 386 ? -5.977 -18.828 -13.016 1 85.12 386 THR A N 1
ATOM 2880 C CA . THR A 1 386 ? -6.934 -17.875 -12.445 1 85.12 386 THR A CA 1
ATOM 2881 C C . THR A 1 386 ? -6.309 -17.109 -11.281 1 85.12 386 THR A C 1
ATOM 2883 O O . THR A 1 386 ? -6.484 -15.898 -11.164 1 85.12 386 THR A O 1
ATOM 2886 N N . SER A 1 387 ? -5.566 -17.828 -10.516 1 80.19 387 SER A N 1
ATOM 2887 C CA . SER A 1 387 ? -4.918 -17.219 -9.367 1 80.19 387 SER A CA 1
ATOM 2888 C C . SER A 1 387 ? -3.869 -16.203 -9.797 1 80.19 387 SER A C 1
ATOM 2890 O O . SER A 1 387 ? -3.744 -15.133 -9.195 1 80.19 387 SER A O 1
ATOM 2892 N N . VAL A 1 388 ? -3.135 -16.438 -10.805 1 81.38 388 VAL A N 1
ATOM 2893 C CA . VAL A 1 388 ? -2.109 -15.539 -11.328 1 81.38 388 VAL A CA 1
ATOM 2894 C C . VAL A 1 388 ? -2.764 -14.281 -11.883 1 81.38 388 VAL A C 1
ATOM 2896 O O . VAL A 1 388 ? -2.252 -13.172 -11.695 1 81.38 388 VAL A O 1
ATOM 2899 N N . ASP A 1 389 ? -3.9 -14.422 -12.477 1 83.69 389 ASP A N 1
ATOM 2900 C CA . ASP A 1 389 ? -4.664 -13.273 -12.953 1 83.69 389 ASP A CA 1
ATOM 2901 C C . ASP A 1 389 ? -5.109 -12.383 -11.789 1 83.69 389 ASP A C 1
ATOM 2903 O O . ASP A 1 389 ? -5.027 -11.156 -11.867 1 83.69 389 ASP A O 1
ATOM 2907 N N . ALA A 1 390 ? -5.484 -13.062 -10.828 1 79.38 390 ALA A N 1
ATOM 2908 C CA . ALA A 1 390 ? -5.91 -12.328 -9.633 1 79.38 390 ALA A CA 1
ATOM 2909 C C . ALA A 1 390 ? -4.738 -11.594 -8.992 1 79.38 390 ALA A C 1
ATOM 2911 O O . ALA A 1 390 ? -4.879 -10.453 -8.555 1 79.38 390 ALA A O 1
ATOM 2912 N N . ILE A 1 391 ? -3.586 -12.102 -8.93 1 76.06 391 ILE A N 1
ATOM 2913 C CA . ILE A 1 391 ? -2.381 -11.492 -8.383 1 76.06 391 ILE A CA 1
ATOM 2914 C C . ILE A 1 391 ? -2 -10.273 -9.227 1 76.06 391 ILE A C 1
ATOM 2916 O O . ILE A 1 391 ? -1.688 -9.211 -8.68 1 76.06 391 ILE A O 1
ATOM 2920 N N . SER A 1 392 ? -2.082 -10.445 -10.508 1 80.12 392 SER A N 1
ATOM 2921 C CA . SER A 1 392 ? -1.779 -9.344 -11.414 1 80.12 392 SER A CA 1
ATOM 2922 C C . SER A 1 392 ? -2.719 -8.164 -11.18 1 80.12 392 SER A C 1
ATOM 2924 O O . SER A 1 392 ? -2.277 -7.016 -11.109 1 80.12 392 SER A O 1
ATOM 2926 N N . GLN A 1 393 ? -3.967 -8.461 -11.031 1 81 393 GLN A N 1
ATOM 2927 C CA . GLN A 1 393 ? -4.953 -7.414 -10.781 1 81 393 GLN A CA 1
ATOM 2928 C C . GLN A 1 393 ? -4.723 -6.754 -9.43 1 81 393 GLN A C 1
ATOM 2930 O O . GLN A 1 393 ? -4.773 -5.527 -9.312 1 81 393 GLN A O 1
ATOM 2935 N N . ALA A 1 394 ? -4.465 -7.586 -8.477 1 72.69 394 ALA A N 1
ATOM 2936 C CA . ALA A 1 394 ? -4.203 -7.062 -7.141 1 72.69 394 ALA A CA 1
ATOM 2937 C C . ALA A 1 394 ? -2.955 -6.184 -7.129 1 72.69 394 ALA A C 1
ATOM 2939 O O . ALA A 1 394 ? -2.936 -5.133 -6.484 1 72.69 394 ALA A O 1
ATOM 2940 N N . THR A 1 395 ? -1.959 -6.504 -7.816 1 74.12 395 THR A N 1
ATOM 2941 C CA . THR A 1 395 ? -0.724 -5.734 -7.922 1 74.12 395 THR A CA 1
ATOM 2942 C C . THR A 1 395 ? -0.982 -4.383 -8.586 1 74.12 395 THR A C 1
ATOM 2944 O O . THR A 1 395 ? -0.484 -3.354 -8.117 1 74.12 395 THR A O 1
ATOM 2947 N N . ALA A 1 396 ? -1.78 -4.449 -9.625 1 80.19 396 ALA A N 1
ATOM 2948 C CA . ALA A 1 396 ? -2.139 -3.205 -10.297 1 80.19 396 ALA A CA 1
ATOM 2949 C C . ALA A 1 396 ? -2.893 -2.27 -9.359 1 80.19 396 ALA A C 1
ATOM 2951 O O . ALA A 1 396 ? -2.629 -1.065 -9.328 1 80.19 396 ALA A O 1
ATOM 2952 N N . ASP A 1 397 ? -3.746 -2.783 -8.555 1 75.81 397 ASP A N 1
ATOM 2953 C CA . ASP A 1 397 ? -4.531 -1.996 -7.609 1 75.81 397 ASP A CA 1
ATOM 2954 C C . ASP A 1 397 ? -3.641 -1.393 -6.527 1 75.81 397 ASP A C 1
ATOM 2956 O O . ASP A 1 397 ? -3.779 -0.216 -6.188 1 75.81 397 ASP A O 1
ATOM 2960 N N . VAL A 1 398 ? -2.764 -2.104 -5.988 1 71.38 398 VAL A N 1
ATOM 2961 C CA . VAL A 1 398 ? -1.864 -1.645 -4.934 1 71.38 398 VAL A CA 1
ATOM 2962 C C . VAL A 1 398 ? -0.949 -0.548 -5.473 1 71.38 398 VAL A C 1
ATOM 2964 O O . VAL A 1 398 ? -0.667 0.431 -4.781 1 71.38 398 VAL A O 1
ATOM 2967 N N . ARG A 1 399 ? -0.584 -0.622 -6.691 1 80.06 399 ARG A N 1
ATOM 2968 C CA . ARG A 1 399 ? 0.239 0.4 -7.332 1 80.06 399 ARG A CA 1
ATOM 2969 C C . ARG A 1 399 ? -0.519 1.719 -7.449 1 80.06 399 ARG A C 1
ATOM 2971 O O . ARG A 1 399 ? 0.032 2.785 -7.168 1 80.06 399 ARG A O 1
ATOM 2978 N N . ALA A 1 400 ? -1.727 1.539 -7.879 1 77.75 400 ALA A N 1
ATOM 2979 C CA . ALA A 1 400 ? -2.555 2.736 -7.984 1 77.75 400 ALA A CA 1
ATOM 2980 C C . ALA A 1 400 ? -2.732 3.404 -6.625 1 77.75 400 ALA A C 1
ATOM 2982 O O . ALA A 1 400 ? -2.629 4.629 -6.508 1 77.75 400 ALA A O 1
ATOM 2983 N N . LEU A 1 401 ? -2.91 2.639 -5.637 1 68.25 401 LEU A N 1
ATOM 2984 C CA . LEU A 1 401 ? -3.078 3.15 -4.281 1 68.25 401 LEU A CA 1
ATOM 2985 C C . LEU A 1 401 ? -1.782 3.77 -3.77 1 68.25 401 LEU A C 1
ATOM 2987 O O . LEU A 1 401 ? -1.807 4.809 -3.104 1 68.25 401 LEU A O 1
ATOM 2991 N N . SER A 1 402 ? -0.655 3.18 -4.047 1 70.31 402 SER A N 1
ATOM 2992 C CA . SER A 1 402 ? 0.654 3.689 -3.652 1 70.31 402 SER A CA 1
ATOM 2993 C C . SER A 1 402 ? 0.93 5.051 -4.281 1 70.31 402 SER A C 1
ATOM 2995 O O . SER A 1 402 ? 1.442 5.953 -3.619 1 70.31 402 SER A O 1
ATOM 2997 N N . ARG A 1 403 ? 0.507 5.242 -5.527 1 75.19 403 ARG A N 1
ATOM 2998 C CA . ARG A 1 403 ? 0.683 6.52 -6.215 1 75.19 403 ARG A CA 1
ATOM 2999 C C . ARG A 1 403 ? -0.166 7.609 -5.566 1 75.19 403 ARG A C 1
ATOM 3001 O O . ARG A 1 403 ? 0.312 8.727 -5.344 1 75.19 403 ARG A O 1
ATOM 3008 N N . THR A 1 404 ? -1.347 7.285 -5.277 1 73.06 404 THR A N 1
ATOM 3009 C CA . THR A 1 404 ? -2.246 8.227 -4.621 1 73.06 404 THR A CA 1
ATOM 3010 C C . THR A 1 404 ? -1.726 8.586 -3.232 1 73.06 404 THR A C 1
ATOM 3012 O O . THR A 1 404 ? -1.745 9.758 -2.844 1 73.06 404 THR A O 1
ATOM 3015 N N . SER A 1 405 ? -1.251 7.586 -2.51 1 68.44 405 SER A N 1
ATOM 3016 C CA . SER A 1 405 ? -0.699 7.809 -1.178 1 68.44 405 SER A CA 1
ATOM 3017 C C . SER A 1 405 ? 0.539 8.703 -1.234 1 68.44 405 SER A C 1
ATOM 3019 O O . SER A 1 405 ? 0.694 9.609 -0.417 1 68.44 405 SER A O 1
ATOM 3021 N N . SER A 1 406 ? 1.406 8.477 -2.246 1 71.69 406 SER A N 1
ATOM 3022 C CA . SER A 1 406 ? 2.596 9.297 -2.43 1 71.69 406 SER A CA 1
ATOM 3023 C C . SER A 1 406 ? 2.223 10.75 -2.713 1 71.69 406 SER A C 1
ATOM 3025 O O . SER A 1 406 ? 2.842 11.672 -2.178 1 71.69 406 SER A O 1
ATOM 3027 N N . ALA A 1 407 ? 1.225 10.961 -3.508 1 77.06 407 ALA A N 1
ATOM 3028 C CA . ALA A 1 407 ? 0.74 12.305 -3.811 1 77.06 407 ALA A CA 1
ATOM 3029 C C . ALA A 1 407 ? 0.178 12.977 -2.562 1 77.06 407 ALA A C 1
ATOM 3031 O O . ALA A 1 407 ? 0.412 14.164 -2.334 1 77.06 407 ALA A O 1
ATOM 3032 N N . SER A 1 408 ? -0.526 12.195 -1.803 1 71.69 408 SER A N 1
ATOM 3033 C CA . SER A 1 408 ? -1.107 12.695 -0.564 1 71.69 408 SER A CA 1
ATOM 3034 C C . SER A 1 408 ? -0.025 13.117 0.426 1 71.69 408 SER A C 1
ATOM 3036 O O . SER A 1 408 ? -0.151 14.141 1.098 1 71.69 408 SER A O 1
ATOM 3038 N N . VAL A 1 409 ? 1.08 12.422 0.515 1 70.44 409 VAL A N 1
ATOM 3039 C CA . VAL A 1 409 ? 2.209 12.742 1.383 1 70.44 409 VAL A CA 1
ATOM 3040 C C . VAL A 1 409 ? 2.867 14.039 0.921 1 70.44 409 VAL A C 1
ATOM 3042 O O . VAL A 1 409 ? 3.248 14.875 1.744 1 70.44 409 VAL A O 1
ATOM 3045 N N . GLY A 1 410 ? 2.996 14.188 -0.373 1 74.5 410 GLY A N 1
ATOM 3046 C CA . GLY A 1 410 ? 3.514 15.438 -0.914 1 74.5 410 GLY A CA 1
ATOM 3047 C C . GLY A 1 410 ? 2.664 16.641 -0.553 1 74.5 410 GLY A C 1
ATOM 3048 O O . GLY A 1 410 ? 3.191 17.688 -0.152 1 74.5 410 GLY A O 1
ATOM 3049 N N . LEU A 1 411 ? 1.436 16.547 -0.637 1 72 411 LEU A N 1
ATOM 3050 C CA . LEU A 1 411 ? 0.502 17.625 -0.291 1 72 411 LEU A CA 1
ATOM 3051 C C . LEU A 1 411 ? 0.572 17.938 1.198 1 72 411 LEU A C 1
ATOM 3053 O O . LEU A 1 411 ? 0.565 19.109 1.587 1 72 411 LEU A O 1
ATOM 3057 N N . MET A 1 412 ? 0.674 16.922 1.962 1 68.19 412 MET A N 1
ATOM 3058 C CA . MET A 1 412 ? 0.772 17.109 3.408 1 68.19 412 MET A CA 1
ATOM 3059 C C . MET A 1 412 ? 2.055 17.844 3.783 1 68.19 412 MET A C 1
ATOM 3061 O O . MET A 1 412 ? 2.039 18.734 4.629 1 68.19 412 MET A O 1
ATOM 3065 N N . SER A 1 413 ? 3.1 17.469 3.189 1 72.38 413 SER A N 1
ATOM 3066 C CA . SER A 1 413 ? 4.383 18.125 3.434 1 72.38 413 SER A CA 1
ATOM 3067 C C . SER A 1 413 ? 4.336 19.594 3.076 1 72.38 413 SER A C 1
ATOM 3069 O O . SER A 1 413 ? 4.809 20.438 3.84 1 72.38 413 SER A O 1
ATOM 3071 N N . ARG A 1 414 ? 3.758 19.938 1.969 1 78.44 414 ARG A N 1
ATOM 3072 C CA . ARG A 1 414 ? 3.625 21.312 1.537 1 78.44 414 ARG A CA 1
ATOM 3073 C C . ARG A 1 414 ? 2.732 22.109 2.49 1 78.44 414 ARG A C 1
ATOM 3075 O O . ARG A 1 414 ? 3.035 23.25 2.828 1 78.44 414 ARG A O 1
ATOM 3082 N N . ALA A 1 415 ? 1.637 21.453 2.891 1 70.94 415 ALA A N 1
ATOM 3083 C CA . ALA A 1 415 ? 0.711 22.109 3.816 1 70.94 415 ALA A CA 1
ATOM 3084 C C . ALA A 1 415 ? 1.381 22.375 5.16 1 70.94 415 ALA A C 1
ATOM 3086 O O . ALA A 1 415 ? 1.202 23.453 5.746 1 70.94 415 ALA A O 1
ATOM 3087 N N . THR A 1 416 ? 2.162 21.484 5.613 1 71 416 THR A N 1
ATOM 3088 C CA . THR A 1 416 ? 2.867 21.625 6.883 1 71 416 THR A CA 1
ATOM 3089 C C . THR A 1 416 ? 3.908 22.734 6.801 1 71 416 THR A C 1
ATOM 3091 O O . THR A 1 416 ? 4.023 23.562 7.715 1 71 416 THR A O 1
ATOM 3094 N N . THR A 1 417 ? 4.621 22.766 5.734 1 75.38 417 THR A N 1
ATOM 3095 C CA . THR A 1 417 ? 5.617 23.812 5.527 1 75.38 417 THR A CA 1
ATOM 3096 C C . THR A 1 417 ? 4.961 25.188 5.508 1 75.38 417 THR A C 1
ATOM 3098 O O . THR A 1 417 ? 5.453 26.125 6.141 1 75.38 417 THR A O 1
ATOM 3101 N N . SER A 1 418 ? 3.906 25.281 4.836 1 75.75 418 SER A N 1
ATOM 3102 C CA . SER A 1 418 ? 3.164 26.531 4.77 1 75.75 418 SER A CA 1
ATOM 3103 C C . SER A 1 418 ? 2.668 26.953 6.148 1 75.75 418 SER A C 1
ATOM 3105 O O . SER A 1 418 ? 2.754 28.125 6.512 1 75.75 418 SER A O 1
ATOM 3107 N N . LEU A 1 419 ? 2.27 26.016 6.902 1 70.12 419 LEU A N 1
ATOM 3108 C CA . LEU A 1 419 ? 1.773 26.281 8.25 1 70.12 419 LEU A CA 1
ATOM 3109 C C . LEU A 1 419 ? 2.889 26.812 9.148 1 70.12 419 LEU A C 1
ATOM 3111 O O . LEU A 1 419 ? 2.693 27.781 9.875 1 70.12 419 LEU A O 1
ATOM 3115 N N . VAL A 1 420 ? 4.016 26.234 9.086 1 72.5 420 VAL A N 1
ATOM 3116 C CA . VAL A 1 420 ? 5.16 26.656 9.898 1 72.5 420 VAL A CA 1
ATOM 3117 C C . VAL A 1 420 ? 5.578 28.062 9.523 1 72.5 420 VAL A C 1
ATOM 3119 O O . VAL A 1 420 ? 5.867 28.891 10.398 1 72.5 420 VAL A O 1
ATOM 3122 N N . GLU A 1 421 ? 5.539 28.359 8.266 1 79.62 421 GLU A N 1
ATOM 3123 C CA . GLU A 1 421 ? 5.902 29.688 7.789 1 79.62 421 GLU A CA 1
ATOM 3124 C C . GLU A 1 421 ? 4.906 30.734 8.273 1 79.62 421 GLU A C 1
ATOM 3126 O O . GLU A 1 421 ? 5.301 31.828 8.688 1 79.62 421 GLU A O 1
ATOM 3131 N N . ARG A 1 422 ? 3.678 30.391 8.242 1 72.56 422 ARG A N 1
ATOM 3132 C CA . ARG A 1 422 ? 2.633 31.328 8.641 1 72.56 422 ARG A CA 1
ATOM 3133 C C . ARG A 1 422 ? 2.662 31.578 10.141 1 72.56 422 ARG A C 1
ATOM 3135 O O . ARG A 1 422 ? 2.434 32.719 10.594 1 72.56 422 ARG A O 1
ATOM 3142 N N . ILE A 1 423 ? 3.039 30.609 10.828 1 72 423 ILE A N 1
ATOM 3143 C CA . ILE A 1 423 ? 3.15 30.75 12.273 1 72 423 ILE A CA 1
ATOM 3144 C C . ILE A 1 423 ? 4.348 31.641 12.617 1 72 423 ILE A C 1
ATOM 3146 O O . ILE A 1 423 ? 4.277 32.469 13.531 1 72 423 ILE A O 1
ATOM 3150 N N . GLY A 1 424 ? 5.383 31.375 11.898 1 76.31 424 GLY A N 1
ATOM 3151 C CA . GLY A 1 424 ? 6.523 32.25 12.055 1 76.31 424 GLY A CA 1
ATOM 3152 C C . GLY A 1 424 ? 6.191 33.719 11.789 1 76.31 424 GLY A C 1
ATOM 3153 O O . GLY A 1 424 ? 6.59 34.594 12.547 1 76.31 424 GLY A O 1
ATOM 3154 N N . SER A 1 425 ? 5.41 33.969 10.82 1 78.5 425 SER A N 1
ATOM 3155 C CA . SER A 1 425 ? 4.98 35.344 10.469 1 78.5 425 SER A CA 1
ATOM 3156 C C . SER A 1 425 ? 4.074 35.906 11.539 1 78.5 425 SER A C 1
ATOM 3158 O O . SER A 1 425 ? 4.176 37.094 11.867 1 78.5 425 SER A O 1
ATOM 3160 N N . LEU A 1 426 ? 3.262 35.125 12.102 1 71.81 426 LEU A N 1
ATOM 3161 C CA . LEU A 1 426 ? 2.365 35.594 13.164 1 71.81 426 LEU A CA 1
ATOM 3162 C C . LEU A 1 426 ? 3.15 36 14.406 1 71.81 426 LEU A C 1
ATOM 3164 O O . LEU A 1 426 ? 2.852 37.031 15.023 1 71.81 426 LEU A O 1
ATOM 3168 N N . ARG A 1 427 ? 4.168 35.25 14.68 1 76.12 427 ARG A N 1
ATOM 3169 C CA . ARG A 1 427 ? 5.027 35.531 15.82 1 76.12 427 ARG A CA 1
ATOM 3170 C C . ARG A 1 427 ? 5.734 36.875 15.625 1 76.12 427 ARG A C 1
ATOM 3172 O O . ARG A 1 427 ? 5.77 37.719 16.531 1 76.12 427 ARG A O 1
ATOM 3179 N N . ALA A 1 428 ? 6.125 37.094 14.445 1 79.75 428 ALA A N 1
ATOM 3180 C CA . ALA A 1 428 ? 6.84 38.312 14.133 1 79.75 428 ALA A CA 1
ATOM 3181 C C . ALA A 1 428 ? 5.902 39.531 14.195 1 79.75 428 ALA A C 1
ATOM 3183 O O . ALA A 1 428 ? 6.25 40.562 14.766 1 79.75 428 ALA A O 1
ATOM 3184 N N . ASN A 1 429 ? 4.746 39.344 13.695 1 74.75 429 ASN A N 1
ATOM 3185 C CA . ASN A 1 429 ? 3.783 40.438 13.648 1 74.75 429 ASN A CA 1
ATOM 3186 C C . ASN A 1 429 ? 3.252 40.781 15.039 1 74.75 429 ASN A C 1
ATOM 3188 O O . ASN A 1 429 ? 3.006 41.969 15.352 1 74.75 429 ASN A O 1
ATOM 3192 N N . ALA A 1 430 ? 3.086 39.781 15.828 1 74.19 430 ALA A N 1
ATOM 3193 C CA . ALA A 1 430 ? 2.664 40 17.203 1 74.19 430 ALA A CA 1
ATOM 3194 C C . ALA A 1 430 ? 3.709 40.812 17.969 1 74.19 430 ALA A C 1
ATOM 3196 O O . ALA A 1 430 ? 3.365 41.719 18.734 1 74.19 430 ALA A O 1
ATOM 3197 N N . GLY A 1 431 ? 4.973 40.469 17.703 1 75.44 431 GLY A N 1
ATOM 3198 C CA . GLY A 1 431 ? 6.051 41.219 18.312 1 75.44 431 GLY A CA 1
ATOM 3199 C C . GLY A 1 431 ? 6.07 42.688 17.891 1 75.44 431 GLY A C 1
ATOM 3200 O O . GLY A 1 431 ? 6.211 43.594 18.719 1 75.44 431 GLY A O 1
ATOM 3201 N N . CYS A 1 432 ? 5.871 43 16.672 1 76.44 432 CYS A N 1
ATOM 3202 C CA . CYS A 1 432 ? 5.863 44.375 16.141 1 76.44 432 CYS A CA 1
ATOM 3203 C C . CYS A 1 432 ? 4.68 45.156 16.672 1 76.44 432 CYS A C 1
ATOM 3205 O O . CYS A 1 432 ? 4.82 46.344 17.016 1 76.44 432 CYS A O 1
ATOM 3207 N N . PHE A 1 433 ? 3.572 44.562 16.859 1 76 433 PHE A N 1
ATOM 3208 C CA . PHE A 1 433 ? 2.369 45.188 17.375 1 76 433 PHE A CA 1
ATOM 3209 C C . PHE A 1 433 ? 2.566 45.625 18.812 1 76 433 PHE A C 1
ATOM 3211 O O . PHE A 1 433 ? 2.23 46.75 19.188 1 76 433 PHE A O 1
ATOM 3218 N N . LEU A 1 434 ? 3.17 44.656 19.484 1 74.38 434 LEU A N 1
ATOM 3219 C CA . LEU A 1 434 ? 3.395 44.969 20.891 1 74.38 434 LEU A CA 1
ATOM 3220 C C . LEU A 1 434 ? 4.336 46.156 21.047 1 74.38 434 LEU A C 1
ATOM 3222 O O . LEU A 1 434 ? 4.082 47.031 21.859 1 74.38 434 LEU A O 1
ATOM 3226 N N . SER A 1 435 ? 5.293 46.188 20.203 1 77.38 435 SER A N 1
ATOM 3227 C CA . SER A 1 435 ? 6.246 47.281 20.25 1 77.38 435 SER A CA 1
ATOM 3228 C C . SER A 1 435 ? 5.586 48.594 19.875 1 77.38 435 SER A C 1
ATOM 3230 O O . SER A 1 435 ? 5.844 49.625 20.484 1 77.38 435 SER A O 1
ATOM 3232 N N . ALA A 1 436 ? 4.684 48.531 18.938 1 75.31 436 ALA A N 1
ATOM 3233 C CA . ALA A 1 436 ? 4.012 49.719 18.453 1 75.31 436 ALA A CA 1
ATOM 3234 C C . ALA A 1 436 ? 3.018 50.25 19.469 1 75.31 436 ALA A C 1
ATOM 3236 O O . ALA A 1 436 ? 2.936 51.469 19.703 1 75.31 436 ALA A O 1
ATOM 3237 N N . VAL A 1 437 ? 2.334 49.375 20.125 1 74.88 437 VAL A N 1
ATOM 3238 C CA . VAL A 1 437 ? 1.336 49.781 21.125 1 74.88 437 VAL A CA 1
ATOM 3239 C C . VAL A 1 437 ? 2.027 50.375 22.344 1 74.88 437 VAL A C 1
ATOM 3241 O O . VAL A 1 437 ? 1.572 51.375 22.891 1 74.88 437 VAL A O 1
ATOM 3244 N N . LEU A 1 438 ? 3.201 49.812 22.625 1 73.25 438 LEU A N 1
ATOM 3245 C CA . LEU A 1 438 ? 3.965 50.344 23.766 1 73.25 438 LEU A CA 1
ATOM 3246 C C . LEU A 1 438 ? 4.539 51.719 23.453 1 73.25 438 LEU A C 1
ATOM 3248 O O . LEU A 1 438 ? 4.551 52.594 24.328 1 73.25 438 LEU A O 1
ATOM 3252 N N . ALA A 1 439 ? 4.891 51.938 22.219 1 74.81 439 ALA A N 1
ATOM 3253 C CA . ALA A 1 439 ? 5.426 53.219 21.812 1 74.81 439 ALA A CA 1
ATOM 3254 C C . ALA A 1 439 ? 4.328 54.281 21.781 1 74.81 439 ALA A C 1
ATOM 3256 O O . ALA A 1 439 ? 4.562 55.438 22.141 1 74.81 439 ALA A O 1
ATOM 3257 N N . ALA A 1 440 ? 3.168 53.844 21.453 1 72 440 ALA A N 1
ATOM 3258 C CA . ALA A 1 440 ? 2.055 54.781 21.344 1 72 440 ALA A CA 1
ATOM 3259 C C . ALA A 1 440 ? 1.532 55.156 22.719 1 72 440 ALA A C 1
ATOM 3261 O O . ALA A 1 440 ? 0.972 56.25 22.891 1 72 440 ALA A O 1
ATOM 3262 N N . ALA A 1 441 ? 1.691 54.281 23.656 1 67.12 441 ALA A N 1
ATOM 3263 C CA . ALA A 1 441 ? 1.226 54.531 25.016 1 67.12 441 ALA A CA 1
ATOM 3264 C C . ALA A 1 441 ? 2.184 55.469 25.75 1 67.12 441 ALA A C 1
ATOM 3266 O O . ALA A 1 441 ? 1.808 56.094 26.75 1 67.12 441 ALA A O 1
ATOM 3267 N N . LYS A 1 442 ? 3.479 55.625 25.203 1 64.88 442 LYS A N 1
ATOM 3268 C CA . LYS A 1 442 ? 4.449 56.531 25.797 1 64.88 442 LYS A CA 1
ATOM 3269 C C . LYS A 1 442 ? 4.355 57.938 25.188 1 64.88 442 LYS A C 1
ATOM 3271 O O . LYS A 1 442 ? 4.066 58.062 24 1 64.88 442 LYS A O 1
ATOM 3276 N N . MET B 1 1 ? -22.797 74.875 35.406 1 49.53 1 MET B N 1
ATOM 3277 C CA . MET B 1 1 ? -21.359 75.062 35.25 1 49.53 1 MET B CA 1
ATOM 3278 C C . MET B 1 1 ? -20.672 73.688 35.031 1 49.53 1 MET B C 1
ATOM 3280 O O . MET B 1 1 ? -21.125 72.688 35.562 1 49.53 1 MET B O 1
ATOM 3284 N N . TYR B 1 2 ? -19.906 73.688 33.938 1 65.94 2 TYR B N 1
ATOM 3285 C CA . TYR B 1 2 ? -19.328 72.5 33.281 1 65.94 2 TYR B CA 1
ATOM 3286 C C . TYR B 1 2 ? -18.141 72 34.062 1 65.94 2 TYR B C 1
ATOM 3288 O O . TYR B 1 2 ? -17.328 71.25 33.531 1 65.94 2 TYR B O 1
ATOM 3296 N N . MET B 1 3 ? -18.094 72.5 35.312 1 73.94 3 MET B N 1
ATOM 3297 C CA . MET B 1 3 ? -17 72.062 36.156 1 73.94 3 MET B CA 1
ATOM 3298 C C . MET B 1 3 ? -17.547 71.312 37.375 1 73.94 3 MET B C 1
ATOM 3300 O O . MET B 1 3 ? -18.672 71.562 37.812 1 73.94 3 MET B O 1
ATOM 3304 N N . PRO B 1 4 ? -16.828 70.438 37.906 1 75.31 4 PRO B N 1
ATOM 3305 C CA . PRO B 1 4 ? -17.312 69.688 39.094 1 75.31 4 PRO B CA 1
ATOM 3306 C C . PRO B 1 4 ? -17.578 70.562 40.281 1 75.31 4 PRO B C 1
ATOM 3308 O O . PRO B 1 4 ? -16.938 71.625 40.438 1 75.31 4 PRO B O 1
ATOM 3311 N N . ASN B 1 5 ? -18.469 70.125 41.156 1 73.62 5 ASN B N 1
ATOM 3312 C CA . ASN B 1 5 ? -19 70.875 42.281 1 73.62 5 ASN B CA 1
ATOM 3313 C C . ASN B 1 5 ? -17.891 71.375 43.188 1 73.62 5 ASN B C 1
ATOM 3315 O O . ASN B 1 5 ? -17.875 72.562 43.562 1 73.62 5 ASN B O 1
ATOM 3319 N N . PRO B 1 6 ? -16.906 70.5 43.469 1 78.88 6 PRO B N 1
ATOM 3320 C CA . PRO B 1 6 ? -15.883 71 44.375 1 78.88 6 PRO B CA 1
ATOM 3321 C C . PRO B 1 6 ? -15.062 72.125 43.781 1 78.88 6 PRO B C 1
ATOM 3323 O O . PRO B 1 6 ? -14.664 73.062 44.5 1 78.88 6 PRO B O 1
ATOM 3326 N N . THR B 1 7 ? -14.883 72.062 42.562 1 84.38 7 THR B N 1
ATOM 3327 C CA . THR B 1 7 ? -14.133 73.125 41.875 1 84.38 7 THR B CA 1
ATOM 3328 C C . THR B 1 7 ? -14.906 74.438 41.875 1 84.38 7 THR B C 1
ATOM 3330 O O . THR B 1 7 ? -14.344 75.5 42.156 1 84.38 7 THR B O 1
ATOM 3333 N N . LEU B 1 8 ? -16.125 74.312 41.688 1 81.5 8 LEU B N 1
ATOM 3334 C CA . LEU B 1 8 ? -16.969 75.5 41.625 1 81.5 8 LEU B CA 1
ATOM 3335 C C . LEU B 1 8 ? -17.078 76.188 43 1 81.5 8 LEU B C 1
ATOM 3337 O O . LEU B 1 8 ? -17.109 77.375 43.125 1 81.5 8 LEU B O 1
ATOM 3341 N N . SER B 1 9 ? -17.141 75.312 43.969 1 82.12 9 SER B N 1
ATOM 3342 C CA . SER B 1 9 ? -17.25 75.812 45.344 1 82.12 9 SER B CA 1
ATOM 3343 C C . SER B 1 9 ? -15.984 76.562 45.75 1 82.12 9 SER B C 1
ATOM 3345 O O . SER B 1 9 ? -16.062 77.688 46.375 1 82.12 9 SER B O 1
ATOM 3347 N N . LEU B 1 10 ? -14.945 76.062 45.312 1 87.88 10 LEU B N 1
ATOM 3348 C CA . LEU B 1 10 ? -13.672 76.625 45.656 1 87.88 10 LEU B CA 1
ATOM 3349 C C . LEU B 1 10 ? -13.453 77.938 44.906 1 87.88 10 LEU B C 1
ATOM 3351 O O . LEU B 1 10 ? -12.852 78.875 45.438 1 87.88 10 LEU B O 1
ATOM 3355 N N . LEU B 1 11 ? -14.023 78 43.75 1 86.75 11 LEU B N 1
ATOM 3356 C CA . LEU B 1 11 ? -13.883 79.188 42.938 1 86.75 11 LEU B CA 1
ATOM 3357 C C . LEU B 1 11 ? -14.906 80.25 43.312 1 86.75 11 LEU B C 1
ATOM 3359 O O . LEU B 1 11 ? -14.828 81.438 42.844 1 86.75 11 LEU B O 1
ATOM 3363 N N . LYS B 1 12 ? -15.836 79.938 44.156 1 85.38 12 LYS B N 1
ATOM 3364 C CA . LYS B 1 12 ? -16.938 80.812 44.531 1 85.38 12 LYS B CA 1
ATOM 3365 C C . LYS B 1 12 ? -17.594 81.438 43.312 1 85.38 12 LYS B C 1
ATOM 3367 O O . LYS B 1 12 ? -17.812 82.625 43.219 1 85.38 12 LYS B O 1
ATOM 3372 N N . ALA B 1 13 ? -17.812 80.562 42.375 1 81.94 13 ALA B N 1
ATOM 3373 C CA . ALA B 1 13 ? -18.469 81 41.125 1 81.94 13 ALA B CA 1
ATOM 3374 C C . ALA B 1 13 ? -19.969 81.125 41.312 1 81.94 13 ALA B C 1
ATOM 3376 O O . ALA B 1 13 ? -20.719 80.188 40.906 1 81.94 13 ALA B O 1
ATOM 3377 N N . ASP B 1 14 ? -20.375 82.188 41.969 1 83.81 14 ASP B N 1
ATOM 3378 C CA . ASP B 1 14 ? -21.781 82.375 42.25 1 83.81 14 ASP B CA 1
ATOM 3379 C C . ASP B 1 14 ? -22.266 83.75 41.719 1 83.81 14 ASP B C 1
ATOM 3381 O O . ASP B 1 14 ? -21.562 84.375 40.938 1 83.81 14 ASP B O 1
ATOM 3385 N N . ALA B 1 15 ? -23.484 84.062 42.125 1 86.5 15 ALA B N 1
ATOM 3386 C CA . ALA B 1 15 ? -24.125 85.312 41.625 1 86.5 15 ALA B CA 1
ATOM 3387 C C . ALA B 1 15 ? -23.344 86.562 42.062 1 86.5 15 ALA B C 1
ATOM 3389 O O . ALA B 1 15 ? -23.297 87.562 41.344 1 86.5 15 ALA B O 1
ATOM 3390 N N . ARG B 1 16 ? -22.734 86.438 43.156 1 91.38 16 ARG B N 1
ATOM 3391 C CA . ARG B 1 16 ? -21.953 87.562 43.656 1 91.38 16 ARG B CA 1
ATOM 3392 C C . ARG B 1 16 ? -20.75 87.812 42.781 1 91.38 16 ARG B C 1
ATOM 3394 O O . ARG B 1 16 ? -20.359 89 42.594 1 91.38 16 ARG B O 1
ATOM 3401 N N . LEU B 1 17 ? -20.203 86.812 42.281 1 92.38 17 LEU B N 1
ATOM 3402 C CA . LEU B 1 17 ? -19.078 87 41.375 1 92.38 17 LEU B CA 1
ATOM 3403 C C . LEU B 1 17 ? -19.484 87.75 40.125 1 92.38 17 LEU B C 1
ATOM 3405 O O . LEU B 1 17 ? -18.781 88.688 39.688 1 92.38 17 LEU B O 1
ATOM 3409 N N . THR B 1 18 ? -20.594 87.438 39.594 1 92 18 THR B N 1
ATOM 3410 C CA . THR B 1 18 ? -21.078 88.125 38.406 1 92 18 THR B CA 1
ATOM 3411 C C . THR B 1 18 ? -21.312 89.625 38.688 1 92 18 THR B C 1
ATOM 3413 O O . THR B 1 18 ? -21.016 90.5 37.844 1 92 18 THR B O 1
ATOM 3416 N N . GLU B 1 19 ? -21.781 89.875 39.812 1 92.94 19 GLU B N 1
ATOM 3417 C CA . GLU B 1 19 ? -22.031 91.25 40.219 1 92.94 19 GLU B CA 1
ATOM 3418 C C . GLU B 1 19 ? -20.719 92 40.344 1 92.94 19 GLU B C 1
ATOM 3420 O O . GLU B 1 19 ? -20.609 93.125 39.906 1 92.94 19 GLU B O 1
ATOM 3425 N N . ASP B 1 20 ? -19.812 91.375 41 1 93.81 20 ASP B N 1
ATOM 3426 C CA . ASP B 1 20 ? -18.5 92 41.188 1 93.81 20 ASP B CA 1
ATOM 3427 C C . ASP B 1 20 ? -17.812 92.25 39.844 1 93.81 20 ASP B C 1
ATOM 3429 O O . ASP B 1 20 ? -17.141 93.25 39.656 1 93.81 20 ASP B O 1
ATOM 3433 N N . LEU B 1 21 ? -17.953 91.375 38.906 1 93.75 21 LEU B N 1
ATOM 3434 C CA . LEU B 1 21 ? -17.359 91.438 37.594 1 93.75 21 LEU B CA 1
ATOM 3435 C C . LEU B 1 21 ? -17.969 92.625 36.812 1 93.75 21 LEU B C 1
ATOM 3437 O O . LEU B 1 21 ? -17.266 93.375 36.125 1 93.75 21 LEU B O 1
ATOM 3441 N N . ASN B 1 22 ? -19.203 92.75 36.969 1 91.56 22 ASN B N 1
ATOM 3442 C CA . ASN B 1 22 ? -19.891 93.812 36.281 1 91.56 22 ASN B CA 1
ATOM 3443 C C . ASN B 1 22 ? -19.406 95.188 36.812 1 91.56 22 ASN B C 1
ATOM 3445 O O . ASN B 1 22 ? -19.328 96.188 36.062 1 91.56 22 ASN B O 1
ATOM 3449 N N . GLU B 1 23 ? -19.125 95.188 38.031 1 90.75 23 GLU B N 1
ATOM 3450 C CA . GLU B 1 23 ? -18.656 96.438 38.656 1 90.75 23 GLU B CA 1
ATOM 3451 C C . GLU B 1 23 ? -17.281 96.812 38.125 1 90.75 23 GLU B C 1
ATOM 3453 O O . GLU B 1 23 ? -16.984 98 37.969 1 90.75 23 GLU B O 1
ATOM 3458 N N . ILE B 1 24 ? -16.484 95.875 37.875 1 89.75 24 ILE B N 1
ATOM 3459 C CA . ILE B 1 24 ? -15.125 96.25 37.469 1 89.75 24 ILE B CA 1
ATOM 3460 C C . ILE B 1 24 ? -15.039 96.25 35.938 1 89.75 24 ILE B C 1
ATOM 3462 O O . ILE B 1 24 ? -14 96.562 35.375 1 89.75 24 ILE B O 1
ATOM 3466 N N . HIS B 1 25 ? -16.047 95.875 35.281 1 93.06 25 HIS B N 1
ATOM 3467 C CA . HIS B 1 25 ? -16.062 95.75 33.844 1 93.06 25 HIS B CA 1
ATOM 3468 C C . HIS B 1 25 ? -15.617 97 33.125 1 93.06 25 HIS B C 1
ATOM 3470 O O . HIS B 1 25 ? -14.773 96.938 32.219 1 93.06 25 HIS B O 1
ATOM 3476 N N . PRO B 1 26 ? -16.156 98.188 33.531 1 90.06 26 PRO B N 1
ATOM 3477 C CA . PRO B 1 26 ? -15.695 99.375 32.875 1 90.06 26 PRO B CA 1
ATOM 3478 C C . PRO B 1 26 ? -14.203 99.625 33.031 1 90.06 26 PRO B C 1
ATOM 3480 O O . PRO B 1 26 ? -13.539 100.125 32.125 1 90.06 26 PRO B O 1
ATOM 3483 N N . LEU B 1 27 ? -13.781 99.312 34.188 1 88.88 27 LEU B N 1
ATOM 3484 C CA . LEU B 1 27 ? -12.352 99.438 34.438 1 88.88 27 LEU B CA 1
ATOM 3485 C C . LEU B 1 27 ? -11.539 98.5 33.562 1 88.88 27 LEU B C 1
ATOM 3487 O O . LEU B 1 27 ? -10.492 98.875 33.031 1 88.88 27 LEU B O 1
ATOM 3491 N N . MET B 1 28 ? -12.008 97.375 33.344 1 89.25 28 MET B N 1
ATOM 3492 C CA . MET B 1 28 ? -11.352 96.375 32.5 1 89.25 28 MET B CA 1
ATOM 3493 C C . MET B 1 28 ? -11.32 96.812 31.062 1 89.25 28 MET B C 1
ATOM 3495 O O . MET B 1 28 ? -10.305 96.688 30.375 1 89.25 28 MET B O 1
ATOM 3499 N N . VAL B 1 29 ? -12.328 97.375 30.656 1 92.44 29 VAL B N 1
ATOM 3500 C CA . VAL B 1 29 ? -12.438 97.812 29.281 1 92.44 29 VAL B CA 1
ATOM 3501 C C . VAL B 1 29 ? -11.422 98.938 29.031 1 92.44 29 VAL B C 1
ATOM 3503 O O . VAL B 1 29 ? -10.82 99 27.953 1 92.44 29 VAL B O 1
ATOM 3506 N N . SER B 1 30 ? -11.273 99.75 29.969 1 91.69 30 SER B N 1
ATOM 3507 C CA . SER B 1 30 ? -10.383 100.875 29.797 1 91.69 30 SER B CA 1
ATOM 3508 C C . SER B 1 30 ? -8.922 100.438 29.766 1 91.69 30 SER B C 1
ATOM 3510 O O . SER B 1 30 ? -8.07 101.188 29.25 1 91.69 30 SER B O 1
ATOM 3512 N N . MET B 1 31 ? -8.594 99.25 30.234 1 91 31 MET B N 1
ATOM 3513 C CA . MET B 1 31 ? -7.191 98.875 30.375 1 91 31 MET B CA 1
ATOM 3514 C C . MET B 1 31 ? -6.828 97.75 29.438 1 91 31 MET B C 1
ATOM 3516 O O . MET B 1 31 ? -5.648 97.5 29.188 1 91 31 MET B O 1
ATOM 3520 N N . ILE B 1 32 ? -7.797 97.125 28.922 1 91.5 32 ILE B N 1
ATOM 3521 C CA . ILE B 1 32 ? -7.594 95.812 28.281 1 91.5 32 ILE B CA 1
ATOM 3522 C C . ILE B 1 32 ? -6.738 96 27.031 1 91.5 32 ILE B C 1
ATOM 3524 O O . ILE B 1 32 ? -5.898 95.125 26.719 1 91.5 32 ILE B O 1
ATOM 3528 N N . ASP B 1 33 ? -6.926 97 26.328 1 93.75 33 ASP B N 1
ATOM 3529 C CA . ASP B 1 33 ? -6.188 97.188 25.078 1 93.75 33 ASP B CA 1
ATOM 3530 C C . ASP B 1 33 ? -4.695 97.375 25.344 1 93.75 33 ASP B C 1
ATOM 3532 O O . ASP B 1 33 ? -3.854 96.812 24.641 1 93.75 33 ASP B O 1
ATOM 3536 N N . ASP B 1 34 ? -4.422 98.062 26.328 1 93.56 34 ASP B N 1
ATOM 3537 C CA . ASP B 1 34 ? -3.025 98.25 26.703 1 93.56 34 ASP B CA 1
ATOM 3538 C C . ASP B 1 34 ? -2.408 97 27.219 1 93.56 34 ASP B C 1
ATOM 3540 O O . ASP B 1 34 ? -1.262 96.688 26.906 1 93.56 34 ASP B O 1
ATOM 3544 N N . LEU B 1 35 ? -3.162 96.312 27.969 1 92.44 35 LEU B N 1
ATOM 3545 C CA . LEU B 1 35 ? -2.697 95.062 28.547 1 92.44 35 LEU B CA 1
ATOM 3546 C C . LEU B 1 35 ? -2.377 94.062 27.469 1 92.44 35 LEU B C 1
ATOM 3548 O O . LEU B 1 35 ? -1.308 93.438 27.484 1 92.44 35 LEU B O 1
ATOM 3552 N N . LEU B 1 36 ? -3.262 93.875 26.609 1 94.44 36 LEU B N 1
ATOM 3553 C CA . LEU B 1 36 ? -3.078 92.938 25.547 1 94.44 36 LEU B CA 1
ATOM 3554 C C . LEU B 1 36 ? -2.008 93.375 24.562 1 94.44 36 LEU B C 1
ATOM 3556 O O . LEU B 1 36 ? -1.289 92.562 23.984 1 94.44 36 LEU B O 1
ATOM 3560 N N . GLY B 1 37 ? -1.996 94.688 24.406 1 93.62 37 GLY B N 1
ATOM 3561 C CA . GLY B 1 37 ? -0.923 95.25 23.594 1 93.62 37 GLY B CA 1
ATOM 3562 C C . GLY B 1 37 ? 0.458 94.875 24.109 1 93.62 37 GLY B C 1
ATOM 3563 O O . GLY B 1 37 ? 1.319 94.438 23.344 1 93.62 37 GLY B O 1
ATOM 3564 N N . GLU B 1 38 ? 0.685 95 25.344 1 92.31 38 GLU B N 1
ATOM 3565 C CA . GLU B 1 38 ? 1.961 94.625 25.969 1 92.31 38 GLU B CA 1
ATOM 3566 C C . GLU B 1 38 ? 2.242 93.125 25.859 1 92.31 38 GLU B C 1
ATOM 3568 O O . GLU B 1 38 ? 3.379 92.75 25.609 1 92.31 38 GLU B O 1
ATOM 3573 N N . PHE B 1 39 ? 1.302 92.438 26.062 1 91.44 39 PHE B N 1
ATOM 3574 C CA . PHE B 1 39 ? 1.441 91 26.031 1 91.44 39 PHE B CA 1
ATOM 3575 C C . PHE B 1 39 ? 1.843 90.5 24.641 1 91.44 39 PHE B C 1
ATOM 3577 O O . PHE B 1 39 ? 2.803 89.75 24.484 1 91.44 39 PHE B O 1
ATOM 3584 N N . TYR B 1 40 ? 1.121 90.938 23.703 1 93.88 40 TYR B N 1
ATOM 3585 C CA . TYR B 1 40 ? 1.372 90.438 22.359 1 93.88 40 TYR B CA 1
ATOM 3586 C C . TYR B 1 40 ? 2.637 91.062 21.781 1 93.88 40 TYR B C 1
ATOM 3588 O O . TYR B 1 40 ? 3.223 90.5 20.844 1 93.88 40 TYR B O 1
ATOM 3596 N N . ASP B 1 41 ? 3.043 92.188 22.391 1 91.94 41 ASP B N 1
ATOM 3597 C CA . ASP B 1 41 ? 4.379 92.688 22.062 1 91.94 41 ASP B CA 1
ATOM 3598 C C . ASP B 1 41 ? 5.453 91.688 22.562 1 91.94 41 ASP B C 1
ATOM 3600 O O . ASP B 1 41 ? 6.43 91.438 21.859 1 91.94 41 ASP B O 1
ATOM 3604 N N . THR B 1 42 ? 5.266 91.188 23.703 1 89.56 42 THR B N 1
ATOM 3605 C CA . THR B 1 42 ? 6.176 90.188 24.266 1 89.56 42 THR B CA 1
ATOM 3606 C C . THR B 1 42 ? 6.164 88.938 23.422 1 89.56 42 THR B C 1
ATOM 3608 O O . THR B 1 42 ? 7.215 88.312 23.172 1 89.56 42 THR B O 1
ATOM 3611 N N . VAL B 1 43 ? 4.973 88.562 23.016 1 90.81 43 VAL B N 1
ATOM 3612 C CA . VAL B 1 43 ? 4.812 87.375 22.188 1 90.81 43 VAL B CA 1
ATOM 3613 C C . VAL B 1 43 ? 5.578 87.562 20.875 1 90.81 43 VAL B C 1
ATOM 3615 O O . VAL B 1 43 ? 6.262 86.625 20.422 1 90.81 43 VAL B O 1
ATOM 3618 N N . SER B 1 44 ? 5.496 88.688 20.359 1 91.5 44 SER B N 1
ATOM 3619 C CA . SER B 1 44 ? 6.129 89 19.078 1 91.5 44 SER B CA 1
ATOM 3620 C C . SER B 1 44 ? 7.648 89.062 19.203 1 91.5 44 SER B C 1
ATOM 3622 O O . SER B 1 44 ? 8.375 88.75 18.266 1 91.5 44 SER B O 1
ATOM 3624 N N . ARG B 1 45 ? 8.133 89.312 20.344 1 89.44 45 ARG B N 1
ATOM 3625 C CA . ARG B 1 45 ? 9.57 89.438 20.547 1 89.44 45 ARG B CA 1
ATOM 3626 C C . ARG B 1 45 ? 10.203 88.125 20.984 1 89.44 45 ARG B C 1
ATOM 3628 O O . ARG B 1 45 ? 11.43 88 21.016 1 89.44 45 ARG B O 1
ATOM 3635 N N . THR B 1 46 ? 9.422 87.25 21.328 1 89.69 46 THR B N 1
ATOM 3636 C CA . THR B 1 46 ? 9.914 85.938 21.703 1 89.69 46 THR B CA 1
ATOM 3637 C C . THR B 1 46 ? 9.75 84.938 20.547 1 89.69 46 THR B C 1
ATOM 3639 O O . THR B 1 46 ? 8.648 84.438 20.297 1 89.69 46 THR B O 1
ATOM 3642 N N . PRO B 1 47 ? 10.789 84.5 20.016 1 89.88 47 PRO B N 1
ATOM 3643 C CA . PRO B 1 47 ? 10.734 83.688 18.797 1 89.88 47 PRO B CA 1
ATOM 3644 C C . PRO B 1 47 ? 9.906 82.438 18.969 1 89.88 47 PRO B C 1
ATOM 3646 O O . PRO B 1 47 ? 9.125 82.062 18.094 1 89.88 47 PRO B O 1
ATOM 3649 N N . GLU B 1 48 ? 10 81.75 20.078 1 89 48 GLU B N 1
ATOM 3650 C CA . GLU B 1 48 ? 9.297 80.5 20.297 1 89 48 GLU B CA 1
ATOM 3651 C C . GLU B 1 48 ? 7.785 80.688 20.359 1 89 48 GLU B C 1
ATOM 3653 O O . GLU B 1 48 ? 7.02 79.875 19.859 1 89 48 GLU B O 1
ATOM 3658 N N . LEU B 1 49 ? 7.414 81.812 20.859 1 89.38 49 LEU B N 1
ATOM 3659 C CA . LEU B 1 49 ? 5.996 82.125 20.984 1 89.38 49 LEU B CA 1
ATOM 3660 C C . LEU B 1 49 ? 5.438 82.625 19.641 1 89.38 49 LEU B C 1
ATOM 3662 O O . LEU B 1 49 ? 4.332 82.25 19.25 1 89.38 49 LEU B O 1
ATOM 3666 N N . TYR B 1 50 ? 6.273 83.438 19.047 1 91.5 50 TYR B N 1
ATOM 3667 C CA . TYR B 1 50 ? 5.844 83.938 17.766 1 91.5 50 TYR B CA 1
ATOM 3668 C C . TYR B 1 50 ? 5.629 82.875 16.75 1 91.5 50 TYR B C 1
ATOM 3670 O O . TYR B 1 50 ? 4.707 82.938 15.938 1 91.5 50 TYR B O 1
ATOM 3678 N N . ALA B 1 51 ? 6.453 81.875 16.797 1 91.88 51 ALA B N 1
ATOM 3679 C CA . ALA B 1 51 ? 6.391 80.75 15.852 1 91.88 51 ALA B CA 1
ATOM 3680 C C . ALA B 1 51 ? 5.062 80 15.969 1 91.88 51 ALA B C 1
ATOM 3682 O O . ALA B 1 51 ? 4.59 79.375 15 1 91.88 51 ALA B O 1
ATOM 3683 N N . MET B 1 52 ? 4.422 80.062 17.062 1 88.56 52 MET B N 1
ATOM 3684 C CA . MET B 1 52 ? 3.16 79.312 17.297 1 88.56 52 MET B CA 1
ATOM 3685 C C . MET B 1 52 ? 2.01 80.062 16.578 1 88.56 52 MET B C 1
ATOM 3687 O O . MET B 1 52 ? 0.974 79.438 16.312 1 88.56 52 MET B O 1
ATOM 3691 N N . PHE B 1 53 ? 2.166 81.25 16.25 1 88.88 53 PHE B N 1
ATOM 3692 C CA . PHE B 1 53 ? 1.14 82 15.531 1 88.88 53 PHE B CA 1
ATOM 3693 C C . PHE B 1 53 ? 1.454 82.062 14.039 1 88.88 53 PHE B C 1
ATOM 3695 O O . PHE B 1 53 ? 0.544 82.125 13.211 1 88.88 53 PHE B O 1
ATOM 3702 N N . GLY B 1 54 ? 2.758 82.188 13.672 1 86 54 GLY B N 1
ATOM 3703 C CA . GLY B 1 54 ? 3.207 82.062 12.297 1 86 54 GLY B CA 1
ATOM 3704 C C . GLY B 1 54 ? 3.254 83.375 11.547 1 86 54 GLY B C 1
ATOM 3705 O O . GLY B 1 54 ? 3.951 83.5 10.539 1 86 54 GLY B O 1
ATOM 3706 N N . SER B 1 55 ? 2.346 84.375 11.906 1 92 55 SER B N 1
ATOM 3707 C CA . SER B 1 55 ? 2.33 85.625 11.18 1 92 55 SER B CA 1
ATOM 3708 C C . SER B 1 55 ? 1.856 86.812 12.07 1 92 55 SER B C 1
ATOM 3710 O O . SER B 1 55 ? 1.226 86.562 13.109 1 92 55 SER B O 1
ATOM 3712 N N . ALA B 1 56 ? 2.135 87.938 11.648 1 92.44 56 ALA B N 1
ATOM 3713 C CA . ALA B 1 56 ? 1.703 89.188 12.367 1 92.44 56 ALA B CA 1
ATOM 3714 C C . ALA B 1 56 ? 0.184 89.312 12.328 1 92.44 56 ALA B C 1
ATOM 3716 O O . ALA B 1 56 ? -0.427 89.75 13.297 1 92.44 56 ALA B O 1
ATOM 3717 N N . GLN B 1 57 ? -0.297 88.875 11.234 1 93.31 57 GLN B N 1
ATOM 3718 C CA . GLN B 1 57 ? -1.748 88.875 11.086 1 93.31 57 GLN B CA 1
ATOM 3719 C C . GLN B 1 57 ? -2.434 87.938 12.078 1 93.31 57 GLN B C 1
ATOM 3721 O O . GLN B 1 57 ? -3.459 88.312 12.664 1 93.31 57 GLN B O 1
ATOM 3726 N N . SER B 1 58 ? -1.824 86.875 12.227 1 92.31 58 SER B N 1
ATOM 3727 C CA . SER B 1 58 ? -2.377 85.875 13.164 1 92.31 58 SER B CA 1
ATOM 3728 C C . SER B 1 58 ? -2.279 86.375 14.602 1 92.31 58 SER B C 1
ATOM 3730 O O . SER B 1 58 ? -3.168 86.125 15.414 1 92.31 58 SER B O 1
ATOM 3732 N N . VAL B 1 59 ? -1.253 87.062 14.883 1 93 59 VAL B N 1
ATOM 3733 C CA . VAL B 1 59 ? -1.064 87.625 16.219 1 93 59 VAL B CA 1
ATOM 3734 C C . VAL B 1 59 ? -2.135 88.688 16.484 1 93 59 VAL B C 1
ATOM 3736 O O . VAL B 1 59 ? -2.725 88.688 17.562 1 93 59 VAL B O 1
ATOM 3739 N N . GLU B 1 60 ? -2.332 89.5 15.5 1 93.81 60 GLU B N 1
ATOM 3740 C CA . GLU B 1 60 ? -3.338 90.5 15.641 1 93.81 60 GLU B CA 1
ATOM 3741 C C . GLU B 1 60 ? -4.738 89.938 15.773 1 93.81 60 GLU B C 1
ATOM 3743 O O . GLU B 1 60 ? -5.559 90.438 16.547 1 93.81 60 GLU B O 1
ATOM 3748 N N . ARG B 1 61 ? -5.012 88.938 15.016 1 93.62 61 ARG B N 1
ATOM 3749 C CA . ARG B 1 61 ? -6.301 88.25 15.125 1 93.62 61 ARG B CA 1
ATOM 3750 C C . ARG B 1 61 ? -6.484 87.688 16.516 1 93.62 61 ARG B C 1
ATOM 3752 O O . ARG B 1 61 ? -7.574 87.75 17.094 1 93.62 61 ARG B O 1
ATOM 3759 N N . ALA B 1 62 ? -5.465 87.062 17.016 1 92.19 62 ALA B N 1
ATOM 3760 C CA . ALA B 1 62 ? -5.512 86.438 18.344 1 92.19 62 ALA B CA 1
ATOM 3761 C C . ALA B 1 62 ? -5.754 87.562 19.406 1 92.19 62 ALA B C 1
ATOM 3763 O O . ALA B 1 62 ? -6.496 87.312 20.359 1 92.19 62 ALA B O 1
ATOM 3764 N N . ARG B 1 63 ? -5.113 88.625 19.25 1 93.94 63 ARG B N 1
ATOM 3765 C CA . ARG B 1 63 ? -5.273 89.75 20.172 1 93.94 63 ARG B CA 1
ATOM 3766 C C . ARG B 1 63 ? -6.723 90.25 20.203 1 93.94 63 ARG B C 1
ATOM 3768 O O . ARG B 1 63 ? -7.293 90.438 21.281 1 93.94 63 ARG B O 1
ATOM 3775 N N . LEU B 1 64 ? -7.289 90.375 19.047 1 93.44 64 LEU B N 1
ATOM 3776 C CA . LEU B 1 64 ? -8.664 90.812 18.953 1 93.44 64 LEU B CA 1
ATOM 3777 C C . LEU B 1 64 ? -9.633 89.812 19.5 1 93.44 64 LEU B C 1
ATOM 3779 O O . LEU B 1 64 ? -10.617 90.125 20.172 1 93.44 64 LEU B O 1
ATOM 3783 N N . ALA B 1 65 ? -9.344 88.625 19.219 1 92.06 65 ALA B N 1
ATOM 3784 C CA . ALA B 1 65 ? -10.188 87.5 19.719 1 92.06 65 ALA B CA 1
ATOM 3785 C C . ALA B 1 65 ? -10.141 87.438 21.25 1 92.06 65 ALA B C 1
ATOM 3787 O O . ALA B 1 65 ? -11.164 87.25 21.906 1 92.06 65 ALA B O 1
ATOM 3788 N N . GLN B 1 66 ? -8.992 87.562 21.75 1 91.75 66 GLN B N 1
ATOM 3789 C CA . GLN B 1 66 ? -8.844 87.562 23.203 1 91.75 66 GLN B CA 1
ATOM 3790 C C . GLN B 1 66 ? -9.562 88.75 23.844 1 91.75 66 GLN B C 1
ATOM 3792 O O . GLN B 1 66 ? -10.18 88.562 24.906 1 91.75 66 GLN B O 1
ATOM 3797 N N . ARG B 1 67 ? -9.422 89.875 23.25 1 94.25 67 ARG B N 1
ATOM 3798 C CA . ARG B 1 67 ? -10.133 91.062 23.75 1 94.25 67 ARG B CA 1
ATOM 3799 C C . ARG B 1 67 ? -11.633 90.812 23.797 1 94.25 67 ARG B C 1
ATOM 3801 O O . ARG B 1 67 ? -12.281 91.125 24.812 1 94.25 67 ARG B O 1
ATOM 3808 N N . ARG B 1 68 ? -12.125 90.312 22.734 1 92.69 68 ARG B N 1
ATOM 3809 C CA . ARG B 1 68 ? -13.555 90 22.688 1 92.69 68 ARG B CA 1
ATOM 3810 C C . ARG B 1 68 ? -13.945 89 23.75 1 92.69 68 ARG B C 1
ATOM 3812 O O . ARG B 1 68 ? -14.977 89.125 24.406 1 92.69 68 ARG B O 1
ATOM 3819 N N . HIS B 1 69 ? -13.148 88 23.922 1 92.38 69 HIS B N 1
ATOM 3820 C CA . HIS B 1 69 ? -13.43 87 24.891 1 92.38 69 HIS B CA 1
ATOM 3821 C C . HIS B 1 69 ? -13.445 87.5 26.312 1 92.38 69 HIS B C 1
ATOM 3823 O O . HIS B 1 69 ? -14.375 87.25 27.078 1 92.38 69 HIS B O 1
ATOM 3829 N N . TRP B 1 70 ? -12.477 88.25 26.625 1 91.12 70 TRP B N 1
ATOM 3830 C CA . TRP B 1 70 ? -12.352 88.75 28 1 91.12 70 TRP B CA 1
ATOM 3831 C C . TRP B 1 70 ? -13.406 89.812 28.297 1 91.12 70 TRP B C 1
ATOM 3833 O O . TRP B 1 70 ? -14.07 89.75 29.344 1 91.12 70 TRP B O 1
ATOM 3843 N N . VAL B 1 71 ? -13.602 90.688 27.344 1 92.38 71 VAL B N 1
ATOM 3844 C CA . VAL B 1 71 ? -14.461 91.812 27.594 1 92.38 71 VAL B CA 1
ATOM 3845 C C . VAL B 1 71 ? -15.922 91.438 27.438 1 92.38 71 VAL B C 1
ATOM 3847 O O . VAL B 1 71 ? -16.781 91.812 28.25 1 92.38 71 VAL B O 1
ATOM 3850 N N . GLU B 1 72 ? -16.172 90.562 26.516 1 92.19 72 GLU B N 1
ATOM 3851 C CA . GLU B 1 72 ? -17.578 90.312 26.156 1 92.19 72 GLU B CA 1
ATOM 3852 C C . GLU B 1 72 ? -18.094 89 26.797 1 92.19 72 GLU B C 1
ATOM 3854 O O . GLU B 1 72 ? -19.297 88.812 26.875 1 92.19 72 GLU B O 1
ATOM 3859 N N . VAL B 1 73 ? -17.25 88.312 27.281 1 91.88 73 VAL B N 1
ATOM 3860 C CA . VAL B 1 73 ? -17.734 87 27.766 1 91.88 73 VAL B CA 1
ATOM 3861 C C . VAL B 1 73 ? -17.297 86.812 29.219 1 91.88 73 VAL B C 1
ATOM 3863 O O . VAL B 1 73 ? -18.109 86.812 30.125 1 91.88 73 VAL B O 1
ATOM 3866 N N . LEU B 1 74 ? -15.984 86.75 29.438 1 89.56 74 LEU B N 1
ATOM 3867 C CA . LEU B 1 74 ? -15.438 86.375 30.734 1 89.56 74 LEU B CA 1
ATOM 3868 C C . LEU B 1 74 ? -15.828 87.375 31.812 1 89.56 74 LEU B C 1
ATOM 3870 O O . LEU B 1 74 ? -16.406 87 32.844 1 89.56 74 LEU B O 1
ATOM 3874 N N . PHE B 1 75 ? -15.602 88.625 31.516 1 91.06 75 PHE B N 1
ATOM 3875 C CA . PHE B 1 75 ? -15.797 89.625 32.562 1 91.06 75 PHE B CA 1
ATOM 3876 C C . PHE B 1 75 ? -17.234 90.125 32.562 1 91.06 75 PHE B C 1
ATOM 3878 O O . PHE B 1 75 ? -17.641 90.875 33.438 1 91.06 75 PHE B O 1
ATOM 3885 N N . LYS B 1 76 ? -17.984 89.688 31.609 1 89.81 76 LYS B N 1
ATOM 3886 C CA . LYS B 1 76 ? -19.422 89.875 31.656 1 89.81 76 LYS B CA 1
ATOM 3887 C C . LYS B 1 76 ? -20.141 88.812 32.438 1 89.81 76 LYS B C 1
ATOM 3889 O O . LYS B 1 76 ? -21.328 88.938 32.75 1 89.81 76 LYS B O 1
ATOM 3894 N N . GLY B 1 77 ? -19.469 87.812 32.719 1 88 77 GLY B N 1
ATOM 3895 C CA . GLY B 1 77 ? -20.016 86.75 33.5 1 88 77 GLY B CA 1
ATOM 3896 C C . GLY B 1 77 ? -20.984 85.875 32.688 1 88 77 GLY B C 1
ATOM 3897 O O . GLY B 1 77 ? -21.938 85.312 33.25 1 88 77 GLY B O 1
ATOM 3898 N N . ASP B 1 78 ? -20.906 85.812 31.438 1 88.19 78 ASP B N 1
ATOM 3899 C CA . ASP B 1 78 ? -21.703 84.938 30.594 1 88.19 78 ASP B CA 1
ATOM 3900 C C . ASP B 1 78 ? -21.125 83.5 30.562 1 88.19 78 ASP B C 1
ATOM 3902 O O . ASP B 1 78 ? -20.438 83.125 29.609 1 88.19 78 ASP B O 1
ATOM 3906 N N . TRP B 1 79 ? -21.531 82.875 31.516 1 86.19 79 TRP B N 1
ATOM 3907 C CA . TRP B 1 79 ? -20.891 81.562 31.75 1 86.19 79 TRP B CA 1
ATOM 3908 C C . TRP B 1 79 ? -21.344 80.5 30.703 1 86.19 79 TRP B C 1
ATOM 3910 O O . TRP B 1 79 ? -20.609 79.562 30.406 1 86.19 79 TRP B O 1
ATOM 3920 N N . LYS B 1 80 ? -22.516 80.688 30.188 1 87.19 80 LYS B N 1
ATOM 3921 C CA . LYS B 1 80 ? -22.969 79.812 29.125 1 87.19 80 LYS B CA 1
ATOM 3922 C C . LYS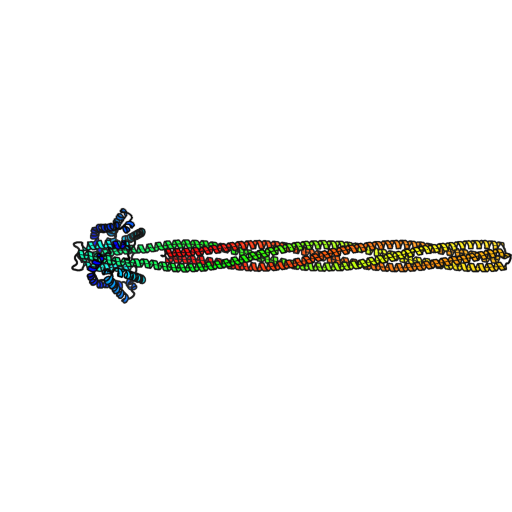 B 1 80 ? -22.109 79.938 27.875 1 87.19 80 LYS B C 1
ATOM 3924 O O . LYS B 1 80 ? -21.641 78.938 27.297 1 87.19 80 LYS B O 1
ATOM 3929 N N . ALA B 1 81 ? -22 81.125 27.5 1 88.94 81 ALA B N 1
ATOM 3930 C CA . ALA B 1 81 ? -21.172 81.438 26.328 1 88.94 81 ALA B CA 1
ATOM 3931 C C . ALA B 1 81 ? -19.719 81.062 26.594 1 88.94 81 ALA B C 1
ATOM 3933 O O . ALA B 1 81 ? -19 80.625 25.703 1 88.94 81 ALA B O 1
ATOM 3934 N N . HIS B 1 82 ? -19.328 81.125 27.75 1 90.25 82 HIS B N 1
ATOM 3935 C CA . HIS B 1 82 ? -17.953 80.875 28.156 1 90.25 82 HIS B CA 1
ATOM 3936 C C . HIS B 1 82 ? -17.594 79.438 27.984 1 90.25 82 HIS B C 1
ATOM 3938 O O . HIS B 1 82 ? -16.516 79.062 27.5 1 90.25 82 HIS B O 1
ATOM 3944 N N . ALA B 1 83 ? -18.469 78.625 28.359 1 87.25 83 ALA B N 1
ATOM 3945 C CA . ALA B 1 83 ? -18.219 77.188 28.281 1 87.25 83 ALA B CA 1
ATOM 3946 C C . ALA B 1 83 ? -17.938 76.75 26.828 1 87.25 83 ALA B C 1
ATOM 3948 O O . ALA B 1 83 ? -17 76 26.562 1 87.25 83 ALA B O 1
ATOM 3949 N N . SER B 1 84 ? -18.719 77.25 26 1 88.81 84 SER B N 1
ATOM 3950 C CA . SER B 1 84 ? -18.578 76.875 24.578 1 88.81 84 SER B CA 1
ATOM 3951 C C . SER B 1 84 ? -17.312 77.5 24 1 88.81 84 SER B C 1
ATOM 3953 O O . SER B 1 84 ? -16.609 76.875 23.219 1 88.81 84 SER B O 1
ATOM 3955 N N . GLN B 1 85 ? -17.016 78.625 24.391 1 89.75 85 GLN B N 1
ATOM 3956 C CA . GLN B 1 85 ? -15.844 79.312 23.859 1 89.75 85 GLN B CA 1
ATOM 3957 C C . GLN B 1 85 ? -14.555 78.688 24.406 1 89.75 85 GLN B C 1
ATOM 3959 O O . GLN B 1 85 ? -13.562 78.625 23.688 1 89.75 85 GLN B O 1
ATOM 3964 N N . ALA B 1 86 ? -14.648 78.312 25.625 1 88.06 86 ALA B N 1
ATOM 3965 C CA . ALA B 1 86 ? -13.484 77.688 26.234 1 88.06 86 ALA B CA 1
ATOM 3966 C C . ALA B 1 86 ? -13.109 76.375 25.516 1 88.06 86 ALA B C 1
ATOM 3968 O O . ALA B 1 86 ? -11.93 76.062 25.328 1 88.06 86 ALA B O 1
ATOM 3969 N N . GLN B 1 87 ? -14.07 75.688 25.156 1 88.94 87 GLN B N 1
ATOM 3970 C CA . GLN B 1 87 ? -13.844 74.5 24.391 1 88.94 87 GLN B CA 1
ATOM 3971 C C . GLN B 1 87 ? -13.156 74.75 23.062 1 88.94 87 GLN B C 1
ATOM 3973 O O . GLN B 1 87 ? -12.211 74.062 22.688 1 88.94 87 GLN B O 1
ATOM 3978 N N . ARG B 1 88 ? -13.68 75.75 22.391 1 90.12 88 ARG B N 1
ATOM 3979 C CA . ARG B 1 88 ? -13.117 76.125 21.094 1 90.12 88 ARG B CA 1
ATOM 3980 C C . ARG B 1 88 ? -11.695 76.625 21.25 1 90.12 88 ARG B C 1
ATOM 3982 O O . ARG B 1 88 ? -10.82 76.312 20.453 1 90.12 88 ARG B O 1
ATOM 3989 N N . ILE B 1 89 ? -11.453 77.312 22.266 1 89.69 89 ILE B N 1
ATOM 3990 C CA . ILE B 1 89 ? -10.141 77.875 22.531 1 89.69 89 ILE B CA 1
ATOM 3991 C C . ILE B 1 89 ? -9.156 76.75 22.875 1 89.69 89 ILE B C 1
ATOM 3993 O O . ILE B 1 89 ? -8.047 76.688 22.328 1 89.69 89 ILE B O 1
ATOM 3997 N N . GLY B 1 90 ? -9.578 75.938 23.703 1 88 90 GLY B N 1
ATOM 3998 C CA . GLY B 1 90 ? -8.734 74.812 24.078 1 88 90 GLY B CA 1
ATOM 3999 C C . GLY B 1 90 ? -8.297 73.938 22.891 1 88 90 GLY B C 1
ATOM 4000 O O . GLY B 1 90 ? -7.113 73.625 22.75 1 88 90 GLY B O 1
ATOM 4001 N N . LYS B 1 91 ? -9.242 73.688 22.078 1 90 91 LYS B N 1
ATOM 4002 C CA . LYS B 1 91 ? -8.945 72.875 20.891 1 90 91 LYS B CA 1
ATOM 4003 C C . LYS B 1 91 ? -8 73.625 19.953 1 90 91 LYS B C 1
ATOM 4005 O O . LYS B 1 91 ? -7.066 73.062 19.406 1 90 91 LYS B O 1
ATOM 4010 N N . ALA B 1 92 ? -8.242 74.812 19.75 1 88.81 92 ALA B N 1
ATOM 4011 C CA . ALA B 1 92 ? -7.391 75.688 18.891 1 88.81 92 ALA B CA 1
ATOM 4012 C C . ALA B 1 92 ? -5.961 75.688 19.422 1 88.81 92 ALA B C 1
ATOM 4014 O O . ALA B 1 92 ? -5.004 75.688 18.641 1 88.81 92 ALA B O 1
ATOM 4015 N N . HIS B 1 93 ? -5.762 75.688 20.672 1 89.62 93 HIS B N 1
ATOM 4016 C CA . HIS B 1 93 ? -4.434 75.75 21.266 1 89.62 93 HIS B CA 1
ATOM 4017 C C . HIS B 1 93 ? -3.695 74.438 21.125 1 89.62 93 HIS B C 1
ATOM 4019 O O . HIS B 1 93 ? -2.502 74.438 20.812 1 89.62 93 HIS B O 1
ATOM 4025 N N . VAL B 1 94 ? -4.496 73.5 21.344 1 88.5 94 VAL B N 1
ATOM 4026 C CA . VAL B 1 94 ? -3.9 72.188 21.172 1 88.5 94 VAL B CA 1
ATOM 4027 C C . VAL B 1 94 ? -3.432 72 19.719 1 88.5 94 VAL B C 1
ATOM 4029 O O . VAL B 1 94 ? -2.318 71.562 19.469 1 88.5 94 VAL B O 1
ATOM 4032 N N . ASP B 1 95 ? -4.207 72.438 18.766 1 86.94 95 ASP B N 1
ATOM 4033 C CA . ASP B 1 95 ? -3.891 72.312 17.359 1 86.94 95 ASP B CA 1
ATOM 4034 C C . ASP B 1 95 ? -2.65 73.125 17 1 86.94 95 ASP B C 1
ATOM 4036 O O . ASP B 1 95 ? -1.881 72.75 16.109 1 86.94 95 ASP B O 1
ATOM 4040 N N . ARG B 1 96 ? -2.389 74.188 17.703 1 86.88 96 ARG B N 1
ATOM 4041 C CA . ARG B 1 96 ? -1.28 75.062 17.406 1 86.88 96 ARG B CA 1
ATOM 4042 C C . ARG B 1 96 ? -0.039 74.688 18.203 1 86.88 96 ARG B C 1
ATOM 4044 O O . ARG B 1 96 ? 1.015 75.312 18.062 1 86.88 96 ARG B O 1
ATOM 4051 N N . GLY B 1 97 ? -0.255 73.75 19.125 1 86.25 97 GLY B N 1
ATOM 4052 C CA . GLY B 1 97 ? 0.893 73.312 19.891 1 86.25 97 GLY B CA 1
ATOM 4053 C C . GLY B 1 97 ? 1.168 74.188 21.125 1 86.25 97 GLY B C 1
ATOM 4054 O O . GLY B 1 97 ? 2.279 74.125 21.656 1 86.25 97 GLY B O 1
ATOM 4055 N N . ILE B 1 98 ? 0.256 74.875 21.5 1 88.69 98 ILE B N 1
ATOM 4056 C CA . ILE B 1 98 ? 0.406 75.688 22.719 1 88.69 98 ILE B CA 1
ATOM 4057 C C . ILE B 1 98 ? 0.174 74.75 23.938 1 88.69 98 ILE B C 1
ATOM 4059 O O . ILE B 1 98 ? -0.934 74.25 24.141 1 88.69 98 ILE B O 1
ATOM 4063 N N . THR B 1 99 ? 1.144 74.625 24.656 1 88.94 99 THR B N 1
ATOM 4064 C CA . THR B 1 99 ? 1.046 73.812 25.828 1 88.94 99 THR B CA 1
ATOM 4065 C C . THR B 1 99 ? 0.306 74.5 26.953 1 88.94 99 THR B C 1
ATOM 4067 O O . THR B 1 99 ? 0.226 75.75 26.984 1 88.94 99 THR B O 1
ATOM 4070 N N . PRO B 1 100 ? -0.273 73.625 27.828 1 88.31 100 PRO B N 1
ATOM 4071 C CA . PRO B 1 100 ? -0.943 74.25 28.984 1 88.31 100 PRO B CA 1
ATOM 4072 C C . PRO B 1 100 ? -0.022 75.188 29.781 1 88.31 100 PRO B C 1
ATOM 4074 O O . PRO B 1 100 ? -0.461 76.188 30.266 1 88.31 100 PRO B O 1
ATOM 4077 N N . SER B 1 101 ? 1.2 74.812 29.844 1 89.44 101 SER B N 1
ATOM 4078 C CA . SER B 1 101 ? 2.152 75.625 30.578 1 89.44 101 SER B CA 1
ATOM 4079 C C . SER B 1 101 ? 2.309 77 29.953 1 89.44 101 SER B C 1
ATOM 4081 O O . SER B 1 101 ? 2.32 78 30.656 1 89.44 101 SER B O 1
ATOM 4083 N N . ILE B 1 102 ? 2.393 77.062 28.641 1 90 102 ILE B N 1
ATOM 4084 C CA . ILE B 1 102 ? 2.523 78.312 27.938 1 90 102 ILE B CA 1
ATOM 4085 C C . ILE B 1 102 ? 1.242 79.125 28.094 1 90 102 ILE B C 1
ATOM 4087 O O . ILE B 1 102 ? 1.294 80.312 28.359 1 90 102 ILE B O 1
ATOM 4091 N N . TYR B 1 103 ? 0.183 78.375 27.906 1 90.69 103 TYR B N 1
ATOM 4092 C CA . TYR B 1 103 ? -1.118 79.062 28.016 1 90.69 103 TYR B CA 1
ATOM 4093 C C . TYR B 1 103 ? -1.308 79.625 29.406 1 90.69 103 TYR B C 1
ATOM 4095 O O . TYR B 1 103 ? -1.695 80.812 29.516 1 90.69 103 TYR B O 1
ATOM 4103 N N . PHE B 1 104 ? -0.992 78.938 30.422 1 91.75 104 PHE B N 1
ATOM 4104 C CA . PHE B 1 104 ? -1.193 79.438 31.781 1 91.75 104 PHE B CA 1
ATOM 4105 C C . PHE B 1 104 ? -0.183 80.5 32.125 1 91.75 104 PHE B C 1
ATOM 4107 O O . PHE B 1 104 ? -0.501 81.438 32.875 1 91.75 104 PHE B O 1
ATOM 4114 N N . ALA B 1 105 ? 0.979 80.438 31.641 1 91.56 105 ALA B N 1
ATOM 4115 C CA . ALA B 1 105 ? 1.967 81.5 31.828 1 91.56 105 ALA B CA 1
ATOM 4116 C C . ALA B 1 105 ? 1.499 82.812 31.188 1 91.56 105 ALA B C 1
ATOM 4118 O O . ALA B 1 105 ? 1.716 83.875 31.734 1 91.56 105 ALA B O 1
ATOM 4119 N N . ALA B 1 106 ? 0.903 82.625 30.047 1 91.44 106 ALA B N 1
ATOM 4120 C CA . ALA B 1 106 ? 0.351 83.812 29.375 1 91.44 106 ALA B CA 1
ATOM 4121 C C . ALA B 1 106 ? -0.721 84.5 30.234 1 91.44 106 ALA B C 1
ATOM 4123 O O . ALA B 1 106 ? -0.756 85.688 30.344 1 91.44 106 ALA B O 1
ATOM 4124 N N . TYR B 1 107 ? -1.507 83.688 30.812 1 92.31 107 TYR B N 1
ATOM 4125 C CA . TYR B 1 107 ? -2.57 84.188 31.672 1 92.31 107 TYR B CA 1
ATOM 4126 C C . TYR B 1 107 ? -1.994 84.875 32.906 1 92.31 107 TYR B C 1
ATOM 4128 O O . TYR B 1 107 ? -2.527 85.875 33.375 1 92.31 107 TYR B O 1
ATOM 4136 N N . SER B 1 108 ? -0.963 84.312 33.406 1 91.56 108 SER B N 1
ATOM 4137 C CA . SER B 1 108 ? -0.276 84.938 34.531 1 91.56 108 SER B CA 1
ATOM 4138 C C . SER B 1 108 ? 0.21 86.375 34.156 1 91.56 108 SER B C 1
ATOM 4140 O O . SER B 1 108 ? 0.074 87.312 34.938 1 91.56 108 SER B O 1
ATOM 4142 N N . HIS B 1 109 ? 0.713 86.5 33.031 1 90.12 109 HIS B N 1
ATOM 4143 C CA . HIS B 1 109 ? 1.229 87.75 32.531 1 90.12 109 HIS B CA 1
ATOM 4144 C C . HIS B 1 109 ? 0.124 88.812 32.469 1 90.12 109 HIS B C 1
ATOM 4146 O O . HIS B 1 109 ? 0.294 89.938 32.938 1 90.12 109 HIS B O 1
ATOM 4152 N N . VAL B 1 110 ? -0.932 88.438 31.922 1 87.94 110 VAL B N 1
ATOM 4153 C CA . VAL B 1 110 ? -2.035 89.375 31.734 1 87.94 110 VAL B CA 1
ATOM 4154 C C . VAL B 1 110 ? -2.656 89.688 33.094 1 87.94 110 VAL B C 1
ATOM 4156 O O . VAL B 1 110 ? -3.006 90.875 33.344 1 87.94 110 VAL B O 1
ATOM 4159 N N . LEU B 1 111 ? -2.779 88.688 33.875 1 90.69 111 LEU B N 1
ATOM 4160 C CA . LEU B 1 111 ? -3.354 88.938 35.188 1 90.69 111 LEU B CA 1
ATOM 4161 C C . LEU B 1 111 ? -2.473 89.875 36.031 1 90.69 111 LEU B C 1
ATOM 4163 O O . LEU B 1 111 ? -2.982 90.688 36.75 1 90.69 111 LEU B O 1
ATOM 4167 N N . CYS B 1 112 ? -1.203 89.75 35.938 1 92.12 112 CYS B N 1
ATOM 4168 C CA . CYS B 1 112 ? -0.272 90.625 36.625 1 92.12 112 CYS B CA 1
ATOM 4169 C C . CYS B 1 112 ? -0.452 92.062 36.156 1 92.12 112 CYS B C 1
ATOM 4171 O O . CYS B 1 112 ? -0.476 93 36.969 1 92.12 112 CYS B O 1
ATOM 4173 N N . GLY B 1 113 ? -0.608 92.188 34.844 1 89.56 113 GLY B N 1
ATOM 4174 C CA . GLY B 1 113 ? -0.856 93.562 34.312 1 89.56 113 GLY B CA 1
ATOM 4175 C C . GLY B 1 113 ? -2.16 94.125 34.812 1 89.56 113 GLY B C 1
ATOM 4176 O O . GLY B 1 113 ? -2.203 95.312 35.188 1 89.56 113 GLY B O 1
ATOM 4177 N N . LEU B 1 114 ? -3.115 93.312 34.844 1 90 114 LEU B N 1
ATOM 4178 C CA . LEU B 1 114 ? -4.441 93.75 35.281 1 90 114 LEU B CA 1
ATOM 4179 C C . LEU B 1 114 ? -4.441 94.188 36.719 1 90 114 LEU B C 1
ATOM 4181 O O . LEU B 1 114 ? -4.895 95.25 37.062 1 90 114 LEU B O 1
ATOM 4185 N N . THR B 1 115 ? -3.924 93.375 37.594 1 91.44 115 THR B N 1
ATOM 4186 C CA . THR B 1 115 ? -3.939 93.625 39.031 1 91.44 115 THR B CA 1
ATOM 4187 C C . THR B 1 115 ? -3.023 94.812 39.375 1 91.44 115 THR B C 1
ATOM 4189 O O . THR B 1 115 ? -3.338 95.625 40.25 1 91.44 115 THR B O 1
ATOM 4192 N N . GLY B 1 116 ? -1.909 94.938 38.656 1 89.69 116 GLY B N 1
ATOM 4193 C CA . GLY B 1 116 ? -1.035 96.062 38.844 1 89.69 116 GLY B CA 1
ATOM 4194 C C . GLY B 1 116 ? -1.692 97.375 38.5 1 89.69 116 GLY B C 1
ATOM 4195 O O . GLY B 1 116 ? -1.584 98.375 39.25 1 89.69 116 GLY B O 1
ATOM 4196 N N . ARG B 1 117 ? -2.402 97.375 37.469 1 90.44 117 ARG B N 1
ATOM 4197 C CA . ARG B 1 117 ? -3.076 98.625 37.031 1 90.44 117 ARG B CA 1
ATOM 4198 C C . ARG B 1 117 ? -4.254 98.938 37.938 1 90.44 117 ARG B C 1
ATOM 4200 O O . ARG B 1 117 ? -4.523 100.125 38.219 1 90.44 117 ARG B O 1
ATOM 4207 N N . MET B 1 118 ? -4.93 97.938 38.375 1 90.62 118 MET B N 1
ATOM 4208 C CA . MET B 1 118 ? -6.027 98.188 39.312 1 90.62 118 MET B CA 1
ATOM 4209 C C . MET B 1 118 ? -5.512 98.75 40.625 1 90.62 118 MET B C 1
ATOM 4211 O O . MET B 1 118 ? -6.141 99.688 41.219 1 90.62 118 MET B O 1
ATOM 4215 N N . ALA B 1 119 ? -4.359 98.312 41.062 1 90.06 119 ALA B N 1
ATOM 4216 C CA . ALA B 1 119 ? -3.766 98.75 42.312 1 90.06 119 ALA B CA 1
ATOM 4217 C C . ALA B 1 119 ? -3.332 100.25 42.188 1 90.06 119 ALA B C 1
ATOM 4219 O O . ALA B 1 119 ? -3.268 100.938 43.188 1 90.06 119 ALA B O 1
ATOM 4220 N N . GLN B 1 120 ? -3.137 100.625 40.969 1 87.62 120 GLN B N 1
ATOM 4221 C CA . GLN B 1 120 ? -2.635 101.938 40.75 1 87.62 120 GLN B CA 1
ATOM 4222 C C . GLN B 1 120 ? -3.752 102.875 40.312 1 87.62 120 GLN B C 1
ATOM 4224 O O . GLN B 1 120 ? -3.531 104.125 40.125 1 87.62 120 GLN B O 1
ATOM 4229 N N . ALA B 1 121 ? -4.867 102.312 40.094 1 83.88 121 ALA B N 1
ATOM 4230 C CA . ALA B 1 121 ? -5.992 103.125 39.625 1 83.88 121 ALA B CA 1
ATOM 4231 C C . ALA B 1 121 ? -6.422 104.125 40.719 1 83.88 121 ALA B C 1
ATOM 4233 O O . ALA B 1 121 ? -6.453 103.812 41.906 1 83.88 121 ALA B O 1
ATOM 4234 N N . LYS B 1 122 ? -6.629 105.438 40.406 1 78.38 122 LYS B N 1
ATOM 4235 C CA . LYS B 1 122 ? -6.977 106.5 41.312 1 78.38 122 LYS B CA 1
ATOM 4236 C C . LYS B 1 122 ? -8.453 106.438 41.688 1 78.38 122 LYS B C 1
ATOM 4238 O O . LYS B 1 122 ? -9.297 106.062 40.875 1 78.38 122 LYS B O 1
ATOM 4243 N N . GLY B 1 123 ? -8.727 106.625 42.938 1 73.94 123 GLY B N 1
ATOM 4244 C CA . GLY B 1 123 ? -10.094 106.812 43.406 1 73.94 123 GLY B CA 1
ATOM 4245 C C . GLY B 1 123 ? -10.742 105.562 43.938 1 73.94 123 GLY B C 1
ATOM 4246 O O . GLY B 1 123 ? -11.898 105.562 44.375 1 73.94 123 GLY B O 1
ATOM 4247 N N . LEU B 1 124 ? -1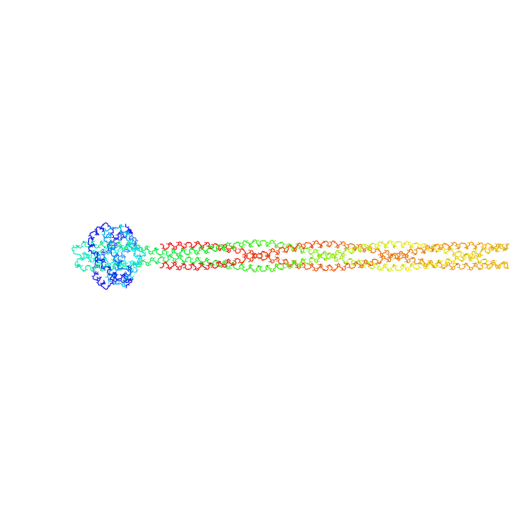0.102 104.375 43.906 1 77.69 124 LEU B N 1
ATOM 4248 C CA . LEU B 1 124 ? -10.719 103.188 44.406 1 77.69 124 LEU B CA 1
ATOM 4249 C C . LEU B 1 124 ? -10.445 102.938 45.875 1 77.69 124 LEU B C 1
ATOM 4251 O O . LEU B 1 124 ? -9.289 103 46.312 1 77.69 124 LEU B O 1
ATOM 4255 N N . ARG B 1 125 ? -11.578 102.938 46.656 1 86.81 125 ARG B N 1
ATOM 4256 C CA . ARG B 1 125 ? -11.422 102.562 48.062 1 86.81 125 ARG B CA 1
ATOM 4257 C C . ARG B 1 125 ? -10.828 101.188 48.25 1 86.81 125 ARG B C 1
ATOM 4259 O O . ARG B 1 125 ? -11 100.312 47.406 1 86.81 125 ARG B O 1
ATOM 4266 N N . SER B 1 126 ? -10.141 100.938 49.312 1 87.81 126 SER B N 1
ATOM 4267 C CA . SER B 1 126 ? -9.43 99.688 49.594 1 87.81 126 SER B CA 1
ATOM 4268 C C . SER B 1 126 ? -10.359 98.5 49.531 1 87.81 126 SER B C 1
ATOM 4270 O O . SER B 1 126 ? -9.992 97.438 49 1 87.81 126 SER B O 1
ATOM 4272 N N . GLU B 1 127 ? -11.555 98.625 49.938 1 89.56 127 GLU B N 1
ATOM 4273 C CA . GLU B 1 127 ? -12.516 97.5 49.906 1 89.56 127 GLU B CA 1
ATOM 4274 C C . GLU B 1 127 ? -12.984 97.188 48.5 1 89.56 127 GLU B C 1
ATOM 4276 O O . GLU B 1 127 ? -13.156 96.062 48.125 1 89.56 127 GLU B O 1
ATOM 4281 N N . ALA B 1 128 ? -13.219 98.188 47.781 1 89.38 128 ALA B N 1
ATOM 4282 C CA . ALA B 1 128 ? -13.625 98.062 46.375 1 89.38 128 ALA B CA 1
ATOM 4283 C C . ALA B 1 128 ? -12.508 97.438 45.562 1 89.38 128 ALA B C 1
ATOM 4285 O O . ALA B 1 128 ? -12.766 96.562 44.688 1 89.38 128 ALA B O 1
ATOM 4286 N N . LEU B 1 129 ? -11.305 97.812 45.812 1 91.88 129 LEU B N 1
ATOM 4287 C CA . LEU B 1 129 ? -10.148 97.25 45.125 1 91.88 129 LEU B CA 1
ATOM 4288 C C . LEU B 1 129 ? -10.031 95.75 45.469 1 91.88 129 LEU B C 1
ATOM 4290 O O . LEU B 1 129 ? -9.828 94.938 44.562 1 91.88 129 LEU B O 1
ATOM 4294 N N . ALA B 1 130 ? -10.18 95.438 46.719 1 93.12 130 ALA B N 1
ATOM 4295 C CA . ALA B 1 130 ? -10.086 94.062 47.125 1 93.12 130 ALA B CA 1
ATOM 4296 C C . ALA B 1 130 ? -11.141 93.188 46.438 1 93.12 130 ALA B C 1
ATOM 4298 O O . ALA B 1 130 ? -10.852 92.062 45.969 1 93.12 130 ALA B O 1
ATOM 4299 N N . ARG B 1 131 ? -12.312 93.688 46.375 1 92.75 131 ARG B N 1
ATOM 4300 C CA . ARG B 1 131 ? -13.414 92.938 45.75 1 92.75 131 ARG B CA 1
ATOM 4301 C C . ARG B 1 131 ? -13.156 92.812 44.25 1 92.75 131 ARG B C 1
ATOM 4303 O O . ARG B 1 131 ? -13.422 91.75 43.688 1 92.75 131 ARG B O 1
ATOM 4310 N N . GLY B 1 132 ? -12.695 93.812 43.656 1 92.12 132 GLY B N 1
ATOM 4311 C CA . GLY B 1 132 ? -12.383 93.75 42.25 1 92.12 132 GLY B CA 1
ATOM 4312 C C . GLY B 1 132 ? -11.266 92.75 41.906 1 92.12 132 GLY B C 1
ATOM 4313 O O . GLY B 1 132 ? -11.344 92 40.938 1 92.12 132 GLY B O 1
ATOM 4314 N N . LEU B 1 133 ? -10.242 92.75 42.719 1 93.25 133 LEU B N 1
ATOM 4315 C CA . LEU B 1 133 ? -9.125 91.875 42.531 1 93.25 133 LEU B CA 1
ATOM 4316 C C . LEU B 1 133 ? -9.578 90.375 42.625 1 93.25 133 LEU B C 1
ATOM 4318 O O . LEU B 1 133 ? -9.234 89.562 41.781 1 93.25 133 LEU B O 1
ATOM 4322 N N . ARG B 1 134 ? -10.352 90.125 43.594 1 94 134 ARG B N 1
ATOM 4323 C CA . ARG B 1 134 ? -10.867 88.812 43.781 1 94 134 ARG B CA 1
ATOM 4324 C C . ARG B 1 134 ? -11.695 88.312 42.594 1 94 134 ARG B C 1
ATOM 4326 O O . ARG B 1 134 ? -11.547 87.188 42.094 1 94 134 ARG B O 1
ATOM 4333 N N . ALA B 1 135 ? -12.523 89.188 42.156 1 94.25 135 ALA B N 1
ATOM 4334 C CA . ALA B 1 135 ? -13.383 88.875 41.031 1 94.25 135 ALA B CA 1
ATOM 4335 C C . ALA B 1 135 ? -12.555 88.625 39.781 1 94.25 135 ALA B C 1
ATOM 4337 O O . ALA B 1 135 ? -12.82 87.625 39.062 1 94.25 135 ALA B O 1
ATOM 4338 N N . ALA B 1 136 ? -11.539 89.375 39.531 1 92.81 136 ALA B N 1
ATOM 4339 C CA . ALA B 1 136 ? -10.68 89.188 38.344 1 92.81 136 ALA B CA 1
ATOM 4340 C C . ALA B 1 136 ? -9.93 87.875 38.406 1 92.81 136 ALA B C 1
ATOM 4342 O O . ALA B 1 136 ? -9.883 87.125 37.438 1 92.81 136 ALA B O 1
ATOM 4343 N N . ILE B 1 137 ? -9.406 87.625 39.531 1 93.81 137 ILE B N 1
ATOM 4344 C CA . ILE B 1 137 ? -8.648 86.375 39.75 1 93.81 137 ILE B CA 1
ATOM 4345 C C . ILE B 1 137 ? -9.555 85.188 39.531 1 93.81 137 ILE B C 1
ATOM 4347 O O . ILE B 1 137 ? -9.211 84.25 38.812 1 93.81 137 ILE B O 1
ATOM 4351 N N . ARG B 1 138 ? -10.656 85.25 40.156 1 93.88 138 ARG B N 1
ATOM 4352 C CA . ARG B 1 138 ? -11.586 84.125 40.031 1 93.88 138 ARG B CA 1
ATOM 4353 C C . ARG B 1 138 ? -12 83.875 38.594 1 93.88 138 ARG B C 1
ATOM 4355 O O . ARG B 1 138 ? -12.047 82.75 38.094 1 93.88 138 ARG B O 1
ATOM 4362 N N . ALA B 1 139 ? -12.305 84.938 37.906 1 92.69 139 ALA B N 1
ATOM 4363 C CA . ALA B 1 139 ? -12.719 84.812 36.5 1 92.69 139 ALA B CA 1
ATOM 4364 C C . ALA B 1 139 ? -11.617 84.188 35.656 1 92.69 139 ALA B C 1
ATOM 4366 O O . ALA B 1 139 ? -11.891 83.312 34.844 1 92.69 139 ALA B O 1
ATOM 4367 N N . VAL B 1 140 ? -10.422 84.625 35.812 1 92.75 140 VAL B N 1
ATOM 4368 C CA . VAL B 1 140 ? -9.289 84.125 35.062 1 92.75 140 VAL B CA 1
ATOM 4369 C C . VAL B 1 140 ? -9.078 82.625 35.344 1 92.75 140 VAL B C 1
ATOM 4371 O O . VAL B 1 140 ? -8.836 81.812 34.438 1 92.75 140 VAL B O 1
ATOM 4374 N N . TYR B 1 141 ? -9.219 82.25 36.562 1 93.31 141 TYR B N 1
ATOM 4375 C CA . TYR B 1 141 ? -9.039 80.875 36.938 1 93.31 141 TYR B CA 1
ATOM 4376 C C . TYR B 1 141 ? -10.148 80 36.344 1 93.31 141 TYR B C 1
ATOM 4378 O O . TYR B 1 141 ? -9.906 78.875 35.938 1 93.31 141 TYR B O 1
ATOM 4386 N N . ILE B 1 142 ? -11.352 80.5 36.375 1 91.75 142 ILE B N 1
ATOM 4387 C CA . ILE B 1 142 ? -12.461 79.75 35.781 1 91.75 142 ILE B CA 1
ATOM 4388 C C . ILE B 1 142 ? -12.164 79.5 34.312 1 91.75 142 ILE B C 1
ATOM 4390 O O . ILE B 1 142 ? -12.367 78.438 33.812 1 91.75 142 ILE B O 1
ATOM 4394 N N . ASP B 1 143 ? -11.633 80.5 33.656 1 92 143 ASP B N 1
ATOM 4395 C CA . ASP B 1 143 ? -11.281 80.375 32.25 1 92 143 ASP B CA 1
ATOM 4396 C C . ASP B 1 143 ? -10.172 79.375 32.031 1 92 143 ASP B C 1
ATOM 4398 O O . ASP B 1 143 ? -10.289 78.5 31.172 1 92 143 ASP B O 1
ATOM 4402 N N . MET B 1 144 ? -9.18 79.375 32.812 1 91.75 144 MET B N 1
ATOM 4403 C CA . MET B 1 144 ? -8.023 78.5 32.719 1 91.75 144 MET B CA 1
ATOM 4404 C C . MET B 1 144 ? -8.414 77.062 32.938 1 91.75 144 MET B C 1
ATOM 4406 O O . MET B 1 144 ? -7.984 76.125 32.219 1 91.75 144 MET B O 1
ATOM 4410 N N . LEU B 1 145 ? -9.227 76.812 33.875 1 91.12 145 LEU B N 1
ATOM 4411 C CA . LEU B 1 145 ? -9.602 75.438 34.25 1 91.12 145 LEU B CA 1
ATOM 4412 C C . LEU B 1 145 ? -10.484 74.812 33.188 1 91.12 145 LEU B C 1
ATOM 4414 O O . LEU B 1 145 ? -10.391 73.625 32.906 1 91.12 145 LEU B O 1
ATOM 4418 N N . ALA B 1 146 ? -11.367 75.688 32.562 1 90.19 146 ALA B N 1
ATOM 4419 C CA . ALA B 1 146 ? -12.203 75.188 31.484 1 90.19 146 ALA B CA 1
ATOM 4420 C C . ALA B 1 146 ? -11.352 74.688 30.312 1 90.19 146 ALA B C 1
ATOM 4422 O O . ALA B 1 146 ? -11.641 73.688 29.703 1 90.19 146 ALA B O 1
ATOM 4423 N N . VAL B 1 147 ? -10.281 75.375 30.047 1 90.69 147 VAL B N 1
ATOM 4424 C CA . VAL B 1 147 ? -9.406 75.062 28.922 1 90.69 147 VAL B CA 1
ATOM 4425 C C . VAL B 1 147 ? -8.516 73.875 29.281 1 90.69 147 VAL B C 1
ATOM 4427 O O . VAL B 1 147 ? -8.211 73.062 28.422 1 90.69 147 VAL B O 1
ATOM 4430 N N . LEU B 1 148 ? -8.133 73.75 30.5 1 89.62 148 LEU B N 1
ATOM 4431 C CA . LEU B 1 148 ? -7.289 72.625 30.984 1 89.62 148 LEU B CA 1
ATOM 4432 C C . LEU B 1 148 ? -7.969 71.312 30.75 1 89.62 148 LEU B C 1
ATOM 4434 O O . LEU B 1 148 ? -7.324 70.312 30.328 1 89.62 148 LEU B O 1
ATOM 4438 N N . ASP B 1 149 ? -9.203 71.25 31.016 1 87.19 149 ASP B N 1
ATOM 4439 C CA . ASP B 1 149 ? -9.977 70 30.812 1 87.19 149 ASP B CA 1
ATOM 4440 C C . ASP B 1 149 ? -9.938 69.562 29.359 1 87.19 149 ASP B C 1
ATOM 4442 O O . ASP B 1 149 ? -9.906 68.375 29.062 1 87.19 149 ASP B O 1
ATOM 4446 N N . VAL B 1 150 ? -9.961 70.625 28.516 1 88 150 VAL B N 1
ATOM 4447 C CA . VAL B 1 150 ? -9.914 70.312 27.094 1 88 150 VAL B CA 1
ATOM 4448 C C . VAL B 1 150 ? -8.555 69.688 26.734 1 88 150 VAL B C 1
ATOM 4450 O O . VAL B 1 150 ? -8.469 68.75 25.938 1 88 150 VAL B O 1
ATOM 4453 N N . TYR B 1 151 ? -7.414 70.125 27.297 1 86.88 151 TYR B N 1
ATOM 4454 C CA . TYR B 1 151 ? -6.07 69.625 27.047 1 86.88 151 TYR B CA 1
ATOM 4455 C C . TYR B 1 151 ? -5.965 68.188 27.453 1 86.88 151 TYR B C 1
ATOM 4457 O O . TYR B 1 151 ? -5.422 67.375 26.703 1 86.88 151 TYR B O 1
ATOM 4465 N N . PHE B 1 152 ? -6.539 67.812 28.562 1 83.19 152 PHE B N 1
ATOM 4466 C CA . PHE B 1 152 ? -6.484 66.438 29.031 1 83.19 152 PHE B CA 1
ATOM 4467 C C . PHE B 1 152 ? -7.301 65.5 28.141 1 83.19 152 PHE B C 1
ATOM 4469 O O . PHE B 1 152 ? -6.855 64.438 27.797 1 83.19 152 PHE B O 1
ATOM 4476 N N . ALA B 1 153 ? -8.453 66 27.766 1 84.12 153 ALA B N 1
ATOM 4477 C CA . ALA B 1 153 ? -9.336 65.25 26.906 1 84.12 153 ALA B CA 1
ATOM 4478 C C . ALA B 1 153 ? -8.703 65 25.547 1 84.12 153 ALA B C 1
ATOM 4480 O O . ALA B 1 153 ? -8.758 63.875 25.016 1 84.12 153 ALA B O 1
ATOM 4481 N N . GLU B 1 154 ? -8.055 65.938 24.953 1 85.12 154 GLU B N 1
ATOM 4482 C CA . GLU B 1 154 ? -7.449 65.875 23.625 1 85.12 154 GLU B CA 1
ATOM 4483 C C . GLU B 1 154 ? -6.242 64.938 23.641 1 85.12 154 GLU B C 1
ATOM 4485 O O . GLU B 1 154 ? -6 64.188 22.672 1 85.12 154 GLU B O 1
ATOM 4490 N N . GLU B 1 155 ? -5.457 64.938 24.641 1 80.31 155 GLU B N 1
ATOM 4491 C CA . GLU B 1 155 ? -4.305 64.062 24.766 1 80.31 155 GLU B CA 1
ATOM 4492 C C . GLU B 1 155 ? -4.742 62.562 24.828 1 80.31 155 GLU B C 1
ATOM 4494 O O . GLU B 1 155 ? -4.125 61.719 24.203 1 80.31 155 GLU B O 1
ATOM 4499 N N . ARG B 1 156 ? -5.766 62.344 25.594 1 79.75 156 ARG B N 1
ATOM 4500 C CA . ARG B 1 156 ? -6.309 61 25.703 1 79.75 156 ARG B CA 1
ATOM 4501 C C . ARG B 1 156 ? -6.84 60.5 24.359 1 79.75 156 ARG B C 1
ATOM 4503 O O . ARG B 1 156 ? -6.625 59.344 23.984 1 79.75 156 ARG B O 1
ATOM 4510 N N . ASP B 1 157 ? -7.531 61.406 23.688 1 82.81 157 ASP B N 1
ATOM 4511 C CA . ASP B 1 157 ? -8.125 61.062 22.406 1 82.81 157 ASP B CA 1
ATOM 4512 C C . ASP B 1 157 ? -7.047 60.719 21.375 1 82.81 157 ASP B C 1
ATOM 4514 O O . ASP B 1 157 ? -7.184 59.781 20.594 1 82.81 157 ASP B O 1
ATOM 4518 N N . ARG B 1 158 ? -5.945 61.469 21.359 1 79.56 158 ARG B N 1
ATOM 4519 C CA . ARG B 1 158 ? -4.863 61.25 20.406 1 79.56 158 ARG B CA 1
ATOM 4520 C C . ARG B 1 158 ? -4.176 59.906 20.672 1 79.56 158 ARG B C 1
ATOM 4522 O O . ARG B 1 158 ? -3.854 59.188 19.734 1 79.56 158 ARG B O 1
ATOM 4529 N N . ALA B 1 159 ? -3.945 59.531 21.875 1 75.56 159 ALA B N 1
ATOM 4530 C CA . ALA B 1 159 ? -3.357 58.25 22.234 1 75.56 159 ALA B CA 1
ATOM 4531 C C . ALA B 1 159 ? -4.277 57.094 21.844 1 75.56 159 ALA B C 1
ATOM 4533 O O . ALA B 1 159 ? -3.822 56.094 21.312 1 75.56 159 ALA B O 1
ATOM 4534 N N . SER B 1 160 ? -5.543 57.281 22.094 1 79.38 160 SER B N 1
ATOM 4535 C CA . SER B 1 160 ? -6.539 56.25 21.781 1 79.38 160 SER B CA 1
ATOM 4536 C C . SER B 1 160 ? -6.598 56 20.297 1 79.38 160 SER B C 1
ATOM 4538 O O . SER B 1 160 ? -6.691 54.844 19.875 1 79.38 160 SER B O 1
ATOM 4540 N N . ILE B 1 161 ? -6.477 57.031 19.484 1 81 161 ILE B N 1
ATOM 4541 C CA . ILE B 1 161 ? -6.547 56.875 18.031 1 81 161 ILE B CA 1
ATOM 4542 C C . ILE B 1 161 ? -5.336 56.094 17.531 1 81 161 ILE B C 1
ATOM 4544 O O . ILE B 1 161 ? -5.469 55.219 16.703 1 81 161 ILE B O 1
ATOM 4548 N N . LYS B 1 162 ? -4.148 56.375 18.031 1 79.5 162 LYS B N 1
ATOM 4549 C CA . LYS B 1 162 ? -2.934 55.688 17.625 1 79.5 162 LYS B CA 1
ATOM 4550 C C . LYS B 1 162 ? -2.986 54.219 18 1 79.5 162 LYS B C 1
ATOM 4552 O O . LYS B 1 162 ? -2.664 53.344 17.203 1 79.5 162 LYS B O 1
ATOM 4557 N N . ILE B 1 163 ? -3.438 53.938 19.141 1 76.81 163 ILE B N 1
ATOM 4558 C CA . ILE B 1 163 ? -3.506 52.562 19.641 1 76.81 163 ILE B CA 1
ATOM 4559 C C . ILE B 1 163 ? -4.551 51.75 18.859 1 76.81 163 ILE B C 1
ATOM 4561 O O . ILE B 1 163 ? -4.316 50.625 18.5 1 76.81 163 ILE B O 1
ATOM 4565 N N . THR B 1 164 ? -5.672 52.469 18.578 1 79.62 164 THR B N 1
ATOM 4566 C CA . THR B 1 164 ? -6.73 51.812 17.812 1 79.62 164 THR B CA 1
ATOM 4567 C C . THR B 1 164 ? -6.242 51.438 16.406 1 79.62 164 THR B C 1
ATOM 4569 O O . THR B 1 164 ? -6.559 50.375 15.898 1 79.62 164 THR B O 1
ATOM 4572 N N . GLY B 1 165 ? -5.477 52.344 15.812 1 82.19 165 GLY B N 1
ATOM 4573 C CA . GLY B 1 165 ? -4.922 52.031 14.5 1 82.19 165 GLY B CA 1
ATOM 4574 C C . GLY B 1 165 ? -4.02 50.812 14.484 1 82.19 165 GLY B C 1
ATOM 4575 O O . GLY B 1 165 ? -4.152 49.969 13.617 1 82.19 165 GLY B O 1
ATOM 4576 N N . HIS B 1 166 ? -3.156 50.656 15.422 1 76.31 166 HIS B N 1
ATOM 4577 C CA . HIS B 1 166 ? -2.26 49.5 15.531 1 76.31 166 HIS B CA 1
ATOM 4578 C C . HIS B 1 166 ? -3.031 48.219 15.852 1 76.31 166 HIS B C 1
ATOM 4580 O O . HIS B 1 166 ? -2.703 47.156 15.344 1 76.31 166 HIS B O 1
ATOM 4586 N N . ALA B 1 167 ? -4.043 48.375 16.672 1 74.38 167 ALA B N 1
ATOM 4587 C CA . ALA B 1 167 ? -4.867 47.219 17.062 1 74.38 167 ALA B CA 1
ATOM 4588 C C . ALA B 1 167 ? -5.621 46.656 15.859 1 74.38 167 ALA B C 1
ATOM 4590 O O . ALA B 1 167 ? -5.695 45.438 15.68 1 74.38 167 ALA B O 1
ATOM 4591 N N . ASN B 1 168 ? -6.113 47.562 15.047 1 79.94 168 ASN B N 1
ATOM 4592 C CA . ASN B 1 168 ? -6.836 47.156 13.852 1 79.94 168 ASN B CA 1
ATOM 4593 C C . ASN B 1 168 ? -5.922 46.406 12.867 1 79.94 168 ASN B C 1
ATOM 4595 O O . ASN B 1 168 ? -6.297 45.406 12.305 1 79.94 168 ASN B O 1
ATOM 4599 N N . SER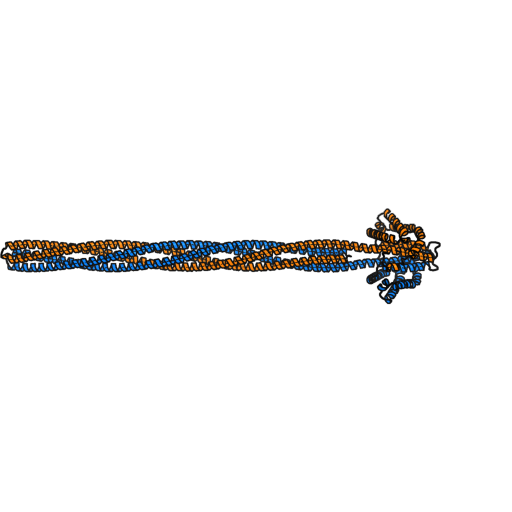 B 1 169 ? -4.785 46.969 12.727 1 80.38 169 SER B N 1
ATOM 4600 C CA . SER B 1 169 ? -3.82 46.312 11.828 1 80.38 169 SER B CA 1
ATOM 4601 C C . SER B 1 169 ? -3.432 44.938 12.328 1 80.38 169 SER B C 1
ATOM 4603 O O . SER B 1 169 ? -3.312 44 11.531 1 80.38 169 SER B O 1
ATOM 4605 N N . PHE B 1 170 ? -3.314 44.75 13.531 1 77.5 170 PHE B N 1
ATOM 4606 C CA . PHE B 1 170 ? -2.969 43.469 14.117 1 77.5 170 PHE B CA 1
ATOM 4607 C C . PHE B 1 170 ? -4.117 42.469 13.969 1 77.5 170 PHE B C 1
ATOM 4609 O O . PHE B 1 170 ? -3.896 41.312 13.648 1 77.5 170 PHE B O 1
ATOM 4616 N N . GLN B 1 171 ? -5.289 42.969 14.258 1 77.19 171 GLN B N 1
ATOM 4617 C CA . GLN B 1 171 ? -6.469 42.125 14.102 1 77.19 171 GLN B CA 1
ATOM 4618 C C . GLN B 1 171 ? -6.57 41.594 12.68 1 77.19 171 GLN B C 1
ATOM 4620 O O . GLN B 1 171 ? -6.875 40.406 12.492 1 77.19 171 GLN B O 1
ATOM 4625 N N . ASP B 1 172 ? -6.277 42.344 11.719 1 83.56 172 ASP B N 1
ATOM 4626 C CA . ASP B 1 172 ? -6.32 41.938 10.32 1 83.56 172 ASP B CA 1
ATOM 4627 C C . ASP B 1 172 ? -5.281 40.875 10.039 1 83.56 172 ASP B C 1
ATOM 4629 O O . ASP B 1 172 ? -5.562 39.906 9.328 1 83.56 172 ASP B O 1
ATOM 4633 N N . THR B 1 173 ? -4.184 41.031 10.594 1 75.5 173 THR B N 1
ATOM 4634 C CA . THR B 1 173 ? -3.105 40.062 10.406 1 75.5 173 THR B CA 1
ATOM 4635 C C . THR B 1 173 ? -3.469 38.719 11.031 1 75.5 173 THR B C 1
ATOM 4637 O O . THR B 1 173 ? -3.266 37.656 10.422 1 75.5 173 THR B O 1
ATOM 4640 N N . VAL B 1 174 ? -4.023 38.75 12.211 1 75.62 174 VAL B N 1
ATOM 4641 C CA . VAL B 1 174 ? -4.414 37.531 12.914 1 75.62 174 VAL B CA 1
ATOM 4642 C C . VAL B 1 174 ? -5.512 36.812 12.141 1 75.62 174 VAL B C 1
ATOM 4644 O O . VAL B 1 174 ? -5.477 35.594 11.984 1 75.62 174 VAL B O 1
ATOM 4647 N N . LEU B 1 175 ? -6.418 37.594 11.609 1 79.94 175 LEU B N 1
ATOM 4648 C CA . LEU B 1 175 ? -7.523 37.031 10.852 1 79.94 175 LEU B CA 1
ATOM 4649 C C . LEU B 1 175 ? -7.016 36.344 9.586 1 79.94 175 LEU B C 1
ATOM 4651 O O . LEU B 1 175 ? -7.453 35.219 9.258 1 79.94 175 LEU B O 1
ATOM 4655 N N . THR B 1 176 ? -6.156 36.938 8.914 1 80.56 176 THR B N 1
ATOM 4656 C CA . THR B 1 176 ? -5.594 36.375 7.691 1 80.56 176 THR B CA 1
ATOM 4657 C C . THR B 1 176 ? -4.828 35.094 7.996 1 80.56 176 THR B C 1
ATOM 4659 O O . THR B 1 176 ? -5.031 34.062 7.332 1 80.56 176 THR B O 1
ATOM 4662 N N . LEU B 1 177 ? -4.051 35.125 8.984 1 71.94 177 LEU B N 1
ATOM 4663 C CA . LEU B 1 177 ? -3.219 34 9.336 1 71.94 177 LEU B CA 1
ATOM 4664 C C . LEU B 1 177 ? -4.074 32.812 9.828 1 71.94 177 LEU B C 1
ATOM 4666 O O . LEU B 1 177 ? -3.826 31.672 9.477 1 71.94 177 LEU B O 1
ATOM 4670 N N . THR B 1 178 ? -5.051 33.094 10.625 1 74.19 178 THR B N 1
ATOM 4671 C CA . THR B 1 178 ? -5.918 32.031 11.133 1 74.19 178 THR B CA 1
ATOM 4672 C C . THR B 1 178 ? -6.746 31.422 10.008 1 74.19 178 THR B C 1
ATOM 4674 O O . THR B 1 178 ? -7.027 30.219 10.023 1 74.19 178 THR B O 1
ATOM 4677 N N . GLY B 1 179 ? -7.102 32.219 9.062 1 79 179 GLY B N 1
ATOM 4678 C CA . GLY B 1 179 ? -7.777 31.703 7.887 1 79 179 GLY B CA 1
ATOM 4679 C C . GLY B 1 179 ? -6.922 30.75 7.082 1 79 179 GLY B C 1
ATOM 4680 O O . GLY B 1 179 ? -7.398 29.688 6.66 1 79 179 GLY B O 1
ATOM 4681 N N . GLU B 1 180 ? -5.73 31.062 6.898 1 74.31 180 GLU B N 1
ATOM 4682 C CA . GLU B 1 180 ? -4.801 30.219 6.152 1 74.31 180 GLU B CA 1
ATOM 4683 C C . GLU B 1 180 ? -4.543 28.906 6.879 1 74.31 180 GLU B C 1
ATOM 4685 O O . GLU B 1 180 ? -4.465 27.859 6.25 1 74.31 180 GLU B O 1
ATOM 4690 N N . VAL B 1 181 ? -4.41 28.938 8.133 1 70.81 181 VAL B N 1
ATOM 4691 C CA . VAL B 1 181 ? -4.188 27.75 8.93 1 70.81 181 VAL B CA 1
ATOM 4692 C C . VAL B 1 181 ? -5.422 26.844 8.875 1 70.81 181 VAL B C 1
ATOM 4694 O O . VAL B 1 181 ? -5.309 25.625 8.781 1 70.81 181 VAL B O 1
ATOM 4697 N N . ALA B 1 182 ? -6.57 27.5 8.93 1 72.88 182 ALA B N 1
ATOM 4698 C CA . ALA B 1 182 ? -7.816 26.734 8.836 1 72.88 182 ALA B CA 1
ATOM 4699 C C . ALA B 1 182 ? -7.914 26 7.504 1 72.88 182 ALA B C 1
ATOM 4701 O O . ALA B 1 182 ? -8.336 24.844 7.453 1 72.88 182 ALA B O 1
ATOM 4702 N N . GLU B 1 183 ? -7.523 26.609 6.461 1 78.81 183 GLU B N 1
ATOM 4703 C CA . GLU B 1 183 ? -7.539 26 5.137 1 78.81 183 GLU B CA 1
ATOM 4704 C C . GLU B 1 183 ? -6.562 24.828 5.055 1 78.81 183 GLU B C 1
ATOM 4706 O O . GLU B 1 183 ? -6.895 23.781 4.504 1 78.81 183 GLU B O 1
ATOM 4711 N N . ALA B 1 184 ? -5.406 25.062 5.559 1 71.25 184 ALA B N 1
ATOM 4712 C CA . ALA B 1 184 ? -4.414 24 5.598 1 71.25 184 ALA B CA 1
ATOM 4713 C C . ALA B 1 184 ? -4.914 22.812 6.41 1 71.25 184 ALA B C 1
ATOM 4715 O O . ALA B 1 184 ? -4.711 21.656 6.027 1 71.25 184 ALA B O 1
ATOM 4716 N N . GLY B 1 185 ? -5.59 23.109 7.512 1 71.19 185 GLY B N 1
ATOM 4717 C CA . GLY B 1 185 ? -6.172 22.062 8.328 1 71.19 185 GLY B CA 1
ATOM 4718 C C . GLY B 1 185 ? -7.23 21.266 7.602 1 71.19 185 GLY B C 1
ATOM 4719 O O . GLY B 1 185 ? -7.262 20.031 7.707 1 71.19 185 GLY B O 1
ATOM 4720 N N . THR B 1 186 ? -8 21.922 6.848 1 76.88 186 THR B N 1
ATOM 4721 C CA . THR B 1 186 ? -9.039 21.25 6.074 1 76.88 186 THR B CA 1
ATOM 4722 C C . THR B 1 186 ? -8.43 20.344 5.02 1 76.88 186 THR B C 1
ATOM 4724 O O . THR B 1 186 ? -8.875 19.203 4.836 1 76.88 186 THR B O 1
ATOM 4727 N N . THR B 1 187 ? -7.445 20.797 4.383 1 74.94 187 THR B N 1
ATOM 4728 C CA . THR B 1 187 ? -6.754 20 3.371 1 74.94 187 THR B CA 1
ATOM 4729 C C . THR B 1 187 ? -6.133 18.766 3.992 1 74.94 187 THR B C 1
ATOM 4731 O O . THR B 1 187 ? -6.238 17.672 3.438 1 74.94 187 THR B O 1
ATOM 4734 N N . LEU B 1 188 ? -5.504 18.906 5.102 1 71.62 188 LEU B N 1
ATOM 4735 C CA . LEU B 1 188 ? -4.887 17.781 5.797 1 71.62 188 LEU B CA 1
ATOM 4736 C C . LEU B 1 188 ? -5.938 16.75 6.223 1 71.62 188 LEU B C 1
ATOM 4738 O O . LEU B 1 188 ? -5.719 15.547 6.105 1 71.62 188 LEU B O 1
ATOM 4742 N N . ASP B 1 189 ? -7.039 17.266 6.668 1 75.44 189 ASP B N 1
ATOM 4743 C CA . ASP B 1 189 ? -8.133 16.375 7.07 1 75.44 189 ASP B CA 1
ATOM 4744 C C . ASP B 1 189 ? -8.641 15.562 5.887 1 75.44 189 ASP B C 1
ATOM 4746 O O . ASP B 1 189 ? -8.867 14.359 6.008 1 75.44 189 ASP B O 1
ATOM 4750 N N . GLN B 1 190 ? -8.805 16.156 4.777 1 78.88 190 GLN B N 1
ATOM 4751 C CA . GLN B 1 190 ? -9.266 15.477 3.574 1 78.88 190 GLN B CA 1
ATOM 4752 C C . GLN B 1 190 ? -8.258 14.438 3.102 1 78.88 190 GLN B C 1
ATOM 4754 O O . GLN B 1 190 ? -8.633 13.328 2.713 1 78.88 190 GLN B O 1
ATOM 4759 N N . THR B 1 191 ? -7.047 14.836 3.139 1 71.75 191 THR B N 1
ATOM 4760 C CA . THR B 1 191 ? -5.984 13.93 2.723 1 71.75 191 THR B CA 1
ATOM 4761 C C . THR B 1 191 ? -5.906 12.719 3.65 1 71.75 191 THR B C 1
ATOM 4763 O O . THR B 1 191 ? -5.781 11.586 3.189 1 71.75 191 THR B O 1
ATOM 4766 N N . ALA B 1 192 ? -6.02 12.945 4.934 1 70.88 192 ALA B N 1
ATOM 4767 C CA . ALA B 1 192 ? -6.02 11.859 5.91 1 70.88 192 ALA B CA 1
ATOM 4768 C C . ALA B 1 192 ? -7.199 10.922 5.688 1 70.88 192 ALA B C 1
ATOM 4770 O O . ALA B 1 192 ? -7.051 9.695 5.766 1 70.88 192 ALA B O 1
ATOM 4771 N N . GLY B 1 193 ? -8.352 11.508 5.434 1 74.5 193 GLY B N 1
ATOM 4772 C CA . GLY B 1 193 ? -9.516 10.695 5.137 1 74.5 193 GLY B CA 1
ATOM 4773 C C . GLY B 1 193 ? -9.336 9.82 3.91 1 74.5 193 GLY B C 1
ATOM 4774 O O . GLY B 1 193 ? -9.711 8.641 3.918 1 74.5 193 GLY B O 1
ATOM 4775 N N . ALA B 1 194 ? -8.805 10.328 2.891 1 74.38 194 ALA B N 1
ATOM 4776 C CA . ALA B 1 194 ? -8.539 9.578 1.666 1 74.38 194 ALA B CA 1
ATOM 4777 C C . ALA B 1 194 ? -7.539 8.453 1.918 1 74.38 194 ALA B C 1
ATOM 4779 O O . ALA B 1 194 ? -7.723 7.328 1.438 1 74.38 194 ALA B O 1
ATOM 4780 N N . MET B 1 195 ? -6.57 8.68 2.65 1 69.06 195 MET B N 1
ATOM 4781 C CA . MET B 1 195 ? -5.555 7.68 2.967 1 69.06 195 MET B CA 1
ATOM 4782 C C . MET B 1 195 ? -6.141 6.547 3.803 1 69.06 195 MET B C 1
ATOM 4784 O O . MET B 1 195 ? -5.785 5.383 3.615 1 69.06 195 MET B O 1
ATOM 4788 N N . ALA B 1 196 ? -7 6.922 4.699 1 71.12 196 ALA B N 1
ATOM 4789 C CA . ALA B 1 196 ? -7.672 5.902 5.5 1 71.12 196 ALA B CA 1
ATOM 4790 C C . ALA B 1 196 ? -8.484 4.961 4.617 1 71.12 196 ALA B C 1
ATOM 4792 O O . ALA B 1 196 ? -8.461 3.742 4.809 1 71.12 196 ALA B O 1
ATOM 4793 N N . ARG B 1 197 ? -9.156 5.422 3.656 1 79.5 197 ARG B N 1
ATOM 4794 C CA . ARG B 1 197 ? -9.93 4.613 2.719 1 79.5 197 ARG B CA 1
ATOM 4795 C C . ARG B 1 197 ? -9.023 3.736 1.868 1 79.5 197 ARG B C 1
ATOM 4797 O O . ARG B 1 197 ? -9.32 2.566 1.628 1 79.5 197 ARG B O 1
ATOM 4804 N N . ASP B 1 198 ? -7.953 4.344 1.461 1 70.56 198 ASP B N 1
ATOM 4805 C CA . ASP B 1 198 ? -6.98 3.59 0.677 1 70.56 198 ASP B CA 1
ATOM 4806 C C . ASP B 1 198 ? -6.41 2.426 1.481 1 70.56 198 ASP B C 1
ATOM 4808 O O . ASP B 1 198 ? -6.23 1.327 0.951 1 70.56 198 ASP B O 1
ATOM 4812 N N . ALA B 1 199 ? -6.164 2.646 2.705 1 69.31 199 ALA B N 1
ATOM 4813 C CA . ALA B 1 199 ? -5.633 1.605 3.58 1 69.31 199 ALA B CA 1
ATOM 4814 C C . ALA B 1 199 ? -6.641 0.473 3.76 1 69.31 199 ALA B C 1
ATOM 4816 O O . ALA B 1 199 ? -6.266 -0.702 3.779 1 69.31 199 ALA B O 1
ATOM 4817 N N . GLU B 1 200 ? -7.859 0.822 3.838 1 75.25 200 GLU B N 1
ATOM 4818 C CA . GLU B 1 200 ? -8.906 -0.187 3.961 1 75.25 200 GLU B CA 1
ATOM 4819 C C . GLU B 1 200 ? -9 -1.042 2.699 1 75.25 200 GLU B C 1
ATOM 4821 O O . GLU B 1 200 ? -9.109 -2.268 2.781 1 75.25 200 GLU B O 1
ATOM 4826 N N . THR B 1 201 ? -8.977 -0.428 1.64 1 76.56 201 THR B N 1
ATOM 4827 C CA . THR B 1 201 ? -9.016 -1.132 0.363 1 76.56 201 THR B CA 1
ATOM 4828 C C . THR B 1 201 ? -7.805 -2.047 0.213 1 76.56 201 THR B C 1
ATOM 4830 O O . THR B 1 201 ? -7.934 -3.189 -0.235 1 76.56 201 THR B O 1
ATOM 4833 N N . LEU B 1 202 ? -6.672 -1.582 0.611 1 70.25 202 LEU B N 1
ATOM 4834 C CA . LEU B 1 202 ? -5.441 -2.359 0.549 1 70.25 202 LEU B CA 1
ATOM 4835 C C . LEU B 1 202 ? -5.539 -3.604 1.426 1 70.25 202 LEU B C 1
ATOM 4837 O O . LEU B 1 202 ? -5.121 -4.691 1.018 1 70.25 202 LEU B O 1
ATOM 4841 N N . GLU B 1 203 ? -6.113 -3.42 2.553 1 74.88 203 GLU B N 1
ATOM 4842 C CA . GLU B 1 203 ? -6.281 -4.555 3.457 1 74.88 203 GLU B CA 1
ATOM 4843 C C . GLU B 1 203 ? -7.145 -5.641 2.824 1 74.88 203 GLU B C 1
ATOM 4845 O O . GLU B 1 203 ? -6.836 -6.828 2.934 1 74.88 203 GLU B O 1
ATOM 4850 N N . ALA B 1 204 ? -8.156 -5.27 2.225 1 78.81 204 ALA B N 1
ATOM 4851 C CA . ALA B 1 204 ? -9.039 -6.227 1.562 1 78.81 204 ALA B CA 1
ATOM 4852 C C . ALA B 1 204 ? -8.312 -6.945 0.429 1 78.81 204 ALA B C 1
ATOM 4854 O O . ALA B 1 204 ? -8.438 -8.164 0.275 1 78.81 204 ALA B O 1
ATOM 4855 N N . ARG B 1 205 ? -7.535 -6.234 -0.318 1 75.12 205 ARG B N 1
ATOM 4856 C CA . ARG B 1 205 ? -6.793 -6.805 -1.436 1 75.12 205 ARG B CA 1
ATOM 4857 C C . ARG B 1 205 ? -5.715 -7.77 -0.941 1 75.12 205 ARG B C 1
ATOM 4859 O O . ARG B 1 205 ? -5.461 -8.797 -1.571 1 75.12 205 ARG B O 1
ATOM 4866 N N . LEU B 1 206 ? -5.129 -7.48 0.125 1 74.19 206 LEU B N 1
ATOM 4867 C CA . LEU B 1 206 ? -4.105 -8.336 0.71 1 74.19 206 LEU B CA 1
ATOM 4868 C C . LEU B 1 206 ? -4.715 -9.648 1.208 1 74.19 206 LEU B C 1
ATOM 4870 O O . LEU B 1 206 ? -4.098 -10.711 1.09 1 74.19 206 LEU B O 1
ATOM 4874 N N . HIS B 1 207 ? -5.883 -9.539 1.713 1 81.31 207 HIS B N 1
ATOM 4875 C CA . HIS B 1 207 ? -6.586 -10.75 2.125 1 81.31 207 HIS B CA 1
ATOM 4876 C C . HIS B 1 207 ? -6.855 -11.664 0.933 1 81.31 207 HIS B C 1
ATOM 4878 O O . HIS B 1 207 ? -6.625 -12.875 1.006 1 81.31 207 HIS B O 1
ATOM 4884 N N . ASP B 1 208 ? -7.254 -11.102 -0.119 1 80.88 208 ASP B N 1
ATOM 4885 C CA . ASP B 1 208 ? -7.504 -11.859 -1.343 1 80.88 208 ASP B CA 1
ATOM 4886 C C . ASP B 1 208 ? -6.219 -12.5 -1.859 1 80.88 208 ASP B C 1
ATOM 4888 O O . ASP B 1 208 ? -6.227 -13.656 -2.285 1 80.88 208 ASP B O 1
ATOM 4892 N N . LEU B 1 209 ? -5.176 -11.797 -1.841 1 75.56 209 LEU B N 1
ATOM 4893 C CA . LEU B 1 209 ? -3.881 -12.289 -2.299 1 75.56 209 LEU B CA 1
ATOM 4894 C C . LEU B 1 209 ? -3.422 -13.477 -1.455 1 75.56 209 LEU B C 1
ATOM 4896 O O . LEU B 1 209 ? -2.914 -14.461 -1.99 1 75.56 209 LEU B O 1
ATOM 4900 N N . GLU B 1 210 ? -3.617 -13.367 -0.223 1 81.06 210 GLU B N 1
ATOM 4901 C CA . GLU B 1 210 ? -3.242 -14.453 0.678 1 81.06 210 GLU B CA 1
ATOM 4902 C C . GLU B 1 210 ? -4.043 -15.719 0.382 1 81.06 210 GLU B C 1
ATOM 4904 O O . GLU B 1 210 ? -3.488 -16.828 0.357 1 81.06 210 GLU B O 1
ATOM 4909 N N . GLN B 1 211 ? -5.289 -15.539 0.173 1 83.69 211 GLN B N 1
ATOM 4910 C CA . GLN B 1 211 ? -6.152 -16.672 -0.152 1 83.69 211 GLN B CA 1
ATOM 4911 C C . GLN B 1 211 ? -5.746 -17.312 -1.478 1 83.69 211 GLN B C 1
ATOM 4913 O O . GLN B 1 211 ? -5.664 -18.531 -1.584 1 83.69 211 GLN B O 1
ATOM 4918 N N . ASN B 1 212 ? -5.461 -16.469 -2.424 1 81 212 ASN B N 1
ATOM 4919 C CA . ASN B 1 212 ? -5.043 -16.953 -3.734 1 81 212 ASN B CA 1
ATOM 4920 C C . ASN B 1 212 ? -3.701 -17.672 -3.66 1 81 212 ASN B C 1
ATOM 4922 O O . ASN B 1 212 ? -3.504 -18.688 -4.328 1 81 212 ASN B O 1
ATOM 4926 N N . ALA B 1 213 ? -2.812 -17.188 -2.879 1 79.62 213 ALA B N 1
ATOM 4927 C CA . ALA B 1 213 ? -1.518 -17.844 -2.693 1 79.62 213 ALA B CA 1
ATOM 4928 C C . ALA B 1 213 ? -1.682 -19.219 -2.057 1 79.62 213 ALA B C 1
ATOM 4930 O O . ALA B 1 213 ? -1.049 -20.188 -2.486 1 79.62 213 ALA B O 1
ATOM 4931 N N . THR B 1 214 ? -2.545 -19.266 -1.11 1 83 214 THR B N 1
ATOM 4932 C CA . THR B 1 214 ? -2.809 -20.531 -0.441 1 83 214 THR B CA 1
ATOM 4933 C C . THR B 1 214 ? -3.426 -21.531 -1.41 1 83 214 THR B C 1
ATOM 4935 O O . THR B 1 214 ? -3.014 -22.703 -1.453 1 83 214 THR B O 1
ATOM 4938 N N . GLU B 1 215 ? -4.352 -21.078 -2.172 1 83.75 215 GLU B N 1
ATOM 4939 C CA . GLU B 1 215 ? -5.004 -21.938 -3.154 1 83.75 215 GLU B CA 1
ATOM 4940 C C . GLU B 1 215 ? -4.016 -22.422 -4.215 1 83.75 215 GLU B C 1
ATOM 4942 O O . GLU B 1 215 ? -4.047 -23.578 -4.621 1 83.75 215 GLU B O 1
ATOM 4947 N N . THR B 1 216 ? -3.188 -21.562 -4.625 1 82.81 216 THR B N 1
ATOM 4948 C CA . THR B 1 216 ? -2.164 -21.922 -5.602 1 82.81 216 THR B CA 1
ATOM 4949 C C . THR B 1 216 ? -1.219 -22.969 -5.035 1 82.81 216 THR B C 1
ATOM 4951 O O . THR B 1 216 ? -0.9 -23.953 -5.711 1 82.81 216 THR B O 1
ATOM 4954 N N . ALA B 1 217 ? -0.824 -22.812 -3.822 1 82.44 217 ALA B N 1
ATOM 4955 C CA . ALA B 1 217 ? 0.054 -23.781 -3.174 1 82.44 217 ALA B CA 1
ATOM 4956 C C . ALA B 1 217 ? -0.604 -25.156 -3.105 1 82.44 217 ALA B C 1
ATOM 4958 O O . ALA B 1 217 ? 0.034 -26.172 -3.396 1 82.44 217 ALA B O 1
ATOM 4959 N N . MET B 1 218 ? -1.861 -25.188 -2.781 1 88.06 218 MET B N 1
ATOM 4960 C CA . MET B 1 218 ? -2.6 -26.453 -2.688 1 88.06 218 MET B CA 1
ATOM 4961 C C . MET B 1 218 ? -2.725 -27.109 -4.055 1 88.06 218 MET B C 1
ATOM 4963 O O . MET B 1 218 ? -2.543 -28.328 -4.184 1 88.06 218 MET B O 1
ATOM 4967 N N . ALA B 1 219 ? -3.025 -26.25 -5.043 1 85.94 219 ALA B N 1
ATOM 4968 C CA . ALA B 1 219 ? -3.133 -26.75 -6.41 1 85.94 219 ALA B CA 1
ATOM 4969 C C . ALA B 1 219 ? -1.811 -27.344 -6.879 1 85.94 219 ALA B C 1
ATOM 4971 O O . ALA B 1 219 ? -1.791 -28.406 -7.512 1 85.94 219 ALA B O 1
ATOM 4972 N N . MET B 1 220 ? -0.746 -26.797 -6.516 1 84.19 220 MET B N 1
ATOM 4973 C CA . MET B 1 220 ? 0.573 -27.266 -6.934 1 84.19 220 MET B CA 1
ATOM 4974 C C . MET B 1 220 ? 0.933 -28.578 -6.234 1 84.19 220 MET B C 1
ATOM 4976 O O . MET B 1 220 ? 1.574 -29.453 -6.824 1 84.19 220 MET B O 1
ATOM 4980 N N . ASN B 1 221 ? 0.51 -28.656 -5.012 1 89.44 221 ASN B N 1
ATOM 4981 C CA . ASN B 1 221 ? 0.712 -29.922 -4.309 1 89.44 221 ASN B CA 1
ATOM 4982 C C . ASN B 1 221 ? -0.044 -31.062 -4.977 1 89.44 221 ASN B C 1
ATOM 4984 O O . ASN B 1 221 ? 0.478 -32.156 -5.09 1 89.44 221 ASN B O 1
ATOM 4988 N N . THR B 1 222 ? -1.185 -30.781 -5.371 1 90.56 222 THR B N 1
ATOM 4989 C CA . THR B 1 222 ? -1.982 -31.781 -6.074 1 90.56 222 THR B CA 1
ATOM 4990 C C . THR B 1 222 ? -1.329 -32.156 -7.402 1 90.56 222 THR B C 1
ATOM 4992 O O . THR B 1 222 ? -1.26 -33.344 -7.75 1 90.56 222 THR B O 1
ATOM 4995 N N . VAL B 1 223 ? -0.836 -31.188 -8.125 1 89.19 223 VAL B N 1
ATOM 4996 C CA . VAL B 1 223 ? -0.146 -31.438 -9.383 1 89.19 223 VAL B CA 1
ATOM 4997 C C . VAL B 1 223 ? 1.086 -32.312 -9.133 1 89.19 223 VAL B C 1
ATOM 4999 O O . VAL B 1 223 ? 1.35 -33.25 -9.875 1 89.19 223 VAL B O 1
ATOM 5002 N N . ALA B 1 224 ? 1.825 -31.953 -8.102 1 89.19 224 ALA B N 1
ATOM 5003 C CA . ALA B 1 224 ? 3.002 -32.75 -7.75 1 89.19 224 ALA B CA 1
ATOM 5004 C C . ALA B 1 224 ? 2.627 -34.188 -7.473 1 89.19 224 ALA B C 1
ATOM 5006 O O . ALA B 1 224 ? 3.283 -35.125 -7.969 1 89.19 224 ALA B O 1
ATOM 5007 N N . GLY B 1 225 ? 1.601 -34.406 -6.699 1 92.44 225 GLY B N 1
ATOM 5008 C CA . GLY B 1 225 ? 1.132 -35.75 -6.41 1 92.44 225 GLY B CA 1
ATOM 5009 C C . GLY B 1 225 ? 0.694 -36.5 -7.652 1 92.44 225 GLY B C 1
ATOM 5010 O O . GLY B 1 225 ? 1.05 -37.688 -7.828 1 92.44 225 GLY B O 1
ATOM 5011 N N . ALA B 1 226 ? -0.053 -35.812 -8.492 1 92.25 226 ALA B N 1
ATOM 5012 C CA . ALA B 1 226 ? -0.52 -36.438 -9.734 1 92.25 226 ALA B CA 1
ATOM 5013 C C . ALA B 1 226 ? 0.652 -36.781 -10.648 1 92.25 226 ALA B C 1
ATOM 5015 O O . ALA B 1 226 ? 0.636 -37.812 -11.328 1 92.25 226 ALA B O 1
ATOM 5016 N N . THR B 1 227 ? 1.611 -35.969 -10.68 1 91.06 227 THR B N 1
ATOM 5017 C CA . THR B 1 227 ? 2.793 -36.219 -11.5 1 91.06 227 THR B CA 1
ATOM 5018 C C . THR B 1 227 ? 3.561 -37.438 -10.984 1 91.06 227 THR B C 1
ATOM 5020 O O . THR B 1 227 ? 4.082 -38.219 -11.781 1 91.06 227 THR B O 1
ATOM 5023 N N . GLU B 1 228 ? 3.617 -37.594 -9.703 1 92.31 228 GLU B N 1
ATOM 5024 C CA . GLU B 1 228 ? 4.242 -38.781 -9.125 1 92.31 228 GLU B CA 1
ATOM 5025 C C . GLU B 1 228 ? 3.49 -40.062 -9.516 1 92.31 228 GLU B C 1
ATOM 5027 O O . GLU B 1 228 ? 4.102 -41.094 -9.789 1 92.31 228 GLU B O 1
ATOM 5032 N N . GLU B 1 229 ? 2.225 -39.938 -9.5 1 92.75 229 GLU B N 1
ATOM 5033 C CA . GLU B 1 229 ? 1.405 -41.062 -9.922 1 92.75 229 GLU B CA 1
ATOM 5034 C C . GLU B 1 229 ? 1.676 -41.438 -11.375 1 92.75 229 GLU B C 1
ATOM 5036 O O . GLU B 1 229 ? 1.794 -42.625 -11.711 1 92.75 229 GLU B O 1
ATOM 5041 N N . ILE B 1 230 ? 1.764 -40.438 -12.219 1 92.12 230 ILE B N 1
ATOM 5042 C CA . ILE B 1 230 ? 2.08 -40.688 -13.625 1 92.12 230 ILE B CA 1
ATOM 5043 C C . ILE B 1 230 ? 3.451 -41.344 -13.742 1 92.12 230 ILE B C 1
ATOM 5045 O O . ILE B 1 230 ? 3.627 -42.281 -14.516 1 92.12 230 ILE B O 1
ATOM 5049 N N . SER B 1 231 ? 4.375 -40.906 -12.969 1 92.88 231 SER B N 1
ATOM 5050 C CA . SER B 1 231 ? 5.719 -41.469 -12.969 1 92.88 231 SER B CA 1
ATOM 5051 C C . SER B 1 231 ? 5.688 -42.938 -12.609 1 92.88 231 SER B C 1
ATOM 5053 O O . SER B 1 231 ? 6.324 -43.781 -13.281 1 92.88 231 SER B O 1
ATOM 5055 N N . ALA B 1 232 ? 4.98 -43.281 -11.586 1 94 232 ALA B N 1
ATOM 5056 C CA . ALA B 1 232 ? 4.859 -44.688 -11.172 1 94 232 ALA B CA 1
ATOM 5057 C C . ALA B 1 232 ? 4.23 -45.531 -12.266 1 94 232 ALA B C 1
ATOM 5059 O O . ALA B 1 232 ? 4.695 -46.656 -12.547 1 94 232 ALA B O 1
ATOM 5060 N N . SER B 1 233 ? 3.213 -44.969 -12.805 1 93.88 233 SER B N 1
ATOM 5061 C CA . SER B 1 233 ? 2.523 -45.688 -13.875 1 93.88 233 SER B CA 1
ATOM 5062 C C . SER B 1 233 ? 3.43 -45.875 -15.094 1 93.88 233 SER B C 1
ATOM 5064 O O . SER B 1 233 ? 3.393 -46.906 -15.75 1 93.88 233 SER B O 1
ATOM 5066 N N . MET B 1 234 ? 4.23 -44.906 -15.398 1 93.06 234 MET B N 1
ATOM 5067 C CA . MET B 1 234 ? 5.203 -45 -16.484 1 93.06 234 MET B CA 1
ATOM 5068 C C . MET B 1 234 ? 6.203 -46.125 -16.219 1 93.06 234 MET B C 1
ATOM 5070 O O . MET B 1 234 ? 6.574 -46.844 -17.125 1 93.06 234 MET B O 1
ATOM 5074 N N . GLY B 1 235 ? 6.645 -46.188 -14.984 1 93.5 235 GLY B N 1
ATOM 5075 C CA . GLY B 1 235 ? 7.535 -47.281 -14.609 1 93.5 235 GLY B CA 1
ATOM 5076 C C . GLY B 1 235 ? 6.922 -48.656 -14.82 1 93.5 235 GLY B C 1
ATOM 5077 O O . GLY B 1 235 ? 7.586 -49.562 -15.32 1 93.5 235 GLY B O 1
ATOM 5078 N N . GLU B 1 236 ? 5.707 -48.75 -14.453 1 94.88 236 GLU B N 1
ATOM 5079 C CA . GLU B 1 236 ? 4.992 -50.031 -14.648 1 94.88 236 GLU B CA 1
ATOM 5080 C C . GLU B 1 236 ? 4.863 -50.344 -16.141 1 94.88 236 GLU B C 1
ATOM 5082 O O . GLU B 1 236 ? 5.094 -51.5 -16.531 1 94.88 236 GLU B O 1
ATOM 5087 N N . ILE B 1 237 ? 4.551 -49.406 -16.953 1 95.25 237 ILE B N 1
ATOM 5088 C CA . ILE B 1 237 ? 4.43 -49.625 -18.391 1 95.25 237 ILE B CA 1
ATOM 5089 C C . ILE B 1 237 ? 5.773 -50.062 -18.969 1 95.25 237 ILE B C 1
ATOM 5091 O O . ILE B 1 237 ? 5.836 -50.969 -19.781 1 95.25 237 ILE B O 1
ATOM 5095 N N . ALA B 1 238 ? 6.789 -49.375 -18.5 1 93.75 238 ALA B N 1
ATOM 5096 C CA . ALA B 1 238 ? 8.125 -49.719 -18.969 1 93.75 238 ALA B CA 1
ATOM 5097 C C . ALA B 1 238 ? 8.477 -51.156 -18.625 1 93.75 238 ALA B C 1
ATOM 5099 O O . ALA B 1 238 ? 9.008 -51.906 -19.453 1 93.75 238 ALA B O 1
ATOM 5100 N N . ARG B 1 239 ? 8.203 -51.594 -17.438 1 95.19 239 ARG B N 1
ATOM 5101 C CA . ARG B 1 239 ? 8.469 -52.969 -16.984 1 95.19 239 ARG B CA 1
ATOM 5102 C C . ARG B 1 239 ? 7.672 -53.969 -17.797 1 95.19 239 ARG B C 1
ATOM 5104 O O . ARG B 1 239 ? 8.227 -54.969 -18.266 1 95.19 239 ARG B O 1
ATOM 5111 N N . GLN B 1 240 ? 6.434 -53.688 -17.922 1 94 240 GLN B N 1
ATOM 5112 C CA . GLN B 1 240 ? 5.57 -54.562 -18.703 1 94 240 GLN B CA 1
ATOM 5113 C C . GLN B 1 240 ? 6.016 -54.656 -20.156 1 94 240 GLN B C 1
ATOM 5115 O O . GLN B 1 240 ? 5.953 -55.719 -20.781 1 94 240 GLN B O 1
ATOM 5120 N N . ASN B 1 241 ? 6.363 -53.562 -20.688 1 94.56 241 ASN B N 1
ATOM 5121 C CA . ASN B 1 241 ? 6.855 -53.5 -22.047 1 94.56 241 ASN B CA 1
ATOM 5122 C C . ASN B 1 241 ? 8.125 -54.344 -22.219 1 94.56 241 ASN B C 1
ATOM 5124 O O . ASN B 1 241 ? 8.289 -55.031 -23.234 1 94.56 241 ASN B O 1
ATOM 5128 N N . SER B 1 242 ? 9.039 -54.281 -21.297 1 94.94 242 SER B N 1
ATOM 5129 C CA . SER B 1 242 ? 10.242 -55.125 -21.328 1 94.94 242 SER B CA 1
ATOM 5130 C C . SER B 1 242 ? 9.891 -56.594 -21.312 1 94.94 242 SER B C 1
ATOM 5132 O O . SER B 1 242 ? 10.477 -57.375 -22.062 1 94.94 242 SER B O 1
ATOM 5134 N N . LEU B 1 243 ? 8.953 -56.938 -20.5 1 93.75 243 LEU B N 1
ATOM 5135 C CA . LEU B 1 243 ? 8.484 -58.312 -20.453 1 93.75 243 LEU B CA 1
ATOM 5136 C C . LEU B 1 243 ? 7.891 -58.75 -21.797 1 93.75 243 LEU B C 1
ATOM 5138 O O . LEU B 1 243 ? 8.164 -59.844 -22.297 1 93.75 243 LEU B O 1
ATOM 5142 N N . ALA B 1 244 ? 7.117 -57.844 -22.328 1 92.56 244 ALA B N 1
ATOM 5143 C CA . ALA B 1 244 ? 6.523 -58.125 -23.641 1 92.56 244 ALA B CA 1
ATOM 5144 C C . ALA B 1 244 ? 7.605 -58.344 -24.688 1 92.56 244 ALA B C 1
ATOM 5146 O O . ALA B 1 244 ? 7.484 -59.25 -25.531 1 92.56 244 ALA B O 1
ATOM 5147 N N . ALA B 1 245 ? 8.625 -57.531 -24.641 1 91.5 245 ALA B N 1
ATOM 5148 C CA . ALA B 1 245 ? 9.742 -57.688 -25.578 1 91.5 245 ALA B CA 1
ATOM 5149 C C . ALA B 1 245 ? 10.43 -59.031 -25.391 1 91.5 245 ALA B C 1
ATOM 5151 O O . ALA B 1 245 ? 10.789 -59.688 -26.375 1 91.5 245 ALA B O 1
ATOM 5152 N N . GLU B 1 246 ? 10.609 -59.5 -24.219 1 92.62 246 GLU B N 1
ATOM 5153 C CA . GLU B 1 246 ? 11.195 -60.812 -23.922 1 92.62 246 GLU B CA 1
ATOM 5154 C C . GLU B 1 246 ? 10.305 -61.938 -24.453 1 92.62 246 GLU B C 1
ATOM 5156 O O . GLU B 1 246 ? 10.805 -62.906 -25.031 1 92.62 246 GLU B O 1
ATOM 5161 N N . ILE B 1 247 ? 9.047 -61.781 -24.188 1 88.62 247 ILE B N 1
ATOM 5162 C CA . ILE B 1 247 ? 8.078 -62.75 -24.672 1 88.62 247 ILE B CA 1
ATOM 5163 C C . ILE B 1 247 ? 8.156 -62.844 -26.188 1 88.62 247 ILE B C 1
ATOM 5165 O O . ILE B 1 247 ? 8.148 -63.969 -26.734 1 88.62 247 ILE B O 1
ATOM 5169 N N . ALA B 1 248 ? 8.25 -61.719 -26.828 1 87.69 248 ALA B N 1
ATOM 5170 C CA . ALA B 1 248 ? 8.359 -61.719 -28.281 1 87.69 248 ALA B CA 1
ATOM 5171 C C . ALA B 1 248 ? 9.625 -62.406 -28.75 1 87.69 248 ALA B C 1
ATOM 5173 O O . ALA B 1 248 ? 9.586 -63.219 -29.703 1 87.69 248 ALA B O 1
ATOM 5174 N N . SER B 1 249 ? 10.727 -62.219 -28.125 1 90.81 249 SER B N 1
ATOM 5175 C CA . SER B 1 249 ? 12 -62.844 -28.453 1 90.81 249 SER B CA 1
ATOM 5176 C C . SER B 1 249 ? 11.93 -64.375 -28.266 1 90.81 249 SER B C 1
ATOM 5178 O O . SER B 1 249 ? 12.359 -65.125 -29.141 1 90.81 249 SER B O 1
ATOM 5180 N N . GLU B 1 250 ? 11.391 -64.812 -27.188 1 89.06 250 GLU B N 1
ATOM 5181 C CA . GLU B 1 250 ? 11.227 -66.188 -26.922 1 89.06 250 GLU B CA 1
ATOM 5182 C C . GLU B 1 250 ? 10.32 -66.875 -27.953 1 89.06 250 GLU B C 1
ATOM 5184 O O . GLU B 1 250 ? 10.617 -68 -28.438 1 89.06 250 GLU B O 1
ATOM 5189 N N . ALA B 1 251 ? 9.266 -66.188 -28.203 1 85 251 ALA B N 1
ATOM 5190 C CA . ALA B 1 251 ? 8.328 -66.688 -29.203 1 85 251 ALA B CA 1
ATOM 5191 C C . ALA B 1 251 ? 8.992 -66.812 -30.562 1 85 251 ALA B C 1
ATOM 5193 O O . ALA B 1 251 ? 8.766 -67.812 -31.281 1 85 251 ALA B O 1
ATOM 5194 N N . SER B 1 252 ? 9.789 -65.875 -30.938 1 87.12 252 SER B N 1
ATOM 5195 C CA . SER B 1 252 ? 10.523 -65.938 -32.188 1 87.12 252 SER B CA 1
ATOM 5196 C C . SER B 1 252 ? 11.445 -67.125 -32.25 1 87.12 252 SER B C 1
ATOM 5198 O O . SER B 1 252 ? 11.469 -67.875 -33.25 1 87.12 252 SER B O 1
ATOM 5200 N N . GLU B 1 253 ? 12.156 -67.438 -31.234 1 89.06 253 GLU B N 1
ATOM 5201 C CA . GLU B 1 253 ? 13.07 -68.562 -31.172 1 89.06 253 GLU B CA 1
ATOM 5202 C C . GLU B 1 253 ? 12.32 -69.938 -31.281 1 89.06 253 GLU B C 1
ATOM 5204 O O . GLU B 1 253 ? 12.719 -70.812 -32.031 1 89.06 253 GLU B O 1
ATOM 5209 N N . ARG B 1 254 ? 11.273 -70 -30.594 1 85.06 254 ARG B N 1
ATOM 5210 C CA . ARG B 1 254 ? 10.508 -71.25 -30.562 1 85.06 254 ARG B CA 1
ATOM 5211 C C . ARG B 1 254 ? 9.844 -71.5 -31.906 1 85.06 254 ARG B C 1
ATOM 5213 O O . ARG B 1 254 ? 9.781 -72.625 -32.375 1 85.06 254 ARG B O 1
ATOM 5220 N N . THR B 1 255 ? 9.391 -70.438 -32.469 1 85.25 255 THR B N 1
ATOM 5221 C CA . THR B 1 255 ? 8.766 -70.562 -33.781 1 85.25 255 THR B CA 1
ATOM 5222 C C . THR B 1 255 ? 9.797 -71 -34.844 1 85.25 255 THR B C 1
ATOM 5224 O O . THR B 1 255 ? 9.5 -71.75 -35.719 1 85.25 255 THR B O 1
ATOM 5227 N N . GLY B 1 256 ? 11 -70.438 -34.719 1 86 256 GLY B N 1
ATOM 5228 C CA . GLY B 1 256 ? 12.086 -70.875 -35.594 1 86 256 GLY B CA 1
ATOM 5229 C C . GLY B 1 256 ? 12.406 -72.375 -35.438 1 86 256 GLY B C 1
ATOM 5230 O O . GLY B 1 256 ? 12.586 -73.062 -36.438 1 86 256 GLY B O 1
ATOM 5231 N N . ALA B 1 257 ? 12.406 -72.812 -34.25 1 87.19 257 ALA B N 1
ATOM 5232 C CA . ALA B 1 257 ? 12.664 -74.25 -34 1 87.19 257 ALA B CA 1
ATOM 5233 C C . ALA B 1 257 ? 11.562 -75.125 -34.594 1 87.19 257 ALA B C 1
ATOM 5235 O O . ALA B 1 257 ? 11.836 -76.188 -35.156 1 87.19 257 ALA B O 1
ATOM 5236 N N . LEU B 1 258 ? 10.359 -74.625 -34.5 1 87.94 258 LEU B N 1
ATOM 5237 C CA . LEU B 1 258 ? 9.219 -75.375 -35.031 1 87.94 258 LEU B CA 1
ATOM 5238 C C . LEU B 1 258 ? 9.297 -75.5 -36.562 1 87.94 258 LEU B C 1
ATOM 5240 O O . LEU B 1 258 ? 8.922 -76.5 -37.156 1 87.94 258 LEU B O 1
ATOM 5244 N N . ALA B 1 259 ? 9.812 -74.375 -37.156 1 87.62 259 ALA B N 1
ATOM 5245 C CA . ALA B 1 259 ? 10.023 -74.438 -38.594 1 87.62 259 ALA B CA 1
ATOM 5246 C C . ALA B 1 259 ? 10.992 -75.562 -39 1 87.62 259 ALA B C 1
ATOM 5248 O O . ALA B 1 259 ? 10.789 -76.25 -40 1 87.62 259 ALA B O 1
ATOM 5249 N N . GLY B 1 260 ? 12 -75.812 -38.219 1 89.31 260 GLY B N 1
ATOM 5250 C CA . GLY B 1 260 ? 12.938 -76.875 -38.438 1 89.31 260 GLY B CA 1
ATOM 5251 C C . GLY B 1 260 ? 12.297 -78.25 -38.281 1 89.31 260 GLY B C 1
ATOM 5252 O O . GLY B 1 260 ? 12.578 -79.188 -39.062 1 89.31 260 GLY B O 1
ATOM 5253 N N . VAL B 1 261 ? 11.461 -78.312 -37.312 1 88.5 261 VAL B N 1
ATOM 5254 C CA . VAL B 1 261 ? 10.758 -79.562 -37.062 1 88.5 261 VAL B CA 1
ATOM 5255 C C . VAL B 1 261 ? 9.891 -79.938 -38.281 1 88.5 261 VAL B C 1
ATOM 5257 O O . VAL B 1 261 ? 9.883 -81.062 -38.719 1 88.5 261 VAL B O 1
ATOM 5260 N N . VAL B 1 262 ? 9.273 -78.938 -38.875 1 88.25 262 VAL B N 1
ATOM 5261 C CA . VAL B 1 262 ? 8.406 -79.125 -40.031 1 88.25 262 VAL B CA 1
ATOM 5262 C C . VAL B 1 262 ? 9.234 -79.625 -41.219 1 88.25 262 VAL B C 1
ATOM 5264 O O . VAL B 1 262 ? 8.82 -80.5 -41.969 1 88.25 262 VAL B O 1
ATOM 5267 N N . ALA B 1 263 ? 10.375 -79.062 -41.344 1 89.94 263 ALA B N 1
ATOM 5268 C CA . ALA B 1 263 ? 11.273 -79.5 -42.406 1 89.94 263 ALA B CA 1
ATOM 5269 C C . ALA B 1 263 ? 11.688 -80.938 -42.25 1 89.94 263 ALA B C 1
ATOM 5271 O O . ALA B 1 263 ? 11.695 -81.688 -43.25 1 89.94 263 ALA B O 1
ATOM 5272 N N . LYS B 1 264 ? 11.953 -81.375 -41.094 1 91.81 264 LYS B N 1
ATOM 5273 C CA . LYS B 1 264 ? 12.312 -82.812 -40.812 1 91.81 264 LYS B CA 1
ATOM 5274 C C . LYS B 1 264 ? 11.156 -83.75 -41.125 1 91.81 264 LYS B C 1
ATOM 5276 O O . LYS B 1 264 ? 11.367 -84.812 -41.688 1 91.81 264 LYS B O 1
ATOM 5281 N N . LEU B 1 265 ? 10.016 -83.25 -40.812 1 91.06 265 LEU B N 1
ATOM 5282 C CA . LEU B 1 265 ? 8.828 -84.062 -41.062 1 91.06 265 LEU B CA 1
ATOM 5283 C C . LEU B 1 265 ? 8.578 -84.25 -42.562 1 91.06 265 LEU B C 1
ATOM 5285 O O . LEU B 1 265 ? 8.203 -85.312 -43 1 91.06 265 LEU B O 1
ATOM 5289 N N . THR B 1 266 ? 8.82 -83.188 -43.25 1 90.44 266 THR B N 1
ATOM 5290 C CA . THR B 1 266 ? 8.672 -83.25 -44.719 1 90.44 266 THR B CA 1
ATOM 5291 C C . THR B 1 266 ? 9.633 -84.25 -45.312 1 90.44 266 THR B C 1
ATOM 5293 O O . THR B 1 266 ? 9.234 -85.125 -46.125 1 90.44 266 THR B O 1
ATOM 5296 N N . GLU B 1 267 ? 10.836 -84.312 -44.844 1 92.94 267 GLU B N 1
ATOM 5297 C CA . GLU B 1 267 ? 11.844 -85.188 -45.344 1 92.94 267 GLU B CA 1
ATOM 5298 C C . GLU B 1 267 ? 11.516 -86.625 -44.969 1 92.94 267 GLU B C 1
ATOM 5300 O O . GLU B 1 267 ? 11.656 -87.562 -45.781 1 92.94 267 GLU B O 1
ATOM 5305 N N . ALA B 1 268 ? 11.086 -86.75 -43.781 1 91.12 268 ALA B N 1
ATOM 5306 C CA . ALA B 1 268 ? 10.727 -88.062 -43.312 1 91.12 268 ALA B CA 1
ATOM 5307 C C . ALA B 1 268 ? 9.555 -88.688 -44.094 1 91.12 268 ALA B C 1
ATOM 5309 O O . ALA B 1 268 ? 9.562 -89.812 -44.469 1 91.12 268 ALA B O 1
ATOM 5310 N N . ALA B 1 269 ? 8.602 -87.812 -44.344 1 91.94 269 ALA B N 1
ATOM 5311 C CA . ALA B 1 269 ? 7.43 -88.25 -45.094 1 91.94 269 ALA B CA 1
ATOM 5312 C C . ALA B 1 269 ? 7.828 -88.688 -46.531 1 91.94 269 ALA B C 1
ATOM 5314 O O . ALA B 1 269 ? 7.336 -89.688 -47.031 1 91.94 269 ALA B O 1
ATOM 5315 N N . LYS B 1 270 ? 8.727 -88 -47.094 1 93.88 270 LYS B N 1
ATOM 5316 C CA . LYS B 1 270 ? 9.242 -88.375 -48.406 1 93.88 270 LYS B CA 1
ATOM 5317 C C . LYS B 1 270 ? 9.969 -89.688 -48.375 1 93.88 270 LYS B C 1
ATOM 5319 O O . LYS B 1 270 ? 9.805 -90.5 -49.281 1 93.88 270 LYS B O 1
ATOM 5324 N N . GLY B 1 271 ? 10.711 -89.938 -47.375 1 93.94 271 GLY B N 1
ATOM 5325 C CA . GLY B 1 271 ? 11.398 -91.188 -47.219 1 93.94 271 GLY B CA 1
ATOM 5326 C C . GLY B 1 271 ? 10.453 -92.375 -47.094 1 93.94 271 GLY B C 1
ATOM 5327 O O . GLY B 1 271 ? 10.703 -93.438 -47.656 1 93.94 271 GLY B O 1
ATOM 5328 N N . ILE B 1 272 ? 9.398 -92.062 -46.438 1 95.31 272 ILE B N 1
ATOM 5329 C CA . ILE B 1 272 ? 8.391 -93.125 -46.312 1 95.31 272 ILE B CA 1
ATOM 5330 C C . ILE B 1 272 ? 7.75 -93.438 -47.656 1 95.31 272 ILE B C 1
ATOM 5332 O O . ILE B 1 272 ? 7.555 -94.562 -48.031 1 95.31 272 ILE B O 1
ATOM 5336 N N . SER B 1 273 ? 7.477 -92.438 -48.312 1 94.94 273 SER B N 1
ATOM 5337 C CA . SER B 1 273 ? 6.895 -92.562 -49.656 1 94.94 273 SER B CA 1
ATOM 5338 C C . SER B 1 273 ? 7.805 -93.375 -50.562 1 94.94 273 SER B C 1
ATOM 5340 O O . SER B 1 273 ? 7.348 -94.25 -51.25 1 94.94 273 SER B O 1
ATOM 5342 N N . ASP B 1 274 ? 9.039 -93.125 -50.531 1 95.38 274 ASP B N 1
ATOM 5343 C CA . ASP B 1 274 ? 10 -93.812 -51.375 1 95.38 274 ASP B CA 1
ATOM 5344 C C . ASP B 1 274 ? 10.094 -95.312 -51 1 95.38 274 ASP B C 1
ATOM 5346 O O . ASP B 1 274 ? 10.078 -96.188 -51.875 1 95.38 274 ASP B O 1
ATOM 5350 N N . ALA B 1 275 ? 10.164 -95.5 -49.781 1 95.38 275 ALA B N 1
ATOM 5351 C CA . ALA B 1 275 ? 10.258 -96.875 -49.312 1 95.38 275 ALA B CA 1
ATOM 5352 C C . ALA B 1 275 ? 9 -97.625 -49.656 1 95.38 275 ALA B C 1
ATOM 5354 O O . ALA B 1 275 ? 9.078 -98.812 -50.031 1 95.38 275 ALA B O 1
ATOM 5355 N N . THR B 1 276 ? 7.941 -97 -49.562 1 96.19 276 THR B N 1
ATOM 5356 C CA . THR B 1 276 ? 6.66 -97.625 -49.875 1 96.19 276 THR B CA 1
ATOM 5357 C C . THR B 1 276 ? 6.543 -97.938 -51.344 1 96.19 276 THR B C 1
ATOM 5359 O O . THR B 1 276 ? 6.059 -99 -51.719 1 96.19 276 THR B O 1
ATOM 5362 N N . ARG B 1 277 ? 7.023 -97.188 -52.156 1 95.19 277 ARG B N 1
ATOM 5363 C CA . ARG B 1 277 ? 7.031 -97.375 -53.594 1 95.19 277 ARG B CA 1
ATOM 5364 C C . ARG B 1 277 ? 7.926 -98.562 -53.969 1 95.19 277 ARG B C 1
ATOM 5366 O O . ARG B 1 277 ? 7.602 -99.375 -54.844 1 95.19 277 ARG B O 1
ATOM 5373 N N . PHE B 1 278 ? 8.93 -98.688 -53.188 1 94.75 278 PHE B N 1
ATOM 5374 C CA . PHE B 1 278 ? 9.836 -99.812 -53.406 1 94.75 278 PHE B CA 1
ATOM 5375 C C . PHE B 1 278 ? 9.148 -101.125 -53.062 1 94.75 278 PHE B C 1
ATOM 5377 O O . PHE B 1 278 ? 9.188 -102.062 -53.844 1 94.75 278 PHE B O 1
ATOM 5384 N N . ILE B 1 279 ? 8.453 -101 -52.031 1 96.69 279 ILE B N 1
ATOM 5385 C CA . ILE B 1 279 ? 7.738 -102.188 -51.594 1 96.69 279 ILE B CA 1
ATOM 5386 C C . ILE B 1 279 ? 6.641 -102.562 -52.594 1 96.69 279 ILE B C 1
ATOM 5388 O O . ILE B 1 279 ? 6.414 -103.75 -52.906 1 96.69 279 ILE B O 1
ATOM 5392 N N . ASP B 1 280 ? 6.055 -101.625 -53.062 1 96.19 280 ASP B N 1
ATOM 5393 C CA . ASP B 1 280 ? 5 -101.812 -54.031 1 96.19 280 ASP B CA 1
ATOM 5394 C C . ASP B 1 280 ? 5.551 -102.438 -55.312 1 96.19 280 ASP B C 1
ATOM 5396 O O . ASP B 1 280 ? 4.922 -103.312 -55.875 1 96.19 280 ASP B O 1
ATOM 5400 N N . THR B 1 281 ? 6.641 -102.062 -55.719 1 96.5 281 THR B N 1
ATOM 5401 C CA . THR B 1 281 ? 7.293 -102.625 -56.875 1 96.5 281 THR B CA 1
ATOM 5402 C C . THR B 1 281 ? 7.613 -104.125 -56.656 1 96.5 281 THR B C 1
ATOM 5404 O O . THR B 1 281 ? 7.398 -104.938 -57.531 1 96.5 281 THR B O 1
ATOM 5407 N N . ILE B 1 282 ? 8.039 -104.25 -55.531 1 96.25 282 ILE B N 1
ATOM 5408 C CA . ILE B 1 282 ? 8.375 -105.625 -55.188 1 96.25 282 ILE B CA 1
ATOM 5409 C C . ILE B 1 282 ? 7.109 -106.5 -55.188 1 96.25 282 ILE B C 1
ATOM 5411 O O . ILE B 1 282 ? 7.121 -107.625 -55.656 1 96.25 282 ILE B O 1
ATOM 5415 N N . SER B 1 283 ? 6.121 -106 -54.719 1 95.88 283 SER B N 1
ATOM 5416 C CA . SER B 1 283 ? 4.848 -106.75 -54.656 1 95.88 283 SER B CA 1
ATOM 5417 C C . SER B 1 283 ? 4.324 -107.062 -56.031 1 95.88 283 SER B C 1
ATOM 5419 O O . SER B 1 283 ? 3.818 -108.125 -56.281 1 95.88 283 SER B O 1
ATOM 5421 N N . ARG B 1 284 ? 4.465 -106.312 -57 1 94.75 284 ARG B N 1
ATOM 5422 C CA . ARG B 1 284 ? 4.023 -106.5 -58.375 1 94.75 284 ARG B CA 1
ATOM 5423 C C . ARG B 1 284 ? 4.867 -107.562 -59.062 1 94.75 284 ARG B C 1
ATOM 5425 O O . ARG B 1 284 ? 4.348 -108.375 -59.844 1 94.75 284 ARG B O 1
ATOM 5432 N N . GLN B 1 285 ? 6.051 -107.375 -58.656 1 96.25 285 GLN B N 1
ATOM 5433 C CA . GLN B 1 285 ? 6.953 -108.375 -59.219 1 96.25 285 GLN B CA 1
ATOM 5434 C C . GLN B 1 285 ? 6.645 -109.812 -58.656 1 96.25 285 GLN B C 1
ATOM 5436 O O . GLN B 1 285 ? 6.645 -110.75 -59.375 1 96.25 285 GLN B O 1
ATOM 5441 N N . THR B 1 286 ? 6.348 -109.75 -57.375 1 95.75 286 THR B N 1
ATOM 5442 C CA . THR B 1 286 ? 5.988 -111 -56.75 1 95.75 286 THR B CA 1
ATOM 5443 C C . THR B 1 286 ? 4.676 -111.5 -57.312 1 95.75 286 THR B C 1
ATOM 5445 O O . THR B 1 286 ? 4.535 -112.75 -57.531 1 95.75 286 THR B O 1
ATOM 5448 N N . HIS B 1 287 ? 3.814 -110.688 -57.531 1 95.12 287 HIS B N 1
ATOM 5449 C CA . HIS B 1 287 ? 2.531 -111.062 -58.125 1 95.12 287 HIS B CA 1
ATOM 5450 C C . HIS B 1 287 ? 2.709 -111.688 -59.5 1 95.12 287 HIS B C 1
ATOM 5452 O O . HIS B 1 287 ? 2.117 -112.75 -59.812 1 95.12 287 HIS B O 1
ATOM 5458 N N . LEU B 1 288 ? 3.533 -111.188 -60.281 1 95.31 288 LEU B N 1
ATOM 5459 C CA . LEU B 1 288 ? 3.795 -111.688 -61.625 1 95.31 288 LEU B CA 1
ATOM 5460 C C . LEU B 1 288 ? 4.504 -113 -61.594 1 95.31 288 LEU B C 1
ATOM 5462 O O . LEU B 1 288 ? 4.191 -113.875 -62.406 1 95.31 288 LEU B O 1
ATOM 5466 N N . LEU B 1 289 ? 5.359 -113.062 -60.719 1 94.56 289 LEU B N 1
ATOM 5467 C CA . LEU B 1 289 ? 6.066 -114.375 -60.594 1 94.56 289 LEU B CA 1
ATOM 5468 C C . LEU B 1 289 ? 5.113 -115.438 -60.156 1 94.56 289 LEU B C 1
ATOM 5470 O O . LEU B 1 289 ? 5.199 -116.562 -60.656 1 94.56 289 LEU B O 1
ATOM 5474 N N . ALA B 1 290 ? 4.246 -115.062 -59.281 1 94.12 290 ALA B N 1
ATOM 5475 C CA . ALA B 1 290 ? 3.256 -116.062 -58.812 1 94.12 290 ALA B CA 1
ATOM 5476 C C . ALA B 1 290 ? 2.273 -116.438 -59.906 1 94.12 290 ALA B C 1
ATOM 5478 O O . ALA B 1 290 ? 1.881 -117.562 -60.031 1 94.12 290 ALA B O 1
ATOM 5479 N N . LEU B 1 291 ? 1.94 -115.562 -60.75 1 92.81 291 LEU B N 1
ATOM 5480 C CA . LEU B 1 291 ? 1.056 -115.875 -61.875 1 92.81 291 LEU B CA 1
ATOM 5481 C C . LEU B 1 291 ? 1.714 -116.812 -62.875 1 92.81 291 LEU B C 1
ATOM 5483 O O . LEU B 1 291 ? 1.096 -117.75 -63.344 1 92.81 291 LEU B O 1
ATOM 5487 N N . ASN B 1 292 ? 2.836 -116.562 -63.125 1 91.06 292 ASN B N 1
ATOM 5488 C CA . ASN B 1 292 ? 3.576 -117.375 -64.062 1 91.06 292 ASN B CA 1
ATOM 5489 C C . ASN B 1 292 ? 3.775 -118.812 -63.5 1 91.06 292 ASN B C 1
ATOM 5491 O O . ASN B 1 292 ? 3.709 -119.812 -64.25 1 91.06 292 ASN B O 1
ATOM 5495 N N . ALA B 1 293 ? 4 -118.75 -62.219 1 90 293 ALA B N 1
ATOM 5496 C CA . ALA B 1 293 ? 4.168 -120 -61.562 1 90 293 ALA B CA 1
ATOM 5497 C C . ALA B 1 293 ? 2.867 -120.812 -61.562 1 90 293 ALA B C 1
ATOM 5499 O O . ALA B 1 293 ? 2.887 -122.062 -61.688 1 90 293 ALA B O 1
ATOM 5500 N N . THR B 1 294 ? 1.812 -120.188 -61.469 1 89.5 294 THR B N 1
ATOM 5501 C CA . THR B 1 294 ? 0.514 -120.812 -61.562 1 89.5 294 THR B CA 1
ATOM 5502 C C . THR B 1 294 ? 0.297 -121.438 -62.938 1 89.5 294 THR B C 1
ATOM 5504 O O . THR B 1 294 ? -0.213 -122.562 -63.062 1 89.5 294 THR B O 1
ATOM 5507 N N . ILE B 1 295 ? 0.725 -120.875 -63.906 1 86.5 295 ILE B N 1
ATOM 5508 C CA . ILE B 1 295 ? 0.577 -121.312 -65.25 1 86.5 295 ILE B CA 1
ATOM 5509 C C . ILE B 1 295 ? 1.469 -122.562 -65.5 1 86.5 295 ILE B C 1
ATOM 5511 O O . ILE B 1 295 ? 1.03 -123.5 -66.062 1 86.5 295 ILE B O 1
ATOM 5515 N N . GLU B 1 296 ? 2.627 -122.438 -65.062 1 83.06 296 GLU B N 1
ATOM 5516 C CA . GLU B 1 296 ? 3.572 -123.562 -65.25 1 83.06 296 GLU B CA 1
ATOM 5517 C C . GLU B 1 296 ? 3.139 -124.812 -64.438 1 83.06 296 GLU B C 1
ATOM 5519 O O . GLU B 1 296 ? 3.279 -125.938 -64.938 1 83.06 296 GLU B O 1
ATOM 5524 N N . ALA B 1 297 ? 2.613 -124.5 -63.281 1 85.88 297 ALA B N 1
ATOM 5525 C CA . ALA B 1 297 ? 2.117 -125.625 -62.5 1 85.88 297 ALA B CA 1
ATOM 5526 C C . ALA B 1 297 ? 0.941 -126.312 -63.156 1 85.88 297 ALA B C 1
ATOM 5528 O O . ALA B 1 297 ? 0.811 -127.5 -63.094 1 85.88 297 ALA B O 1
ATOM 5529 N N . ALA B 1 298 ? 0.163 -125.625 -63.844 1 85 298 ALA B N 1
ATOM 5530 C CA . ALA B 1 298 ? -0.959 -126.25 -64.625 1 85 298 ALA B CA 1
ATOM 5531 C C . ALA B 1 298 ? -0.469 -127.062 -65.812 1 85 298 ALA B C 1
ATOM 5533 O O . ALA B 1 298 ? -1.026 -128.125 -66.062 1 85 298 ALA B O 1
ATOM 5534 N N . ARG B 1 299 ? 0.488 -126.625 -66.375 1 82.56 299 ARG B N 1
ATOM 5535 C CA . ARG B 1 299 ? 1.059 -127.312 -67.5 1 82.56 299 ARG B CA 1
ATOM 5536 C C . ARG B 1 299 ? 1.694 -128.625 -67.125 1 82.56 299 ARG B C 1
ATOM 5538 O O . ARG B 1 299 ? 1.723 -129.625 -67.938 1 82.56 299 ARG B O 1
ATOM 5545 N N . ALA B 1 300 ? 2.148 -128.625 -65.875 1 80.69 300 ALA B N 1
ATOM 5546 C CA . ALA B 1 300 ? 2.852 -129.875 -65.375 1 80.69 300 ALA B CA 1
ATOM 5547 C C . ALA B 1 300 ? 1.866 -131 -64.938 1 80.69 300 ALA B C 1
ATOM 5549 O O . ALA B 1 300 ? 2.271 -132 -64.562 1 80.69 300 ALA B O 1
ATOM 5550 N N . GLY B 1 301 ? 0.534 -130.75 -65 1 80.44 301 GLY B N 1
ATOM 5551 C CA . GLY B 1 301 ? -0.521 -131.625 -64.75 1 80.44 301 GLY B CA 1
ATOM 5552 C C . GLY B 1 301 ? -0.53 -132.125 -63.281 1 80.44 301 GLY B C 1
ATOM 5553 O O . GLY B 1 301 ? -0.54 -131.375 -62.344 1 80.44 301 GLY B O 1
ATOM 5554 N N . GLU B 1 302 ? -0.349 -133.5 -63.062 1 79.5 302 GLU B N 1
ATOM 5555 C CA . GLU B 1 302 ? -0.46 -134.125 -61.75 1 79.5 302 GLU B CA 1
ATOM 5556 C C . GLU B 1 302 ? 0.779 -133.875 -60.906 1 79.5 302 GLU B C 1
ATOM 5558 O O . GLU B 1 302 ? 0.688 -133.75 -59.688 1 79.5 302 GLU B O 1
ATOM 5563 N N . ALA B 1 303 ? 1.856 -133.625 -61.531 1 75.69 303 ALA B N 1
ATOM 5564 C CA . ALA B 1 303 ? 3.115 -133.375 -60.844 1 75.69 303 ALA B CA 1
ATOM 5565 C C . ALA B 1 303 ? 3.178 -132 -60.281 1 75.69 303 ALA B C 1
ATOM 5567 O O . ALA B 1 303 ? 3.963 -131.625 -59.406 1 75.69 303 ALA B O 1
ATOM 5568 N N . GLY B 1 304 ? 2.203 -131.125 -60.781 1 80.75 304 GLY B N 1
ATOM 5569 C CA . GLY B 1 304 ? 2.262 -129.75 -60.438 1 80.75 304 GLY B CA 1
ATOM 5570 C C . GLY B 1 304 ? 1.188 -129.375 -59.438 1 80.75 304 GLY B C 1
ATOM 5571 O O . GLY B 1 304 ? 1.099 -128.125 -59.094 1 80.75 304 GLY B O 1
ATOM 5572 N N . ARG B 1 305 ? 0.458 -130.125 -59.031 1 85.75 305 ARG B N 1
ATOM 5573 C CA . ARG B 1 305 ? -0.687 -129.875 -58.188 1 85.75 305 ARG B CA 1
ATOM 5574 C C . ARG B 1 305 ? -0.239 -129.125 -56.906 1 85.75 305 ARG B C 1
ATOM 5576 O O . ARG B 1 305 ? -0.835 -128.125 -56.469 1 85.75 305 ARG B O 1
ATOM 5583 N N . GLY B 1 306 ? 0.784 -129.625 -56.188 1 82.5 306 GLY B N 1
ATOM 5584 C CA . GLY B 1 306 ? 1.294 -129 -54.969 1 82.5 306 GLY B CA 1
ATOM 5585 C C . GLY B 1 306 ? 1.865 -127.625 -55.188 1 82.5 306 GLY B C 1
ATOM 5586 O O . GLY B 1 306 ? 1.64 -126.75 -54.375 1 82.5 306 GLY B O 1
ATOM 5587 N N . PHE B 1 307 ? 2.424 -127.438 -56.375 1 85.31 307 PHE B N 1
ATOM 5588 C CA . PHE B 1 307 ? 3.041 -126.188 -56.719 1 85.31 307 PHE B CA 1
ATOM 5589 C C . PHE B 1 307 ? 1.983 -125.125 -57.094 1 85.31 307 PHE B C 1
ATOM 5591 O O . PHE B 1 307 ? 2.145 -123.938 -56.812 1 85.31 307 PHE B O 1
ATOM 5598 N N . ALA B 1 308 ? 0.934 -125.625 -57.625 1 88.75 308 ALA B N 1
ATOM 5599 C CA . ALA B 1 308 ? -0.172 -124.75 -57.969 1 88.75 308 ALA B CA 1
ATOM 5600 C C . ALA B 1 308 ? -0.782 -124.125 -56.719 1 88.75 308 ALA B C 1
ATOM 5602 O O . ALA B 1 308 ? -1.152 -122.938 -56.75 1 88.75 308 ALA B O 1
ATOM 5603 N N . VAL B 1 309 ? -0.705 -124.812 -55.594 1 90.06 309 VAL B N 1
ATOM 5604 C CA . VAL B 1 309 ? -1.245 -124.312 -54.344 1 90.06 309 VAL B CA 1
ATOM 5605 C C . VAL B 1 309 ? -0.314 -123.25 -53.75 1 90.06 309 VAL B C 1
ATOM 5607 O O . VAL B 1 309 ? -0.766 -122.188 -53.344 1 90.06 309 VAL B O 1
ATOM 5610 N N . VAL B 1 310 ? 0.927 -123.5 -53.875 1 90.81 310 VAL B N 1
ATOM 5611 C CA . VAL B 1 310 ? 1.915 -122.562 -53.375 1 90.81 310 VAL B CA 1
ATOM 5612 C C . VAL B 1 310 ? 1.886 -121.312 -54.188 1 90.81 310 VAL B C 1
ATOM 5614 O O . VAL B 1 310 ? 1.884 -120.188 -53.656 1 90.81 310 VAL B O 1
ATOM 5617 N N . ALA B 1 311 ? 1.826 -121.438 -55.438 1 92.12 311 ALA B N 1
ATOM 5618 C CA . ALA B 1 311 ? 1.788 -120.25 -56.344 1 92.12 311 ALA B CA 1
ATOM 5619 C C . ALA B 1 311 ? 0.54 -119.438 -56.125 1 92.12 311 ALA B C 1
ATOM 5621 O O . ALA B 1 311 ? 0.602 -118.188 -56.125 1 92.12 311 ALA B O 1
ATOM 5622 N N . GLY B 1 312 ? -0.528 -120.062 -55.875 1 93.31 312 GLY B N 1
ATOM 5623 C CA . GLY B 1 312 ? -1.768 -119.375 -55.594 1 93.31 312 GLY B CA 1
ATOM 5624 C C . GLY B 1 312 ? -1.714 -118.562 -54.281 1 93.31 312 GLY B C 1
ATOM 5625 O O . GLY B 1 312 ? -2.219 -117.438 -54.188 1 93.31 312 GLY B O 1
ATOM 5626 N N . GLU B 1 313 ? -1.064 -119.188 -53.344 1 94.5 313 GLU B N 1
ATOM 5627 C CA . GLU B 1 313 ? -0.935 -118.5 -52.031 1 94.5 313 GLU B CA 1
ATOM 5628 C C . GLU B 1 313 ? -0.004 -117.312 -52.125 1 94.5 313 GLU B C 1
ATOM 5630 O O . GLU B 1 313 ? -0.292 -116.25 -51.562 1 94.5 313 GLU B O 1
ATOM 5635 N N . VAL B 1 314 ? 1.062 -117.438 -52.812 1 94.94 314 VAL B N 1
ATOM 5636 C CA . VAL B 1 314 ? 1.997 -116.312 -53 1 94.94 314 VAL B CA 1
ATOM 5637 C C . VAL B 1 314 ? 1.316 -115.188 -53.781 1 94.94 314 VAL B C 1
ATOM 5639 O O . VAL B 1 314 ? 1.535 -114 -53.5 1 94.94 314 VAL B O 1
ATOM 5642 N N . LYS B 1 315 ? 0.544 -115.625 -54.719 1 95.06 315 LYS B N 1
ATOM 5643 C CA . LYS B 1 315 ? -0.214 -114.625 -55.469 1 95.06 315 LYS B CA 1
ATOM 5644 C C . LYS B 1 315 ? -1.13 -113.812 -54.562 1 95.06 315 LYS B C 1
ATOM 5646 O O . LYS B 1 315 ? -1.171 -112.562 -54.656 1 95.06 315 LYS B O 1
ATOM 5651 N N . THR B 1 316 ? -1.786 -114.438 -53.656 1 95.44 316 THR B N 1
ATOM 5652 C CA . THR B 1 316 ? -2.701 -113.812 -52.719 1 95.44 316 THR B CA 1
ATOM 5653 C C . THR B 1 316 ? -1.938 -112.875 -51.75 1 95.44 316 THR B C 1
ATOM 5655 O O . THR B 1 316 ? -2.367 -111.812 -51.469 1 95.44 316 THR B O 1
ATOM 5658 N N . LEU B 1 317 ? -0.828 -113.312 -51.344 1 95.38 317 LEU B N 1
ATOM 5659 C CA . LEU B 1 317 ? -0.012 -112.562 -50.438 1 95.38 317 LEU B CA 1
ATOM 5660 C C . LEU B 1 317 ? 0.555 -111.312 -51.125 1 95.38 317 LEU B C 1
ATOM 5662 O O . LEU B 1 317 ? 0.639 -110.25 -50.5 1 95.38 317 LEU B O 1
ATOM 5666 N N . ALA B 1 318 ? 0.926 -111.438 -52.312 1 95.81 318 ALA B N 1
ATOM 5667 C CA . ALA B 1 318 ? 1.4 -110.25 -53.094 1 95.81 318 ALA B CA 1
ATOM 5668 C C . ALA B 1 318 ? 0.3 -109.25 -53.25 1 95.81 318 ALA B C 1
ATOM 5670 O O . ALA B 1 318 ? 0.559 -108 -53.156 1 95.81 318 ALA B O 1
ATOM 5671 N N . GLN B 1 319 ? -0.904 -109.688 -53.406 1 95.19 319 GLN B N 1
ATOM 5672 C CA . GLN B 1 319 ? -2.043 -108.812 -53.531 1 95.19 319 GLN B CA 1
ATOM 5673 C C . GLN B 1 319 ? -2.322 -108.125 -52.188 1 95.19 319 GLN B C 1
ATOM 5675 O O . GLN B 1 319 ? -2.66 -106.938 -52.188 1 95.19 319 GLN B O 1
ATOM 5680 N N . GLN B 1 320 ? -2.146 -108.812 -51.188 1 94.94 320 GLN B N 1
ATOM 5681 C CA . GLN B 1 320 ? -2.316 -108.188 -49.844 1 94.94 320 GLN B CA 1
ATOM 5682 C C . GLN B 1 320 ? -1.233 -107.188 -49.562 1 94.94 320 GLN B C 1
ATOM 5684 O O . GLN B 1 320 ? -1.51 -106.125 -49 1 94.94 320 GLN B O 1
ATOM 5689 N N . THR B 1 321 ? -0.05 -107.375 -49.969 1 95.44 321 THR B N 1
ATOM 5690 C CA . THR B 1 321 ? 1.04 -106.438 -49.812 1 95.44 321 THR B CA 1
ATOM 5691 C C . THR B 1 321 ? 0.759 -105.188 -50.594 1 95.44 321 THR B C 1
ATOM 5693 O O . THR B 1 321 ? 0.974 -104.062 -50.125 1 95.44 321 THR B O 1
ATOM 5696 N N . ALA B 1 322 ? 0.311 -105.375 -51.844 1 94.94 322 ALA B N 1
ATOM 5697 C CA . ALA B 1 322 ? -0.056 -104.25 -52.656 1 94.94 322 ALA B CA 1
ATOM 5698 C C . ALA B 1 322 ? -1.136 -103.375 -52 1 94.94 322 ALA B C 1
ATOM 5700 O O . ALA B 1 322 ? -1.087 -102.188 -52.031 1 94.94 322 ALA B O 1
ATOM 5701 N N . GLY B 1 323 ? -2.104 -104.062 -51.375 1 94.81 323 GLY B N 1
ATOM 5702 C CA . GLY B 1 323 ? -3.119 -103.312 -50.625 1 94.81 323 GLY B CA 1
ATOM 5703 C C . GLY B 1 323 ? -2.557 -102.562 -49.406 1 94.81 323 GLY B C 1
ATOM 5704 O O . GLY B 1 323 ? -2.943 -101.438 -49.156 1 94.81 323 GLY B O 1
ATOM 5705 N N . GLY B 1 324 ? -1.706 -103.188 -48.719 1 94.31 324 GLY B N 1
ATOM 5706 C CA . GLY B 1 324 ? -1.026 -102.562 -47.625 1 94.31 324 GLY B CA 1
ATOM 5707 C C . GLY B 1 324 ? -0.22 -101.312 -48.031 1 94.31 324 GLY B C 1
ATOM 5708 O O . GLY B 1 324 ? -0.248 -100.312 -47.375 1 94.31 324 GLY B O 1
ATOM 5709 N N . THR B 1 325 ? 0.528 -101.375 -49.094 1 96.06 325 THR B N 1
ATOM 5710 C CA . THR B 1 325 ? 1.339 -100.312 -49.594 1 96.06 325 THR B CA 1
ATOM 5711 C C . THR B 1 325 ? 0.455 -99.125 -50.031 1 96.06 325 THR B C 1
ATOM 5713 O O . THR B 1 325 ? 0.812 -97.938 -49.844 1 96.06 325 THR B O 1
ATOM 5716 N N . ALA B 1 326 ? -0.682 -99.562 -50.562 1 95.56 326 ALA B N 1
ATOM 5717 C CA . ALA B 1 326 ? -1.627 -98.5 -50.969 1 95.56 326 ALA B CA 1
ATOM 5718 C C . ALA B 1 326 ? -2.137 -97.75 -49.75 1 95.56 326 ALA B C 1
ATOM 5720 O O . ALA B 1 326 ? -2.289 -96.5 -49.781 1 95.56 326 ALA B O 1
ATOM 5721 N N . GLN B 1 327 ? -2.334 -98.438 -48.688 1 94.69 327 GLN B N 1
ATOM 5722 C CA . GLN B 1 327 ? -2.77 -97.812 -47.438 1 94.69 327 GLN B CA 1
ATOM 5723 C C . GLN B 1 327 ? -1.681 -96.875 -46.875 1 94.69 327 GLN B C 1
ATOM 5725 O O . GLN B 1 327 ? -1.964 -95.75 -46.406 1 94.69 327 GLN B O 1
ATOM 5730 N N . VAL B 1 328 ? -0.494 -97.25 -46.906 1 95.88 328 VAL B N 1
ATOM 5731 C CA . VAL B 1 328 ? 0.622 -96.438 -46.406 1 95.88 328 VAL B CA 1
ATOM 5732 C C . VAL B 1 328 ? 0.764 -95.188 -47.25 1 95.88 328 VAL B C 1
ATOM 5734 O O . VAL B 1 328 ? 0.945 -94.062 -46.719 1 95.88 328 VAL B O 1
ATOM 5737 N N . GLU B 1 329 ? 0.675 -95.375 -48.531 1 95.25 329 GLU B N 1
ATOM 5738 C CA . GLU B 1 329 ? 0.803 -94.25 -49.438 1 95.25 329 GLU B CA 1
ATOM 5739 C C . GLU B 1 329 ? -0.263 -93.188 -49.156 1 95.25 329 GLU B C 1
ATOM 5741 O O . GLU B 1 329 ? 0.017 -92 -49.188 1 95.25 329 GLU B O 1
ATOM 5746 N N . GLU B 1 330 ? -1.473 -93.625 -48.812 1 95.06 330 GLU B N 1
ATOM 5747 C CA . GLU B 1 330 ? -2.564 -92.75 -48.469 1 95.06 330 GLU B CA 1
ATOM 5748 C C . GLU B 1 330 ? -2.275 -91.938 -47.188 1 95.06 330 GLU B C 1
ATOM 5750 O O . GLU B 1 330 ? -2.471 -90.75 -47.125 1 95.06 330 GLU B O 1
ATOM 5755 N N . LYS B 1 331 ? -1.788 -92.625 -46.25 1 93.44 331 LYS B N 1
ATOM 5756 C CA . LYS B 1 331 ? -1.484 -92 -44.969 1 93.44 331 LYS B CA 1
ATOM 5757 C C . LYS B 1 331 ? -0.313 -91.062 -45.094 1 93.44 331 LYS B C 1
ATOM 5759 O O . LYS B 1 331 ? -0.31 -90 -44.469 1 93.44 331 LYS B O 1
ATOM 5764 N N . VAL B 1 332 ? 0.643 -91.375 -45.875 1 95.19 332 VAL B N 1
ATOM 5765 C CA . VAL B 1 332 ? 1.805 -90.5 -46.094 1 95.19 332 VAL B CA 1
ATOM 5766 C C . VAL B 1 332 ? 1.385 -89.25 -46.812 1 95.19 332 VAL B C 1
ATOM 5768 O O . VAL B 1 332 ? 1.858 -88.125 -46.5 1 95.19 332 VAL B O 1
ATOM 5771 N N . ALA B 1 333 ? 0.483 -89.438 -47.75 1 93.75 333 ALA B N 1
ATOM 5772 C CA . ALA B 1 333 ? -0.034 -88.312 -48.469 1 93.75 333 ALA B CA 1
ATOM 5773 C C . ALA B 1 333 ? -0.751 -87.312 -47.5 1 93.75 333 ALA B C 1
ATOM 5775 O O . ALA B 1 333 ? -0.607 -86.125 -47.594 1 93.75 333 ALA B O 1
ATOM 5776 N N . ASN B 1 334 ? -1.441 -87.875 -46.562 1 91.56 334 ASN B N 1
ATOM 5777 C CA . ASN B 1 334 ? -2.123 -87.062 -45.562 1 91.56 334 ASN B CA 1
ATOM 5778 C C . ASN B 1 334 ? -1.131 -86.375 -44.625 1 91.56 334 ASN B C 1
ATOM 5780 O O . ASN B 1 334 ? -1.328 -85.188 -44.281 1 91.56 334 ASN B O 1
ATOM 5784 N N . ILE B 1 335 ? -0.084 -87 -44.312 1 91.88 335 ILE B N 1
ATOM 5785 C CA . ILE B 1 335 ? 0.959 -86.375 -43.5 1 91.88 335 ILE B CA 1
ATOM 5786 C C . ILE B 1 335 ? 1.597 -85.188 -44.219 1 91.88 335 ILE B C 1
ATOM 5788 O O . ILE B 1 335 ? 1.796 -84.125 -43.625 1 91.88 335 ILE B O 1
ATOM 5792 N N . GLN B 1 336 ? 1.926 -85.5 -45.469 1 92.56 336 GLN B N 1
ATOM 5793 C CA . GLN B 1 336 ? 2.559 -84.438 -46.25 1 92.56 336 GLN B CA 1
ATOM 5794 C C . GLN B 1 336 ? 1.664 -83.188 -46.344 1 92.56 336 GLN B C 1
ATOM 5796 O O . GLN B 1 336 ? 2.139 -82.062 -46.219 1 92.56 336 GLN B O 1
ATOM 5801 N N . LYS B 1 337 ? 0.323 -83.438 -46.469 1 92.81 337 LYS B N 1
ATOM 5802 C CA . LYS B 1 337 ? -0.632 -82.312 -46.531 1 92.81 337 LYS B CA 1
ATOM 5803 C C . LYS B 1 337 ? -0.708 -81.562 -45.188 1 92.81 337 LYS B C 1
ATOM 5805 O O . LYS B 1 337 ? -0.68 -80.375 -45.156 1 92.81 337 LYS B O 1
ATOM 5810 N N . THR B 1 338 ? -0.719 -82.312 -44.188 1 90.44 338 THR B N 1
ATOM 5811 C CA . THR B 1 338 ? -0.841 -81.75 -42.844 1 90.44 338 THR B CA 1
ATOM 5812 C C . THR B 1 338 ? 0.421 -81 -42.469 1 90.44 338 THR B C 1
ATOM 5814 O O . THR B 1 338 ? 0.344 -79.938 -41.844 1 90.44 338 THR B O 1
ATOM 5817 N N . VAL B 1 339 ? 1.569 -81.438 -42.812 1 91.31 339 VAL B N 1
ATOM 5818 C CA . VAL B 1 339 ? 2.842 -80.812 -42.531 1 91.31 339 VAL B CA 1
ATOM 5819 C C . VAL B 1 339 ? 2.924 -79.5 -43.312 1 91.31 339 VAL B C 1
ATOM 5821 O O . VAL B 1 339 ? 3.412 -78.5 -42.781 1 91.31 339 VAL B O 1
ATOM 5824 N N . ALA B 1 340 ? 2.422 -79.5 -44.5 1 91.31 340 ALA B N 1
ATOM 5825 C CA . ALA B 1 340 ? 2.396 -78.312 -45.312 1 91.31 340 ALA B CA 1
ATOM 5826 C C . ALA B 1 340 ? 1.514 -77.25 -44.656 1 91.31 340 ALA B C 1
ATOM 5828 O O . ALA B 1 340 ? 1.866 -76.062 -44.656 1 91.31 340 ALA B O 1
ATOM 5829 N N . GLU B 1 341 ? 0.389 -77.688 -44.094 1 88.5 341 GLU B N 1
ATOM 5830 C CA . GLU B 1 341 ? -0.502 -76.75 -43.375 1 88.5 341 GLU B CA 1
ATOM 5831 C C . GLU B 1 341 ? 0.173 -76.188 -42.125 1 88.5 341 GLU B C 1
ATOM 5833 O O . GLU B 1 341 ? 0.033 -75 -41.812 1 88.5 341 GLU B O 1
ATOM 5838 N N . ALA B 1 342 ? 0.882 -77 -41.5 1 87.56 342 ALA B N 1
ATOM 5839 C CA . ALA B 1 342 ? 1.603 -76.562 -40.281 1 87.56 342 ALA B CA 1
ATOM 5840 C C . ALA B 1 342 ? 2.67 -75.5 -40.625 1 87.56 342 ALA B C 1
ATOM 5842 O O . ALA B 1 342 ? 2.828 -74.5 -39.938 1 87.56 342 ALA B O 1
ATOM 5843 N N . ALA B 1 343 ? 3.408 -75.812 -41.719 1 88.5 343 ALA B N 1
ATOM 5844 C CA . ALA B 1 343 ? 4.457 -74.875 -42.156 1 88.5 343 ALA B CA 1
ATOM 5845 C C . ALA B 1 343 ? 3.885 -73.5 -42.438 1 88.5 343 ALA B C 1
ATOM 5847 O O . ALA B 1 343 ? 4.48 -72.5 -42.062 1 88.5 343 ALA B O 1
ATOM 5848 N N . LEU B 1 344 ? 2.656 -73.375 -43 1 88.88 344 LEU B N 1
ATOM 5849 C CA . LEU B 1 344 ? 2.002 -72.125 -43.312 1 88.88 344 LEU B CA 1
ATOM 5850 C C . LEU B 1 344 ? 1.602 -71.438 -42.031 1 88.88 344 LEU B C 1
ATOM 5852 O O . LEU B 1 344 ? 1.812 -70.188 -41.875 1 88.88 344 LEU B O 1
ATOM 5856 N N . SER B 1 345 ? 1.075 -72.188 -41.094 1 86.12 345 SER B N 1
ATOM 5857 C CA . SER B 1 345 ? 0.651 -71.625 -39.844 1 86.12 345 SER B CA 1
ATOM 5858 C C . SER B 1 345 ? 1.838 -71.062 -39.062 1 86.12 345 SER B C 1
ATOM 5860 O O . SER B 1 345 ? 1.748 -69.938 -38.469 1 86.12 345 SER B O 1
ATOM 5862 N N . ILE B 1 346 ? 2.932 -71.75 -39.094 1 87.5 346 ILE B N 1
ATOM 5863 C CA . ILE B 1 346 ? 4.145 -71.312 -38.406 1 87.5 346 ILE B CA 1
ATOM 5864 C C . ILE B 1 346 ? 4.664 -70 -39.031 1 87.5 346 ILE B C 1
ATOM 5866 O O . ILE B 1 346 ? 5.086 -69.125 -38.344 1 87.5 346 ILE B O 1
ATOM 5870 N N . GLY B 1 347 ? 4.617 -69.938 -40.344 1 88 347 GLY B N 1
ATOM 5871 C CA . GLY B 1 347 ? 4.973 -68.688 -41.031 1 88 347 GLY B CA 1
ATOM 5872 C C . GLY B 1 347 ? 4.145 -67.5 -40.594 1 88 347 GLY B C 1
ATOM 5873 O O . GLY B 1 347 ? 4.676 -66.438 -40.406 1 88 347 GLY B O 1
ATOM 5874 N N . GLU B 1 348 ? 2.896 -67.688 -40.344 1 87.06 348 GLU B N 1
ATOM 5875 C CA . GLU B 1 348 ? 2.006 -66.625 -39.875 1 87.06 348 GLU B CA 1
ATOM 5876 C C . GLU B 1 348 ? 2.34 -66.188 -38.469 1 87.06 348 GLU B C 1
ATOM 5878 O O . GLU B 1 348 ? 2.264 -65 -38.125 1 87.06 348 GLU B O 1
ATOM 5883 N N . ILE B 1 349 ? 2.711 -67.188 -37.688 1 84.88 349 ILE B N 1
ATOM 5884 C CA . ILE B 1 349 ? 3.08 -66.875 -36.312 1 84.88 349 ILE B CA 1
ATOM 5885 C C . ILE B 1 349 ? 4.359 -66 -36.281 1 84.88 349 ILE B C 1
ATOM 5887 O O . ILE B 1 349 ? 4.48 -65.062 -35.5 1 84.88 349 ILE B O 1
ATOM 5891 N N . ILE B 1 350 ? 5.281 -66.375 -37.094 1 86.94 350 ILE B N 1
ATOM 5892 C CA . ILE B 1 350 ? 6.52 -65.625 -37.188 1 86.94 350 ILE B CA 1
ATOM 5893 C C . ILE B 1 350 ? 6.207 -64.125 -37.531 1 86.94 350 ILE B C 1
ATOM 5895 O O . ILE B 1 350 ? 6.762 -63.25 -36.906 1 86.94 350 ILE B O 1
ATOM 5899 N N . GLY B 1 351 ? 5.258 -63.875 -38.438 1 88.5 351 GLY B N 1
ATOM 5900 C CA . GLY B 1 351 ? 4.828 -62.531 -38.781 1 88.5 351 GLY B CA 1
ATOM 5901 C C . GLY B 1 351 ? 4.191 -61.781 -37.625 1 88.5 351 GLY B C 1
ATOM 5902 O O . GLY B 1 351 ? 4.449 -60.594 -37.406 1 88.5 351 GLY B O 1
ATOM 5903 N N . THR B 1 352 ? 3.428 -62.469 -36.906 1 86 352 THR B N 1
ATOM 5904 C CA . THR B 1 352 ? 2.748 -61.875 -35.75 1 86 352 THR B CA 1
ATOM 5905 C C . THR B 1 352 ? 3.756 -61.469 -34.688 1 86 352 THR B C 1
ATOM 5907 O O . THR B 1 352 ? 3.635 -60.406 -34.094 1 86 352 THR B O 1
ATOM 5910 N N . VAL B 1 353 ? 4.734 -62.25 -34.438 1 86.69 353 VAL B N 1
ATOM 5911 C CA . VAL B 1 353 ? 5.762 -61.969 -33.438 1 86.69 353 VAL B CA 1
ATOM 5912 C C . VAL B 1 353 ? 6.57 -60.75 -33.875 1 86.69 353 VAL B C 1
ATOM 5914 O O . VAL B 1 353 ? 6.938 -59.906 -33.031 1 86.69 353 VAL B O 1
ATOM 5917 N N . GLN B 1 354 ? 6.785 -60.594 -35.125 1 89.75 354 GLN B N 1
ATOM 5918 C CA . GLN B 1 354 ? 7.508 -59.438 -35.656 1 89.75 354 GLN B CA 1
ATOM 5919 C C . GLN B 1 354 ? 6.719 -58.156 -35.406 1 89.75 354 GLN B C 1
ATOM 5921 O O . GLN B 1 354 ? 7.297 -57.125 -35.094 1 89.75 354 GLN B O 1
ATOM 5926 N N . LYS B 1 355 ? 5.441 -58.219 -35.531 1 91.25 355 LYS B N 1
ATOM 5927 C CA . LYS B 1 355 ? 4.586 -57.094 -35.25 1 91.25 355 LYS B CA 1
ATOM 5928 C C . LYS B 1 355 ? 4.68 -56.688 -33.781 1 91.25 355 LYS B C 1
ATOM 5930 O O . LYS B 1 355 ? 4.699 -55.5 -33.469 1 91.25 355 LYS B O 1
ATOM 5935 N N . LEU B 1 356 ? 4.742 -57.625 -32.969 1 90.56 356 LEU B N 1
ATOM 5936 C CA . LEU B 1 356 ? 4.836 -57.375 -31.516 1 90.56 356 LEU B CA 1
ATOM 5937 C C . LEU B 1 356 ? 6.145 -56.656 -31.188 1 90.56 356 LEU B C 1
ATOM 5939 O O . LEU B 1 356 ? 6.168 -55.781 -30.328 1 90.56 356 LEU B O 1
ATOM 5943 N N . ASP B 1 357 ? 7.156 -57.062 -31.828 1 91.25 357 ASP B N 1
ATOM 5944 C CA . ASP B 1 357 ? 8.445 -56.406 -31.625 1 91.25 357 ASP B CA 1
ATOM 5945 C C . ASP B 1 357 ? 8.352 -54.906 -31.953 1 91.25 357 ASP B C 1
ATOM 5947 O O . ASP B 1 357 ? 8.867 -54.062 -31.203 1 91.25 357 ASP B O 1
ATOM 5951 N N . LEU B 1 358 ? 7.645 -54.594 -32.969 1 92.56 358 LEU B N 1
ATOM 5952 C CA . LEU B 1 358 ? 7.484 -53.188 -33.375 1 92.56 358 LEU B CA 1
ATOM 5953 C C . LEU B 1 358 ? 6.641 -52.438 -32.344 1 92.56 358 LEU B C 1
ATOM 5955 O O . LEU B 1 358 ? 6.941 -51.281 -32.031 1 92.56 358 LEU B O 1
ATOM 5959 N N . VAL B 1 359 ? 5.656 -53.094 -31.875 1 93.94 359 VAL B N 1
ATOM 5960 C CA . VAL B 1 359 ? 4.777 -52.469 -30.875 1 93.94 359 VAL B CA 1
ATOM 5961 C C . VAL B 1 359 ? 5.574 -52.156 -29.609 1 93.94 359 VAL B C 1
ATOM 5963 O O . VAL B 1 359 ? 5.473 -51.031 -29.078 1 93.94 359 VAL B O 1
ATOM 5966 N N . THR B 1 360 ? 6.344 -53.031 -29.156 1 94.19 360 THR B N 1
ATOM 5967 C CA . THR B 1 360 ? 7.113 -52.844 -27.938 1 94.19 360 THR B CA 1
ATOM 5968 C C . THR B 1 360 ? 8.117 -51.719 -28.109 1 94.19 360 THR B C 1
ATOM 5970 O O . THR B 1 360 ? 8.375 -50.938 -27.172 1 94.19 360 THR B O 1
ATOM 5973 N N . GLU B 1 361 ? 8.648 -51.562 -29.297 1 93.5 361 GLU B N 1
ATOM 5974 C CA . GLU B 1 361 ? 9.57 -50.469 -29.578 1 93.5 361 GLU B CA 1
ATOM 5975 C C . GLU B 1 361 ? 8.867 -49.125 -29.531 1 93.5 361 GLU B C 1
ATOM 5977 O O . GLU B 1 361 ? 9.406 -48.156 -28.984 1 93.5 361 GLU B O 1
ATOM 5982 N N . GLN B 1 362 ? 7.719 -49.094 -30.062 1 94.38 362 GLN B N 1
ATOM 5983 C CA . GLN B 1 362 ? 6.957 -47.844 -30.078 1 94.38 362 GLN B CA 1
ATOM 5984 C C . GLN B 1 362 ? 6.52 -47.469 -28.672 1 94.38 362 GLN B C 1
ATOM 5986 O O . GLN B 1 362 ? 6.531 -46.281 -28.328 1 94.38 362 GLN B O 1
ATOM 5991 N N . VAL B 1 363 ? 6.141 -48.375 -27.875 1 95.31 363 VAL B N 1
ATOM 5992 C CA . VAL B 1 363 ? 5.754 -48.094 -26.5 1 95.31 363 VAL B CA 1
ATOM 5993 C C . VAL B 1 363 ? 6.961 -47.594 -25.719 1 95.31 363 VAL B C 1
ATOM 5995 O O . VAL B 1 363 ? 6.848 -46.625 -24.953 1 95.31 363 VAL B O 1
ATOM 5998 N N . ALA B 1 364 ? 8.07 -48.219 -25.922 1 94 364 ALA B N 1
ATOM 5999 C CA . ALA B 1 364 ? 9.289 -47.781 -25.234 1 94 364 ALA B CA 1
ATOM 6000 C C . ALA B 1 364 ? 9.602 -46.312 -25.578 1 94 364 ALA B C 1
ATOM 6002 O O . ALA B 1 364 ? 9.953 -45.531 -24.688 1 94 364 ALA B O 1
ATOM 6003 N N . ALA B 1 365 ? 9.438 -45.969 -26.828 1 94.56 365 ALA B N 1
ATOM 6004 C CA . ALA B 1 365 ? 9.695 -44.594 -27.266 1 94.56 365 ALA B CA 1
ATOM 6005 C C . ALA B 1 365 ? 8.711 -43.625 -26.609 1 94.56 365 ALA B C 1
ATOM 6007 O O . ALA B 1 365 ? 9.102 -42.562 -26.172 1 94.56 365 ALA B O 1
ATOM 6008 N N . ALA B 1 366 ? 7.508 -44.031 -26.547 1 94.38 366 ALA B N 1
ATOM 6009 C CA . ALA B 1 366 ? 6.477 -43.188 -25.953 1 94.38 366 ALA B CA 1
ATOM 6010 C C . ALA B 1 366 ? 6.734 -42.969 -24.469 1 94.38 366 ALA B C 1
ATOM 6012 O O . ALA B 1 366 ? 6.559 -41.844 -23.953 1 94.38 366 ALA B O 1
ATOM 6013 N N . VAL B 1 367 ? 7.137 -43.969 -23.797 1 93.88 367 VAL B N 1
ATOM 6014 C CA . VAL B 1 367 ? 7.426 -43.875 -22.375 1 93.88 367 VAL B CA 1
ATOM 6015 C C . VAL B 1 367 ? 8.609 -42.938 -22.141 1 93.88 367 VAL B C 1
ATOM 6017 O O . VAL B 1 367 ? 8.609 -42.125 -21.203 1 93.88 367 VAL B O 1
ATOM 6020 N N . THR B 1 368 ? 9.562 -43 -23 1 93.75 368 THR B N 1
ATOM 6021 C CA . THR B 1 368 ? 10.711 -42.094 -22.906 1 93.75 368 THR B CA 1
ATOM 6022 C C . THR B 1 368 ? 10.281 -40.656 -23.078 1 93.75 368 THR B C 1
ATOM 6024 O O . THR B 1 368 ? 10.742 -39.781 -22.344 1 93.75 368 THR B O 1
ATOM 6027 N N . GLU B 1 369 ? 9.422 -40.438 -23.969 1 93.31 369 GLU B N 1
ATOM 6028 C CA . GLU B 1 369 ? 8.875 -39.094 -24.172 1 93.31 369 GLU B CA 1
ATOM 6029 C C . GLU B 1 369 ? 8.109 -38.625 -22.938 1 93.31 369 GLU B C 1
ATOM 6031 O O . GLU B 1 369 ? 8.242 -37.469 -22.531 1 93.31 369 GLU B O 1
ATOM 6036 N N . GLN B 1 370 ? 7.375 -39.438 -22.359 1 91.81 370 GLN B N 1
ATOM 6037 C CA . GLN B 1 370 ? 6.625 -39.125 -21.156 1 91.81 370 GLN B CA 1
ATOM 6038 C C . GLN B 1 370 ? 7.559 -38.719 -20.016 1 91.81 370 GLN B C 1
ATOM 6040 O O . GLN B 1 370 ? 7.285 -37.781 -19.266 1 91.81 370 GLN B O 1
ATOM 6045 N N . GLN B 1 371 ? 8.602 -39.438 -19.938 1 92.62 371 GLN B N 1
ATOM 6046 C CA . GLN B 1 371 ? 9.555 -39.156 -18.859 1 92.62 371 GLN B CA 1
ATOM 6047 C C . GLN B 1 371 ? 10.172 -37.781 -19.016 1 92.62 371 GLN B C 1
ATOM 6049 O O . GLN B 1 371 ? 10.352 -37.062 -18.031 1 92.62 371 GLN B O 1
ATOM 6054 N N . ALA B 1 372 ? 10.453 -37.406 -20.188 1 93 372 ALA B N 1
ATOM 6055 C CA . ALA B 1 372 ? 11 -36.062 -20.453 1 93 372 ALA B CA 1
ATOM 6056 C C . ALA B 1 372 ? 9.992 -35 -20.094 1 93 372 ALA B C 1
ATOM 6058 O O . ALA B 1 372 ? 10.344 -34 -19.438 1 93 372 ALA B O 1
ATOM 6059 N N . ALA B 1 373 ? 8.789 -35.188 -20.516 1 92.44 373 ALA B N 1
ATOM 6060 C CA . ALA B 1 373 ? 7.723 -34.219 -20.219 1 92.44 373 ALA B CA 1
ATOM 6061 C C . ALA B 1 373 ? 7.473 -34.125 -18.719 1 92.44 373 ALA B C 1
ATOM 6063 O O . ALA B 1 373 ? 7.238 -33.031 -18.188 1 92.44 373 ALA B O 1
ATOM 6064 N N . GLN B 1 374 ? 7.516 -35.219 -18.047 1 91.5 374 GLN B N 1
ATOM 6065 C CA . GLN B 1 374 ? 7.34 -35.25 -16.594 1 91.5 374 GLN B CA 1
ATOM 6066 C C . GLN B 1 374 ? 8.43 -34.469 -15.883 1 91.5 374 GLN B C 1
ATOM 6068 O O . GLN B 1 374 ? 8.164 -33.781 -14.906 1 91.5 374 GLN B O 1
ATOM 6073 N N . GLY B 1 375 ? 9.625 -34.625 -16.359 1 91.75 375 GLY B N 1
ATOM 6074 C CA . GLY B 1 375 ? 10.711 -33.844 -15.805 1 91.75 375 GLY B CA 1
ATOM 6075 C C . GLY B 1 375 ? 10.477 -32.344 -15.906 1 91.75 375 GLY B C 1
ATOM 6076 O O . GLY B 1 375 ? 10.766 -31.594 -14.969 1 91.75 375 GLY B O 1
ATOM 6077 N N . GLU B 1 376 ? 9.969 -31.922 -16.984 1 92.12 376 GLU B N 1
ATOM 6078 C CA . GLU B 1 376 ? 9.641 -30.516 -17.188 1 92.12 376 GLU B CA 1
ATOM 6079 C C . GLU B 1 376 ? 8.562 -30.047 -16.203 1 92.12 376 GLU B C 1
ATOM 6081 O O . GLU B 1 376 ? 8.664 -28.969 -15.625 1 92.12 376 GLU B O 1
ATOM 6086 N N . ILE B 1 377 ? 7.582 -30.844 -16.016 1 91.19 377 ILE B N 1
ATOM 6087 C CA . ILE B 1 377 ? 6.5 -30.516 -15.094 1 91.19 377 ILE B CA 1
ATOM 6088 C C . ILE B 1 377 ? 7.059 -30.344 -13.688 1 91.19 377 ILE B C 1
ATOM 6090 O O . ILE B 1 377 ? 6.777 -29.359 -13.016 1 91.19 377 ILE B O 1
ATOM 6094 N N . MET B 1 378 ? 7.883 -31.234 -13.258 1 90.5 378 MET B N 1
ATOM 6095 C CA . MET B 1 378 ? 8.438 -31.203 -11.906 1 90.5 378 MET B CA 1
ATOM 6096 C C . MET B 1 378 ? 9.289 -29.953 -11.695 1 90.5 378 MET B C 1
ATOM 6098 O O . MET B 1 378 ? 9.219 -29.328 -10.641 1 90.5 378 MET B O 1
ATOM 6102 N N . ARG B 1 379 ? 10.023 -29.531 -12.664 1 92.12 379 ARG B N 1
ATOM 6103 C CA . ARG B 1 379 ? 10.836 -28.312 -12.578 1 92.12 379 ARG B CA 1
ATOM 6104 C C . ARG B 1 379 ? 9.969 -27.078 -12.438 1 92.12 379 ARG B C 1
ATOM 6106 O O . ARG B 1 379 ? 10.242 -26.203 -11.602 1 92.12 379 ARG B O 1
ATOM 6113 N N . ASN B 1 380 ? 8.969 -27.109 -13.188 1 89.69 380 ASN B N 1
ATOM 6114 C CA . ASN B 1 380 ? 8.117 -25.938 -13.188 1 89.69 380 ASN B CA 1
ATOM 6115 C C . ASN B 1 380 ? 7.266 -25.859 -11.922 1 89.69 380 ASN B C 1
ATOM 6117 O O . ASN B 1 380 ? 6.984 -24.766 -11.422 1 89.69 380 ASN B O 1
ATOM 6121 N N . ILE B 1 381 ? 6.895 -26.969 -11.359 1 88.19 381 ILE B N 1
ATOM 6122 C CA . ILE B 1 381 ? 6.207 -27 -10.07 1 88.19 381 ILE B CA 1
ATOM 6123 C C . ILE B 1 381 ? 7.109 -26.422 -8.984 1 88.19 381 ILE B C 1
ATOM 6125 O O . ILE B 1 381 ? 6.648 -25.672 -8.125 1 88.19 381 ILE B O 1
ATOM 6129 N N . GLY B 1 382 ? 8.359 -26.781 -9.039 1 88.06 382 GLY B N 1
ATOM 6130 C CA . GLY B 1 382 ? 9.312 -26.188 -8.117 1 88.06 382 GLY B CA 1
ATOM 6131 C C . GLY B 1 382 ? 9.391 -24.672 -8.234 1 88.06 382 GLY B C 1
ATOM 6132 O O . GLY B 1 382 ? 9.422 -23.969 -7.223 1 88.06 382 GLY B O 1
ATOM 6133 N N . GLN B 1 383 ? 9.398 -24.219 -9.383 1 86.81 383 GLN B N 1
ATOM 6134 C CA . GLN B 1 383 ? 9.445 -22.797 -9.633 1 86.81 383 GLN B CA 1
ATOM 6135 C C . GLN B 1 383 ? 8.195 -22.094 -9.109 1 86.81 383 GLN B C 1
ATOM 6137 O O . GLN B 1 383 ? 8.281 -21.031 -8.5 1 86.81 383 GLN B O 1
ATOM 6142 N N . VAL B 1 384 ? 7.027 -22.625 -9.273 1 84.88 384 VAL B N 1
ATOM 6143 C CA . VAL B 1 384 ? 5.773 -22.047 -8.805 1 84.88 384 VAL B CA 1
ATOM 6144 C C . VAL B 1 384 ? 5.758 -22.031 -7.273 1 84.88 384 VAL B C 1
ATOM 6146 O O . VAL B 1 384 ? 5.316 -21.047 -6.668 1 84.88 384 VAL B O 1
ATOM 6149 N N . ALA B 1 385 ? 6.266 -23.109 -6.711 1 85.06 385 ALA B N 1
ATOM 6150 C CA . ALA B 1 385 ? 6.355 -23.156 -5.254 1 85.06 385 ALA B CA 1
ATOM 6151 C C . ALA B 1 385 ? 7.176 -21.984 -4.715 1 85.06 385 ALA B C 1
ATOM 6153 O O . ALA B 1 385 ? 6.773 -21.328 -3.754 1 85.06 385 ALA B O 1
ATOM 6154 N N . THR B 1 386 ? 8.25 -21.656 -5.328 1 85 386 THR B N 1
ATOM 6155 C CA . THR B 1 386 ? 9.102 -20.531 -4.945 1 85 386 THR B CA 1
ATOM 6156 C C . THR B 1 386 ? 8.367 -19.203 -5.137 1 85 386 THR B C 1
ATOM 6158 O O . THR B 1 386 ? 8.438 -18.328 -4.281 1 85 386 THR B O 1
ATOM 6161 N N . SER B 1 387 ? 7.66 -19.156 -6.203 1 80.12 387 SER B N 1
ATOM 6162 C CA . SER B 1 387 ? 6.914 -17.938 -6.504 1 80.12 387 SER B CA 1
ATOM 6163 C C . SER B 1 387 ? 5.805 -17.703 -5.488 1 80.12 387 SER B C 1
ATOM 6165 O O . SER B 1 387 ? 5.57 -16.562 -5.07 1 80.12 387 SER B O 1
ATOM 6167 N N . VAL B 1 388 ? 5.129 -18.688 -5.043 1 81.38 388 VAL B N 1
ATOM 6168 C CA . VAL B 1 388 ? 4.055 -18.594 -4.055 1 81.38 388 VAL B CA 1
ATOM 6169 C C . VAL B 1 388 ? 4.629 -18.156 -2.709 1 81.38 388 VAL B C 1
ATOM 6171 O O . VAL B 1 388 ? 4.023 -17.344 -2.004 1 81.38 388 VAL B O 1
ATOM 6174 N N . ASP B 1 389 ? 5.793 -18.594 -2.391 1 83.94 389 ASP B N 1
ATOM 6175 C CA . ASP B 1 389 ? 6.48 -18.156 -1.179 1 83.94 389 ASP B CA 1
ATOM 6176 C C . ASP B 1 389 ? 6.801 -16.672 -1.237 1 83.94 389 ASP B C 1
ATOM 6178 O O . ASP B 1 389 ? 6.621 -15.945 -0.252 1 83.94 389 ASP B O 1
ATOM 6182 N N . ALA B 1 390 ? 7.191 -16.328 -2.365 1 79.38 390 ALA B N 1
ATOM 6183 C CA . ALA B 1 390 ? 7.504 -14.922 -2.561 1 79.38 390 ALA B CA 1
ATOM 6184 C C . ALA B 1 390 ? 6.25 -14.055 -2.457 1 79.38 390 ALA B C 1
ATOM 6186 O O . ALA B 1 390 ? 6.277 -12.977 -1.866 1 79.38 390 ALA B O 1
ATOM 6187 N N . ILE B 1 391 ? 5.145 -14.445 -2.936 1 76.12 391 ILE B N 1
ATOM 6188 C CA . ILE B 1 391 ? 3.871 -13.742 -2.859 1 76.12 391 ILE B CA 1
ATOM 6189 C C . ILE B 1 391 ? 3.428 -13.633 -1.402 1 76.12 391 ILE B C 1
ATOM 6191 O O . ILE B 1 391 ? 3.006 -12.562 -0.954 1 76.12 391 ILE B O 1
ATOM 6195 N N . SER B 1 392 ? 3.576 -14.711 -0.697 1 79.88 392 SER B N 1
ATOM 6196 C CA . SER B 1 392 ? 3.223 -14.719 0.719 1 79.88 392 SER B CA 1
ATOM 6197 C C . SER B 1 392 ? 4.051 -13.703 1.5 1 79.88 392 SER B C 1
ATOM 6199 O O . SER B 1 392 ? 3.516 -12.953 2.312 1 79.88 392 SER B O 1
ATOM 6201 N N . GLN B 1 393 ? 5.312 -13.672 1.225 1 81.12 393 GLN B N 1
ATOM 6202 C CA . GLN B 1 393 ? 6.199 -12.727 1.899 1 81.12 393 GLN B CA 1
ATOM 6203 C C . GLN B 1 393 ? 5.859 -11.289 1.519 1 81.12 393 GLN B C 1
ATOM 6205 O O . GLN B 1 393 ? 5.801 -10.406 2.383 1 81.12 393 GLN B O 1
ATOM 6210 N N . ALA B 1 394 ? 5.633 -11.117 0.256 1 72.56 394 ALA B N 1
ATOM 6211 C CA . ALA B 1 394 ? 5.27 -9.781 -0.218 1 72.56 394 ALA B CA 1
ATOM 6212 C C . ALA B 1 394 ? 3.955 -9.32 0.402 1 72.56 394 ALA B C 1
ATOM 6214 O O . ALA B 1 394 ? 3.822 -8.156 0.789 1 72.56 394 ALA B O 1
ATOM 6215 N N . THR B 1 395 ? 3.016 -10.133 0.574 1 74.12 395 THR B N 1
ATOM 6216 C CA . THR B 1 395 ? 1.728 -9.828 1.184 1 74.12 395 THR B CA 1
ATOM 6217 C C . THR B 1 395 ? 1.9 -9.445 2.65 1 74.12 395 THR B C 1
ATOM 6219 O O . THR B 1 395 ? 1.304 -8.469 3.117 1 74.12 395 THR B O 1
ATOM 6222 N N . ALA B 1 396 ? 2.74 -10.227 3.301 1 80.31 396 ALA B N 1
ATOM 6223 C CA . ALA B 1 396 ? 3.021 -9.914 4.699 1 80.31 396 ALA B CA 1
ATOM 6224 C C . ALA B 1 396 ? 3.658 -8.531 4.832 1 80.31 396 ALA B C 1
ATOM 6226 O O . ALA B 1 396 ? 3.297 -7.758 5.723 1 80.31 396 ALA B O 1
ATOM 6227 N N . ASP B 1 397 ? 4.52 -8.172 3.955 1 76.19 397 ASP B N 1
ATOM 6228 C CA . ASP B 1 397 ? 5.199 -6.879 3.971 1 76.19 397 ASP B CA 1
ATOM 6229 C C . ASP B 1 397 ? 4.215 -5.742 3.699 1 76.19 397 ASP B C 1
ATOM 6231 O O . ASP B 1 397 ? 4.242 -4.715 4.383 1 76.19 397 ASP B O 1
ATOM 6235 N N . VAL B 1 398 ? 3.389 -5.848 2.768 1 71.25 398 VAL B N 1
ATOM 6236 C CA . VAL B 1 398 ? 2.412 -4.828 2.404 1 71.25 398 VAL B CA 1
ATOM 6237 C C . VAL B 1 398 ? 1.434 -4.613 3.557 1 71.25 398 VAL B C 1
ATOM 6239 O O . VAL B 1 398 ? 1.045 -3.479 3.848 1 71.25 398 VAL B O 1
ATOM 6242 N N . ARG B 1 399 ? 1.128 -5.629 4.277 1 79.88 399 ARG B N 1
ATOM 6243 C CA . ARG B 1 399 ? 0.25 -5.531 5.438 1 79.88 399 ARG B CA 1
ATOM 6244 C C . ARG B 1 399 ? 0.901 -4.715 6.551 1 79.88 399 ARG B C 1
ATOM 6246 O O . ARG B 1 399 ? 0.253 -3.863 7.164 1 79.88 399 ARG B O 1
ATOM 6253 N N . ALA B 1 400 ? 2.131 -5.051 6.738 1 77.81 400 ALA B N 1
ATOM 6254 C CA . ALA B 1 400 ? 2.861 -4.293 7.75 1 77.81 400 ALA B CA 1
ATOM 6255 C C . ALA B 1 400 ? 2.928 -2.812 7.387 1 77.81 400 ALA B C 1
ATOM 6257 O O . ALA B 1 400 ? 2.717 -1.947 8.242 1 77.81 400 ALA B O 1
ATOM 6258 N N . LEU B 1 401 ? 3.127 -2.541 6.164 1 68.25 401 LEU B N 1
ATOM 6259 C CA . LEU B 1 401 ? 3.197 -1.165 5.684 1 68.25 401 LEU B CA 1
ATOM 6260 C C . LEU B 1 401 ? 1.835 -0.486 5.785 1 68.25 401 LEU B C 1
ATOM 6262 O O . LEU B 1 401 ? 1.746 0.688 6.148 1 68.25 401 LEU B O 1
ATOM 6266 N N . SER B 1 402 ? 0.773 -1.173 5.469 1 70.19 402 SER B N 1
ATOM 6267 C CA . SER B 1 402 ? -0.588 -0.654 5.559 1 70.19 402 SER B CA 1
ATOM 6268 C C . SER B 1 402 ? -0.946 -0.285 6.992 1 70.19 402 SER B C 1
ATOM 6270 O O . SER B 1 402 ? -1.558 0.757 7.238 1 70.19 402 SER B O 1
ATOM 6272 N N . ARG B 1 403 ? -0.494 -1.076 7.957 1 75.44 403 ARG B N 1
ATOM 6273 C CA . ARG B 1 403 ? -0.743 -0.795 9.367 1 75.44 403 ARG B CA 1
ATOM 6274 C C . ARG B 1 403 ? -0.013 0.468 9.812 1 75.44 403 ARG B C 1
ATOM 6276 O O . ARG B 1 403 ? -0.589 1.314 10.5 1 75.44 403 ARG B O 1
ATOM 6283 N N . THR B 1 404 ? 1.186 0.577 9.422 1 72.88 404 THR B N 1
ATOM 6284 C CA . THR B 1 404 ? 1.978 1.759 9.742 1 72.88 404 THR B CA 1
ATOM 6285 C C . THR B 1 404 ? 1.372 3.006 9.102 1 72.88 404 THR B C 1
ATOM 6287 O O . THR B 1 404 ? 1.281 4.055 9.742 1 72.88 404 THR B O 1
ATOM 6290 N N . SER B 1 405 ? 0.948 2.877 7.863 1 68.44 405 SER B N 1
ATOM 6291 C CA . SER B 1 405 ? 0.324 3.988 7.156 1 68.44 405 SER B CA 1
ATOM 6292 C C . SER B 1 405 ? -0.978 4.414 7.828 1 68.44 405 SER B C 1
ATOM 6294 O O . SER B 1 405 ? -1.238 5.605 7.992 1 68.44 405 SER B O 1
ATOM 6296 N N . SER B 1 406 ? -1.785 3.422 8.273 1 71.75 406 SER B N 1
ATOM 6297 C CA . SER B 1 406 ? -3.029 3.711 8.977 1 71.75 406 SER B CA 1
ATOM 6298 C C . SER B 1 406 ? -2.764 4.457 10.281 1 71.75 406 SER B C 1
ATOM 6300 O O . SER B 1 406 ? -3.475 5.406 10.617 1 71.75 406 SER B O 1
ATOM 6302 N N . ALA B 1 407 ? -1.748 4.066 10.992 1 77.25 407 ALA B N 1
ATOM 6303 C CA . ALA B 1 407 ? -1.363 4.734 12.234 1 77.25 407 ALA B CA 1
ATOM 6304 C C . ALA B 1 407 ? -0.908 6.168 11.961 1 77.25 407 ALA B C 1
ATOM 6306 O O . ALA B 1 407 ? -1.248 7.086 12.711 1 77.25 407 ALA B O 1
ATOM 6307 N N . SER B 1 408 ? -0.176 6.301 10.891 1 72 408 SER B N 1
ATOM 6308 C CA . SER B 1 408 ? 0.311 7.621 10.5 1 72 408 SER B CA 1
ATOM 6309 C C . SER B 1 408 ? -0.842 8.555 10.141 1 72 408 SER B C 1
ATOM 6311 O O . SER B 1 408 ? -0.828 9.734 10.5 1 72 408 SER B O 1
ATOM 6313 N N . VAL B 1 409 ? -1.896 8.078 9.523 1 70.56 409 VAL B N 1
ATOM 6314 C CA . VAL B 1 409 ? -3.082 8.852 9.172 1 70.56 409 VAL B CA 1
ATOM 6315 C C . VAL B 1 409 ? -3.822 9.273 10.438 1 70.56 409 VAL B C 1
ATOM 6317 O O . VAL B 1 409 ? -4.301 10.406 10.531 1 70.56 409 VAL B O 1
ATOM 6320 N N . GLY B 1 410 ? -3.904 8.391 11.383 1 74.56 410 GLY B N 1
ATOM 6321 C CA . GLY B 1 410 ? -4.496 8.734 12.664 1 74.56 410 GLY B CA 1
ATOM 6322 C C . GLY B 1 410 ? -3.764 9.852 13.383 1 74.56 410 GLY B C 1
ATOM 6323 O O . GLY B 1 410 ? -4.391 10.781 13.898 1 74.56 410 GLY B O 1
ATOM 6324 N N . LEU B 1 411 ? -2.531 9.828 13.406 1 72.25 411 LEU B N 1
ATOM 6325 C CA . LEU B 1 411 ? -1.701 10.852 14.031 1 72.25 411 LEU B CA 1
ATOM 6326 C C . LEU B 1 411 ? -1.857 12.188 13.312 1 72.25 411 LEU B C 1
ATOM 6328 O O . LEU B 1 411 ? -1.958 13.234 13.953 1 72.25 411 LEU B O 1
ATOM 6332 N N . MET B 1 412 ? -1.904 12.109 12.039 1 68.25 412 MET B N 1
ATOM 6333 C CA . MET B 1 412 ? -2.076 13.32 11.242 1 68.25 412 MET B CA 1
ATOM 6334 C C . MET B 1 412 ? -3.428 13.969 11.516 1 68.25 412 MET B C 1
ATOM 6336 O O . MET B 1 412 ? -3.518 15.188 11.656 1 68.25 412 MET B O 1
ATOM 6340 N N . SER B 1 413 ? -4.418 13.188 11.586 1 72.5 413 SER B N 1
ATOM 6341 C CA . SER B 1 413 ? -5.762 13.68 11.875 1 72.5 413 SER B CA 1
ATOM 6342 C C . SER B 1 413 ? -5.816 14.359 13.242 1 72.5 413 SER B C 1
ATOM 6344 O O . SER B 1 413 ? -6.387 15.445 13.383 1 72.5 413 SER B O 1
ATOM 6346 N N . ARG B 1 414 ? -5.215 13.781 14.219 1 78 414 ARG B N 1
ATOM 6347 C CA . ARG B 1 414 ? -5.18 14.352 15.57 1 78 414 ARG B CA 1
ATOM 6348 C C . ARG B 1 414 ? -4.395 15.656 15.586 1 78 414 ARG B C 1
ATOM 6350 O O . ARG B 1 414 ? -4.797 16.625 16.234 1 78 414 ARG B O 1
ATOM 6357 N N . ALA B 1 415 ? -3.275 15.625 14.875 1 71 415 ALA B N 1
ATOM 6358 C CA . ALA B 1 415 ? -2.445 16.828 14.812 1 71 415 ALA B CA 1
ATOM 6359 C C . ALA B 1 415 ? -3.188 17.969 14.133 1 71 415 ALA B C 1
ATOM 6361 O O . ALA B 1 415 ? -3.119 19.109 14.586 1 71 415 ALA B O 1
ATOM 6362 N N . THR B 1 416 ? -3.908 17.672 13.117 1 71 416 THR B N 1
ATOM 6363 C CA . THR B 1 416 ? -4.676 18.688 12.383 1 71 416 THR B CA 1
ATOM 6364 C C . THR B 1 416 ? -5.797 19.234 13.258 1 71 416 THR B C 1
ATOM 6366 O O . THR B 1 416 ? -6.012 20.453 13.289 1 71 416 THR B O 1
ATOM 6369 N N . THR B 1 417 ? -6.453 18.391 13.938 1 75.5 417 THR B N 1
ATOM 6370 C CA . THR B 1 417 ? -7.523 18.812 14.836 1 75.5 417 THR B CA 1
ATOM 6371 C C . THR B 1 417 ? -6.977 19.734 15.93 1 75.5 417 THR B C 1
ATOM 6373 O O . THR B 1 417 ? -7.566 20.781 16.219 1 75.5 417 THR B O 1
ATOM 6376 N N . SER B 1 418 ? -5.906 19.375 16.469 1 75.81 418 SER B N 1
ATOM 6377 C CA . SER B 1 418 ? -5.262 20.172 17.5 1 75.81 418 SER B CA 1
ATOM 6378 C C . SER B 1 418 ? -4.855 21.547 16.953 1 75.81 418 SER B C 1
ATOM 6380 O O . SER B 1 418 ? -5.051 22.562 17.625 1 75.81 418 SER B O 1
ATOM 6382 N N . LEU B 1 419 ? -4.414 21.547 15.766 1 70.38 419 LEU B N 1
ATOM 6383 C CA . LEU B 1 419 ? -3.992 22.797 15.125 1 70.38 419 LEU B CA 1
ATOM 6384 C C . LEU B 1 419 ? -5.18 23.719 14.914 1 70.38 419 LEU B C 1
ATOM 6386 O O . LEU B 1 419 ? -5.094 24.922 15.195 1 70.38 419 LEU B O 1
ATOM 6390 N N . VAL B 1 420 ? -6.262 23.219 14.469 1 72.5 420 VAL B N 1
ATOM 6391 C CA . VAL B 1 420 ? -7.465 24 14.219 1 72.5 420 VAL B CA 1
ATOM 6392 C C . VAL B 1 420 ? -7.98 24.594 15.531 1 72.5 420 VAL B C 1
ATOM 6394 O O . VAL B 1 420 ? -8.367 25.766 15.586 1 72.5 420 VAL B O 1
ATOM 6397 N N . GLU B 1 421 ? -7.914 23.828 16.562 1 79.75 421 GLU B N 1
ATOM 6398 C CA . GLU B 1 421 ? -8.359 24.281 17.875 1 79.75 421 GLU B CA 1
ATOM 6399 C C . GLU B 1 421 ? -7.473 25.391 18.406 1 79.75 421 GLU B C 1
ATOM 6401 O O . GLU B 1 421 ? -7.965 26.391 18.969 1 79.75 421 GLU B O 1
ATOM 6406 N N . ARG B 1 422 ? -6.219 25.25 18.203 1 72.69 422 ARG B N 1
ATOM 6407 C CA . ARG B 1 422 ? -5.27 26.234 18.703 1 72.69 422 ARG B CA 1
ATOM 6408 C C . ARG B 1 422 ? -5.379 27.547 17.922 1 72.69 422 ARG B C 1
ATOM 6410 O O . ARG B 1 422 ? -5.258 28.625 18.516 1 72.69 422 ARG B O 1
ATOM 6417 N N . ILE B 1 423 ? -5.699 27.422 16.734 1 72 423 ILE B N 1
ATOM 6418 C CA . ILE B 1 423 ? -5.879 28.609 15.914 1 72 423 ILE B CA 1
ATOM 6419 C C . ILE B 1 423 ? -7.156 29.344 16.328 1 72 423 ILE B C 1
ATOM 6421 O O . ILE B 1 423 ? -7.188 30.578 16.375 1 72 423 ILE B O 1
ATOM 6425 N N . GLY B 1 424 ? -8.141 28.547 16.547 1 76.25 424 GLY B N 1
ATOM 6426 C CA . GLY B 1 424 ? -9.352 29.141 17.094 1 76.25 424 GLY B CA 1
ATOM 6427 C C . GLY B 1 424 ? -9.125 29.891 18.391 1 76.25 424 GLY B C 1
ATOM 6428 O O . GLY B 1 424 ? -9.625 31 18.562 1 76.25 424 GLY B O 1
ATOM 6429 N N . SER B 1 425 ? -8.328 29.375 19.234 1 78.88 425 SER B N 1
ATOM 6430 C CA . SER B 1 425 ? -7.996 30 20.516 1 78.88 425 SER B CA 1
ATOM 6431 C C . SER B 1 425 ? -7.184 31.281 20.312 1 78.88 425 SER B C 1
ATOM 6433 O O . SER B 1 425 ? -7.391 32.281 21 1 78.88 425 SER B O 1
ATOM 6435 N N . LEU B 1 426 ? -6.324 31.266 19.359 1 72 426 LEU B N 1
ATOM 6436 C CA . LEU B 1 426 ? -5.508 32.438 19.062 1 72 426 LEU B CA 1
ATOM 6437 C C . LEU B 1 426 ? -6.371 33.562 18.547 1 72 426 LEU B C 1
ATOM 6439 O O . LEU B 1 426 ? -6.18 34.719 18.953 1 72 426 LEU B O 1
ATOM 6443 N N . ARG B 1 427 ? -7.332 33.219 17.766 1 75.75 427 ARG B N 1
ATOM 6444 C CA . ARG B 1 427 ? -8.258 34.219 17.234 1 75.75 427 ARG B CA 1
ATOM 6445 C C . ARG B 1 427 ? -9.062 34.875 18.359 1 75.75 427 ARG B C 1
ATOM 6447 O O . ARG B 1 427 ? -9.195 36.094 18.406 1 75.75 427 ARG B O 1
ATOM 6454 N N . ALA B 1 428 ? -9.43 34.062 19.266 1 79.75 428 ALA B N 1
ATOM 6455 C CA . ALA B 1 428 ? -10.234 34.562 20.375 1 79.75 428 ALA B CA 1
ATOM 6456 C C . ALA B 1 428 ? -9.398 35.438 21.297 1 79.75 428 ALA B C 1
ATOM 6458 O O . ALA B 1 428 ? -9.844 36.531 21.719 1 79.75 428 ALA B O 1
ATOM 6459 N N . ASN B 1 429 ? -8.203 35.031 21.531 1 74.88 429 ASN B N 1
ATOM 6460 C CA . ASN B 1 429 ? -7.336 35.781 22.438 1 74.88 429 ASN B CA 1
ATOM 6461 C C . ASN B 1 429 ? -6.887 37.125 21.812 1 74.88 429 ASN B C 1
ATOM 6463 O O . ASN B 1 429 ? -6.75 38.125 22.531 1 74.88 429 ASN B O 1
ATOM 6467 N N . ALA B 1 430 ? -6.672 37.094 20.531 1 74.12 430 ALA B N 1
ATOM 6468 C CA . ALA B 1 430 ? -6.32 38.312 19.844 1 74.12 430 ALA B CA 1
ATOM 6469 C C . ALA B 1 430 ? -7.457 39.344 19.938 1 74.12 430 ALA B C 1
ATOM 6471 O O . ALA B 1 430 ? -7.215 40.531 20.156 1 74.12 430 ALA B O 1
ATOM 6472 N N . GLY B 1 431 ? -8.68 38.812 19.797 1 75.31 431 GLY B N 1
ATOM 6473 C CA . GLY B 1 431 ? -9.836 39.688 19.953 1 75.31 431 GLY B CA 1
ATOM 6474 C C . GLY B 1 431 ? -9.953 40.281 21.344 1 75.31 431 GLY B C 1
ATOM 6475 O O . GLY B 1 431 ? -10.195 41.469 21.484 1 75.31 431 GLY B O 1
ATOM 6476 N N . CYS B 1 432 ? -9.727 39.562 22.375 1 76.56 432 CYS B N 1
ATOM 6477 C CA . CYS B 1 432 ? -9.805 40.031 23.75 1 76.56 432 CYS B CA 1
ATOM 6478 C C . CYS B 1 432 ? -8.711 41.031 24.062 1 76.56 432 CYS B C 1
ATOM 6480 O O . CYS B 1 432 ? -8.953 42.031 24.75 1 76.56 432 CYS B O 1
ATOM 6482 N N . PHE B 1 433 ? -7.57 40.844 23.531 1 75.94 433 PHE B N 1
ATOM 6483 C CA . PHE B 1 433 ? -6.445 41.75 23.734 1 75.94 433 PHE B CA 1
ATOM 6484 C C . PHE B 1 433 ? -6.73 43.125 23.125 1 75.94 433 PHE B C 1
ATOM 6486 O O . PHE B 1 433 ? -6.496 44.156 23.766 1 75.94 433 PHE B O 1
ATOM 6493 N N . LEU B 1 434 ? -7.27 43 21.938 1 74.31 434 LEU B N 1
ATOM 6494 C CA . LEU B 1 434 ? -7.57 44.25 21.25 1 74.31 434 LEU B CA 1
ATOM 6495 C C . LEU B 1 434 ? -8.609 45.062 22.031 1 74.31 434 LEU B C 1
ATOM 6497 O O . LEU B 1 434 ? -8.461 46.281 22.188 1 74.31 434 LEU B O 1
ATOM 6501 N N . SER B 1 435 ? -9.539 44.344 22.578 1 77.5 435 SER B N 1
ATOM 6502 C CA . SER B 1 435 ? -10.578 45 23.359 1 77.5 435 SER B CA 1
ATOM 6503 C C . SER B 1 435 ? -10.008 45.625 24.641 1 77.5 435 SER B C 1
ATOM 6505 O O . SER B 1 435 ? -10.367 46.719 25.016 1 77.5 435 SER B O 1
ATOM 6507 N N . ALA B 1 436 ? -9.062 44.906 25.188 1 75.44 436 ALA B N 1
ATOM 6508 C CA . ALA B 1 436 ? -8.477 45.375 26.453 1 75.44 436 ALA B CA 1
ATOM 6509 C C . ALA B 1 436 ? -7.566 46.562 26.234 1 75.44 436 ALA B C 1
ATOM 6511 O O . ALA B 1 436 ? -7.59 47.531 27.016 1 75.44 436 ALA B O 1
ATOM 6512 N N . VAL B 1 437 ? -6.848 46.562 25.188 1 75.12 437 VAL B N 1
ATOM 6513 C CA . VAL B 1 437 ? -5.922 47.656 24.891 1 75.12 437 VAL B CA 1
ATOM 6514 C C . VAL B 1 437 ? -6.707 48.906 24.531 1 75.12 437 VAL B C 1
ATOM 6516 O O . VAL B 1 437 ? -6.352 50 24.969 1 75.12 437 VAL B O 1
ATOM 6519 N N . LEU B 1 438 ? -7.836 48.688 23.891 1 73.38 438 LEU B N 1
ATOM 6520 C CA . LEU B 1 438 ? -8.68 49.812 23.516 1 73.38 438 LEU B CA 1
ATOM 6521 C C . LEU B 1 438 ? -9.352 50.438 24.75 1 73.38 438 LEU B C 1
ATOM 6523 O O . LEU B 1 438 ? -9.469 51.656 24.875 1 73.38 438 LEU B O 1
ATOM 6527 N N . ALA B 1 439 ? -9.68 49.594 25.703 1 74.75 439 ALA B N 1
ATOM 6528 C CA . ALA B 1 439 ? -10.305 50.062 26.953 1 74.75 439 ALA B CA 1
ATOM 6529 C C . ALA B 1 439 ? -9.297 50.812 27.828 1 74.75 439 ALA B C 1
ATOM 6531 O O . ALA B 1 439 ? -9.641 51.781 28.469 1 74.75 439 ALA B O 1
ATOM 6532 N N . ALA B 1 440 ? -8.086 50.344 27.734 1 72.06 440 ALA B N 1
ATOM 6533 C CA . ALA B 1 440 ? -7.051 50.969 28.562 1 72.06 440 ALA B CA 1
ATOM 6534 C C . ALA B 1 440 ? -6.613 52.312 28 1 72.06 440 ALA B C 1
ATOM 6536 O O . ALA B 1 440 ? -6.152 53.188 28.734 1 72.06 440 ALA B O 1
ATOM 6537 N N . ALA B 1 441 ? -6.723 52.469 26.703 1 67.06 441 ALA B N 1
ATOM 6538 C CA . ALA B 1 441 ? -6.332 53.719 26.062 1 67.06 441 ALA B CA 1
ATOM 6539 C C . ALA B 1 441 ? -7.387 54.781 26.281 1 67.06 441 ALA B C 1
ATOM 6541 O O . ALA B 1 441 ? -7.102 55.969 26.125 1 67.06 441 ALA B O 1
ATOM 6542 N N . LYS B 1 442 ? -8.664 54.375 26.719 1 65 442 LYS B N 1
ATOM 6543 C CA . LYS B 1 442 ? -9.727 55.344 26.984 1 65 442 LYS B CA 1
ATOM 6544 C C . LYS B 1 442 ? -9.711 55.75 28.453 1 65 442 LYS B C 1
ATOM 6546 O O . LYS B 1 442 ? -9.398 54.969 29.328 1 65 442 LYS B O 1
#

InterPro domains:
  IPR004089 Methyl-accepting chemotaxis protein (MCP) signalling domain [PF00015] (244-398)
  IPR004089 Methyl-accepting chemotaxis protein (MCP) signalling domain [PS50111] (191-413)
  IPR004089 Methyl-accepting chemotaxis protein (MCP) signalling domain [SM00283] (180-434)
  IPR004090 Chemotaxis methyl-accepting receptor [PR00260] (201-230)
  IPR004090 Chemotaxis methyl-accepting receptor [PR00260] (278-305)
  IPR004090 Chemotaxis methyl-accepting receptor [PR00260] (307-336)
  IPR004090 Chemotaxis methyl-accepting receptor [PR00260] (355-384)
  IPR009050 Globin-like superfamily [SSF46458] (3-148)
  IPR012292 Globin/Protoglobin [G3DSA:1.10.490.10] (6-148)
  IPR039379 Protoglobin, globin sensor domain [cd01068] (8-151)
  IPR044398 Globin-sensor domain [PF11563] (10-155)

pLDDT: mean 86.31, std 7.87, range [49.53, 96.69]

Foldseek 3Di:
DPDDPVVCVVLVLDPVLLVLLVVCLVVCLVCVLVLLVVLLVVLCVDVVSVVLQPDPVSSVVVSVVVSCCVNVDLSNSPVVVLLVVLLVVLVSCVVSPNDLVNVVVSLVSSLVVSLVVLVVDPDADPVSNVSNNSSSVSSSVVSSVSSVVNVVVVVLVVLLVVLLVVLVVVLVVLVVVLVVLLVVLVVLQVVLVVLLVVLVVLVVVLVVLLVVLVVLLVVLVVLVVVLVVVVVVLVVLLVVLVVLLVVLVVLLVVLVVVLVVLVVLLVVLVVLLVVLVVQLVVLVVQLVVLVVQLVVLVVVPPVRPVSNVVSVVSNVVSVVSNVVSVVSNVVSVVSNVVSVVVSVVSVVSNVVSVVSNVVSVVSNVVSVVSVVVSVVSVVVSVVSNVVSVVSNVVSVVSNVVSVVSNVVSVVSNVVSVVSSVVSVVSSVVSVVVSVVSSVVSD/DPDDPVVCVVLVLDPVLLVLLVVCLVVCLVCLLVLLVVLLVVLCPDPVSVVLQPDPVSSVVVSVVVSCCVNVDLSNSPVVVLLVVLLVVLVSCVVSPNDLVNVVVSLVSSLVSVLVVLVVDPDDDPVSNVSNNSSSVSSSVVSSVSSVVNVVVVVLVVLLVVLLVVLVVVLVVLVVVLVVLLVVLVVLQVVLVVLLVVLVVLVVVLVVLLVVLVVLLVVLVVLVVVLVVVVVVLVVLLVVLVVLLVVLVVLLVVLVVVLVVLVVLLVVLVVLLVVLVVQLVVLVVQLVVLVVQLVVLVVVPPVSPVSNVVSVVSNVVSVVSNVVSVVSNVVSVVSNVVSVVVSVVSVVSSVVSVVSNVVSVVSNVVSVVSVVVSVVSVVVSVVSNVVSVVSNVVSVVSNVVSVVSNVVSVVSNVVSVVSSVVSVVSSVVSVVVSVVSSVVSD

Nearest PDB structures (foldseek):
  8c5v-assembly1_I  TM=5.348E-01  e=1.970E-06  Escherichia coli
  7k5b-assembly1_B  TM=3.867E-01  e=3.176E-02  Tetrahymena thermophila
  5xg2-assembly1_A  TM=4.574E-01  e=3.203E-01  Pyrococcus yayanosii CH1
  5nnv-assembly1_A  TM=3.277E-01  e=1.981E+00  Bacillus subtilis subsp. subtilis str. 168
  8c5v-assembly1_I  TM=5.359E-01  e=2.944E-06  Escherichia coli